Protein AF-A0A1G3PJV2-F1 (afdb_monomer_lite)

Sequence (796 aa):
MKRQSDNILKADDLDDTDLSGDSDLKALQDKSVLAINDAISRATGNKNIELSDLEAEALAISRQMSELENTKLHGILAGANITDENKRNQILANIKSSGQNRDFAEMKKLVKNFIDQENREKSGTAVISTPAATKSEQGVSKDAAFTITFSEDKMQALLAVNPPLGSGKPIALQTITAWCTAKKITGIKTDEIEKSLREMARSKKPVIGKIIAEGKPAEDGKNLEIKFEKEFTDAAAAGFSSQIAGQVCMVKDGDLLISASEPTKGKEGANIFGENIAPKPGSGEITAGDHIMTQKRGNNRLYYSRLTGLAQLDKNTLDVILYQDASFLITVSDDAMKAILSLNPGAGLGKKLVFEDIMQAIAEKKIICNVNENLIRNKTEEANNTSDPLQIDFIFAEGLQPEEGKDGEIEFFVKVKASGQHSEKHDGRIDYRQRENLVKVQKDDKIFSVIPPLPGSKNGQDIYGKIISMREVKSKELNIGKNIRTETDSDSGVLTGYAELEGSIKYDEKTGFIEVARIHEIDAINLQSGNIDFSGDIIVKNNIDDEMIVKLTGDLQVKGNIGSAMITADGNIICEGGIVTKHRGIIICRGNLSAKFIENSIIKCTGDVKVSKAILNSRVISQKAVIAEGEKGIIIGGEIKALNLIRAKSAGSSAGIKTTLQAGYDYISADKLALITEKRLQMEKRLQSTDELIQKLFKMKPSVDQFTEQMKNVYKESLLVQMKLKKKLLEIKMIETKLTAEIEKPVKAEIIIEDKLFNDTLIIIGNVKHTVSNTEDHVKYIRAEGSDRIEKKFLN

Foldseek 3Di:
DVVVVPVVPDDDDDDDDDDDDPVPLVVLLVVLLVLLLVLLCVLQVDPPDDPVSLVVSLVSNVVSVVVVVVVVVVVVCVVVPVPPVVVVVVLVVVLVVVDDFDDPVRSVVVVVVVDEDDEDEEDEEDEDEEDEDEDEDDEDEEDFFFAADDDPVLFFHKDFPDQDDDPPPGCDLCNVVVVCVVRQFPQFQSVQVVVLSVVCVVVVDTRTGGTGGGWFDWFAKAAKDKDFPDDWAACVVVPHDPVAGATKDFDAAFDWTIKMFDIAQTGWIAGRNRGTDGHHTYYAAAAEDPQWDWDDDPRIIIITGRHGAMWGDDPRYTYGWHWFAKDWDWDADPVLFWIKIKTFATGTRHHADDLVVVVVVCVVVLQAAQFASVVSVVVSVVSDPDNDRDIDMDTGHGKFAFQAKEAKDKAFPWPPDDADDFDADPVRDGDLQPGDPFTKDAFFDWGIKIQHIGGTDGWIAGSNGDTHDHDDHYGDDAAEDPQWDWDADPPRRIIITTGRHIAGWDADPVRNYIDGDQEAEAAEADSNNHEEAGEHEYEHNEEHEADHEYHYAEEYHYAYEYELYAEAYVEEYHYVEEYHNLANYEYEEAYEYEYCEYENYHYEYAYEYEYAAEYYQYAYEYAAEYFQHHDHFEYEADHAEYAAEYEGQEYYDPVLREAEYEYNADVVLVVVLVVLVVVLSVLSVVLRVLVVLLVVLCVVPVDPVPDDPVSVVSNSVSSSSNSVSSSVSSVSVVSSVVSVVVSQPQGFHKYWHQAKYAFQYWYHYRHAIDGRHHMDTQWMWTDDPPDSDIDIDHDD

Structure (mmCIF, N/CA/C/O backbone):
data_AF-A0A1G3PJV2-F1
#
_entry.id   AF-A0A1G3PJV2-F1
#
loop_
_atom_site.group_PDB
_atom_site.id
_atom_site.type_symbol
_atom_site.label_atom_id
_atom_site.label_alt_id
_atom_site.label_comp_id
_atom_site.label_asym_id
_atom_site.label_entity_id
_atom_site.label_seq_id
_atom_site.pdbx_PDB_ins_code
_atom_site.Cartn_x
_atom_site.Cartn_y
_atom_site.Cartn_z
_atom_site.occupancy
_atom_site.B_iso_or_equiv
_atom_site.auth_seq_id
_atom_site.auth_comp_id
_atom_site.auth_asym_id
_atom_site.auth_atom_id
_atom_site.pdbx_PDB_model_num
ATOM 1 N N . MET A 1 1 ? -4.368 0.934 21.911 1.00 26.05 1 MET A N 1
ATOM 2 C CA . MET A 1 1 ? -3.712 1.009 23.238 1.00 26.05 1 MET A CA 1
ATOM 3 C C . MET A 1 1 ? -2.731 2.180 23.333 1.00 26.05 1 MET A C 1
ATOM 5 O O . MET A 1 1 ? -3.205 3.267 23.618 1.00 26.05 1 MET A O 1
ATOM 9 N N . LYS A 1 2 ? -1.424 2.048 23.038 1.00 22.08 2 LYS A N 1
ATOM 10 C CA . LYS A 1 2 ? -0.390 3.068 23.377 1.00 22.08 2 LYS A CA 1
ATOM 11 C C . LYS A 1 2 ? -0.522 4.488 22.767 1.00 22.08 2 LYS A C 1
ATOM 13 O O . LYS A 1 2 ? 0.253 5.346 23.152 1.00 22.08 2 LYS A O 1
ATOM 18 N N . ARG A 1 3 ? -1.452 4.730 21.829 1.00 23.89 3 ARG A N 1
ATOM 19 C CA . ARG A 1 3 ? -1.817 6.068 21.292 1.00 23.89 3 ARG A CA 1
ATOM 20 C C . ARG A 1 3 ? -3.200 6.574 21.749 1.00 23.89 3 ARG A C 1
ATOM 22 O O . ARG A 1 3 ? -3.551 7.709 21.472 1.00 23.89 3 ARG A O 1
ATOM 29 N N . GLN A 1 4 ? -4.000 5.744 22.422 1.00 28.31 4 GLN A N 1
ATOM 30 C CA . GLN A 1 4 ? -5.336 6.113 22.925 1.00 28.31 4 GLN A CA 1
ATOM 31 C C . GLN A 1 4 ? -5.295 6.653 24.365 1.00 28.31 4 GLN A C 1
ATOM 33 O O . GLN A 1 4 ? -6.284 7.196 24.840 1.00 28.31 4 GLN A O 1
ATOM 38 N N . SER A 1 5 ? -4.161 6.520 25.059 1.00 27.59 5 SER A N 1
ATOM 39 C CA . SER A 1 5 ? -3.953 7.031 26.419 1.00 27.59 5 SER A CA 1
ATOM 40 C C . SER A 1 5 ? -3.718 8.540 26.500 1.00 27.59 5 SER A C 1
ATOM 42 O O . SER A 1 5 ? -3.803 9.098 27.591 1.00 27.59 5 SER A O 1
ATOM 44 N N . ASP A 1 6 ? -3.397 9.182 25.376 1.00 25.55 6 ASP A N 1
ATOM 45 C CA . ASP A 1 6 ? -2.735 10.491 25.388 1.00 25.55 6 ASP A CA 1
ATOM 46 C C . ASP A 1 6 ? -3.724 11.630 25.066 1.00 25.55 6 ASP A C 1
ATOM 48 O O . ASP A 1 6 ? -3.616 12.717 25.624 1.00 25.55 6 ASP A O 1
ATOM 52 N N . ASN A 1 7 ? -4.772 11.353 24.276 1.00 26.09 7 ASN A N 1
ATOM 53 C CA . ASN A 1 7 ? -5.818 12.322 23.906 1.00 26.09 7 ASN A CA 1
ATOM 54 C C . ASN A 1 7 ? -6.887 12.572 24.994 1.00 26.09 7 ASN A C 1
ATOM 56 O O . ASN A 1 7 ? -7.820 13.333 24.758 1.00 26.09 7 ASN A O 1
ATOM 60 N N . ILE A 1 8 ? -6.780 11.936 26.165 1.00 26.05 8 ILE A N 1
ATOM 61 C CA . ILE A 1 8 ? -7.699 12.144 27.306 1.00 26.05 8 ILE A CA 1
ATOM 62 C C . ILE A 1 8 ? -7.114 13.167 28.308 1.00 26.05 8 ILE A C 1
ATOM 64 O O . ILE A 1 8 ? -7.803 13.623 29.214 1.00 26.05 8 ILE A O 1
ATOM 68 N N . LEU A 1 9 ? -5.859 13.594 28.124 1.00 24.30 9 LEU A N 1
ATOM 69 C CA . LEU A 1 9 ? -5.207 14.610 28.956 1.00 24.30 9 LEU A CA 1
ATOM 70 C C . LEU A 1 9 ? -5.499 16.037 28.462 1.00 24.30 9 LEU A C 1
ATOM 72 O O . LEU A 1 9 ? -4.614 16.737 27.971 1.00 24.30 9 LEU A O 1
ATOM 76 N N . LYS A 1 10 ? -6.741 16.484 28.662 1.00 22.86 10 LYS A N 1
ATOM 77 C CA . LYS A 1 10 ? -7.035 17.896 28.943 1.00 22.86 10 LYS A CA 1
ATOM 78 C C . LYS A 1 10 ? -7.527 17.978 30.382 1.00 22.86 10 LYS A C 1
ATOM 80 O O . LYS A 1 10 ? -8.442 17.249 30.748 1.00 22.86 10 LYS A O 1
ATOM 85 N N . ALA A 1 11 ? -6.851 18.786 31.190 1.00 25.28 11 ALA A N 1
ATOM 86 C CA . ALA A 1 11 ? -7.076 18.893 32.625 1.00 25.28 11 ALA A CA 1
ATOM 87 C C . ALA A 1 11 ? -7.537 20.313 32.962 1.00 25.28 11 ALA A C 1
ATOM 89 O O . ALA A 1 11 ? -6.780 21.098 33.519 1.00 25.28 11 ALA A O 1
ATOM 90 N N . ASP A 1 12 ? -8.784 20.583 32.598 1.00 24.86 12 ASP A N 1
ATOM 91 C CA . ASP A 1 12 ? -9.608 21.701 33.048 1.00 24.86 12 ASP A CA 1
ATOM 92 C C . ASP A 1 12 ? -10.973 21.102 33.463 1.00 24.86 12 ASP A C 1
ATOM 94 O O . ASP A 1 12 ? -11.260 19.954 33.115 1.00 24.86 12 ASP A O 1
ATOM 98 N N . ASP A 1 13 ? -11.780 21.857 34.211 1.00 24.86 13 ASP A N 1
ATOM 99 C CA . ASP A 1 13 ? -13.097 21.484 34.764 1.00 24.86 13 ASP A CA 1
ATOM 100 C C . ASP A 1 13 ? -13.118 20.339 35.814 1.00 24.86 13 ASP A C 1
ATOM 102 O O . ASP A 1 13 ? -13.151 19.150 35.489 1.00 24.86 13 ASP A O 1
ATOM 106 N N . LEU A 1 14 ? -13.198 20.701 37.106 1.00 24.23 14 LEU A N 1
ATOM 107 C CA . LEU A 1 14 ? -14.402 20.516 37.955 1.00 24.23 14 LEU A CA 1
ATOM 108 C C . LEU A 1 14 ? -14.124 20.779 39.453 1.00 24.23 14 LEU A C 1
ATOM 110 O O . LEU A 1 14 ? -13.063 20.429 39.974 1.00 24.23 14 LEU A O 1
ATOM 114 N N . ASP A 1 15 ? -15.115 21.379 40.121 1.00 24.23 15 ASP A N 1
ATOM 115 C CA . ASP A 1 15 ? -15.039 21.967 41.469 1.00 24.23 15 ASP A CA 1
ATOM 116 C C . ASP A 1 15 ? -15.055 20.979 42.657 1.00 24.23 15 ASP A C 1
ATOM 118 O O . ASP A 1 15 ? -15.352 19.787 42.532 1.00 24.23 15 ASP A O 1
ATOM 122 N N . ASP A 1 16 ? -14.767 21.524 43.845 1.00 26.70 16 ASP A N 1
ATOM 123 C CA . ASP A 1 16 ? -14.881 20.863 45.148 1.00 26.70 16 ASP A CA 1
ATOM 124 C C . ASP A 1 16 ? -16.334 20.555 45.557 1.00 26.70 16 ASP A C 1
ATOM 126 O O . ASP A 1 16 ? -17.264 21.321 45.297 1.00 26.70 16 ASP A O 1
ATOM 130 N N . THR A 1 17 ? -16.530 19.464 46.308 1.00 25.28 17 THR A N 1
ATOM 131 C CA . THR A 1 17 ? -17.603 19.350 47.320 1.00 25.28 17 THR A CA 1
ATOM 132 C C . THR A 1 17 ? -17.338 18.199 48.303 1.00 25.28 17 THR A C 1
ATOM 134 O O . THR A 1 17 ? -16.567 17.278 48.023 1.00 25.28 17 THR A O 1
ATOM 137 N N . ASP A 1 18 ? -17.944 18.277 49.489 1.00 25.45 18 ASP A N 1
ATOM 138 C CA . ASP A 1 18 ? -17.549 17.508 50.674 1.00 25.45 18 ASP A CA 1
ATOM 139 C C . ASP A 1 18 ? -17.889 16.009 50.687 1.00 25.45 18 ASP A C 1
ATOM 141 O O . ASP A 1 18 ? -18.985 15.579 50.331 1.00 25.45 18 ASP A O 1
ATOM 145 N N . LEU A 1 19 ? -16.982 15.240 51.302 1.00 23.38 19 LEU A N 1
ATOM 146 C CA . LEU A 1 19 ? -17.306 14.058 52.107 1.00 23.38 19 LEU A CA 1
ATOM 147 C C . LEU A 1 19 ? -16.415 14.061 53.360 1.00 23.38 19 LEU A C 1
ATOM 149 O O . LEU A 1 19 ? -15.185 14.121 53.262 1.00 23.38 19 LEU A O 1
ATOM 153 N N . SER A 1 20 ? -17.046 14.024 54.535 1.00 27.50 20 SER A N 1
ATOM 154 C CA . SER A 1 20 ? -16.408 14.112 55.852 1.00 27.50 20 SER A CA 1
ATOM 155 C C . SER A 1 20 ? -16.080 12.729 56.432 1.00 27.50 20 SER A C 1
ATOM 157 O O . SER A 1 20 ? -16.788 11.755 56.185 1.00 27.50 20 SER A O 1
ATOM 159 N N . GLY A 1 21 ? -14.993 12.627 57.209 1.00 31.58 21 GLY A N 1
ATOM 160 C CA . GLY A 1 21 ? -14.594 11.354 57.831 1.00 31.58 21 GLY A CA 1
ATOM 161 C C . GLY A 1 21 ? -13.248 11.352 58.565 1.00 31.58 21 GLY A C 1
ATOM 162 O O . GLY A 1 21 ? -13.109 10.622 59.537 1.00 31.58 21 GLY A O 1
ATOM 163 N N . ASP A 1 22 ? -12.286 12.183 58.148 1.00 40.31 22 ASP A N 1
ATOM 164 C CA . ASP A 1 22 ? -11.017 12.415 58.866 1.00 40.31 22 ASP A CA 1
ATOM 165 C C . ASP A 1 22 ? -10.432 13.784 58.453 1.00 40.31 22 ASP A C 1
ATOM 167 O O . ASP A 1 22 ? -9.525 13.880 57.622 1.00 40.31 22 ASP A O 1
ATOM 171 N N . SER A 1 23 ? -11.064 14.871 58.920 1.00 39.38 23 SER A N 1
ATOM 172 C CA . SER A 1 23 ? -10.826 16.239 58.420 1.00 39.38 23 SER A CA 1
ATOM 173 C C . SER A 1 23 ? -9.375 16.680 58.567 1.00 39.38 23 SER A C 1
ATOM 175 O O . SER A 1 23 ? -8.793 17.233 57.635 1.00 39.38 23 SER A O 1
ATOM 177 N N . ASP A 1 24 ? -8.790 16.411 59.728 1.00 36.81 24 ASP A N 1
ATOM 178 C CA . ASP A 1 24 ? -7.520 17.004 60.129 1.00 36.81 24 ASP A CA 1
ATOM 179 C C . ASP A 1 24 ? -6.358 16.234 59.498 1.00 36.81 24 ASP A C 1
ATOM 181 O O . ASP A 1 24 ? -5.417 16.846 58.988 1.00 36.81 24 ASP A O 1
ATOM 185 N N . LEU A 1 25 ? -6.456 14.900 59.422 1.00 40.50 25 LEU A N 1
ATOM 186 C CA . LEU A 1 25 ? -5.470 14.074 58.726 1.00 40.50 25 LEU A CA 1
ATOM 187 C C . LEU A 1 25 ? -5.494 14.319 57.210 1.00 40.50 25 LEU A C 1
ATOM 189 O O . LEU A 1 25 ? -4.438 14.304 56.574 1.00 40.50 25 LEU A O 1
ATOM 193 N N . LYS A 1 26 ? -6.675 14.567 56.627 1.00 44.12 26 LYS A N 1
ATOM 194 C CA . LYS A 1 26 ? -6.826 14.929 55.210 1.00 44.12 26 LYS A CA 1
ATOM 195 C C . LYS A 1 26 ? -6.260 16.328 54.938 1.00 44.12 26 LYS A C 1
ATOM 197 O O . LYS A 1 26 ? -5.371 16.463 54.104 1.00 44.12 26 LYS A O 1
ATOM 202 N N . ALA A 1 27 ? -6.645 17.338 55.721 1.00 45.47 27 ALA A N 1
ATOM 203 C CA . ALA A 1 27 ? -6.138 18.706 55.580 1.00 45.47 27 ALA A CA 1
ATOM 204 C C . ALA A 1 27 ? -4.618 18.830 55.822 1.00 45.47 27 ALA A C 1
ATOM 206 O O . ALA A 1 27 ? -3.963 19.667 55.196 1.00 45.47 27 ALA A O 1
ATOM 207 N N . LEU A 1 28 ? -4.035 18.005 56.701 1.00 44.28 28 LEU A N 1
ATOM 208 C CA . LEU A 1 28 ? -2.580 17.902 56.872 1.00 44.28 28 LEU A CA 1
ATOM 209 C C . LEU A 1 28 ? -1.899 17.259 55.656 1.00 44.28 28 LEU A C 1
ATOM 211 O O . LEU A 1 28 ? -0.848 17.743 55.226 1.00 44.28 28 LEU A O 1
ATOM 215 N N . GLN A 1 29 ? -2.493 16.211 55.073 1.00 50.50 29 GLN A N 1
ATOM 216 C CA . GLN A 1 29 ? -1.989 15.608 53.837 1.00 50.50 29 GLN A CA 1
ATOM 217 C C . GLN A 1 29 ? -2.050 16.603 52.671 1.00 50.50 29 GLN A C 1
ATOM 219 O O . GLN A 1 29 ? -1.028 16.808 52.020 1.00 50.50 29 GLN A O 1
ATOM 224 N N . ASP A 1 30 ? -3.180 17.282 52.464 1.00 53.75 30 ASP A N 1
ATOM 225 C CA . ASP A 1 30 ? -3.385 18.216 51.350 1.00 53.75 30 ASP A CA 1
ATOM 226 C C . ASP A 1 30 ? -2.465 19.453 51.443 1.00 53.75 30 ASP A C 1
ATOM 228 O O . ASP A 1 30 ? -1.841 19.842 50.452 1.00 53.75 30 ASP A O 1
ATOM 232 N N . LYS A 1 31 ? -2.268 20.022 52.644 1.00 59.41 31 LYS A N 1
ATOM 233 C CA . LYS A 1 31 ? -1.290 21.110 52.868 1.00 59.41 31 LYS A CA 1
ATOM 234 C C . LYS A 1 31 ? 0.152 20.677 52.599 1.00 59.41 31 LYS A C 1
ATOM 236 O O . LYS A 1 31 ? 0.916 21.433 51.999 1.00 59.41 31 LYS A O 1
ATOM 241 N N . SER A 1 32 ? 0.525 19.468 53.022 1.00 57.12 32 SER A N 1
ATOM 242 C CA . SER A 1 32 ? 1.870 18.922 52.786 1.00 57.12 32 SER A CA 1
ATOM 243 C C . SER A 1 32 ? 2.102 18.647 51.296 1.00 57.12 32 SER A C 1
ATOM 245 O O . SER A 1 32 ? 3.155 18.973 50.754 1.00 57.12 32 SER A O 1
ATOM 247 N N . VAL A 1 33 ? 1.084 18.116 50.614 1.00 57.53 33 VAL A N 1
ATOM 248 C CA . VAL A 1 33 ? 1.043 17.880 49.164 1.00 57.53 33 VAL A CA 1
ATOM 249 C C . VAL A 1 33 ? 1.243 19.175 48.370 1.00 57.53 33 VAL A C 1
ATOM 251 O O . VAL A 1 33 ? 2.050 19.195 47.438 1.00 57.53 33 VAL A O 1
ATOM 254 N N . LEU A 1 34 ? 0.569 20.264 48.755 1.00 63.62 34 LEU A N 1
ATOM 255 C CA . LEU A 1 34 ? 0.704 21.566 48.097 1.00 63.62 34 LEU A CA 1
ATOM 256 C C . LEU A 1 34 ? 2.128 22.132 48.236 1.00 63.62 34 LEU A C 1
ATOM 258 O O . LEU A 1 34 ? 2.752 22.483 47.235 1.00 63.62 34 LEU A O 1
ATOM 262 N N . ALA A 1 35 ? 2.683 22.133 49.452 1.00 64.00 35 ALA A N 1
ATOM 263 C CA . ALA A 1 35 ? 4.033 22.642 49.711 1.00 64.00 35 ALA A CA 1
ATOM 264 C C . ALA A 1 35 ? 5.133 21.856 48.962 1.00 64.00 35 ALA A C 1
ATOM 266 O O . ALA A 1 35 ? 6.071 22.456 48.426 1.00 64.00 35 ALA A O 1
ATOM 267 N N . ILE A 1 36 ? 4.988 20.529 48.851 1.00 61.41 36 ILE A N 1
ATOM 268 C CA . ILE A 1 36 ? 5.878 19.675 48.047 1.00 61.41 36 ILE A CA 1
ATOM 269 C C . ILE A 1 36 ? 5.786 20.033 46.558 1.00 61.41 36 ILE A C 1
ATOM 271 O O . ILE A 1 36 ? 6.814 20.120 45.879 1.00 61.41 36 ILE A O 1
ATOM 275 N N . ASN A 1 37 ? 4.575 20.251 46.037 1.00 62.16 37 ASN A N 1
ATOM 276 C CA . ASN A 1 37 ? 4.371 20.610 44.634 1.00 62.16 37 ASN A CA 1
ATOM 277 C C . ASN A 1 37 ? 5.003 21.962 44.283 1.00 62.16 37 ASN A C 1
ATOM 279 O O . ASN A 1 37 ? 5.644 22.063 43.233 1.00 62.16 37 ASN A O 1
ATOM 283 N N . ASP A 1 38 ? 4.897 22.964 45.154 1.00 69.25 38 ASP A N 1
ATOM 284 C CA . ASP A 1 38 ? 5.538 24.270 44.963 1.00 69.25 38 ASP A CA 1
ATOM 285 C C . ASP A 1 38 ? 7.069 24.157 44.945 1.00 69.25 38 ASP A C 1
ATOM 287 O O . ASP A 1 38 ? 7.718 24.661 44.023 1.00 69.25 38 ASP A O 1
ATOM 291 N N . ALA A 1 39 ? 7.648 23.439 45.915 1.00 64.75 39 ALA A N 1
ATOM 292 C CA . ALA A 1 39 ? 9.092 23.220 46.001 1.00 64.75 39 ALA A CA 1
ATOM 293 C C . ALA A 1 39 ? 9.650 22.480 44.778 1.00 64.75 39 ALA A C 1
ATOM 295 O O . ALA A 1 39 ? 10.654 22.892 44.204 1.00 64.75 39 ALA A O 1
ATOM 296 N N . ILE A 1 40 ? 8.976 21.428 44.300 1.00 63.19 40 ILE A N 1
ATOM 297 C CA . ILE A 1 40 ? 9.436 20.736 43.088 1.00 63.19 40 ILE A CA 1
ATOM 298 C C . ILE A 1 40 ? 9.238 21.614 41.842 1.00 63.19 40 ILE A C 1
ATOM 300 O O . ILE A 1 40 ? 10.027 21.532 40.900 1.00 63.19 40 ILE A O 1
ATOM 304 N N . SER A 1 41 ? 8.215 22.468 41.798 1.00 67.00 41 SER A N 1
ATOM 305 C CA . SER A 1 41 ? 7.962 23.322 40.629 1.00 67.00 41 SER A CA 1
ATOM 306 C C . SER A 1 41 ? 9.047 24.388 40.446 1.00 67.00 41 SER A C 1
ATOM 308 O O . SER A 1 41 ? 9.506 24.579 39.318 1.00 67.00 41 SER A O 1
ATOM 310 N N . ARG A 1 42 ? 9.532 25.002 41.536 1.00 69.00 42 ARG A N 1
ATOM 311 C CA . ARG A 1 42 ? 10.686 25.922 41.503 1.00 69.00 42 ARG A CA 1
ATOM 312 C C . ARG A 1 42 ? 11.961 25.203 41.053 1.00 69.00 42 ARG A C 1
ATOM 314 O O . ARG A 1 42 ? 12.517 25.557 40.009 1.00 69.00 42 ARG A O 1
ATOM 321 N N . ALA A 1 43 ? 12.326 24.122 41.742 1.00 62.03 43 ALA A N 1
ATOM 322 C CA . ALA A 1 43 ? 13.497 23.298 41.448 1.00 62.03 43 ALA A CA 1
ATOM 323 C C . ALA A 1 43 ? 13.584 22.788 39.999 1.00 62.03 43 ALA A C 1
ATOM 325 O O . ALA A 1 43 ? 14.673 22.569 39.470 1.00 62.03 43 ALA A O 1
ATOM 326 N N . THR A 1 44 ? 12.439 22.534 39.355 1.00 57.44 44 THR A N 1
ATOM 327 C CA . THR A 1 44 ? 12.398 21.851 38.052 1.00 57.44 44 THR A CA 1
ATOM 328 C C . THR A 1 44 ? 12.146 22.761 36.853 1.00 57.44 44 THR A C 1
ATOM 330 O O . THR A 1 44 ? 12.412 22.324 35.728 1.00 57.44 44 THR A O 1
ATOM 333 N N . GLY A 1 45 ? 11.687 23.998 37.078 1.00 58.69 45 GLY A N 1
ATOM 334 C CA . GLY A 1 45 ? 11.466 25.004 36.034 1.00 58.69 45 GLY A CA 1
ATOM 335 C C . GLY A 1 45 ? 12.720 25.795 35.638 1.00 58.69 45 GLY A C 1
ATOM 336 O O . GLY A 1 45 ? 12.870 26.153 34.469 1.00 58.69 45 GLY A O 1
ATOM 337 N N . ASN A 1 46 ? 13.646 26.040 36.571 1.00 66.00 46 ASN A N 1
ATOM 338 C CA . ASN A 1 46 ? 14.851 26.834 36.313 1.00 66.00 46 ASN A CA 1
ATOM 339 C C . ASN A 1 46 ? 16.048 25.952 35.899 1.00 66.00 46 ASN A C 1
ATOM 341 O O . ASN A 1 46 ? 16.501 25.097 36.656 1.00 66.00 46 ASN A O 1
ATOM 345 N N . LYS A 1 47 ? 16.598 26.182 34.697 1.00 51.88 47 LYS A N 1
ATOM 346 C CA . LYS A 1 47 ? 17.776 25.457 34.178 1.00 51.88 47 LYS A CA 1
ATOM 347 C C . LYS A 1 47 ? 19.101 25.858 34.844 1.00 51.88 47 LYS A C 1
ATOM 349 O O . LYS A 1 47 ? 20.045 25.074 34.794 1.00 51.88 47 LYS A O 1
ATOM 354 N N . ASN A 1 48 ? 19.163 27.037 35.464 1.00 60.78 48 ASN A N 1
ATOM 355 C CA . ASN A 1 48 ? 20.388 27.639 36.001 1.00 60.78 48 ASN A CA 1
ATOM 356 C C . ASN A 1 48 ? 20.435 27.652 37.543 1.00 60.78 48 ASN A C 1
ATOM 358 O O . ASN A 1 48 ? 21.240 28.380 38.111 1.00 60.78 48 ASN A O 1
ATOM 362 N N . ILE A 1 49 ? 19.594 26.863 38.225 1.00 69.25 49 ILE A N 1
ATOM 363 C CA . ILE A 1 49 ? 19.643 26.693 39.689 1.00 69.25 49 ILE A CA 1
ATOM 364 C C . ILE A 1 49 ? 21.035 26.217 40.140 1.00 69.25 49 ILE A C 1
ATOM 366 O O . ILE A 1 49 ? 21.627 25.337 39.500 1.00 69.25 49 ILE A O 1
ATOM 370 N N . GLU A 1 50 ? 21.559 26.772 41.235 1.00 72.88 50 GLU A N 1
ATOM 371 C CA . GLU A 1 50 ? 22.807 26.303 41.847 1.00 72.88 50 GLU A CA 1
ATOM 372 C C . GLU A 1 50 ? 22.611 24.961 42.572 1.00 72.88 50 GLU A C 1
ATOM 374 O O . GLU A 1 50 ? 21.490 24.527 42.837 1.00 72.88 50 GLU A O 1
ATOM 379 N N . LEU A 1 51 ? 23.701 24.236 42.844 1.00 67.88 51 LEU A N 1
ATOM 380 C CA . LEU A 1 51 ? 23.596 22.918 43.487 1.00 67.88 51 LEU A CA 1
ATOM 381 C C . LEU A 1 51 ? 23.077 23.033 44.932 1.00 67.88 51 LEU A C 1
ATOM 383 O O . LEU A 1 51 ? 22.222 22.251 45.331 1.00 67.88 51 LEU A O 1
ATOM 387 N N . SER A 1 52 ? 23.521 24.067 45.646 1.00 68.12 52 SER A N 1
ATOM 388 C CA . SER A 1 52 ? 23.076 24.487 46.980 1.00 68.12 52 SER A CA 1
ATOM 389 C C . SER A 1 52 ? 21.555 24.654 47.086 1.00 68.12 52 SER A C 1
ATOM 391 O O . SER A 1 52 ? 20.928 24.060 47.964 1.00 68.12 52 SER A O 1
ATOM 393 N N . ASP A 1 53 ? 20.951 25.420 46.174 1.00 70.62 53 ASP A N 1
ATOM 394 C CA . ASP A 1 53 ? 19.500 25.648 46.146 1.00 70.62 53 ASP A CA 1
ATOM 395 C C . ASP A 1 53 ? 18.734 24.348 45.853 1.00 70.62 53 ASP A C 1
ATOM 397 O O . ASP A 1 53 ? 17.717 24.053 46.485 1.00 70.62 53 ASP A O 1
ATOM 401 N N . LEU A 1 54 ? 19.249 23.533 44.922 1.00 69.81 54 LEU A N 1
ATOM 402 C CA . LEU A 1 54 ? 18.650 22.248 44.558 1.00 69.81 54 LEU A CA 1
ATOM 403 C C . LEU A 1 54 ? 18.679 21.255 45.732 1.00 69.81 54 LEU A C 1
ATOM 405 O O . LEU A 1 54 ? 17.697 20.548 45.960 1.00 69.81 54 LEU A O 1
ATOM 409 N N . GLU A 1 55 ? 19.775 21.219 46.495 1.00 69.12 55 GLU A N 1
ATOM 410 C CA . GLU A 1 55 ? 19.899 20.427 47.723 1.00 69.12 55 GLU A CA 1
ATOM 411 C C . GLU A 1 55 ? 18.965 20.934 48.831 1.00 69.12 55 GLU A C 1
ATOM 413 O O . GLU A 1 55 ? 18.308 20.123 49.489 1.00 69.12 55 GLU A O 1
ATOM 418 N N . ALA A 1 56 ? 18.836 22.254 49.006 1.00 71.56 56 ALA A N 1
ATOM 419 C CA . ALA A 1 56 ? 17.927 22.850 49.983 1.00 71.56 56 ALA A CA 1
ATOM 420 C C . ALA A 1 56 ? 16.453 22.511 49.691 1.00 71.56 56 ALA A C 1
ATOM 422 O O . ALA A 1 56 ? 15.740 22.046 50.589 1.00 71.56 56 ALA A O 1
ATOM 423 N N . GLU A 1 57 ? 15.996 22.660 48.441 1.00 71.81 57 GLU A N 1
ATOM 424 C CA . GLU A 1 57 ? 14.632 22.267 48.066 1.00 71.81 57 GLU A CA 1
ATOM 425 C C . GLU A 1 57 ? 14.444 20.742 48.157 1.00 71.81 57 GLU A C 1
ATOM 427 O O . GLU A 1 57 ? 13.442 20.285 48.712 1.00 71.81 57 GLU A O 1
ATOM 432 N N . ALA A 1 58 ? 15.412 19.925 47.718 1.00 63.97 58 ALA A N 1
ATOM 433 C CA . ALA A 1 58 ? 15.318 18.461 47.803 1.00 63.97 58 ALA A CA 1
ATOM 434 C C . ALA A 1 58 ? 15.274 17.936 49.249 1.00 63.97 58 ALA A C 1
ATOM 436 O O . ALA A 1 58 ? 14.585 16.944 49.532 1.00 63.97 58 ALA A O 1
ATOM 437 N N . LEU A 1 59 ? 15.962 18.609 50.175 1.00 69.19 59 LEU A N 1
ATOM 438 C CA . LEU A 1 59 ? 15.909 18.331 51.607 1.00 69.19 59 LEU A CA 1
ATOM 439 C C . LEU A 1 59 ? 14.545 18.708 52.203 1.00 69.19 59 LEU A C 1
ATOM 441 O O . LEU A 1 59 ? 13.986 17.919 52.967 1.00 69.19 59 LEU A O 1
ATOM 445 N N . ALA A 1 60 ? 13.977 19.859 51.826 1.00 67.94 60 ALA A N 1
ATOM 446 C CA . ALA A 1 60 ? 12.633 20.267 52.246 1.00 67.94 60 ALA A CA 1
ATOM 447 C C . ALA A 1 60 ? 11.560 19.273 51.760 1.00 67.94 60 ALA A C 1
ATOM 449 O O . ALA A 1 60 ? 10.778 18.761 52.564 1.00 67.94 60 ALA A O 1
ATOM 450 N N . ILE A 1 61 ? 11.602 18.905 50.474 1.00 64.44 61 ILE A N 1
ATOM 451 C CA . ILE A 1 61 ? 10.725 17.890 49.869 1.00 64.44 61 ILE A CA 1
ATOM 452 C C . ILE A 1 61 ? 10.86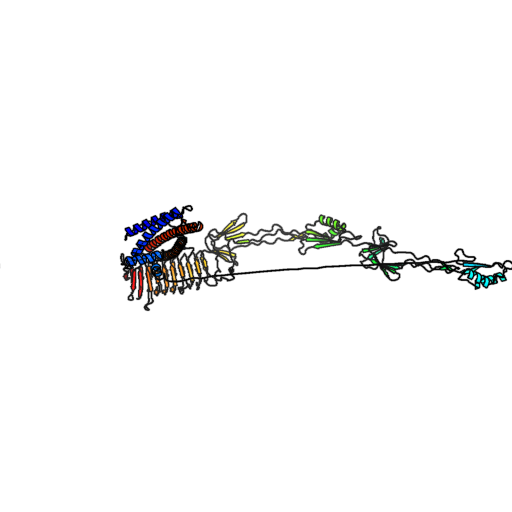0 16.548 50.594 1.00 64.44 61 ILE A C 1
ATOM 454 O O . ILE A 1 61 ? 9.860 15.897 50.882 1.00 64.44 61 ILE A O 1
ATOM 458 N N . SER A 1 62 ? 12.084 16.118 50.914 1.00 62.19 62 SER A N 1
ATOM 459 C CA . SER A 1 62 ? 12.307 14.828 51.578 1.00 62.19 62 SER A CA 1
ATOM 460 C C . SER A 1 62 ? 11.853 14.824 53.045 1.00 62.19 62 SER A C 1
ATOM 462 O O . SER A 1 62 ? 11.441 13.773 53.533 1.00 62.19 62 SER A O 1
ATOM 464 N N . ARG A 1 63 ? 11.844 15.976 53.733 1.00 65.25 63 ARG A N 1
ATOM 465 C CA . ARG A 1 63 ? 11.225 16.122 55.065 1.00 65.25 63 ARG A CA 1
ATOM 466 C C . ARG A 1 63 ? 9.702 15.975 54.988 1.00 65.25 63 ARG A C 1
ATOM 468 O O . ARG A 1 63 ? 9.164 15.075 55.624 1.00 65.25 63 ARG A O 1
ATOM 475 N N . GLN A 1 64 ? 9.034 16.746 54.130 1.00 64.69 64 GLN A N 1
ATOM 476 C CA . GLN A 1 64 ? 7.568 16.697 54.005 1.00 64.69 64 GLN A CA 1
ATOM 477 C C . GLN A 1 64 ? 7.061 15.353 53.445 1.00 64.69 64 GLN A C 1
ATOM 479 O O . GLN A 1 64 ? 6.057 14.819 53.912 1.00 64.69 64 GLN A O 1
ATOM 484 N N . MET A 1 65 ? 7.790 14.737 52.504 1.00 59.09 65 MET A N 1
ATOM 485 C CA . MET A 1 65 ? 7.510 13.366 52.050 1.00 59.09 65 MET A CA 1
ATOM 486 C C . MET A 1 65 ? 7.678 12.338 53.179 1.00 59.09 65 MET A C 1
ATOM 488 O O . MET A 1 65 ? 6.883 11.409 53.278 1.00 59.09 65 MET A O 1
ATOM 492 N N . SER A 1 66 ? 8.678 12.501 54.054 1.00 59.62 66 SER A N 1
ATOM 493 C CA . SER A 1 66 ? 8.861 11.638 55.228 1.00 59.62 66 SER A CA 1
ATOM 494 C C . SER A 1 66 ? 7.704 11.793 56.223 1.00 59.62 66 SER A C 1
ATOM 496 O O . SER A 1 66 ? 7.220 10.799 56.755 1.00 59.62 66 SER A O 1
ATOM 498 N N . GLU A 1 67 ? 7.192 13.001 56.452 1.00 60.94 67 GLU A N 1
ATOM 499 C CA . GLU A 1 67 ? 6.021 13.244 57.314 1.00 60.94 67 GLU A CA 1
ATOM 500 C C . GLU A 1 67 ? 4.749 12.561 56.755 1.00 60.94 67 GLU A C 1
ATOM 502 O O . GLU A 1 67 ? 4.036 11.857 57.483 1.00 60.94 67 GLU A O 1
ATOM 507 N N . LEU A 1 68 ? 4.536 12.653 55.436 1.00 57.09 68 LEU A N 1
ATOM 508 C CA . LEU A 1 68 ? 3.484 11.949 54.681 1.00 57.09 68 LEU A CA 1
ATOM 509 C C . LEU A 1 68 ? 3.631 10.413 54.663 1.00 57.09 68 LEU A C 1
ATOM 511 O O . LEU A 1 68 ? 2.633 9.690 54.635 1.00 57.09 68 LEU A O 1
ATOM 515 N N . GLU A 1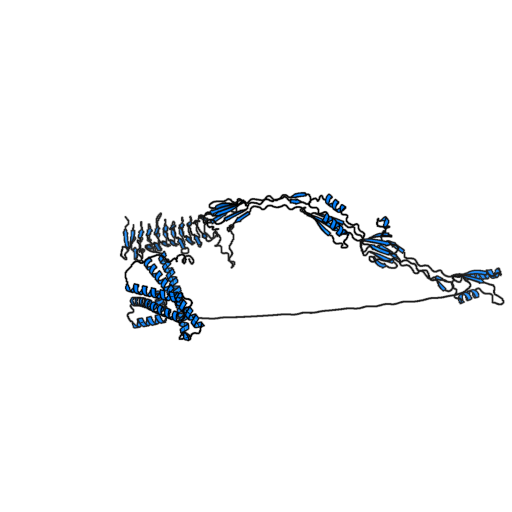 69 ? 4.857 9.888 54.665 1.00 52.75 69 GLU A N 1
ATOM 516 C CA . GLU A 1 69 ? 5.102 8.441 54.698 1.00 52.75 69 GLU A CA 1
ATOM 517 C C . GLU A 1 69 ? 5.035 7.862 56.115 1.00 52.75 69 GLU A C 1
ATOM 519 O O . GLU A 1 69 ? 4.477 6.780 56.294 1.00 52.75 69 GLU A O 1
ATOM 524 N N . ASN A 1 70 ? 5.540 8.563 57.138 1.00 55.69 70 ASN A N 1
ATOM 525 C CA . ASN A 1 70 ? 5.460 8.087 58.522 1.00 55.69 70 ASN A CA 1
ATOM 526 C C . ASN A 1 70 ? 4.002 8.042 59.009 1.00 55.69 70 ASN A C 1
ATOM 528 O O . ASN A 1 70 ? 3.629 7.061 59.650 1.00 55.69 70 ASN A O 1
ATOM 532 N N . THR A 1 71 ? 3.152 9.014 58.650 1.00 57.00 71 THR A N 1
ATOM 533 C CA . THR A 1 71 ? 1.702 8.951 58.945 1.00 57.00 71 THR A CA 1
ATOM 534 C C . THR A 1 71 ? 1.054 7.697 58.345 1.00 57.00 71 THR A C 1
ATOM 536 O O . THR A 1 71 ? 0.366 6.960 59.055 1.00 57.00 71 THR A O 1
ATOM 539 N N . LYS A 1 72 ? 1.350 7.365 57.081 1.00 49.50 72 LYS A N 1
ATOM 540 C CA . LYS A 1 72 ? 0.839 6.139 56.435 1.00 49.50 72 LYS A CA 1
ATOM 541 C C . LYS A 1 72 ? 1.426 4.855 57.034 1.00 49.50 72 LYS A C 1
ATOM 543 O O . LYS A 1 72 ? 0.683 3.903 57.280 1.00 49.50 72 LYS A O 1
ATOM 548 N N . LEU A 1 73 ? 2.724 4.816 57.343 1.00 49.41 73 LEU A N 1
ATOM 549 C CA . LEU A 1 73 ? 3.354 3.631 57.936 1.00 49.41 73 LEU A CA 1
ATOM 550 C C . LEU A 1 73 ? 2.898 3.382 59.385 1.00 49.41 73 LEU A C 1
ATOM 552 O O . LEU A 1 73 ? 2.778 2.226 59.794 1.00 49.41 73 LEU A O 1
ATOM 556 N N . HIS A 1 74 ? 2.587 4.435 60.151 1.00 53.41 74 HIS A N 1
ATOM 557 C CA . HIS A 1 74 ? 2.001 4.295 61.486 1.00 53.41 74 HIS A CA 1
ATOM 558 C C . HIS A 1 74 ? 0.631 3.608 61.442 1.00 53.41 74 HIS A C 1
ATOM 560 O O . HIS A 1 74 ? 0.384 2.743 62.286 1.00 53.41 74 HIS A O 1
ATOM 566 N N . GLY A 1 75 ? -0.199 3.912 60.436 1.00 51.84 75 GLY A N 1
ATOM 567 C CA . GLY A 1 75 ? -1.461 3.210 60.176 1.00 51.84 75 GLY A CA 1
ATOM 568 C C . GLY A 1 75 ? -1.264 1.732 59.813 1.00 51.84 75 GLY A C 1
ATOM 569 O O . GLY A 1 75 ? -1.917 0.864 60.389 1.00 51.84 75 GLY A O 1
ATOM 570 N N . ILE A 1 76 ? -0.301 1.417 58.936 1.00 49.31 76 ILE A N 1
ATOM 571 C CA . ILE A 1 76 ? 0.026 0.026 58.555 1.00 49.31 76 ILE A CA 1
ATOM 572 C C . ILE A 1 76 ? 0.472 -0.798 59.771 1.00 49.31 76 ILE A C 1
ATOM 574 O O . ILE A 1 76 ? 0.027 -1.930 59.958 1.00 49.31 76 ILE A O 1
ATOM 578 N N . LEU A 1 77 ? 1.337 -0.232 60.615 1.00 50.50 77 LEU A N 1
ATOM 579 C CA . LEU A 1 77 ? 1.865 -0.908 61.802 1.00 50.50 77 LEU A CA 1
ATOM 580 C C . LEU A 1 77 ? 0.835 -0.992 62.944 1.00 50.50 77 LEU A C 1
ATOM 582 O O . LEU A 1 77 ? 0.899 -1.924 63.744 1.00 50.50 77 LEU A O 1
ATOM 586 N N . ALA A 1 78 ? -0.134 -0.069 63.005 1.00 48.88 78 ALA A N 1
ATOM 587 C CA . ALA A 1 78 ? -1.302 -0.179 63.881 1.00 48.88 78 ALA A CA 1
ATOM 588 C C . ALA A 1 78 ? -2.233 -1.322 63.434 1.00 48.88 78 ALA A C 1
ATOM 590 O O . ALA A 1 78 ? -2.552 -2.194 64.236 1.00 48.88 78 ALA A O 1
ATOM 591 N N . GLY A 1 79 ? -2.569 -1.400 62.139 1.00 45.00 79 GLY A N 1
ATOM 592 C CA . GLY A 1 79 ? -3.372 -2.493 61.571 1.00 45.00 79 GLY A CA 1
ATOM 593 C C . GLY A 1 79 ? -2.699 -3.876 61.594 1.00 45.00 79 GLY A C 1
ATOM 594 O O . GLY A 1 79 ? -3.352 -4.882 61.326 1.00 45.00 79 GLY A O 1
ATOM 595 N N . ALA A 1 80 ? -1.405 -3.945 61.918 1.00 47.47 80 ALA A N 1
ATOM 596 C CA . ALA A 1 80 ? -0.636 -5.183 62.057 1.00 47.47 80 ALA A CA 1
ATOM 597 C C . ALA A 1 80 ? -0.478 -5.667 63.516 1.00 47.47 80 ALA A C 1
ATOM 599 O O . ALA A 1 80 ? 0.243 -6.637 63.745 1.00 47.47 80 ALA A O 1
ATOM 600 N N . ASN A 1 81 ? -1.104 -5.002 64.501 1.00 44.94 81 ASN A N 1
ATOM 601 C CA . ASN A 1 81 ? -0.970 -5.291 65.940 1.00 44.94 81 ASN A CA 1
ATOM 602 C C . ASN A 1 81 ? 0.486 -5.328 66.464 1.00 44.94 81 ASN A C 1
ATOM 604 O O . ASN A 1 81 ? 0.778 -5.982 67.466 1.00 44.94 81 ASN A O 1
ATOM 608 N N . ILE A 1 82 ? 1.415 -4.596 65.832 1.00 54.00 82 ILE A N 1
ATOM 609 C CA . ILE A 1 82 ? 2.790 -4.458 66.339 1.00 54.00 82 ILE A CA 1
ATOM 610 C C . ILE A 1 82 ? 2.809 -3.356 67.408 1.00 54.00 82 ILE A C 1
ATOM 612 O O . ILE A 1 82 ? 3.005 -2.171 67.112 1.00 54.00 82 ILE A O 1
ATOM 616 N N . THR A 1 83 ? 2.567 -3.782 68.650 1.00 44.28 83 THR A N 1
ATOM 617 C CA . THR A 1 83 ? 2.486 -2.953 69.867 1.00 44.28 83 THR A CA 1
ATOM 618 C C . THR A 1 83 ? 3.831 -2.734 70.571 1.00 44.28 83 THR A C 1
ATOM 620 O O . THR A 1 83 ? 3.950 -1.819 71.378 1.00 44.28 83 THR A O 1
ATOM 623 N N . ASP A 1 84 ? 4.855 -3.536 70.262 1.00 49.28 84 ASP A N 1
ATOM 624 C CA . ASP A 1 84 ? 6.226 -3.367 70.766 1.00 49.28 84 ASP A CA 1
ATOM 625 C C . ASP A 1 84 ? 6.954 -2.278 69.966 1.00 49.28 84 ASP A C 1
ATOM 627 O O . ASP A 1 84 ? 7.359 -2.495 68.821 1.00 49.28 84 ASP A O 1
ATOM 631 N N . GLU A 1 85 ? 7.121 -1.105 70.577 1.00 43.28 85 GLU A N 1
ATOM 632 C CA . GLU A 1 85 ? 7.699 0.078 69.939 1.00 43.28 85 GLU A CA 1
ATOM 633 C C . GLU A 1 85 ? 9.174 -0.102 69.533 1.00 43.28 85 GLU A C 1
ATOM 635 O O . GLU A 1 85 ? 9.597 0.433 68.509 1.00 43.28 85 GLU A O 1
ATOM 640 N N . ASN A 1 86 ? 9.951 -0.926 70.245 1.00 48.78 86 ASN A N 1
ATOM 641 C CA . ASN A 1 86 ? 11.352 -1.175 69.898 1.00 48.78 86 ASN A CA 1
ATOM 642 C C . ASN A 1 86 ? 11.483 -2.122 68.703 1.00 48.78 86 ASN A C 1
ATOM 644 O O . ASN A 1 86 ? 12.225 -1.814 67.771 1.00 48.78 86 ASN A O 1
ATOM 648 N N . LYS A 1 87 ? 10.726 -3.228 68.654 1.00 51.62 87 LYS A N 1
ATOM 649 C CA . LYS A 1 87 ? 10.695 -4.089 67.452 1.00 51.62 87 LYS A CA 1
ATOM 650 C C . LYS A 1 87 ? 10.090 -3.360 66.255 1.00 51.62 87 LYS A C 1
ATOM 652 O O . LYS A 1 87 ? 10.594 -3.500 65.142 1.00 51.62 87 LYS A O 1
ATOM 657 N N . ARG A 1 88 ? 9.055 -2.545 66.487 1.00 47.72 88 ARG A N 1
ATOM 658 C CA . ARG A 1 88 ? 8.471 -1.633 65.495 1.00 47.72 88 ARG A CA 1
ATOM 659 C C . ARG A 1 88 ? 9.555 -0.722 64.925 1.00 47.72 88 ARG A C 1
ATOM 661 O O . ARG A 1 88 ? 9.748 -0.744 63.714 1.00 47.72 88 ARG A O 1
ATOM 668 N N . ASN A 1 89 ? 10.325 -0.037 65.774 1.00 49.06 89 ASN A N 1
ATOM 669 C CA . ASN A 1 89 ? 11.436 0.832 65.375 1.00 49.06 89 ASN A CA 1
ATOM 670 C C . ASN A 1 89 ? 12.607 0.085 64.717 1.00 49.06 89 ASN A C 1
ATOM 672 O O . ASN A 1 89 ? 13.217 0.627 63.802 1.00 49.06 89 ASN A O 1
ATOM 676 N N . GLN A 1 90 ? 12.897 -1.160 65.097 1.00 50.94 90 GLN A N 1
ATOM 677 C CA . GLN A 1 90 ? 13.977 -1.960 64.503 1.00 50.94 90 GLN A CA 1
ATOM 678 C C . GLN A 1 90 ? 13.604 -2.504 63.111 1.00 50.94 90 GLN A C 1
ATOM 680 O O . GLN A 1 90 ? 14.421 -2.479 62.191 1.00 50.94 90 GLN A O 1
ATOM 685 N N . ILE A 1 91 ? 12.347 -2.916 62.912 1.00 51.16 91 ILE A N 1
ATOM 686 C CA . ILE A 1 91 ? 11.808 -3.276 61.590 1.00 51.16 91 ILE A CA 1
ATOM 687 C C . ILE A 1 91 ? 11.647 -2.020 60.721 1.00 51.16 91 ILE A C 1
ATOM 689 O O . ILE A 1 91 ? 12.000 -2.055 59.547 1.00 51.16 91 ILE A O 1
ATOM 693 N N . LEU A 1 92 ? 11.216 -0.889 61.290 1.00 48.03 92 LEU A N 1
ATOM 694 C CA . LEU A 1 92 ? 11.256 0.427 60.638 1.00 48.03 92 LEU A CA 1
ATOM 695 C C . LEU A 1 92 ? 12.677 0.806 60.214 1.00 48.03 92 LEU A C 1
ATOM 697 O O . LEU A 1 92 ? 12.846 1.276 59.097 1.00 48.03 92 LEU A O 1
ATOM 701 N N . ALA A 1 93 ? 13.688 0.595 61.060 1.00 49.12 93 ALA A N 1
ATOM 702 C CA . ALA A 1 93 ? 15.084 0.890 60.746 1.00 49.12 93 ALA A CA 1
ATOM 703 C C . ALA A 1 93 ? 15.609 -0.007 59.619 1.00 49.12 93 ALA A C 1
ATOM 705 O O . ALA A 1 93 ? 16.242 0.502 58.700 1.00 49.12 93 ALA A O 1
ATOM 706 N N . ASN A 1 94 ? 15.280 -1.303 59.629 1.00 47.16 94 ASN A N 1
ATOM 707 C CA . ASN A 1 94 ? 15.648 -2.235 58.560 1.00 47.16 94 ASN A CA 1
ATOM 708 C C . ASN A 1 94 ? 14.885 -1.971 57.250 1.00 47.16 94 ASN A C 1
ATOM 710 O O . ASN A 1 94 ? 15.451 -2.104 56.170 1.00 47.16 94 ASN A O 1
ATOM 714 N N . ILE A 1 95 ? 13.622 -1.538 57.309 1.00 47.94 95 ILE A N 1
ATOM 715 C CA . ILE A 1 95 ? 12.871 -1.121 56.117 1.00 47.94 95 ILE A CA 1
ATOM 716 C C . ILE A 1 95 ? 13.439 0.199 55.574 1.00 47.94 95 ILE A C 1
ATOM 718 O O . ILE A 1 95 ? 13.754 0.263 54.387 1.00 47.94 95 ILE A O 1
ATOM 722 N N . LYS A 1 96 ? 13.668 1.205 56.431 1.00 45.69 96 LYS A N 1
ATOM 723 C CA . LYS A 1 96 ? 14.260 2.506 56.067 1.00 45.69 96 LYS A CA 1
ATOM 724 C C . LYS A 1 96 ? 15.691 2.369 55.528 1.00 45.69 96 LYS A C 1
ATOM 726 O O . LYS A 1 96 ? 16.018 3.039 54.554 1.00 45.69 96 LYS A O 1
ATOM 731 N N . SER A 1 97 ? 16.517 1.473 56.074 1.00 45.34 97 SER A N 1
ATOM 732 C CA . SER A 1 97 ? 17.858 1.180 55.538 1.00 45.34 97 SER A CA 1
ATOM 733 C C . SER A 1 97 ? 17.824 0.366 54.239 1.00 45.34 97 SER A C 1
ATOM 735 O O . SER A 1 97 ? 18.742 0.471 53.429 1.00 45.34 97 SER A O 1
ATOM 737 N N . SER A 1 98 ? 16.747 -0.389 53.993 1.00 42.41 98 SER A N 1
ATOM 738 C CA . SER A 1 98 ? 16.539 -1.128 52.741 1.00 42.41 98 SER A CA 1
ATOM 739 C C . SER A 1 98 ? 15.976 -0.284 51.577 1.00 42.41 98 SER A C 1
ATOM 741 O O . SER A 1 98 ? 15.901 -0.790 50.457 1.00 42.41 98 SER A O 1
ATOM 743 N N . GLY A 1 99 ? 15.622 0.987 51.811 1.00 38.12 99 GLY A N 1
ATOM 744 C CA . GLY A 1 99 ? 15.241 1.966 50.780 1.00 38.12 99 GLY A CA 1
ATOM 745 C C . GLY A 1 99 ? 13.734 2.240 50.638 1.00 38.12 99 GLY A C 1
ATOM 746 O O . GLY A 1 99 ? 12.895 1.378 50.906 1.00 38.12 99 GLY A O 1
ATOM 747 N N . GLN A 1 100 ? 13.405 3.467 50.209 1.00 39.94 100 GLN A N 1
ATOM 748 C CA . GLN A 1 100 ? 12.040 3.931 49.910 1.00 39.94 100 GLN A CA 1
ATOM 749 C C . GLN A 1 100 ? 11.484 3.337 48.598 1.00 39.94 100 GLN A C 1
ATOM 751 O O . GLN A 1 100 ? 12.202 2.697 47.833 1.00 39.94 100 GLN A O 1
ATOM 756 N N . ASN A 1 101 ? 10.190 3.579 48.347 1.00 43.44 101 ASN A N 1
ATOM 757 C CA . ASN A 1 101 ? 9.408 3.107 47.196 1.00 43.44 101 ASN A CA 1
ATOM 758 C C . ASN A 1 101 ? 9.321 1.581 47.031 1.00 43.44 101 ASN A C 1
ATOM 760 O O . ASN A 1 101 ? 9.999 0.957 46.218 1.00 43.44 101 ASN A O 1
ATOM 764 N N . ARG A 1 102 ? 8.374 0.991 47.764 1.00 41.81 102 ARG A N 1
ATOM 765 C CA . ARG A 1 102 ? 7.856 -0.367 47.556 1.00 41.81 102 ARG A CA 1
ATOM 766 C C . ARG A 1 102 ? 6.343 -0.324 47.726 1.00 41.81 102 ARG A C 1
ATOM 768 O O . ARG A 1 102 ? 5.861 0.363 48.624 1.00 41.81 102 ARG A O 1
ATOM 775 N N . ASP A 1 103 ? 5.603 -1.060 46.906 1.00 38.91 103 ASP A N 1
ATOM 776 C CA . ASP A 1 103 ? 4.144 -1.119 47.029 1.00 38.91 103 ASP A CA 1
ATOM 777 C C . ASP A 1 103 ? 3.693 -1.802 48.338 1.00 38.91 103 ASP A C 1
ATOM 779 O O . ASP A 1 103 ? 4.456 -2.547 48.953 1.00 38.91 103 ASP A O 1
ATOM 783 N N . PHE A 1 104 ? 2.443 -1.601 48.765 1.00 38.97 104 PHE A N 1
ATOM 784 C CA . PHE A 1 104 ? 1.876 -2.180 49.992 1.00 38.97 104 PHE A CA 1
ATOM 785 C C . PHE A 1 104 ? 2.038 -3.713 50.064 1.00 38.97 104 PHE A C 1
ATOM 787 O O . PHE A 1 104 ? 2.326 -4.273 51.127 1.00 38.97 104 PHE A O 1
ATOM 794 N N . ALA A 1 105 ? 1.906 -4.404 48.925 1.00 36.47 105 ALA A N 1
ATOM 795 C CA . ALA A 1 105 ? 2.158 -5.843 48.832 1.00 36.47 105 ALA A CA 1
ATOM 796 C C . ALA A 1 105 ? 3.656 -6.190 48.715 1.00 36.47 105 ALA A C 1
ATOM 798 O O . ALA A 1 105 ? 4.081 -7.243 49.196 1.00 36.47 105 ALA A O 1
ATOM 799 N N . GLU A 1 106 ? 4.472 -5.318 48.112 1.00 38.91 106 GLU A N 1
ATOM 800 C CA . GLU A 1 106 ? 5.916 -5.525 47.963 1.00 38.91 106 GLU A CA 1
ATOM 801 C C . GLU A 1 106 ? 6.693 -5.226 49.254 1.00 38.91 106 GLU A C 1
ATOM 803 O O . GLU A 1 106 ? 7.623 -5.966 49.544 1.00 38.91 106 GLU A O 1
ATOM 808 N N . MET A 1 107 ? 6.297 -4.275 50.112 1.00 46.88 107 MET A N 1
ATOM 809 C CA . MET A 1 107 ? 6.893 -4.104 51.453 1.00 46.88 107 MET A CA 1
ATOM 810 C C . MET A 1 107 ? 6.801 -5.405 52.267 1.00 46.88 107 MET A C 1
ATOM 812 O O . MET A 1 107 ? 7.806 -5.885 52.794 1.00 46.88 107 MET A O 1
ATOM 816 N N . LYS A 1 108 ? 5.619 -6.042 52.267 1.00 42.34 108 LYS A N 1
ATOM 817 C CA . LYS A 1 108 ? 5.362 -7.370 52.861 1.00 42.34 108 LYS A CA 1
ATOM 818 C C . LYS A 1 108 ? 6.236 -8.496 52.287 1.00 42.34 108 LYS A C 1
ATOM 820 O O . LYS A 1 108 ? 6.360 -9.546 52.913 1.00 42.34 108 LYS A O 1
ATOM 825 N N . LYS A 1 109 ? 6.803 -8.305 51.093 1.00 41.34 109 LYS A N 1
ATOM 826 C CA . LYS A 1 109 ? 7.490 -9.332 50.296 1.00 41.34 109 LYS A CA 1
ATOM 827 C C . LYS A 1 109 ? 8.998 -9.092 50.188 1.00 41.34 109 LYS A C 1
ATOM 829 O O . LYS A 1 109 ? 9.750 -10.049 50.114 1.00 41.34 109 LYS A O 1
ATOM 834 N N . LEU A 1 110 ? 9.462 -7.848 50.269 1.00 43.50 110 LEU A N 1
ATOM 835 C CA . LEU A 1 110 ? 10.881 -7.486 50.276 1.00 43.50 110 LEU A CA 1
ATOM 836 C C . LEU A 1 110 ? 11.496 -7.542 51.679 1.00 43.50 110 LEU A C 1
ATOM 838 O O . LEU A 1 110 ? 12.678 -7.837 51.785 1.00 43.50 110 LEU A O 1
ATOM 842 N N . VAL A 1 111 ? 10.690 -7.450 52.747 1.00 49.31 111 VAL A N 1
ATOM 843 C CA . VAL A 1 111 ? 11.070 -7.985 54.074 1.00 49.31 111 VAL A CA 1
ATOM 844 C C . VAL A 1 111 ? 11.395 -9.487 53.998 1.00 49.31 111 VAL A C 1
ATOM 846 O O . VAL A 1 111 ? 12.273 -9.963 54.707 1.00 49.31 111 VAL A O 1
ATOM 849 N N . LYS A 1 112 ? 10.717 -10.233 53.113 1.00 42.56 112 LYS A N 1
ATOM 850 C CA . LYS A 1 112 ? 10.915 -11.678 52.902 1.00 42.56 112 LYS A CA 1
ATOM 851 C C . LYS A 1 112 ? 12.020 -12.013 51.881 1.00 42.56 112 LYS A C 1
ATOM 853 O O . LYS A 1 112 ? 12.481 -13.146 51.861 1.00 42.56 112 LYS A O 1
ATOM 858 N N . ASN A 1 113 ? 12.449 -11.052 51.060 1.00 41.81 113 ASN A N 1
ATOM 859 C CA . ASN A 1 113 ? 13.381 -11.260 49.942 1.00 41.81 113 ASN A CA 1
ATOM 860 C C . ASN A 1 113 ? 14.699 -10.473 50.059 1.00 41.81 113 ASN A C 1
ATOM 862 O O . ASN A 1 113 ? 15.501 -10.509 49.131 1.00 41.81 113 ASN A O 1
ATOM 866 N N . PHE A 1 114 ? 14.971 -9.789 51.175 1.00 50.28 114 PHE A N 1
ATOM 867 C CA . PHE A 1 114 ? 16.286 -9.190 51.459 1.00 50.28 114 PHE A CA 1
ATOM 868 C C . PHE A 1 114 ? 17.359 -10.259 51.807 1.00 50.28 114 PHE A C 1
ATOM 870 O O . PHE A 1 114 ? 18.104 -10.109 52.772 1.00 50.28 114 PHE A O 1
ATOM 877 N N . ILE A 1 115 ? 17.374 -11.368 51.042 1.00 44.12 115 ILE A N 1
ATOM 878 C CA . ILE A 1 115 ? 18.020 -12.652 51.354 1.00 44.12 115 ILE A CA 1
ATOM 879 C C . ILE A 1 115 ? 19.070 -13.242 50.208 1.00 44.12 115 ILE A C 1
ATOM 881 O O . ILE A 1 115 ? 19.786 -14.114 50.691 1.00 44.12 115 ILE A O 1
ATOM 885 N N . ASP A 1 116 ? 19.339 -12.829 48.842 1.00 42.53 116 ASP A N 1
ATOM 886 C CA . ASP A 1 116 ? 20.082 -13.580 47.568 1.00 42.53 116 ASP A CA 1
ATOM 887 C C . ASP A 1 116 ? 20.814 -12.933 45.965 1.00 42.53 116 ASP A C 1
ATOM 889 O O . ASP A 1 116 ? 20.040 -12.060 45.589 1.00 42.53 116 ASP A O 1
ATOM 893 N N . GLN A 1 117 ? 22.044 -13.220 44.984 1.00 40.59 117 GLN A N 1
ATOM 894 C CA . GLN A 1 117 ? 22.914 -13.280 43.326 1.00 40.59 117 GLN A CA 1
ATOM 895 C C . GLN A 1 117 ? 23.852 -12.422 41.854 1.00 40.59 117 GLN A C 1
ATOM 897 O O . GLN A 1 117 ? 23.554 -11.236 41.805 1.00 40.59 117 GLN A O 1
ATOM 902 N N . GLU A 1 118 ? 24.869 -12.787 40.667 1.00 38.84 118 GLU A N 1
ATOM 903 C CA . GLU A 1 118 ? 25.754 -12.110 39.178 1.00 38.84 118 GLU A CA 1
ATOM 904 C C . GLU A 1 118 ? 26.885 -12.616 37.678 1.00 38.84 118 GLU A C 1
ATOM 906 O O . GLU A 1 118 ? 27.113 -13.823 37.740 1.00 38.84 118 GLU A O 1
ATOM 911 N N . ASN A 1 119 ? 27.601 -11.992 36.387 1.00 37.41 119 ASN A N 1
ATOM 912 C CA . ASN A 1 119 ? 28.804 -12.333 35.018 1.00 37.41 119 ASN A CA 1
ATOM 913 C C . ASN A 1 119 ? 29.726 -11.597 33.464 1.00 37.41 119 ASN A C 1
ATOM 915 O O . ASN A 1 119 ? 29.734 -10.374 33.560 1.00 37.41 119 ASN A O 1
ATOM 919 N N . ARG A 1 120 ? 30.570 -12.039 32.171 1.00 37.88 120 ARG A N 1
ATOM 920 C CA . ARG A 1 120 ? 31.791 -11.463 30.886 1.00 37.88 120 ARG A CA 1
ATOM 921 C C . ARG A 1 120 ? 32.369 -11.705 29.034 1.00 37.88 120 ARG A C 1
ATOM 923 O O . ARG A 1 120 ? 31.468 -12.257 28.419 1.00 37.88 120 ARG A O 1
ATOM 930 N N . GLU A 1 121 ? 33.599 -11.384 28.055 1.00 46.28 121 GLU A N 1
ATOM 931 C CA . GLU A 1 121 ? 34.168 -11.195 26.282 1.00 46.28 121 GLU A CA 1
ATOM 932 C C . GLU A 1 121 ? 35.733 -11.415 25.146 1.00 46.28 121 GLU A C 1
ATOM 934 O O . GLU A 1 121 ? 36.558 -11.954 25.872 1.00 46.28 121 GLU A O 1
ATOM 939 N N . LYS A 1 122 ? 36.535 -11.231 23.747 1.00 48.75 122 LYS A N 1
ATOM 940 C CA . LYS A 1 122 ? 36.987 -10.815 21.983 1.00 48.75 122 LYS A CA 1
ATOM 941 C C . LYS A 1 122 ? 38.502 -11.068 20.784 1.00 48.75 122 LYS A C 1
ATOM 943 O O . LYS A 1 122 ? 39.315 -11.654 21.485 1.00 48.75 122 LYS A O 1
ATOM 948 N N . SER A 1 123 ? 39.278 -10.888 19.375 1.00 45.97 123 SER A N 1
ATOM 949 C CA . SER A 1 123 ? 39.710 -10.504 17.601 1.00 45.97 123 SER A CA 1
ATOM 950 C C . SER A 1 123 ? 41.200 -10.789 16.377 1.00 45.97 123 SER A C 1
ATOM 952 O O . SER A 1 123 ? 41.996 -11.446 17.036 1.00 45.97 123 SER A O 1
ATOM 954 N N . GLY A 1 124 ? 41.960 -10.640 14.952 1.00 43.75 124 GLY A N 1
ATOM 955 C CA . GLY A 1 124 ? 42.410 -10.212 13.193 1.00 43.75 124 GLY A CA 1
ATOM 956 C C . GLY A 1 124 ? 43.889 -10.482 11.948 1.00 43.75 124 GLY A C 1
ATOM 957 O O . GLY A 1 124 ? 44.697 -11.128 12.601 1.00 43.75 124 GLY A O 1
ATOM 958 N N . THR A 1 125 ? 44.651 -10.302 10.528 1.00 45.62 125 THR A N 1
ATOM 959 C CA . THR A 1 125 ? 45.075 -9.872 8.757 1.00 45.62 125 THR A CA 1
ATOM 960 C C . THR A 1 125 ? 46.521 -10.207 7.497 1.00 45.62 125 THR A C 1
ATOM 962 O O . THR A 1 125 ? 47.269 -10.949 8.122 1.00 45.62 125 THR A O 1
ATOM 965 N N . ALA A 1 126 ? 47.283 -10.027 6.076 1.00 43.69 126 ALA A N 1
ATOM 966 C CA . ALA A 1 126 ? 47.715 -9.580 4.319 1.00 43.69 126 ALA A CA 1
ATOM 967 C C . ALA A 1 126 ? 49.159 -9.920 3.041 1.00 43.69 126 ALA A C 1
ATOM 969 O O . ALA A 1 126 ? 49.932 -10.638 3.664 1.00 43.69 126 ALA A O 1
ATOM 970 N N . VAL A 1 127 ? 49.912 -9.745 1.613 1.00 41.78 127 VAL A N 1
ATOM 971 C CA . VAL A 1 127 ? 50.335 -9.328 -0.165 1.00 41.78 127 VAL A CA 1
ATOM 972 C C . VAL A 1 127 ? 51.794 -9.646 -1.418 1.00 41.78 127 VAL A C 1
ATOM 974 O O . VAL A 1 127 ? 52.591 -10.311 -0.771 1.00 41.78 127 VAL A O 1
ATOM 977 N N . ILE A 1 128 ? 52.534 -9.478 -2.852 1.00 41.91 128 ILE A N 1
ATOM 978 C CA .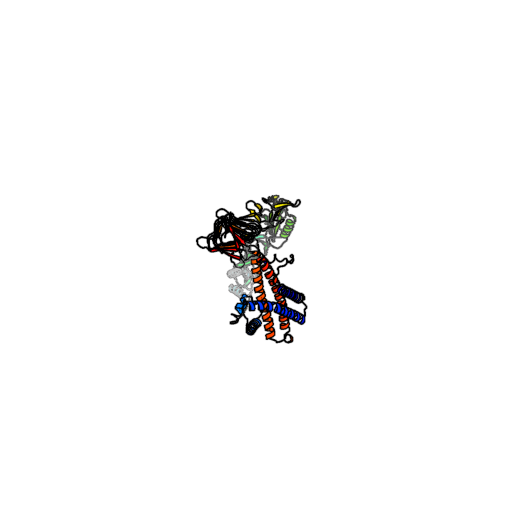 ILE A 1 128 ? 52.885 -9.058 -4.637 1.00 41.91 128 ILE A CA 1
ATOM 979 C C . ILE A 1 128 ? 54.309 -9.265 -5.981 1.00 41.91 128 ILE A C 1
ATOM 981 O O . ILE A 1 128 ? 55.322 -9.675 -5.426 1.00 41.91 128 ILE A O 1
ATOM 985 N N . SER A 1 129 ? 54.625 -9.076 -7.551 1.00 36.62 129 SER A N 1
ATOM 986 C CA . SER A 1 129 ? 55.976 -9.105 -8.850 1.00 36.62 129 SER A CA 1
ATOM 987 C C . SER A 1 129 ? 56.321 -8.950 -10.772 1.00 36.62 129 SER A C 1
ATOM 989 O O . SER A 1 129 ? 55.240 -8.909 -11.349 1.00 36.62 129 SER A O 1
ATOM 991 N N . THR A 1 130 ? 57.525 -8.886 -11.846 1.00 37.91 130 THR A N 1
ATOM 992 C CA . THR A 1 130 ? 57.957 -8.664 -13.663 1.00 37.91 130 THR A CA 1
ATOM 993 C C . THR A 1 130 ? 59.404 -8.784 -14.975 1.00 37.91 130 THR A C 1
ATOM 995 O O . THR A 1 130 ? 60.455 -8.930 -14.359 1.00 37.91 130 THR A O 1
ATOM 998 N N . PRO A 1 131 ? 59.686 -8.694 -16.566 1.00 43.81 131 PRO A N 1
ATOM 999 C CA . PRO A 1 131 ? 60.922 -8.912 -17.941 1.00 43.81 131 PRO A CA 1
ATOM 1000 C C . PRO A 1 131 ? 61.416 -8.381 -19.767 1.00 43.81 131 PRO A C 1
ATOM 1002 O O . PRO A 1 131 ? 60.571 -7.596 -20.182 1.00 43.81 131 PRO A O 1
ATOM 1005 N N . ALA A 1 132 ? 62.525 -8.642 -20.911 1.00 34.78 132 ALA A N 1
ATOM 1006 C CA . ALA A 1 132 ? 63.050 -8.241 -22.663 1.00 34.78 132 ALA A CA 1
ATOM 1007 C C . ALA A 1 132 ? 64.421 -8.693 -23.985 1.00 34.78 132 ALA A C 1
ATOM 1009 O O . ALA A 1 132 ? 65.144 -9.493 -23.403 1.00 34.78 132 ALA A O 1
ATOM 1010 N N . ALA A 1 133 ? 65.143 -8.548 -25.435 1.00 34.41 133 ALA A N 1
ATOM 1011 C CA . ALA A 1 133 ? 65.524 -8.129 -27.212 1.00 34.41 133 ALA A CA 1
ATOM 1012 C C . ALA A 1 133 ? 66.940 -8.469 -28.530 1.00 34.41 133 ALA A C 1
ATOM 1014 O O . ALA A 1 133 ? 67.786 -9.093 -27.905 1.00 34.41 133 ALA A O 1
ATOM 1015 N N . THR A 1 134 ? 67.639 -8.340 -29.995 1.00 35.91 134 THR A N 1
ATOM 1016 C CA . THR A 1 134 ? 67.978 -7.993 -31.808 1.00 35.91 134 THR A CA 1
ATOM 1017 C C . THR A 1 134 ? 69.427 -8.241 -33.099 1.00 35.91 134 THR A C 1
ATOM 1019 O O . THR A 1 134 ? 70.336 -8.677 -32.407 1.00 35.91 134 THR A O 1
ATOM 1022 N N . LYS A 1 135 ? 70.108 -8.123 -34.576 1.00 33.59 135 LYS A N 1
ATOM 1023 C CA . LYS A 1 135 ? 70.395 -7.852 -36.412 1.00 33.59 135 LYS A CA 1
ATOM 1024 C C . LYS A 1 135 ? 71.823 -7.951 -37.769 1.00 33.59 135 LYS A C 1
ATOM 1026 O O . LYS A 1 135 ? 72.872 -7.949 -37.136 1.00 33.59 135 LYS A O 1
ATOM 1031 N N . SER A 1 136 ? 72.081 -7.931 -39.366 1.00 36.31 136 SER A N 1
ATOM 1032 C CA . SER A 1 136 ? 73.385 -7.992 -40.731 1.00 36.31 136 SER A CA 1
ATOM 1033 C C . SER A 1 136 ? 73.681 -7.766 -42.659 1.00 36.31 136 SER A C 1
ATOM 1035 O O . SER A 1 136 ? 72.600 -7.515 -43.185 1.00 36.31 136 SER A O 1
ATOM 1037 N N . GLU A 1 137 ? 74.847 -7.810 -43.774 1.00 30.16 137 GLU A N 1
ATOM 1038 C CA . GLU A 1 137 ? 75.268 -7.958 -45.600 1.00 30.16 137 GLU A CA 1
ATOM 1039 C C . GLU A 1 137 ? 76.592 -7.555 -47.012 1.00 30.16 137 GLU A C 1
ATOM 1041 O O . GLU A 1 137 ? 77.475 -6.832 -46.559 1.00 30.16 137 GLU A O 1
ATOM 1046 N N . GLN A 1 138 ? 76.926 -7.852 -48.570 1.00 29.00 138 GLN A N 1
ATOM 1047 C CA . GLN A 1 138 ? 78.150 -7.541 -49.966 1.00 29.00 138 GLN A CA 1
ATOM 1048 C C . GLN A 1 138 ? 78.497 -7.800 -51.895 1.00 29.00 138 GLN A C 1
ATOM 1050 O O . GLN A 1 138 ? 77.529 -8.366 -52.390 1.00 29.00 138 GLN A O 1
ATOM 1055 N N . GLY A 1 139 ? 79.607 -7.535 -53.048 1.00 27.22 139 GLY A N 1
ATOM 1056 C CA . GLY A 1 139 ? 80.018 -7.739 -54.875 1.00 27.22 139 GLY A CA 1
ATOM 1057 C C . GLY A 1 139 ? 81.374 -7.442 -56.278 1.00 27.22 139 GLY A C 1
ATOM 1058 O O . GLY A 1 139 ? 82.339 -6.888 -55.764 1.00 27.22 139 GLY A O 1
ATOM 1059 N N . VAL A 1 140 ? 81.669 -7.677 -57.858 1.00 16.91 140 VAL A N 1
ATOM 1060 C CA . VAL A 1 140 ? 82.959 -7.529 -59.239 1.00 16.91 140 VAL A CA 1
ATOM 1061 C C . VAL A 1 140 ? 83.225 -7.534 -61.195 1.00 16.91 140 VAL A C 1
ATOM 1063 O O . VAL A 1 140 ? 82.136 -7.563 -61.755 1.00 16.91 140 VAL A O 1
ATOM 1066 N N . SER A 1 141 ? 84.378 -7.484 -62.334 1.00 7.21 141 SER A N 1
ATOM 1067 C CA . SER A 1 141 ? 84.720 -7.449 -64.191 1.00 7.21 141 SER A CA 1
ATOM 1068 C C . SER A 1 141 ? 86.131 -7.525 -65.572 1.00 7.21 141 SER A C 1
ATOM 1070 O O . SER A 1 141 ? 87.206 -7.693 -65.005 1.00 7.21 141 SER A O 1
ATOM 1072 N N . LYS A 1 142 ? 86.367 -7.467 -67.181 1.00 2.36 142 LYS A N 1
ATOM 1073 C CA . LYS A 1 142 ? 87.646 -7.592 -68.571 1.00 2.36 142 LYS A CA 1
ATOM 1074 C C . LYS A 1 142 ? 88.070 -7.151 -70.454 1.00 2.36 142 LYS A C 1
ATOM 1076 O O . LYS A 1 142 ? 87.475 -6.117 -70.723 1.00 2.36 142 LYS A O 1
ATOM 1081 N N . ASP A 1 143 ? 88.974 -7.620 -71.713 1.00 48.19 143 ASP A N 1
ATOM 1082 C CA . ASP A 1 143 ? 89.921 -7.154 -73.286 1.00 48.19 143 ASP A CA 1
ATOM 1083 C C . ASP A 1 143 ? 90.362 -7.612 -75.171 1.00 48.19 143 ASP A C 1
ATOM 1085 O O . ASP A 1 143 ? 89.509 -8.380 -75.597 1.00 48.19 143 ASP A O 1
ATOM 1089 N N . ALA A 1 144 ? 91.424 -7.286 -76.363 1.00 52.59 144 ALA A N 1
ATOM 1090 C CA . ALA A 1 144 ? 91.778 -7.341 -78.223 1.00 52.59 144 ALA A CA 1
ATOM 1091 C C . ALA A 1 144 ? 93.157 -7.549 -79.649 1.00 52.59 144 ALA A C 1
ATOM 1093 O O . ALA A 1 144 ? 94.148 -8.085 -79.163 1.00 52.59 144 ALA A O 1
ATOM 1094 N N . ALA A 1 145 ? 93.420 -7.299 -81.238 1.00 63.91 145 ALA A N 1
ATOM 1095 C CA . ALA A 1 145 ? 94.486 -7.716 -82.748 1.00 63.91 145 ALA A CA 1
ATOM 1096 C C . ALA A 1 145 ? 95.210 -7.066 -84.487 1.00 63.91 145 ALA A C 1
ATOM 1098 O O . ALA A 1 145 ? 95.138 -5.844 -84.458 1.00 63.91 145 ALA A O 1
ATOM 1099 N N . PHE A 1 146 ? 95.926 -7.552 -85.881 1.00 73.88 146 PHE A N 1
ATOM 1100 C CA . PHE A 1 146 ? 96.570 -6.997 -87.589 1.00 73.88 146 PHE A CA 1
ATOM 1101 C C . PHE A 1 146 ? 97.586 -7.479 -89.235 1.00 73.88 146 PHE A C 1
ATOM 1103 O O . PHE A 1 146 ? 98.542 -8.193 -88.935 1.00 73.88 146 PHE A O 1
ATOM 1110 N N . THR A 1 147 ? 97.667 -7.143 -90.822 1.00 70.06 147 THR A N 1
ATOM 1111 C CA . THR A 1 147 ? 98.595 -7.082 -92.483 1.00 70.06 147 THR A CA 1
ATOM 1112 C C . THR A 1 147 ? 98.811 -7.708 -94.348 1.00 70.06 147 THR A C 1
ATOM 1114 O O . THR A 1 147 ? 98.701 -8.922 -94.381 1.00 70.06 147 THR A O 1
ATOM 1117 N N . ILE A 1 148 ? 99.260 -7.222 -95.832 1.00 77.81 148 ILE A N 1
ATOM 1118 C CA . ILE A 1 148 ? 99.186 -7.374 -97.697 1.00 77.81 148 ILE A CA 1
ATOM 1119 C C . ILE A 1 148 ? 98.791 -6.149 -98.825 1.00 77.81 148 ILE A C 1
ATOM 1121 O O . ILE A 1 148 ? 99.030 -5.013 -98.455 1.00 77.81 148 ILE A O 1
ATOM 1125 N N . THR A 1 149 ? 98.314 -6.197 -100.160 1.00 77.38 149 THR A N 1
ATOM 1126 C CA . THR A 1 149 ? 97.492 -5.080 -100.861 1.00 77.38 149 THR A CA 1
ATOM 1127 C C . THR A 1 149 ? 96.012 -5.370 -100.722 1.00 77.38 149 THR A C 1
ATOM 1129 O O . THR A 1 149 ? 95.542 -6.441 -101.104 1.00 77.38 149 THR A O 1
ATOM 1132 N N . PHE A 1 150 ? 95.271 -4.390 -100.225 1.00 81.88 150 PHE A N 1
ATOM 1133 C CA . PHE A 1 150 ? 93.938 -4.622 -99.691 1.00 81.88 150 PHE A CA 1
ATOM 1134 C C . PHE A 1 150 ? 92.896 -3.668 -100.182 1.00 81.88 150 PHE A C 1
ATOM 1136 O O . PHE A 1 150 ? 93.202 -2.542 -100.562 1.00 81.88 150 PHE A O 1
ATOM 1143 N N . SER A 1 151 ? 91.658 -4.117 -100.019 1.00 78.56 151 SER A N 1
ATOM 1144 C CA . SER A 1 151 ? 90.544 -3.226 -99.759 1.00 78.56 151 SER A CA 1
ATOM 1145 C C . SER A 1 151 ? 90.793 -2.390 -98.492 1.00 78.56 151 SER A C 1
ATOM 1147 O O . SER A 1 151 ? 91.453 -2.824 -97.545 1.00 78.56 151 SER A O 1
ATOM 1149 N N . GLU A 1 152 ? 90.268 -1.169 -98.465 1.00 72.88 152 GLU A N 1
ATOM 1150 C CA . GLU A 1 152 ? 90.510 -0.204 -97.379 1.00 72.88 152 GLU A CA 1
ATOM 1151 C C . GLU A 1 152 ? 89.966 -0.684 -96.021 1.00 72.88 152 GLU A C 1
ATOM 1153 O O . GLU A 1 152 ? 90.556 -0.417 -94.975 1.00 72.88 152 GLU A O 1
ATOM 1158 N N . ASP A 1 153 ? 88.895 -1.481 -96.048 1.00 72.88 153 ASP A N 1
ATOM 1159 C CA . ASP A 1 153 ? 88.296 -2.174 -94.899 1.00 72.88 153 ASP A CA 1
ATOM 1160 C C . ASP A 1 153 ? 89.102 -3.397 -94.408 1.00 72.88 153 ASP A C 1
ATOM 1162 O O . ASP A 1 153 ? 88.716 -4.047 -93.434 1.00 72.88 153 ASP A O 1
ATOM 1166 N N . LYS A 1 154 ? 90.213 -3.733 -95.084 1.00 77.94 154 LYS A N 1
ATOM 1167 C CA . LYS A 1 154 ? 91.045 -4.923 -94.850 1.00 77.94 154 LYS A CA 1
ATOM 1168 C C . LYS A 1 154 ? 90.284 -6.262 -94.964 1.00 77.94 154 LYS A C 1
ATOM 1170 O O . LYS A 1 154 ? 90.747 -7.277 -94.441 1.00 77.94 154 LYS A O 1
ATOM 1175 N N . MET A 1 155 ? 89.131 -6.308 -95.633 1.00 81.69 155 MET A N 1
ATOM 1176 C CA . MET A 1 155 ? 88.341 -7.536 -95.811 1.00 81.69 155 MET A CA 1
ATOM 1177 C C . MET A 1 155 ? 88.796 -8.421 -96.968 1.00 81.69 155 MET A C 1
ATOM 1179 O O . MET A 1 155 ? 88.419 -9.591 -97.001 1.00 81.69 155 MET A O 1
ATOM 1183 N N . GLN A 1 156 ? 89.596 -7.908 -97.905 1.00 83.38 156 GLN A N 1
ATOM 1184 C CA . GLN A 1 156 ? 90.047 -8.658 -99.077 1.00 83.38 156 GLN A CA 1
ATOM 1185 C C . GLN A 1 156 ? 91.527 -8.441 -99.353 1.00 83.38 156 GLN A C 1
ATOM 1187 O O . GLN A 1 156 ? 91.959 -7.306 -99.524 1.00 83.38 156 GLN A O 1
ATOM 1192 N N . ALA A 1 157 ? 92.291 -9.528 -99.477 1.00 83.06 157 ALA A N 1
ATOM 1193 C CA . ALA A 1 157 ? 93.658 -9.516 -99.991 1.00 83.06 157 ALA A CA 1
ATOM 1194 C C . ALA A 1 157 ? 93.624 -9.595 -101.518 1.00 83.06 157 ALA A C 1
ATOM 1196 O O . ALA A 1 157 ? 93.324 -10.655 -102.061 1.00 83.06 157 ALA A O 1
ATOM 1197 N N . LEU A 1 158 ? 93.946 -8.510 -102.218 1.00 82.00 158 LEU A N 1
ATOM 1198 C CA . LEU A 1 158 ? 94.007 -8.490 -103.677 1.00 82.00 158 LEU A CA 1
ATOM 1199 C C . LEU A 1 158 ? 95.453 -8.701 -104.121 1.00 82.00 158 LEU A C 1
ATOM 1201 O O . LEU A 1 158 ? 96.316 -7.862 -103.879 1.00 82.00 158 LEU A O 1
ATOM 1205 N N . LEU A 1 159 ? 95.735 -9.822 -104.775 1.00 83.62 159 LEU A N 1
ATOM 1206 C CA . LEU A 1 159 ? 97.063 -10.142 -105.270 1.00 83.62 159 LEU A CA 1
ATOM 1207 C C . LEU A 1 159 ? 97.388 -9.310 -106.513 1.00 83.62 159 LEU A C 1
ATOM 1209 O O . LEU A 1 159 ? 96.791 -9.487 -107.576 1.00 83.62 159 LEU A O 1
ATOM 1213 N N . ALA A 1 160 ? 98.388 -8.444 -106.378 1.00 75.38 160 ALA A N 1
ATOM 1214 C CA . ALA A 1 160 ? 99.164 -7.915 -107.488 1.00 75.38 160 ALA A CA 1
ATOM 1215 C C . ALA A 1 160 ? 100.465 -8.726 -107.615 1.00 75.38 160 ALA A C 1
ATOM 1217 O O . ALA A 1 160 ? 101.514 -8.324 -107.108 1.00 75.38 160 ALA A O 1
ATOM 1218 N N . VAL A 1 161 ? 100.407 -9.888 -108.283 1.00 79.25 161 VAL A N 1
ATOM 1219 C CA . VAL A 1 161 ? 101.632 -10.595 -108.698 1.00 79.25 161 VAL A CA 1
ATOM 1220 C C . VAL A 1 161 ? 10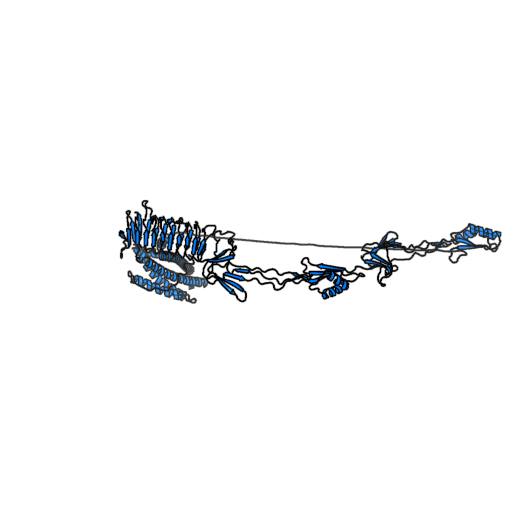2.232 -9.872 -109.890 1.00 79.25 161 VAL A C 1
ATOM 1222 O O . VAL A 1 161 ? 102.032 -10.226 -111.055 1.00 79.25 161 VAL A O 1
ATOM 1225 N N . ASN A 1 162 ? 103.038 -8.871 -109.561 1.00 67.69 162 ASN A N 1
ATOM 1226 C CA . ASN A 1 162 ? 104.148 -8.501 -110.412 1.00 67.69 162 ASN A CA 1
ATOM 1227 C C . ASN A 1 162 ? 105.045 -9.746 -110.571 1.00 67.69 162 ASN A C 1
ATOM 1229 O O . ASN A 1 162 ? 105.421 -10.341 -109.553 1.00 67.69 162 ASN A O 1
ATOM 1233 N N . PRO A 1 163 ? 105.398 -10.171 -111.800 1.00 62.50 163 PRO A N 1
ATOM 1234 C CA . PRO A 1 163 ? 106.490 -11.123 -111.980 1.00 62.50 163 PRO A CA 1
ATOM 1235 C C . PRO A 1 163 ? 107.760 -10.596 -111.280 1.00 62.50 163 PRO A C 1
ATOM 1237 O O . PRO A 1 163 ? 107.946 -9.378 -111.189 1.00 62.50 163 PRO A O 1
ATOM 1240 N N . PRO A 1 164 ? 108.619 -11.485 -110.747 1.00 69.38 164 PRO A N 1
ATOM 1241 C CA . PRO A 1 164 ? 109.761 -11.097 -109.921 1.00 69.38 164 PRO A CA 1
ATOM 1242 C C . PRO A 1 164 ? 110.700 -10.132 -110.654 1.00 69.38 164 PRO A C 1
ATOM 1244 O O . PRO A 1 164 ? 110.982 -10.293 -111.842 1.00 69.38 164 PRO A O 1
ATOM 1247 N N . LEU A 1 165 ? 111.223 -9.146 -109.925 1.00 47.75 165 LEU A N 1
ATOM 1248 C CA . LEU A 1 165 ? 112.173 -8.175 -110.460 1.00 47.75 165 LEU A CA 1
ATOM 1249 C C . LEU A 1 165 ? 113.614 -8.689 -110.304 1.00 47.75 165 LEU A C 1
ATOM 1251 O O . LEU A 1 165 ? 114.097 -8.916 -109.193 1.00 47.75 165 LEU A O 1
ATOM 1255 N N . GLY A 1 166 ? 114.306 -8.855 -111.434 1.00 56.69 166 GLY A N 1
ATOM 1256 C CA . GLY A 1 166 ? 115.704 -9.291 -111.495 1.00 56.69 166 GLY A CA 1
ATOM 1257 C C . GLY A 1 166 ? 115.906 -10.768 -111.135 1.00 56.69 166 GLY A C 1
ATOM 1258 O O . GLY A 1 166 ? 115.081 -11.618 -111.453 1.00 56.69 166 GLY A O 1
ATOM 1259 N N . SER A 1 167 ? 117.012 -11.075 -110.453 1.00 48.84 167 SER A N 1
ATOM 1260 C CA . SER A 1 167 ? 117.330 -12.417 -109.934 1.00 48.84 167 SER A CA 1
ATOM 1261 C C . SER A 1 167 ? 116.551 -12.792 -108.662 1.00 48.84 167 SER A C 1
ATOM 1263 O O . SER A 1 167 ? 116.827 -13.827 -108.047 1.00 48.84 167 SER A O 1
ATOM 1265 N N . GLY A 1 168 ? 115.566 -11.977 -108.261 1.00 57.94 168 GLY A N 1
ATOM 1266 C CA . GLY A 1 168 ? 114.595 -12.344 -107.236 1.00 57.94 168 GLY A CA 1
ATOM 1267 C C . GLY A 1 168 ? 113.924 -13.669 -107.598 1.00 57.94 168 GLY A C 1
ATOM 1268 O O . GLY A 1 168 ? 113.458 -13.853 -108.722 1.00 57.94 168 GLY A O 1
ATOM 1269 N N . LYS A 1 169 ? 113.911 -14.618 -106.656 1.00 63.56 169 LYS A N 1
ATOM 1270 C CA . LYS A 1 169 ? 113.402 -15.975 -106.902 1.00 63.56 169 LYS A CA 1
ATOM 1271 C C . LYS A 1 169 ? 111.961 -15.905 -107.435 1.00 63.56 169 LYS A C 1
ATOM 1273 O O . LYS A 1 169 ? 111.176 -15.126 -106.887 1.00 63.56 169 LYS A O 1
ATOM 1278 N N . PRO A 1 170 ? 111.589 -16.708 -108.455 1.00 56.94 170 PRO A N 1
ATOM 1279 C CA . PRO A 1 170 ? 110.210 -16.768 -108.919 1.00 56.94 170 PRO A CA 1
ATOM 1280 C C . PRO A 1 170 ? 109.308 -17.094 -107.740 1.00 56.94 170 PRO A C 1
ATOM 1282 O O . PRO A 1 170 ? 109.548 -18.059 -107.012 1.00 56.94 170 PRO A O 1
ATOM 1285 N N . ILE A 1 171 ? 108.322 -16.227 -107.520 1.00 72.88 171 ILE A N 1
ATOM 1286 C CA . ILE A 1 171 ? 107.506 -16.269 -106.317 1.00 72.88 171 ILE A CA 1
ATOM 1287 C C . ILE A 1 171 ? 106.588 -17.491 -106.437 1.00 72.88 171 ILE A C 1
ATOM 1289 O O . ILE A 1 171 ? 105.626 -17.518 -107.204 1.00 72.88 171 ILE A O 1
ATOM 1293 N N . ALA A 1 172 ? 106.973 -18.574 -105.764 1.00 77.38 172 ALA A N 1
ATOM 1294 C CA . ALA A 1 172 ? 106.215 -19.812 -105.805 1.00 77.38 172 ALA A CA 1
ATOM 1295 C C . ALA A 1 172 ? 104.854 -19.587 -105.140 1.00 77.38 172 ALA A C 1
ATOM 1297 O O . ALA A 1 172 ? 104.709 -18.689 -104.305 1.00 77.38 172 ALA A O 1
ATOM 1298 N N . LEU A 1 173 ? 103.888 -20.471 -105.408 1.00 77.94 173 LEU A N 1
ATOM 1299 C CA . LEU A 1 173 ? 102.661 -20.540 -104.609 1.00 77.94 173 LEU A CA 1
ATOM 1300 C C . LEU A 1 173 ? 103.013 -20.584 -103.113 1.00 77.94 173 LEU A C 1
ATOM 1302 O O . LEU A 1 173 ? 102.519 -19.770 -102.343 1.00 77.94 173 LEU A O 1
ATOM 1306 N N . GLN A 1 174 ? 103.978 -21.438 -102.751 1.00 75.38 174 GLN A N 1
ATOM 1307 C CA . GLN A 1 174 ? 104.561 -21.535 -101.410 1.00 75.38 174 GLN A CA 1
ATOM 1308 C C . GLN A 1 174 ? 105.211 -20.237 -100.908 1.00 75.38 174 GLN A C 1
ATOM 1310 O O . GLN A 1 174 ? 105.225 -20.008 -99.708 1.00 75.38 174 GLN A O 1
ATOM 1315 N N . THR A 1 175 ? 105.754 -19.376 -101.774 1.00 75.50 175 THR A N 1
ATOM 1316 C CA . THR A 1 175 ? 106.347 -18.096 -101.350 1.00 75.50 175 THR A CA 1
ATOM 1317 C C . THR A 1 175 ? 105.270 -17.057 -101.057 1.00 75.50 175 THR A C 1
ATOM 1319 O O . THR A 1 175 ? 105.382 -16.347 -100.062 1.00 75.50 175 THR A O 1
ATOM 1322 N N . ILE A 1 176 ? 104.202 -16.996 -101.863 1.00 73.69 176 ILE A N 1
ATOM 1323 C CA . ILE A 1 176 ? 103.053 -16.121 -101.584 1.00 73.69 176 ILE A CA 1
ATOM 1324 C C . ILE A 1 176 ? 102.312 -16.615 -100.341 1.00 73.69 176 ILE A C 1
ATOM 1326 O O . ILE A 1 176 ? 102.052 -15.816 -99.447 1.00 73.69 176 ILE A O 1
ATOM 1330 N N . THR A 1 177 ? 102.007 -17.913 -100.238 1.00 73.00 177 THR A N 1
ATOM 1331 C CA . THR A 1 177 ? 101.291 -18.451 -99.073 1.00 73.00 177 THR A CA 1
ATOM 1332 C C . THR A 1 177 ? 102.139 -18.388 -97.809 1.00 73.00 177 THR A C 1
ATOM 1334 O O . THR A 1 177 ? 101.615 -17.964 -96.788 1.00 73.00 177 THR A O 1
ATOM 1337 N N . ALA A 1 178 ? 103.447 -18.677 -97.850 1.00 75.38 178 ALA A N 1
ATOM 1338 C CA . ALA A 1 178 ? 104.318 -18.471 -96.688 1.00 75.38 178 ALA A CA 1
ATOM 1339 C C . ALA A 1 178 ? 104.433 -16.992 -96.296 1.00 75.38 178 ALA A C 1
ATOM 1341 O O . ALA A 1 178 ? 104.466 -16.694 -95.106 1.00 75.38 178 ALA A O 1
ATOM 1342 N N . TRP A 1 179 ? 104.447 -16.058 -97.254 1.00 80.19 179 TRP A N 1
ATOM 1343 C CA . TRP A 1 179 ? 104.420 -14.627 -96.946 1.00 80.19 179 TRP A CA 1
ATOM 1344 C C . TRP A 1 179 ? 103.075 -14.210 -96.326 1.00 80.19 179 TRP A C 1
ATOM 1346 O O . TRP A 1 179 ? 103.064 -13.501 -95.321 1.00 80.19 179 TRP A O 1
ATOM 1356 N N . CYS A 1 180 ? 101.950 -14.711 -96.849 1.00 74.19 180 CYS A N 1
ATOM 1357 C CA . CYS A 1 180 ? 100.617 -14.476 -96.291 1.00 74.19 180 CYS A CA 1
ATOM 1358 C C . CYS A 1 180 ? 100.535 -15.015 -94.854 1.00 74.19 180 CYS A C 1
ATOM 1360 O O . CYS A 1 180 ? 100.180 -14.274 -93.942 1.00 74.19 180 CYS A O 1
ATOM 1362 N N . THR A 1 181 ? 100.979 -16.253 -94.620 1.00 76.44 181 THR A N 1
ATOM 1363 C CA . THR A 1 181 ? 101.090 -16.858 -93.284 1.00 76.44 181 THR A CA 1
ATOM 1364 C C . THR A 1 181 ? 102.024 -16.060 -92.363 1.00 76.44 181 THR A C 1
ATOM 1366 O O . THR A 1 181 ? 101.681 -15.819 -91.208 1.00 76.44 181 THR A O 1
ATOM 1369 N N . ALA A 1 182 ? 103.170 -15.575 -92.857 1.00 75.00 182 ALA A N 1
ATOM 1370 C CA . ALA A 1 182 ? 104.104 -14.749 -92.083 1.00 75.00 182 ALA A CA 1
ATOM 1371 C C . ALA A 1 182 ? 103.534 -13.362 -91.722 1.00 75.00 182 ALA A C 1
ATOM 1373 O O . ALA A 1 182 ? 103.932 -12.776 -90.716 1.00 75.00 182 ALA A O 1
ATOM 1374 N N . LYS A 1 183 ? 102.576 -12.853 -92.504 1.00 75.62 183 LYS A N 1
ATOM 1375 C CA . LYS A 1 183 ? 101.759 -11.670 -92.186 1.00 75.62 183 LYS A CA 1
ATOM 1376 C C . LYS A 1 183 ? 100.459 -11.985 -91.438 1.00 75.62 183 LYS A C 1
ATOM 1378 O O . LYS A 1 183 ? 99.652 -11.086 -91.233 1.00 75.62 183 LYS A O 1
ATOM 1383 N N . LYS A 1 184 ? 100.266 -13.236 -91.002 1.00 77.75 184 LYS A N 1
ATOM 1384 C CA . LYS A 1 184 ? 99.053 -13.732 -90.327 1.00 77.75 184 LYS A CA 1
ATOM 1385 C C . LYS A 1 184 ? 97.764 -13.545 -91.140 1.00 77.75 184 LYS A C 1
ATOM 1387 O O . LYS A 1 184 ? 96.687 -13.411 -90.570 1.00 77.75 184 LYS A O 1
ATOM 1392 N N . ILE A 1 185 ? 97.860 -13.569 -92.467 1.00 81.44 185 ILE A N 1
ATOM 1393 C CA . ILE A 1 185 ? 96.685 -13.578 -93.337 1.00 81.44 185 ILE A CA 1
ATOM 1394 C C . ILE A 1 185 ? 95.967 -14.923 -93.197 1.00 81.44 185 ILE A C 1
ATOM 1396 O O . ILE A 1 185 ? 96.571 -15.993 -93.234 1.00 81.44 185 ILE A O 1
ATOM 1400 N N . THR A 1 186 ? 94.657 -14.841 -93.049 1.00 75.88 186 THR A N 1
ATOM 1401 C CA . THR A 1 186 ? 93.688 -15.914 -92.853 1.00 75.88 186 THR A CA 1
ATOM 1402 C C . THR A 1 186 ? 92.669 -15.880 -93.995 1.00 75.88 186 THR A C 1
ATOM 1404 O O . THR A 1 186 ? 92.609 -14.913 -94.751 1.00 75.88 186 THR A O 1
ATOM 1407 N N . GLY A 1 187 ? 91.904 -16.959 -94.185 1.00 76.75 187 GLY A N 1
ATOM 1408 C CA . GLY A 1 187 ? 90.950 -17.049 -95.302 1.00 76.75 187 GLY A CA 1
ATOM 1409 C C . GLY A 1 187 ? 91.606 -17.135 -96.689 1.00 76.75 187 GLY A C 1
ATOM 1410 O O . GLY A 1 187 ? 90.960 -16.817 -97.685 1.00 76.75 187 GLY A O 1
ATOM 1411 N N . ILE A 1 188 ? 92.883 -17.538 -96.764 1.00 80.25 188 ILE A N 1
ATOM 1412 C CA . ILE A 1 188 ? 93.673 -17.580 -98.004 1.00 80.25 188 ILE A CA 1
ATOM 1413 C C . ILE A 1 188 ? 93.060 -18.565 -99.018 1.00 80.25 188 ILE A C 1
ATOM 1415 O O . ILE A 1 188 ? 93.021 -19.775 -98.794 1.00 80.25 188 ILE A O 1
ATOM 1419 N N . LYS A 1 189 ? 92.656 -18.045 -100.178 1.00 84.69 189 LYS A N 1
ATOM 1420 C CA . LYS A 1 189 ? 92.181 -18.781 -101.355 1.00 84.69 189 LYS A CA 1
ATOM 1421 C C . LYS A 1 189 ? 93.371 -19.236 -102.203 1.00 84.69 189 LYS A C 1
ATOM 1423 O O . LYS A 1 189 ? 93.658 -18.672 -103.259 1.00 84.69 189 LYS A O 1
ATOM 1428 N N . THR A 1 190 ? 94.077 -20.261 -101.725 1.00 80.19 190 THR A N 1
ATOM 1429 C CA . THR A 1 190 ? 95.272 -20.842 -102.370 1.00 80.19 190 THR A CA 1
ATOM 1430 C C . THR A 1 190 ? 95.062 -21.139 -103.860 1.00 80.19 190 THR A C 1
ATOM 1432 O O . THR A 1 190 ? 95.922 -20.811 -104.676 1.00 80.19 190 THR A O 1
ATOM 1435 N N . ASP A 1 191 ? 93.895 -21.665 -104.232 1.00 81.56 191 ASP A N 1
ATOM 1436 C CA . ASP A 1 191 ? 93.540 -21.989 -105.617 1.00 81.56 191 ASP A CA 1
ATOM 1437 C C . ASP A 1 191 ? 93.480 -20.747 -106.522 1.00 81.56 191 ASP A C 1
ATOM 1439 O O . ASP A 1 191 ? 93.867 -20.814 -107.687 1.00 81.56 191 ASP A O 1
ATOM 1443 N N . GLU A 1 192 ? 93.037 -19.596 -106.000 1.00 81.44 192 GLU A N 1
ATOM 1444 C CA . GLU A 1 192 ? 93.012 -18.329 -106.745 1.00 81.44 192 GLU A CA 1
ATOM 1445 C C . GLU A 1 192 ? 94.406 -17.704 -106.854 1.00 81.44 192 GLU A C 1
ATOM 1447 O O . GLU A 1 192 ? 94.727 -17.116 -107.890 1.00 81.44 192 GLU A O 1
ATOM 1452 N N . ILE A 1 193 ? 95.282 -17.899 -105.857 1.00 80.75 193 ILE A N 1
ATOM 1453 C CA . ILE A 1 193 ? 96.714 -17.578 -105.996 1.00 80.75 193 ILE A CA 1
ATOM 1454 C C . ILE A 1 193 ? 97.317 -18.419 -107.123 1.00 80.75 193 ILE A C 1
ATOM 1456 O O . ILE A 1 193 ? 98.020 -17.883 -107.979 1.00 80.75 193 ILE A O 1
ATOM 1460 N N . GLU A 1 194 ? 97.044 -19.726 -107.156 1.00 81.38 194 GLU A N 1
ATOM 1461 C CA . GLU A 1 194 ? 97.628 -20.596 -108.175 1.00 81.38 194 GLU A CA 1
ATOM 1462 C C . GLU A 1 194 ? 97.063 -20.310 -109.573 1.00 81.38 194 GLU A C 1
ATOM 1464 O O . GLU A 1 194 ? 97.831 -20.231 -110.533 1.00 81.38 194 GLU A O 1
ATOM 1469 N N . LYS A 1 195 ? 95.752 -20.064 -109.706 1.00 81.62 195 LYS A N 1
ATOM 1470 C CA . LYS A 1 195 ? 95.150 -19.568 -110.956 1.00 81.62 195 LYS A CA 1
ATOM 1471 C C . LYS A 1 195 ? 95.811 -18.264 -111.401 1.00 81.62 195 LYS A C 1
ATOM 1473 O O . LYS A 1 195 ? 96.236 -18.190 -112.550 1.00 81.62 195 LYS A O 1
ATOM 1478 N N . SER A 1 196 ? 95.989 -17.296 -110.499 1.00 79.56 196 SER A N 1
ATOM 1479 C CA . SER A 1 196 ? 96.637 -16.007 -110.789 1.00 79.56 196 SER A CA 1
ATOM 1480 C C . SER A 1 196 ? 98.103 -16.164 -111.211 1.00 79.56 196 SER A C 1
ATOM 1482 O O . SER A 1 196 ? 98.551 -15.507 -112.149 1.00 79.56 196 SER A O 1
ATOM 1484 N N . LEU A 1 197 ? 98.855 -17.073 -110.581 1.00 79.88 197 LEU A N 1
ATOM 1485 C CA . LEU A 1 197 ? 100.226 -17.409 -110.979 1.00 79.88 197 LEU A CA 1
ATOM 1486 C C . LEU A 1 197 ? 100.277 -18.109 -112.345 1.00 79.88 197 LEU A C 1
ATOM 1488 O O . LEU A 1 197 ? 101.120 -17.763 -113.171 1.00 79.88 197 LEU A O 1
ATOM 1492 N N . ARG A 1 198 ? 99.369 -19.056 -112.619 1.00 79.12 198 ARG A N 1
ATOM 1493 C CA . ARG A 1 198 ? 99.247 -19.734 -113.925 1.00 79.12 198 ARG A CA 1
ATOM 1494 C C . ARG A 1 198 ? 98.816 -18.758 -115.032 1.00 79.12 198 ARG A C 1
ATOM 1496 O O . ARG A 1 198 ? 99.292 -18.866 -116.159 1.00 79.12 198 ARG A O 1
ATOM 1503 N N . GLU A 1 199 ? 97.948 -17.798 -114.722 1.00 75.62 199 GLU A N 1
ATOM 1504 C CA . GLU A 1 199 ? 97.479 -16.724 -115.609 1.00 75.62 199 GLU A CA 1
ATOM 1505 C C . GLU A 1 199 ? 98.597 -15.718 -115.916 1.00 75.62 199 GLU A C 1
ATOM 1507 O O . GLU A 1 199 ? 98.831 -15.404 -117.085 1.00 75.62 199 GLU A O 1
ATOM 1512 N N . MET A 1 200 ? 99.358 -15.291 -114.903 1.00 79.75 200 MET A N 1
ATOM 1513 C CA . MET A 1 200 ? 100.554 -14.454 -115.058 1.00 79.75 200 MET A CA 1
ATOM 1514 C C . MET A 1 200 ? 101.630 -15.177 -115.882 1.00 79.75 200 MET A C 1
ATOM 1516 O O . MET A 1 200 ? 102.138 -14.622 -116.854 1.00 79.75 200 MET A O 1
ATOM 1520 N N . ALA A 1 201 ? 101.909 -16.452 -115.589 1.00 74.25 201 ALA A N 1
ATOM 1521 C CA . ALA A 1 201 ? 102.892 -17.250 -116.325 1.00 74.25 201 ALA A CA 1
ATOM 1522 C C . ALA A 1 201 ? 102.499 -17.504 -117.795 1.00 74.25 201 ALA A C 1
ATOM 1524 O O . ALA A 1 201 ? 103.369 -17.512 -118.667 1.00 74.25 201 ALA A O 1
ATOM 1525 N N . ARG A 1 202 ? 101.201 -17.684 -118.092 1.00 71.62 202 ARG A N 1
ATOM 1526 C CA . ARG A 1 202 ? 100.687 -17.840 -119.467 1.00 71.62 202 ARG A CA 1
ATOM 1527 C C . ARG A 1 202 ? 100.647 -16.524 -120.244 1.00 71.62 202 ARG A C 1
ATOM 1529 O O . ARG A 1 202 ? 101.039 -16.501 -121.405 1.00 71.62 202 ARG A O 1
ATOM 1536 N N . SER A 1 203 ? 100.157 -15.446 -119.631 1.00 73.19 203 SER A N 1
ATOM 1537 C CA . SER A 1 203 ? 99.950 -14.151 -120.302 1.00 73.19 203 SER A CA 1
ATOM 1538 C C . SER A 1 203 ? 101.197 -13.263 -120.344 1.00 73.19 203 SER A C 1
ATOM 1540 O O . SER A 1 203 ? 101.264 -12.349 -121.166 1.00 73.19 203 SER A O 1
ATOM 1542 N N . LYS A 1 204 ? 102.162 -13.507 -119.445 1.00 69.56 204 LYS A N 1
ATOM 1543 C CA . LYS A 1 204 ? 103.342 -12.670 -119.163 1.00 69.56 204 LYS A CA 1
ATOM 1544 C C . LYS A 1 204 ? 103.020 -11.209 -118.810 1.00 69.56 204 LYS A C 1
ATOM 1546 O O . LYS A 1 204 ? 103.898 -10.352 -118.881 1.00 69.56 204 LYS A O 1
ATOM 1551 N N . LYS A 1 205 ? 101.779 -10.921 -118.407 1.00 75.00 205 LYS A N 1
ATOM 1552 C CA . LYS A 1 205 ? 101.345 -9.617 -117.888 1.00 75.00 205 LYS A CA 1
ATOM 1553 C C . LYS A 1 205 ? 101.177 -9.696 -116.365 1.00 75.00 205 LYS A C 1
ATOM 1555 O O . LYS A 1 205 ? 100.879 -10.781 -115.861 1.00 75.00 205 LYS A O 1
ATOM 1560 N N . PRO A 1 206 ? 101.341 -8.586 -115.621 1.00 72.44 206 PRO A N 1
ATOM 1561 C CA . PRO A 1 206 ? 100.996 -8.550 -114.204 1.00 72.44 206 PRO A CA 1
ATOM 1562 C C . PRO A 1 206 ? 99.530 -8.946 -114.009 1.00 72.44 206 PRO A C 1
ATOM 1564 O O . PRO A 1 206 ? 98.649 -8.394 -114.672 1.00 72.44 206 PRO A O 1
ATOM 1567 N N . VAL A 1 207 ? 99.266 -9.883 -113.098 1.00 78.44 207 VAL A N 1
ATOM 1568 C CA . VAL A 1 207 ? 97.898 -10.184 -112.660 1.00 78.44 207 VAL A CA 1
ATOM 1569 C C . VAL A 1 207 ? 97.645 -9.370 -111.398 1.00 78.44 207 VAL A C 1
ATOM 1571 O O . VAL A 1 207 ? 98.343 -9.525 -110.397 1.00 78.44 207 VAL A O 1
ATOM 1574 N N . ILE A 1 208 ? 96.688 -8.450 -111.504 1.00 75.69 208 ILE A N 1
ATOM 1575 C CA . ILE A 1 208 ? 96.372 -7.406 -110.525 1.00 75.69 208 ILE A CA 1
ATOM 1576 C C . ILE A 1 208 ? 94.904 -7.564 -110.122 1.00 75.69 208 ILE A C 1
ATOM 1578 O O . ILE A 1 208 ? 94.062 -7.876 -110.964 1.00 75.69 208 ILE A O 1
ATOM 1582 N N . GLY A 1 209 ? 94.587 -7.336 -108.846 1.00 75.12 209 GLY A N 1
ATOM 1583 C CA . GLY A 1 209 ? 93.200 -7.254 -108.379 1.00 75.12 209 GLY A CA 1
ATOM 1584 C C . GLY A 1 209 ? 92.488 -8.599 -108.193 1.00 75.12 209 GLY A C 1
ATOM 1585 O O . GLY A 1 209 ? 91.278 -8.611 -107.993 1.00 75.12 209 GLY A O 1
ATOM 1586 N N . LYS A 1 210 ? 93.191 -9.740 -108.245 1.00 83.56 210 LYS A N 1
ATOM 1587 C CA . LYS A 1 210 ? 92.580 -11.048 -107.947 1.00 83.56 210 LYS A CA 1
ATOM 1588 C C . LYS A 1 210 ? 92.508 -11.254 -106.438 1.00 83.56 210 LYS A C 1
ATOM 1590 O O . LYS A 1 210 ? 93.531 -11.178 -105.765 1.00 83.56 210 LYS A O 1
ATOM 1595 N N . ILE A 1 211 ? 91.315 -11.499 -105.900 1.00 82.38 211 ILE A N 1
ATOM 1596 C CA . ILE A 1 211 ? 91.117 -11.680 -104.458 1.00 82.38 211 ILE A CA 1
ATOM 1597 C C . ILE A 1 211 ? 91.620 -13.070 -104.049 1.00 82.38 211 ILE A C 1
ATOM 1599 O O . ILE A 1 211 ? 91.150 -14.090 -104.549 1.00 82.38 211 ILE A O 1
ATOM 1603 N N . ILE A 1 212 ? 92.588 -13.097 -103.136 1.00 81.56 212 ILE A N 1
ATOM 1604 C CA . ILE A 1 212 ? 93.292 -14.298 -102.672 1.00 81.56 212 ILE A CA 1
ATOM 1605 C C . ILE A 1 212 ? 93.143 -14.566 -101.175 1.00 81.56 212 ILE A C 1
ATOM 1607 O O . ILE A 1 212 ? 93.674 -15.556 -100.685 1.00 81.56 212 ILE A O 1
ATOM 1611 N N . ALA A 1 213 ? 92.452 -13.703 -100.438 1.00 81.06 213 ALA A N 1
ATOM 1612 C CA . ALA A 1 213 ? 91.971 -13.984 -99.092 1.00 81.06 213 ALA A CA 1
ATOM 1613 C C . ALA A 1 213 ? 90.760 -13.099 -98.795 1.00 81.06 213 ALA A C 1
ATOM 1615 O O . ALA A 1 213 ? 90.716 -11.961 -99.263 1.00 81.06 213 ALA A O 1
ATOM 1616 N N . GLU A 1 214 ? 89.809 -13.611 -98.019 1.00 81.88 214 GLU A N 1
ATOM 1617 C CA . GLU A 1 214 ? 88.597 -12.897 -97.604 1.00 81.88 214 GLU A CA 1
ATOM 1618 C C . GLU A 1 214 ? 88.349 -13.075 -96.104 1.00 81.88 214 GLU A C 1
ATOM 1620 O O . GLU A 1 214 ? 88.474 -14.179 -95.567 1.00 81.88 214 GLU A O 1
ATOM 1625 N N . GLY A 1 215 ? 88.008 -11.972 -95.436 1.00 79.94 215 GLY A N 1
ATOM 1626 C CA . GLY A 1 215 ? 87.581 -11.957 -94.042 1.00 79.94 215 GLY A CA 1
ATOM 1627 C C . GLY A 1 215 ? 86.139 -12.439 -93.879 1.00 79.94 215 GLY A C 1
ATOM 1628 O O . GLY A 1 215 ? 85.366 -12.509 -94.836 1.00 79.94 215 GLY A O 1
ATOM 1629 N N . LYS A 1 216 ? 85.751 -12.742 -92.640 1.00 80.94 216 LYS A N 1
ATOM 1630 C CA . LYS A 1 216 ? 84.357 -13.015 -92.271 1.00 80.94 216 LYS A CA 1
ATOM 1631 C C . LYS A 1 216 ? 83.699 -11.721 -91.781 1.00 80.94 216 LYS A C 1
ATOM 1633 O O . LYS A 1 216 ? 84.203 -11.150 -90.813 1.00 80.94 216 LYS A O 1
ATOM 1638 N N . PRO A 1 217 ? 82.601 -11.250 -92.401 1.00 76.25 217 PRO A N 1
ATOM 1639 C CA . PRO A 1 217 ? 81.879 -10.086 -91.901 1.00 76.25 217 PRO A CA 1
ATOM 1640 C C . PRO A 1 217 ? 81.248 -10.391 -90.536 1.00 76.25 217 PRO A C 1
ATOM 1642 O O . PRO A 1 217 ? 80.968 -11.548 -90.218 1.00 76.25 217 PRO A O 1
ATOM 1645 N N . ALA A 1 218 ? 81.031 -9.346 -89.740 1.00 79.44 218 ALA A N 1
ATOM 1646 C CA . ALA A 1 218 ? 80.310 -9.444 -88.476 1.00 79.44 218 ALA A CA 1
ATOM 1647 C C . ALA A 1 218 ? 78.800 -9.623 -88.712 1.00 79.44 218 ALA A C 1
ATOM 1649 O O . ALA A 1 218 ? 78.264 -9.172 -89.726 1.00 79.44 218 ALA A O 1
ATOM 1650 N N . GLU A 1 219 ? 78.107 -10.252 -87.764 1.00 82.44 219 GLU A N 1
ATOM 1651 C CA . GLU A 1 219 ? 76.641 -10.295 -87.744 1.00 82.44 219 GLU A CA 1
ATOM 1652 C C . GLU A 1 219 ? 76.123 -9.229 -86.774 1.00 82.44 219 GLU A C 1
ATOM 1654 O O . GLU A 1 219 ? 76.302 -9.372 -85.564 1.00 82.44 219 GLU A O 1
ATOM 1659 N N . ASP A 1 220 ? 75.474 -8.177 -87.280 1.00 82.69 220 ASP A N 1
ATOM 1660 C CA . ASP A 1 220 ? 74.857 -7.148 -86.433 1.00 82.69 220 ASP A CA 1
ATOM 1661 C C . ASP A 1 220 ? 73.773 -7.751 -85.508 1.00 82.69 220 ASP A C 1
ATOM 1663 O O . ASP A 1 220 ? 73.104 -8.743 -85.817 1.00 82.69 220 ASP A O 1
ATOM 1667 N N . GLY A 1 221 ? 73.630 -7.160 -84.324 1.00 79.81 221 GLY A N 1
ATOM 1668 C CA . GLY A 1 221 ? 72.697 -7.586 -83.290 1.00 79.81 221 GLY A CA 1
ATOM 1669 C C . GLY A 1 221 ? 71.235 -7.297 -83.627 1.00 79.81 221 GLY A C 1
ATOM 1670 O O . GLY A 1 221 ? 70.911 -6.376 -84.375 1.00 79.81 221 GLY A O 1
ATOM 1671 N N . LYS A 1 222 ? 70.327 -8.079 -83.038 1.00 84.12 222 LYS A N 1
ATOM 1672 C CA . LYS A 1 222 ? 68.884 -7.840 -83.149 1.00 84.12 222 LYS A CA 1
ATOM 1673 C C . LYS A 1 222 ? 68.448 -6.791 -82.134 1.00 84.12 222 LYS A C 1
ATOM 1675 O O . LYS A 1 222 ? 68.789 -6.905 -80.957 1.00 84.12 222 LYS A O 1
ATOM 1680 N N . ASN A 1 223 ? 67.674 -5.815 -82.600 1.00 84.25 223 ASN A N 1
ATOM 1681 C CA . ASN A 1 223 ? 66.979 -4.843 -81.758 1.00 84.25 223 ASN A CA 1
ATOM 1682 C C . ASN A 1 223 ? 65.928 -5.521 -80.862 1.00 84.25 223 ASN A C 1
ATOM 1684 O O . ASN A 1 223 ? 65.537 -6.663 -81.110 1.00 84.25 223 ASN A O 1
ATOM 1688 N N . LEU A 1 224 ? 65.459 -4.789 -79.849 1.00 85.81 224 LEU A N 1
ATOM 1689 C CA . LEU A 1 224 ? 64.336 -5.192 -79.000 1.00 85.81 224 LEU A CA 1
ATOM 1690 C C . LEU A 1 224 ? 63.067 -5.421 -79.840 1.00 85.81 224 LEU A C 1
ATOM 1692 O O . LEU A 1 224 ? 62.691 -4.585 -80.661 1.00 85.81 224 LEU A O 1
ATOM 1696 N N . GLU A 1 225 ? 62.394 -6.544 -79.599 1.00 87.06 225 GLU A N 1
ATOM 1697 C CA . GLU A 1 225 ? 61.129 -6.930 -80.230 1.00 87.06 225 GLU A CA 1
ATOM 1698 C C . GLU A 1 225 ? 60.029 -6.954 -79.160 1.00 87.06 225 GLU A C 1
ATOM 1700 O O . GLU A 1 225 ? 60.184 -7.615 -78.130 1.00 87.06 225 GLU A O 1
ATOM 1705 N N . ILE A 1 226 ? 58.935 -6.217 -79.383 1.00 87.94 226 ILE A N 1
ATOM 1706 C CA . ILE A 1 226 ? 57.789 -6.140 -78.464 1.00 87.94 226 ILE A CA 1
ATOM 1707 C C . ILE A 1 226 ? 56.710 -7.113 -78.935 1.00 87.94 226 ILE A C 1
ATOM 1709 O O . ILE A 1 226 ? 56.188 -6.982 -80.041 1.00 87.94 226 ILE A O 1
ATOM 1713 N N . LYS A 1 227 ? 56.308 -8.033 -78.060 1.00 90.62 227 LYS A N 1
ATOM 1714 C CA . LYS A 1 227 ? 55.074 -8.799 -78.193 1.00 90.62 227 LYS A CA 1
ATOM 1715 C C . LYS A 1 227 ? 54.039 -8.236 -77.226 1.00 90.62 227 LYS A C 1
ATOM 1717 O O . LYS A 1 227 ? 54.230 -8.250 -76.011 1.00 90.62 227 LYS A O 1
ATOM 1722 N N . PHE A 1 228 ? 52.926 -7.761 -77.768 1.00 89.25 228 PHE A N 1
ATOM 1723 C CA . PHE A 1 228 ? 51.778 -7.355 -76.970 1.00 89.25 228 PHE A CA 1
ATOM 1724 C C . PHE A 1 228 ? 51.047 -8.594 -76.429 1.00 89.25 228 PHE A C 1
ATOM 1726 O O . PHE A 1 228 ? 50.861 -9.582 -77.144 1.00 89.25 228 PHE A O 1
ATOM 1733 N N . GLU A 1 229 ? 50.674 -8.556 -75.150 1.00 90.06 229 GLU A N 1
ATOM 1734 C CA . GLU A 1 229 ? 49.902 -9.610 -74.469 1.00 90.06 229 GLU A CA 1
ATOM 1735 C C . GLU A 1 229 ? 48.436 -9.176 -74.244 1.00 90.06 229 GLU A C 1
ATOM 1737 O O . GLU A 1 229 ? 47.586 -9.993 -73.894 1.00 90.06 229 GLU A O 1
ATOM 1742 N N . LYS A 1 230 ? 48.133 -7.899 -74.520 1.00 85.06 230 LYS A N 1
ATOM 1743 C CA . LYS A 1 230 ? 46.795 -7.305 -74.621 1.00 85.06 230 LYS A CA 1
ATOM 1744 C C . LYS A 1 230 ? 46.645 -6.488 -75.905 1.00 85.06 230 LYS A C 1
ATOM 1746 O O . LYS A 1 230 ? 47.635 -6.053 -76.486 1.00 85.06 230 LYS A O 1
ATOM 1751 N N . GLU A 1 231 ? 45.407 -6.235 -76.316 1.00 88.06 231 GLU A N 1
ATOM 1752 C CA . GLU A 1 231 ? 45.095 -5.363 -77.453 1.00 88.06 231 GLU A CA 1
ATOM 1753 C C . GLU A 1 231 ? 45.210 -3.886 -77.047 1.00 88.06 231 GLU A C 1
ATOM 1755 O O . GLU A 1 231 ? 44.430 -3.389 -76.233 1.00 88.06 231 GLU A O 1
ATOM 1760 N N . PHE A 1 232 ? 46.207 -3.193 -77.602 1.00 88.62 232 PHE A N 1
ATOM 1761 C CA . PHE A 1 232 ? 46.406 -1.753 -77.440 1.00 88.62 232 PHE A CA 1
ATOM 1762 C C . PHE A 1 232 ? 45.842 -1.003 -78.658 1.00 88.62 232 PHE A C 1
ATOM 1764 O O . PHE A 1 232 ? 46.237 -1.263 -79.796 1.00 88.62 232 PHE A O 1
ATOM 1771 N N . THR A 1 233 ? 44.951 -0.045 -78.410 1.00 88.12 233 THR A N 1
ATOM 1772 C CA . THR A 1 233 ? 44.263 0.777 -79.424 1.00 88.12 233 THR A CA 1
ATOM 1773 C C . THR A 1 233 ? 44.841 2.193 -79.429 1.00 88.12 233 THR A C 1
ATOM 1775 O O . THR A 1 233 ? 45.337 2.652 -78.408 1.00 88.12 233 THR A O 1
ATOM 1778 N N . ASP A 1 234 ? 44.796 2.914 -80.549 1.00 86.38 234 ASP A N 1
ATOM 1779 C CA . ASP A 1 234 ? 45.185 4.333 -80.576 1.00 86.38 234 ASP A CA 1
ATOM 1780 C C . ASP A 1 234 ? 44.318 5.174 -79.612 1.00 86.38 234 ASP A C 1
ATOM 1782 O O . ASP A 1 234 ? 43.094 5.020 -79.576 1.00 86.38 234 ASP A O 1
ATOM 1786 N N . ALA A 1 235 ? 44.943 6.057 -78.824 1.00 82.31 235 ALA A N 1
ATOM 1787 C CA . ALA A 1 235 ? 44.255 6.835 -77.792 1.00 82.31 235 ALA A CA 1
ATOM 1788 C C . ALA A 1 235 ? 43.133 7.739 -78.339 1.00 82.31 235 ALA A C 1
ATOM 1790 O O . ALA A 1 235 ? 42.078 7.850 -77.709 1.00 82.31 235 ALA A O 1
ATOM 1791 N N . ALA A 1 236 ? 43.311 8.333 -79.524 1.00 80.19 236 ALA A N 1
ATOM 1792 C CA . ALA A 1 236 ? 42.286 9.164 -80.150 1.00 80.19 236 ALA A CA 1
ATOM 1793 C C . ALA A 1 236 ? 41.143 8.308 -80.722 1.00 80.19 236 ALA A C 1
ATOM 1795 O O . ALA A 1 236 ? 39.976 8.682 -80.609 1.00 80.19 236 ALA A O 1
ATOM 1796 N N . ALA A 1 237 ? 41.453 7.125 -81.269 1.00 79.19 237 ALA A N 1
ATOM 1797 C CA . ALA A 1 237 ? 40.436 6.166 -81.716 1.00 79.19 237 ALA A CA 1
ATOM 1798 C C . ALA A 1 237 ? 39.607 5.589 -80.550 1.00 79.19 237 ALA A C 1
ATOM 1800 O O . ALA A 1 237 ? 38.427 5.291 -80.722 1.00 79.19 237 ALA A O 1
ATOM 1801 N N . ALA A 1 238 ? 40.203 5.472 -79.359 1.00 75.06 238 ALA A N 1
ATOM 1802 C CA . ALA A 1 238 ? 39.524 5.078 -78.125 1.00 75.06 238 ALA A CA 1
ATOM 1803 C C . ALA A 1 238 ? 38.756 6.231 -77.432 1.00 75.06 238 ALA A C 1
ATOM 1805 O O . ALA A 1 238 ? 38.156 6.017 -76.380 1.00 75.06 238 ALA A O 1
ATOM 1806 N N . GLY A 1 239 ? 38.736 7.437 -78.017 1.00 74.25 239 GLY A N 1
ATOM 1807 C CA . GLY A 1 239 ? 37.941 8.574 -77.535 1.00 74.25 239 GLY A CA 1
ATOM 1808 C C . GLY A 1 239 ? 38.571 9.390 -76.401 1.00 74.25 239 GLY A C 1
ATOM 1809 O O . GLY A 1 239 ? 37.874 10.192 -75.779 1.00 74.25 239 GLY A O 1
ATOM 1810 N N . PHE A 1 240 ? 39.865 9.214 -76.122 1.00 76.50 240 PHE A N 1
ATOM 1811 C CA . PHE A 1 240 ? 40.580 10.026 -75.135 1.00 76.50 240 PHE A CA 1
ATOM 1812 C C . PHE A 1 240 ? 41.001 11.394 -75.698 1.00 76.50 240 PHE A C 1
ATOM 1814 O O . PHE A 1 240 ? 41.016 11.623 -76.909 1.00 76.50 240 PHE A O 1
ATOM 1821 N N . SER A 1 241 ? 41.337 12.332 -74.807 1.00 70.50 241 SER A N 1
ATOM 1822 C CA . SER A 1 241 ? 41.791 13.669 -75.204 1.00 70.50 241 SER A CA 1
ATOM 1823 C C . SER A 1 241 ? 43.190 13.634 -75.829 1.00 70.50 241 SER A C 1
ATOM 1825 O O . SER A 1 241 ? 43.995 12.746 -75.554 1.00 70.50 241 SER A O 1
ATOM 1827 N N . SER A 1 242 ? 43.531 14.670 -76.601 1.00 67.75 242 SER A N 1
ATOM 1828 C CA . SER A 1 242 ? 44.850 14.850 -77.233 1.00 67.75 242 SER A CA 1
ATOM 1829 C C . SER A 1 242 ? 46.029 15.017 -76.257 1.00 67.75 242 SER A C 1
ATOM 1831 O O . SER A 1 242 ? 47.163 15.202 -76.694 1.00 67.75 242 SER A O 1
ATOM 1833 N N . GLN A 1 243 ? 45.779 14.960 -74.945 1.00 69.25 243 GLN A N 1
ATOM 1834 C CA . GLN A 1 243 ? 46.807 14.898 -73.904 1.00 69.25 243 GLN A CA 1
ATOM 1835 C C . GLN A 1 243 ? 47.328 13.466 -73.689 1.00 69.25 243 GLN A C 1
ATOM 1837 O O . GLN A 1 243 ? 48.424 13.297 -73.160 1.00 69.25 243 GLN A O 1
ATOM 1842 N N . ILE A 1 244 ? 46.579 12.443 -74.122 1.00 75.00 244 ILE A N 1
ATOM 1843 C CA . ILE A 1 244 ? 46.998 11.038 -74.090 1.00 75.00 244 ILE A CA 1
ATOM 1844 C C . ILE A 1 244 ? 47.494 10.654 -75.485 1.00 75.00 244 ILE A C 1
ATOM 1846 O O . ILE A 1 244 ? 46.729 10.627 -76.446 1.00 75.00 244 ILE A O 1
ATOM 1850 N N . ALA A 1 245 ? 48.792 10.381 -75.599 1.00 76.88 245 ALA A N 1
ATOM 1851 C CA . ALA A 1 245 ? 49.455 10.032 -76.852 1.00 76.88 245 ALA A CA 1
ATOM 1852 C C . ALA A 1 245 ? 49.840 8.546 -76.905 1.00 76.88 245 ALA A C 1
ATOM 1854 O O . ALA A 1 245 ? 50.070 7.917 -75.872 1.00 76.88 245 ALA A O 1
ATOM 1855 N N . GLY A 1 246 ? 49.975 8.005 -78.116 1.00 85.19 246 GLY A N 1
ATOM 1856 C CA . GLY A 1 246 ? 50.358 6.612 -78.329 1.00 85.19 246 GLY A CA 1
ATOM 1857 C C . GLY A 1 246 ? 49.180 5.646 -78.200 1.00 85.19 246 GLY A C 1
ATOM 1858 O O . GLY A 1 246 ? 48.038 5.990 -78.508 1.00 85.19 246 GLY A O 1
ATOM 1859 N N . GLN A 1 247 ? 49.473 4.413 -77.789 1.00 89.19 247 GLN A N 1
ATOM 1860 C CA . GLN A 1 247 ? 48.481 3.339 -77.722 1.00 89.19 247 GLN A CA 1
ATOM 1861 C C . GLN A 1 247 ? 48.057 3.071 -76.276 1.00 89.19 247 GLN A C 1
ATOM 1863 O O . GLN A 1 247 ? 48.878 3.153 -75.364 1.00 89.19 247 GLN A O 1
ATOM 1868 N N . VAL A 1 248 ? 46.794 2.701 -76.063 1.00 89.50 248 VAL A N 1
ATOM 1869 C CA . VAL A 1 248 ? 46.197 2.493 -74.740 1.00 89.50 248 VAL A CA 1
ATOM 1870 C C . VAL A 1 248 ? 45.390 1.197 -74.630 1.00 89.50 248 VAL A C 1
ATOM 1872 O O . VAL A 1 248 ? 44.846 0.700 -75.616 1.00 89.50 248 VAL A O 1
ATOM 1875 N N . CYS A 1 249 ? 45.290 0.657 -73.415 1.00 89.31 249 CYS A N 1
ATOM 1876 C CA . CYS A 1 249 ? 44.483 -0.520 -73.085 1.00 89.31 249 CYS A CA 1
ATOM 1877 C C . CYS A 1 249 ? 43.938 -0.427 -71.648 1.00 89.31 249 CYS A C 1
ATOM 1879 O O . CYS A 1 249 ? 44.634 0.059 -70.758 1.00 89.31 249 CYS A O 1
ATOM 1881 N N . MET A 1 250 ? 42.727 -0.931 -71.384 1.00 87.69 250 MET A N 1
ATOM 1882 C CA . MET A 1 250 ? 42.205 -1.040 -70.013 1.00 87.69 250 MET A CA 1
ATOM 1883 C C . MET A 1 250 ? 42.772 -2.272 -69.290 1.00 87.69 250 MET A C 1
ATOM 1885 O O . MET A 1 250 ? 42.791 -3.394 -69.814 1.00 87.69 250 MET A O 1
ATOM 1889 N N . VAL A 1 251 ? 43.238 -2.068 -68.059 1.00 88.81 251 VAL A N 1
ATOM 1890 C CA . VAL A 1 251 ? 43.983 -3.063 -67.276 1.00 88.81 251 VAL A CA 1
ATOM 1891 C C . VAL A 1 251 ? 43.545 -3.094 -65.817 1.00 88.81 251 VAL A C 1
ATOM 1893 O O . VAL A 1 251 ? 43.051 -2.109 -65.273 1.00 88.81 251 VAL A O 1
ATOM 1896 N N . LYS A 1 252 ? 43.739 -4.249 -65.186 1.00 89.69 252 LYS A N 1
ATOM 1897 C CA . LYS A 1 252 ? 43.649 -4.467 -63.744 1.00 89.69 252 LYS A CA 1
ATOM 1898 C C . LYS A 1 252 ? 45.050 -4.604 -63.156 1.00 89.69 252 LYS A C 1
ATOM 1900 O O . LYS A 1 252 ? 46.011 -4.884 -63.873 1.00 89.69 252 LYS A O 1
ATOM 1905 N N . ASP A 1 253 ? 45.147 -4.447 -61.843 1.00 88.81 253 ASP A N 1
ATOM 1906 C CA . ASP A 1 253 ? 46.363 -4.796 -61.108 1.00 88.81 253 ASP A CA 1
ATOM 1907 C C . ASP A 1 253 ? 46.759 -6.266 -61.373 1.00 88.81 253 ASP A C 1
ATOM 1909 O O . ASP A 1 253 ? 45.900 -7.149 -61.442 1.00 88.81 253 ASP A O 1
ATOM 1913 N N . GLY A 1 254 ? 48.052 -6.514 -61.588 1.00 88.69 254 GLY A N 1
ATOM 1914 C CA . GLY A 1 254 ? 48.606 -7.824 -61.938 1.00 88.69 254 GLY A CA 1
ATOM 1915 C C . GLY A 1 254 ? 48.484 -8.258 -63.409 1.00 88.69 254 GLY A C 1
ATOM 1916 O O . GLY A 1 254 ? 49.052 -9.293 -63.764 1.00 88.69 254 GLY A O 1
ATOM 1917 N N . ASP A 1 255 ? 47.801 -7.508 -64.286 1.00 93.44 255 ASP A N 1
ATOM 1918 C CA . ASP A 1 255 ? 47.696 -7.860 -65.713 1.00 93.44 255 ASP A CA 1
ATOM 1919 C C . ASP A 1 255 ? 49.062 -7.813 -66.424 1.00 93.44 255 ASP A C 1
ATOM 1921 O O . ASP A 1 255 ? 49.791 -6.826 -66.329 1.00 93.44 255 ASP A O 1
ATOM 1925 N N . LEU A 1 256 ? 49.389 -8.843 -67.213 1.00 93.19 256 LEU A N 1
ATOM 1926 C CA . LEU A 1 256 ? 50.541 -8.829 -68.124 1.00 93.19 256 LEU A CA 1
ATOM 1927 C C . LEU A 1 256 ? 50.207 -8.005 -69.377 1.00 93.19 256 LEU A C 1
ATOM 1929 O O . LEU A 1 256 ? 49.209 -8.275 -70.041 1.00 93.19 256 LEU A O 1
ATOM 1933 N N . LEU A 1 257 ? 51.043 -7.018 -69.706 1.00 92.50 257 LEU A N 1
ATOM 1934 C CA . LEU A 1 257 ? 50.756 -6.034 -70.756 1.00 92.50 257 LEU A CA 1
ATOM 1935 C C . LEU A 1 257 ? 51.533 -6.318 -72.045 1.00 92.50 257 LEU A C 1
ATOM 1937 O O . LEU A 1 257 ? 50.948 -6.450 -73.122 1.00 92.50 257 LEU A O 1
ATOM 1941 N N . ILE A 1 258 ? 52.856 -6.444 -71.920 1.00 92.38 258 ILE A N 1
ATOM 1942 C CA . ILE A 1 258 ? 53.776 -6.770 -73.015 1.00 92.38 258 ILE A CA 1
ATOM 1943 C C . ILE A 1 258 ? 54.879 -7.722 -72.533 1.00 92.38 258 ILE A C 1
ATOM 1945 O O . ILE A 1 258 ? 55.239 -7.753 -71.349 1.00 92.38 258 ILE A O 1
ATOM 1949 N N . SER A 1 259 ? 55.473 -8.452 -73.473 1.00 90.38 259 SER A N 1
ATOM 1950 C CA . SER A 1 259 ? 56.762 -9.116 -73.308 1.00 90.38 259 SER A CA 1
ATOM 1951 C C . SER A 1 259 ? 57.751 -8.592 -74.355 1.00 90.38 259 SER A C 1
ATOM 1953 O O . SER A 1 259 ? 57.452 -8.562 -75.544 1.00 90.38 259 SER A O 1
ATOM 1955 N N . ALA A 1 260 ? 58.928 -8.138 -73.921 1.00 89.88 260 ALA A N 1
ATOM 1956 C CA . ALA A 1 260 ? 59.946 -7.550 -74.796 1.00 89.88 260 ALA A CA 1
ATOM 1957 C C . ALA A 1 260 ? 61.245 -8.365 -74.757 1.00 89.88 260 ALA A C 1
ATOM 1959 O O . ALA A 1 260 ? 61.678 -8.775 -73.678 1.00 89.88 260 ALA A O 1
ATOM 1960 N N . SER A 1 261 ? 61.873 -8.613 -75.907 1.00 86.69 261 SER A N 1
ATOM 1961 C CA . SER A 1 261 ? 63.169 -9.304 -75.979 1.00 86.69 261 SER A CA 1
ATOM 1962 C C . SER A 1 261 ? 64.340 -8.354 -75.694 1.00 86.69 261 SER A C 1
ATOM 1964 O O . SER A 1 261 ? 64.324 -7.187 -76.078 1.00 86.69 261 SER A O 1
ATOM 1966 N N . GLU A 1 262 ? 65.378 -8.833 -75.007 1.00 82.62 262 GLU A N 1
ATOM 1967 C CA . GLU A 1 262 ? 66.594 -8.038 -74.801 1.00 82.62 262 GLU A CA 1
ATOM 1968 C C . GLU A 1 262 ? 67.442 -7.971 -76.090 1.00 82.62 262 GLU A C 1
ATOM 1970 O O . GLU A 1 262 ? 67.692 -9.021 -76.698 1.00 82.62 262 GLU A O 1
ATOM 1975 N N . PRO A 1 263 ? 67.930 -6.779 -76.499 1.00 84.06 263 PRO A N 1
ATOM 1976 C CA . PRO A 1 263 ? 68.763 -6.642 -77.689 1.00 84.06 263 PRO A CA 1
ATOM 1977 C C . PRO A 1 263 ? 70.023 -7.507 -77.633 1.00 84.06 263 PRO A C 1
ATOM 1979 O O . PRO A 1 263 ? 70.716 -7.575 -76.613 1.00 84.06 263 PRO A O 1
ATOM 1982 N N . THR A 1 264 ? 70.365 -8.152 -78.749 1.00 82.19 264 THR A N 1
ATOM 1983 C CA . THR A 1 264 ? 71.560 -9.003 -78.814 1.00 82.19 264 THR A CA 1
ATOM 1984 C C . THR A 1 264 ? 72.784 -8.206 -79.253 1.00 82.19 264 THR A C 1
ATOM 1986 O O . THR A 1 264 ? 72.690 -7.251 -80.019 1.00 82.19 264 THR A O 1
ATOM 1989 N N . LYS A 1 265 ? 73.976 -8.603 -78.791 1.00 76.25 265 LYS A N 1
ATOM 1990 C CA . LYS A 1 265 ? 75.231 -7.895 -79.103 1.00 76.25 265 LYS A CA 1
ATOM 1991 C C . LYS A 1 265 ? 75.792 -8.168 -80.508 1.00 76.25 265 LYS A C 1
ATOM 1993 O O . LYS A 1 265 ? 76.824 -7.606 -80.838 1.00 76.25 265 LYS A O 1
ATOM 1998 N N . GLY A 1 266 ? 75.137 -9.007 -81.315 1.00 75.94 266 GLY A N 1
ATOM 1999 C CA . GLY A 1 266 ? 75.669 -9.503 -82.591 1.00 75.94 266 GLY A CA 1
ATOM 2000 C C . GLY A 1 266 ? 76.727 -10.606 -82.426 1.00 75.94 266 GLY A C 1
ATOM 2001 O O . GLY A 1 266 ? 76.930 -11.115 -81.320 1.00 75.94 266 GLY A O 1
ATOM 2002 N N . LYS A 1 267 ? 77.391 -10.989 -83.525 1.00 79.81 267 LYS A N 1
ATOM 2003 C CA . LYS A 1 267 ? 78.576 -11.868 -83.529 1.00 79.81 267 LYS A CA 1
ATOM 2004 C C . LYS A 1 267 ? 79.770 -11.189 -84.196 1.00 79.81 267 LYS A C 1
ATOM 2006 O O . LYS A 1 267 ? 79.626 -10.554 -85.237 1.00 79.81 267 LYS A O 1
ATOM 2011 N N . GLU A 1 268 ? 80.947 -11.397 -83.620 1.00 81.06 268 GLU A N 1
ATOM 2012 C CA . GLU A 1 268 ? 82.218 -10.865 -84.113 1.00 81.06 268 GLU A CA 1
ATOM 2013 C C . GLU A 1 268 ? 82.610 -11.436 -85.478 1.00 81.06 268 GLU A C 1
ATOM 2015 O O . GLU A 1 268 ? 82.609 -12.651 -85.699 1.00 81.06 268 GLU A O 1
ATOM 2020 N N . GLY A 1 269 ? 82.953 -10.528 -86.391 1.00 76.06 269 GLY A N 1
ATOM 2021 C CA . GLY A 1 269 ? 83.634 -10.847 -87.637 1.00 76.06 269 GLY A CA 1
ATOM 2022 C C . GLY A 1 269 ? 85.148 -10.837 -87.445 1.00 76.06 269 GLY A C 1
ATOM 2023 O O . GLY A 1 269 ? 85.667 -10.463 -86.394 1.00 76.06 269 GLY A O 1
ATOM 2024 N N . ALA A 1 270 ? 85.883 -11.204 -88.487 1.00 81.44 270 ALA A N 1
ATOM 2025 C CA . ALA A 1 270 ? 87.330 -11.058 -88.509 1.00 81.44 270 ALA A CA 1
ATOM 2026 C C . ALA A 1 270 ? 87.790 -10.706 -89.919 1.00 81.44 270 ALA A C 1
ATOM 2028 O O . ALA A 1 270 ? 87.460 -11.413 -90.875 1.00 81.44 270 ALA A O 1
ATOM 2029 N N . ASN A 1 271 ? 88.571 -9.638 -90.052 1.00 81.69 271 ASN A N 1
ATOM 2030 C CA . ASN A 1 271 ? 89.172 -9.297 -91.334 1.00 81.69 271 ASN A CA 1
ATOM 2031 C C . ASN A 1 271 ? 90.286 -10.295 -91.697 1.00 81.69 271 ASN A C 1
ATOM 2033 O O . ASN A 1 271 ? 90.617 -11.192 -90.915 1.00 81.69 271 ASN A O 1
ATOM 2037 N N . ILE A 1 272 ? 90.892 -10.153 -92.877 1.00 80.50 272 ILE A N 1
ATOM 2038 C CA . ILE A 1 272 ? 91.870 -11.141 -93.359 1.00 80.50 272 ILE A CA 1
ATOM 2039 C C . ILE A 1 272 ? 93.086 -11.325 -92.441 1.00 80.50 272 ILE A C 1
ATOM 2041 O O . ILE A 1 272 ? 93.746 -12.345 -92.559 1.00 80.50 272 ILE A O 1
ATOM 2045 N N . PHE A 1 273 ? 93.385 -10.433 -91.497 1.00 78.12 273 PHE A N 1
ATOM 2046 C CA . PHE A 1 273 ? 94.507 -10.590 -90.554 1.00 78.12 273 PHE A CA 1
ATOM 2047 C C . PHE A 1 273 ? 94.141 -11.205 -89.210 1.00 78.12 273 PHE A C 1
ATOM 2049 O O . PHE A 1 273 ? 94.987 -11.281 -88.316 1.00 78.12 273 PHE A O 1
ATOM 2056 N N . GLY A 1 274 ? 92.870 -11.554 -89.025 1.00 69.62 274 GLY A N 1
ATOM 2057 C CA . GLY A 1 274 ? 92.342 -11.870 -87.706 1.00 69.62 274 GLY A CA 1
ATOM 2058 C C . GLY A 1 274 ? 92.163 -10.639 -86.808 1.00 69.62 274 GLY A C 1
ATOM 2059 O O . GLY A 1 274 ? 92.114 -10.801 -85.592 1.00 69.62 274 GLY A O 1
ATOM 2060 N N . GLU A 1 275 ? 92.068 -9.417 -87.356 1.00 77.56 275 GLU A N 1
ATOM 2061 C CA . GLU A 1 275 ? 91.523 -8.293 -86.577 1.00 77.56 275 GLU A CA 1
ATOM 2062 C C . GLU A 1 275 ? 90.022 -8.494 -86.404 1.00 77.56 275 GLU A C 1
ATOM 2064 O O . GLU A 1 275 ? 89.301 -8.653 -87.391 1.00 77.56 275 GLU A O 1
ATOM 2069 N N . ASN A 1 276 ? 89.567 -8.464 -85.153 1.00 77.19 276 ASN A N 1
ATOM 2070 C CA . ASN A 1 276 ? 88.156 -8.508 -84.793 1.00 77.19 276 ASN A CA 1
ATOM 2071 C C . ASN A 1 276 ? 87.392 -7.340 -85.442 1.00 77.19 276 ASN A C 1
ATOM 2073 O O . ASN A 1 276 ? 87.773 -6.178 -85.285 1.00 77.19 276 ASN A O 1
ATOM 2077 N N . ILE A 1 277 ? 86.306 -7.660 -86.143 1.00 76.50 277 ILE A N 1
ATOM 2078 C CA . ILE A 1 277 ? 85.311 -6.691 -86.596 1.00 76.50 277 ILE A CA 1
ATOM 2079 C C . ILE A 1 277 ? 84.148 -6.759 -85.614 1.00 76.50 277 ILE A C 1
ATOM 2081 O O . ILE A 1 277 ? 83.357 -7.706 -85.635 1.00 76.50 277 ILE A O 1
ATOM 2085 N N . ALA A 1 278 ? 84.040 -5.733 -84.773 1.00 77.56 278 ALA A N 1
ATOM 2086 C CA . ALA A 1 278 ? 82.935 -5.612 -83.838 1.00 77.56 278 ALA A CA 1
ATOM 2087 C C . ALA A 1 278 ? 81.598 -5.478 -84.603 1.00 77.56 278 ALA A C 1
ATOM 2089 O O . ALA A 1 278 ? 81.489 -4.617 -85.482 1.00 77.56 278 ALA A O 1
ATOM 2090 N N . PRO A 1 279 ? 80.576 -6.289 -84.279 1.00 80.06 279 PRO A N 1
ATOM 2091 C CA . PRO A 1 279 ? 79.222 -6.085 -84.778 1.00 80.06 279 PRO A CA 1
ATOM 2092 C C . PRO A 1 279 ? 78.625 -4.819 -84.161 1.00 80.06 279 PRO A C 1
ATOM 2094 O O . PRO A 1 279 ? 78.996 -4.416 -83.053 1.00 80.06 279 PRO A O 1
ATOM 2097 N N . LYS A 1 280 ? 77.630 -4.220 -84.818 1.00 77.81 280 LYS A N 1
ATOM 2098 C CA . LYS A 1 280 ? 76.769 -3.245 -84.141 1.00 77.81 280 LYS A CA 1
ATOM 2099 C C . LYS A 1 280 ? 75.845 -4.015 -83.194 1.00 77.81 280 LYS A C 1
ATOM 2101 O O . LYS A 1 280 ? 75.119 -4.889 -83.669 1.00 77.81 280 LYS A O 1
ATOM 2106 N N . PRO A 1 281 ? 75.833 -3.738 -81.879 1.00 80.25 281 PRO A N 1
ATOM 2107 C CA . PRO A 1 281 ? 74.835 -4.324 -80.996 1.00 80.25 281 PRO A CA 1
ATOM 2108 C C . PRO A 1 281 ? 73.445 -3.799 -81.372 1.00 80.25 281 PRO A C 1
ATOM 2110 O O . PRO A 1 281 ? 73.301 -2.645 -81.782 1.00 80.25 281 PRO A O 1
ATOM 2113 N N . GLY A 1 282 ? 72.424 -4.638 -81.208 1.00 78.44 282 GLY A N 1
ATOM 2114 C CA . GLY A 1 282 ? 71.040 -4.207 -81.354 1.00 78.44 282 GLY A CA 1
ATOM 2115 C C . GLY A 1 282 ? 70.671 -3.168 -80.295 1.00 78.44 282 GLY A C 1
ATOM 2116 O O . GLY A 1 282 ? 71.242 -3.143 -79.202 1.00 78.44 282 GLY A O 1
ATOM 2117 N N . SER A 1 283 ? 69.701 -2.317 -80.614 1.00 76.19 283 SER A N 1
ATOM 2118 C CA . SER A 1 283 ? 69.230 -1.237 -79.746 1.00 76.19 283 SER A CA 1
ATOM 2119 C C . SER A 1 283 ? 67.738 -1.357 -79.413 1.00 76.19 283 SER A C 1
ATOM 2121 O O . SER A 1 283 ? 67.019 -2.203 -79.949 1.00 76.19 283 SER A O 1
ATOM 2123 N N . GLY A 1 284 ? 67.283 -0.508 -78.491 1.00 79.44 284 GLY A N 1
ATOM 2124 C CA . GLY A 1 284 ? 65.907 -0.468 -78.001 1.00 79.44 284 GLY A CA 1
ATOM 2125 C C . GLY A 1 284 ? 65.800 -0.873 -76.532 1.00 79.44 284 GLY A C 1
ATOM 2126 O O . GLY A 1 284 ? 66.397 -1.849 -76.089 1.00 79.44 284 GLY A O 1
ATOM 2127 N N . GLU A 1 285 ? 65.016 -0.106 -75.787 1.00 83.62 285 GLU A N 1
ATOM 2128 C CA . GLU A 1 285 ? 64.644 -0.347 -74.393 1.00 83.62 285 GLU A CA 1
ATOM 2129 C C . GLU A 1 285 ? 63.178 0.070 -74.216 1.00 83.62 285 GLU A C 1
ATOM 2131 O O . GLU A 1 285 ? 62.700 0.937 -74.951 1.00 83.62 285 GLU A O 1
ATOM 2136 N N . ILE A 1 286 ? 62.462 -0.548 -73.272 1.00 87.56 286 ILE A N 1
ATOM 2137 C CA . ILE A 1 286 ? 61.153 -0.066 -72.818 1.00 87.56 286 ILE A CA 1
ATOM 2138 C C . ILE A 1 286 ? 61.285 0.413 -71.377 1.00 87.56 286 ILE A C 1
ATOM 2140 O O . ILE A 1 286 ? 61.565 -0.383 -70.472 1.00 87.56 286 ILE A O 1
ATOM 2144 N N . THR A 1 287 ? 61.058 1.710 -71.193 1.00 90.06 287 THR A N 1
ATOM 2145 C CA . THR A 1 287 ? 61.019 2.389 -69.900 1.00 90.06 287 THR A CA 1
ATOM 2146 C C . THR A 1 287 ? 59.715 2.027 -69.201 1.00 90.06 287 THR A C 1
ATOM 2148 O O . THR A 1 287 ? 58.632 2.309 -69.712 1.00 90.06 287 THR A O 1
ATOM 2151 N N . ALA A 1 288 ? 59.814 1.392 -68.036 1.00 89.75 288 ALA A N 1
ATOM 2152 C CA . ALA A 1 288 ? 58.679 1.182 -67.146 1.00 89.75 288 ALA A CA 1
ATOM 2153 C C . ALA A 1 288 ? 58.448 2.446 -66.304 1.00 89.75 288 ALA A C 1
ATOM 2155 O O . ALA A 1 288 ? 59.398 2.956 -65.709 1.00 89.75 288 ALA A O 1
ATOM 2156 N N . GLY A 1 289 ? 57.209 2.937 -66.264 1.00 88.25 289 GLY A N 1
ATOM 2157 C CA . GLY A 1 289 ? 56.761 3.941 -65.299 1.00 88.25 289 GLY A CA 1
ATOM 2158 C C . GLY A 1 289 ? 56.468 3.345 -63.919 1.00 88.25 289 GLY A C 1
ATOM 2159 O O . GLY A 1 289 ? 56.609 2.138 -63.696 1.00 88.25 289 GLY A O 1
ATOM 2160 N N . ASP A 1 290 ? 56.058 4.201 -62.983 1.00 86.62 290 ASP A N 1
ATOM 2161 C CA . ASP A 1 290 ? 55.942 3.867 -61.556 1.00 86.62 290 ASP A CA 1
ATOM 2162 C C . ASP A 1 290 ? 54.925 2.741 -61.270 1.00 86.62 290 ASP A C 1
ATOM 2164 O O . ASP A 1 290 ? 55.077 1.968 -60.311 1.00 86.62 290 ASP A O 1
ATOM 2168 N N . HIS A 1 291 ? 53.915 2.594 -62.133 1.00 92.00 291 HIS A N 1
ATOM 2169 C CA . HIS A 1 291 ? 52.826 1.627 -61.997 1.00 92.00 291 HIS A CA 1
ATOM 2170 C C . HIS A 1 291 ? 53.082 0.323 -62.765 1.00 92.00 291 HIS A C 1
ATOM 2172 O O . HIS A 1 291 ? 52.161 -0.475 -62.948 1.00 92.00 291 HIS A O 1
ATOM 2178 N N . ILE A 1 292 ? 54.327 0.063 -63.180 1.00 92.56 292 ILE A N 1
ATOM 2179 C CA . ILE A 1 292 ? 54.716 -1.147 -63.912 1.00 92.56 292 ILE A CA 1
ATOM 2180 C C . ILE A 1 292 ? 55.743 -1.977 -63.135 1.00 92.56 292 ILE A C 1
ATOM 2182 O O . ILE A 1 292 ? 56.803 -1.511 -62.728 1.00 92.56 292 ILE A O 1
ATOM 2186 N N . MET A 1 293 ? 55.446 -3.265 -62.964 1.00 91.81 293 MET A N 1
ATOM 2187 C CA . MET A 1 293 ? 56.370 -4.260 -62.424 1.00 91.81 293 MET A CA 1
ATOM 2188 C C . MET A 1 293 ? 57.028 -5.024 -63.574 1.00 91.81 293 MET A C 1
ATOM 2190 O O . MET A 1 293 ? 56.345 -5.669 -64.368 1.00 91.81 293 MET A O 1
ATOM 2194 N N . THR A 1 294 ? 58.361 -5.018 -63.641 1.00 90.94 294 THR A N 1
ATOM 2195 C CA . THR A 1 294 ? 59.098 -5.806 -64.643 1.00 90.94 294 THR A CA 1
ATOM 2196 C C . THR A 1 294 ? 59.659 -7.104 -64.069 1.00 90.94 294 THR A C 1
ATOM 2198 O O . THR A 1 294 ? 60.251 -7.095 -62.990 1.00 90.94 294 THR A O 1
ATOM 2201 N N . GLN A 1 295 ? 59.569 -8.205 -64.819 1.00 91.88 295 GLN A N 1
ATOM 2202 C CA . GLN A 1 295 ? 60.158 -9.499 -64.454 1.00 91.88 295 GLN A CA 1
ATOM 2203 C C . GLN A 1 295 ? 60.966 -10.083 -65.622 1.00 91.88 295 GLN A C 1
ATOM 2205 O O . GLN A 1 295 ? 60.473 -10.167 -66.745 1.00 91.88 295 GLN A O 1
ATOM 2210 N N . LYS A 1 296 ? 62.203 -10.529 -65.378 1.00 87.88 296 LYS A N 1
ATOM 2211 C CA . LYS A 1 296 ? 63.021 -11.196 -66.404 1.00 87.88 296 LYS A CA 1
ATOM 2212 C C . LYS A 1 296 ? 62.715 -12.695 -66.476 1.00 87.88 296 LYS A C 1
ATOM 2214 O O . LYS A 1 296 ? 62.741 -13.381 -65.457 1.00 87.88 296 LYS A O 1
ATOM 2219 N N . ARG A 1 297 ? 62.476 -13.211 -67.684 1.00 86.12 297 ARG A N 1
ATOM 2220 C CA . ARG A 1 297 ? 62.191 -14.625 -67.971 1.00 86.12 297 ARG A CA 1
ATOM 2221 C C . ARG A 1 297 ? 62.949 -15.062 -69.229 1.00 86.12 297 ARG A C 1
ATOM 2223 O O . ARG A 1 297 ? 62.495 -14.858 -70.353 1.00 86.12 297 ARG A O 1
ATOM 2230 N N . GLY A 1 298 ? 64.123 -15.666 -69.036 1.00 84.69 298 GLY A N 1
ATOM 2231 C CA . GLY A 1 298 ? 65.046 -15.976 -70.134 1.00 84.69 298 GLY A CA 1
ATOM 2232 C C . GLY A 1 298 ? 65.592 -14.696 -70.777 1.00 84.69 298 GLY A C 1
ATOM 2233 O O . GLY A 1 298 ? 66.022 -13.789 -70.065 1.00 84.69 298 GLY A O 1
ATOM 2234 N N . ASN A 1 299 ? 65.535 -14.614 -72.109 1.00 80.50 299 ASN A N 1
ATOM 2235 C CA . ASN A 1 299 ? 65.918 -13.417 -72.869 1.00 80.50 299 ASN A CA 1
ATOM 2236 C C . ASN A 1 299 ? 64.822 -12.335 -72.921 1.00 80.50 299 ASN A C 1
ATOM 2238 O O . ASN A 1 299 ? 65.070 -11.273 -73.487 1.00 80.50 299 ASN A O 1
ATOM 2242 N N . ASN A 1 300 ? 63.635 -12.576 -72.352 1.00 85.81 300 ASN A N 1
ATOM 2243 C CA . ASN A 1 300 ? 62.534 -11.614 -72.379 1.00 85.81 300 ASN A CA 1
ATOM 2244 C C . ASN A 1 300 ? 62.339 -10.941 -71.015 1.00 85.81 300 ASN A C 1
ATOM 2246 O O . ASN A 1 300 ? 62.555 -11.541 -69.958 1.00 85.81 300 ASN A O 1
ATOM 2250 N N . ARG A 1 301 ? 61.860 -9.699 -71.047 1.00 89.94 301 ARG A N 1
ATOM 2251 C CA . ARG A 1 301 ? 61.367 -8.938 -69.901 1.00 89.94 301 ARG A CA 1
ATOM 2252 C C . ARG A 1 301 ? 59.852 -8.791 -70.037 1.00 89.94 301 ARG A C 1
ATOM 2254 O O . ARG A 1 301 ? 59.353 -8.359 -71.072 1.00 89.94 301 ARG A O 1
ATOM 2261 N N . LEU A 1 302 ? 59.132 -9.224 -69.012 1.00 93.00 302 LEU A N 1
ATOM 2262 C CA . LEU A 1 302 ? 57.679 -9.154 -68.894 1.00 93.00 302 LEU A CA 1
ATOM 2263 C C . LEU A 1 302 ? 57.311 -7.876 -68.142 1.00 93.00 302 LEU A C 1
ATOM 2265 O O . LEU A 1 302 ? 57.975 -7.557 -67.155 1.00 93.00 302 LEU A O 1
ATOM 2269 N N . TYR A 1 303 ? 56.277 -7.170 -68.595 1.00 93.69 303 TYR A N 1
ATOM 2270 C CA . TYR A 1 303 ? 55.822 -5.905 -68.018 1.00 93.69 303 TYR A CA 1
ATOM 2271 C C . TYR A 1 303 ? 54.380 -6.073 -67.527 1.00 93.69 303 TYR A C 1
ATOM 2273 O O . TYR A 1 303 ? 53.463 -6.250 -68.331 1.00 93.69 303 TYR A O 1
ATOM 2281 N N . TYR A 1 304 ? 54.199 -6.052 -66.208 1.00 93.06 304 TYR A N 1
ATOM 2282 C CA . TYR A 1 304 ? 52.922 -6.235 -65.521 1.00 93.06 304 TYR A CA 1
ATOM 2283 C C . TYR A 1 304 ? 52.403 -4.909 -64.966 1.00 93.06 304 TYR A C 1
ATOM 2285 O O . TYR A 1 304 ? 53.189 -4.104 -64.466 1.00 93.06 304 TYR A O 1
ATOM 2293 N N . SER A 1 305 ? 51.087 -4.714 -64.981 1.00 91.69 305 SER A N 1
ATOM 2294 C CA . SER A 1 305 ? 50.446 -3.618 -64.256 1.00 91.69 305 SER A CA 1
ATOM 2295 C C . SER A 1 305 ? 50.566 -3.794 -62.738 1.00 91.69 305 SER A C 1
ATOM 2297 O O . SER A 1 305 ? 50.505 -4.914 -62.230 1.00 91.69 305 SER A O 1
ATOM 2299 N N . ARG A 1 306 ? 50.685 -2.670 -62.025 1.00 89.06 306 ARG A N 1
ATOM 2300 C CA . ARG A 1 306 ? 50.555 -2.539 -60.562 1.00 89.06 306 ARG A CA 1
ATOM 2301 C C . ARG A 1 306 ? 49.318 -1.725 -60.151 1.00 89.06 306 ARG A C 1
ATOM 2303 O O . ARG A 1 306 ? 49.230 -1.261 -59.015 1.00 89.06 306 ARG A O 1
ATOM 2310 N N . LEU A 1 307 ? 48.423 -1.444 -61.102 1.00 85.62 307 LEU A N 1
ATOM 2311 C CA . LEU A 1 307 ? 47.286 -0.538 -60.942 1.00 85.62 307 LEU A CA 1
ATOM 2312 C C . LEU A 1 307 ? 46.096 -0.983 -61.810 1.00 85.62 307 LEU A C 1
ATOM 2314 O O . LEU A 1 307 ? 46.264 -1.585 -62.871 1.00 85.62 307 LEU A O 1
ATOM 2318 N N . THR A 1 308 ? 44.874 -0.662 -61.388 1.00 84.31 308 THR A N 1
ATOM 2319 C CA . THR A 1 308 ? 43.691 -0.778 -62.256 1.00 84.31 308 THR A CA 1
ATOM 2320 C C . THR A 1 308 ? 43.437 0.567 -62.933 1.00 84.31 308 THR A C 1
ATOM 2322 O O . THR A 1 308 ? 43.326 1.582 -62.250 1.00 84.31 308 THR A O 1
ATOM 2325 N N . GLY A 1 309 ? 43.375 0.595 -64.264 1.00 86.69 309 GLY A N 1
ATOM 2326 C CA . GLY A 1 309 ? 43.277 1.841 -65.022 1.00 86.69 309 GLY A CA 1
ATOM 2327 C C . GLY A 1 309 ? 43.583 1.682 -66.511 1.00 86.69 309 GLY A C 1
ATOM 2328 O O . GLY A 1 309 ? 43.354 0.623 -67.098 1.00 86.69 309 GLY A O 1
ATOM 2329 N N . LEU A 1 310 ? 44.101 2.750 -67.112 1.00 87.62 310 LEU A N 1
ATOM 2330 C CA . LEU A 1 310 ? 44.464 2.851 -68.520 1.00 87.62 310 LEU A CA 1
ATOM 2331 C C . LEU A 1 310 ? 45.983 2.687 -68.675 1.00 87.62 310 LEU A C 1
ATOM 2333 O O . LEU A 1 310 ? 46.748 3.594 -68.350 1.00 87.62 310 LEU A O 1
ATOM 2337 N N . ALA A 1 311 ? 46.431 1.537 -69.175 1.00 89.44 311 ALA A N 1
ATOM 2338 C CA . ALA A 1 311 ? 47.818 1.362 -69.590 1.00 89.44 311 ALA A CA 1
ATOM 2339 C C . ALA A 1 311 ? 48.079 2.165 -70.865 1.00 89.44 311 ALA A C 1
ATOM 2341 O O . ALA A 1 311 ? 47.303 2.061 -71.813 1.00 89.44 311 ALA A O 1
ATOM 2342 N N . GLN A 1 312 ? 49.175 2.921 -70.902 1.00 90.62 312 GLN A N 1
ATOM 2343 C CA . GLN A 1 312 ? 49.576 3.773 -72.019 1.00 90.62 312 GLN A CA 1
ATOM 2344 C C . GLN A 1 312 ? 51.006 3.438 -72.452 1.00 90.62 312 GLN A C 1
ATOM 2346 O O . GLN A 1 312 ? 51.917 3.419 -71.626 1.00 90.62 312 GLN A O 1
ATOM 2351 N N . LEU A 1 313 ? 51.202 3.223 -73.754 1.00 90.12 313 LEU A N 1
ATOM 2352 C CA . LEU A 1 313 ? 52.503 3.102 -74.405 1.00 90.12 313 LEU A CA 1
ATOM 2353 C C . LEU A 1 313 ? 52.712 4.296 -75.351 1.00 90.12 313 LEU A C 1
ATOM 2355 O O . LEU A 1 313 ? 52.193 4.306 -76.470 1.00 90.12 313 LEU A O 1
ATOM 2359 N N . ASP A 1 314 ? 53.496 5.288 -74.918 1.00 88.31 314 ASP A N 1
ATOM 2360 C CA . ASP A 1 314 ? 53.989 6.367 -75.785 1.00 88.31 314 ASP A CA 1
ATOM 2361 C C . ASP A 1 314 ? 55.455 6.109 -76.158 1.00 88.31 314 ASP A C 1
ATOM 2363 O O . ASP A 1 314 ? 56.346 6.136 -75.306 1.00 88.31 314 ASP A O 1
ATOM 2367 N N . LYS A 1 315 ? 55.705 5.879 -77.454 1.00 84.88 315 LYS A N 1
ATOM 2368 C CA . LYS A 1 315 ? 57.011 5.528 -78.048 1.00 84.88 315 LYS A CA 1
ATOM 2369 C C . LYS A 1 315 ? 57.626 4.272 -77.413 1.00 84.88 315 LYS A C 1
ATOM 2371 O O . LYS A 1 315 ? 57.448 3.171 -77.922 1.00 84.88 315 LYS A O 1
ATOM 2376 N N . ASN A 1 316 ? 58.329 4.454 -76.297 1.00 85.94 316 ASN A N 1
ATOM 2377 C CA . ASN A 1 316 ? 59.079 3.442 -75.557 1.00 85.94 316 ASN A CA 1
ATOM 2378 C C . ASN A 1 316 ? 58.779 3.471 -74.046 1.00 85.94 316 ASN A C 1
ATOM 2380 O O . ASN A 1 316 ? 59.373 2.690 -73.307 1.00 85.94 316 ASN A O 1
ATOM 2384 N N . THR A 1 317 ? 57.895 4.353 -73.574 1.00 88.81 317 THR A N 1
ATOM 2385 C CA . THR A 1 317 ? 57.505 4.443 -72.162 1.00 88.81 317 THR A CA 1
ATOM 2386 C C . THR A 1 317 ? 56.150 3.780 -71.969 1.00 88.81 317 THR A C 1
ATOM 2388 O O . THR A 1 317 ? 55.178 4.183 -72.606 1.00 88.81 317 THR A O 1
ATOM 2391 N N . LEU A 1 318 ? 56.099 2.780 -71.089 1.00 90.94 318 LEU A N 1
ATOM 2392 C CA . LEU A 1 318 ? 54.879 2.099 -70.663 1.00 90.94 318 LEU A CA 1
ATOM 2393 C C . LEU A 1 318 ? 54.591 2.459 -69.203 1.00 90.94 318 LEU A C 1
ATOM 2395 O O . LEU A 1 318 ? 55.426 2.186 -68.342 1.00 90.94 318 LEU A O 1
ATOM 2399 N N . ASP A 1 319 ? 53.413 3.011 -68.922 1.00 90.94 319 ASP A N 1
ATOM 2400 C CA . ASP A 1 319 ? 52.896 3.194 -67.557 1.00 90.94 319 ASP A CA 1
ATOM 2401 C C . ASP A 1 319 ? 51.379 2.937 -67.498 1.00 90.94 319 ASP A C 1
ATOM 2403 O O . ASP A 1 319 ? 50.751 2.673 -68.528 1.00 90.94 319 ASP A O 1
ATOM 2407 N N . VAL A 1 320 ? 50.779 2.993 -66.305 1.00 88.19 320 VAL A N 1
ATOM 2408 C CA . VAL A 1 320 ? 49.324 2.880 -66.107 1.00 88.19 320 VAL A CA 1
ATOM 2409 C C . VAL A 1 320 ? 48.790 4.102 -65.375 1.00 88.19 320 VAL A C 1
ATOM 2411 O O . VAL A 1 320 ? 49.154 4.356 -64.231 1.00 88.19 320 VAL A O 1
ATOM 2414 N N . ILE A 1 321 ? 47.881 4.834 -66.018 1.00 85.88 321 ILE A N 1
ATOM 2415 C CA . ILE A 1 321 ? 47.182 5.970 -65.415 1.00 85.88 321 ILE A CA 1
ATOM 2416 C C . ILE A 1 321 ? 45.885 5.471 -64.773 1.00 85.88 321 ILE A C 1
ATOM 2418 O O . ILE A 1 321 ? 45.150 4.677 -65.362 1.00 85.88 321 ILE A O 1
ATOM 2422 N N . LEU A 1 322 ? 45.572 5.953 -63.570 1.00 80.19 322 LEU A N 1
ATOM 2423 C CA . LEU A 1 322 ? 44.317 5.639 -62.886 1.00 80.19 322 LEU A CA 1
ATOM 2424 C C . LEU A 1 322 ? 43.101 6.084 -63.725 1.00 80.19 322 LEU A C 1
ATOM 2426 O O . LEU A 1 322 ? 43.041 7.219 -64.204 1.00 80.19 322 LEU A O 1
ATOM 2430 N N . TYR A 1 323 ? 42.127 5.187 -63.894 1.00 80.81 323 TYR A N 1
ATOM 2431 C CA . TYR A 1 323 ? 40.890 5.459 -64.628 1.00 80.81 323 TYR A CA 1
ATOM 2432 C C . TYR A 1 323 ? 39.701 4.791 -63.933 1.00 80.81 323 TYR A C 1
ATOM 2434 O O . TYR A 1 323 ? 39.577 3.566 -63.942 1.00 80.81 323 TYR A O 1
ATOM 2442 N N . GLN A 1 324 ? 38.826 5.607 -63.348 1.00 80.69 324 GLN A N 1
ATOM 2443 C CA . GLN A 1 324 ? 37.574 5.181 -62.724 1.00 80.69 324 GLN A CA 1
ATOM 2444 C C . GLN A 1 324 ? 36.519 6.272 -62.929 1.00 80.69 324 GLN A C 1
ATOM 2446 O O . GLN A 1 324 ? 36.674 7.372 -62.402 1.00 80.69 324 GLN A O 1
ATOM 2451 N N . ASP A 1 325 ? 35.460 5.979 -63.687 1.00 84.56 325 ASP A N 1
ATOM 2452 C CA . ASP A 1 325 ? 34.314 6.887 -63.838 1.00 84.56 325 ASP A CA 1
ATOM 2453 C C . ASP A 1 325 ? 33.621 7.110 -62.483 1.00 84.56 325 ASP A C 1
ATOM 2455 O O . ASP A 1 325 ? 33.419 6.168 -61.710 1.00 84.56 325 ASP A O 1
ATOM 2459 N N . ALA A 1 326 ? 33.234 8.358 -62.207 1.00 87.81 326 ALA A N 1
ATOM 2460 C CA . ALA A 1 326 ? 32.390 8.683 -61.066 1.00 87.81 326 ALA A CA 1
ATOM 2461 C C . ALA A 1 326 ? 30.994 8.064 -61.235 1.00 87.81 326 ALA A C 1
ATOM 2463 O O . ALA A 1 326 ? 30.498 7.891 -62.350 1.00 87.81 326 ALA A O 1
ATOM 2464 N N . SER A 1 327 ? 30.331 7.746 -60.125 1.00 90.31 327 SER A N 1
ATOM 2465 C CA . SER A 1 327 ? 28.979 7.175 -60.144 1.00 90.31 327 SER A CA 1
ATOM 2466 C C . SER A 1 327 ? 28.154 7.654 -58.958 1.00 90.31 327 SER A C 1
ATOM 2468 O O . SER A 1 327 ? 28.698 8.130 -57.964 1.00 90.31 327 SER A O 1
ATOM 2470 N N . PHE A 1 328 ? 26.832 7.534 -59.053 1.00 93.75 328 PHE A N 1
ATOM 2471 C CA . PHE A 1 328 ? 25.933 7.881 -57.960 1.00 93.75 328 PHE A CA 1
ATOM 2472 C C . PHE A 1 328 ? 24.816 6.852 -57.789 1.00 93.75 328 PHE A C 1
ATOM 2474 O O . PHE A 1 328 ? 24.436 6.156 -58.732 1.00 93.75 328 PHE A O 1
ATOM 2481 N N . LEU A 1 329 ? 24.275 6.773 -56.575 1.00 93.38 329 LEU A N 1
ATOM 2482 C CA . LEU A 1 329 ? 23.128 5.940 -56.236 1.00 93.38 329 LEU A CA 1
ATOM 2483 C C . LEU A 1 329 ? 22.145 6.742 -55.381 1.00 93.38 329 LEU A C 1
ATOM 2485 O O . LEU A 1 329 ? 22.512 7.309 -54.358 1.00 93.38 329 LEU A O 1
ATOM 2489 N N . ILE A 1 330 ? 20.875 6.754 -55.786 1.00 93.56 330 ILE A N 1
ATOM 2490 C CA . ILE A 1 330 ? 19.779 7.306 -54.982 1.00 93.56 330 ILE A CA 1
ATOM 2491 C C . ILE A 1 330 ? 19.105 6.150 -54.247 1.00 93.56 330 ILE A C 1
ATOM 2493 O O . ILE A 1 330 ? 18.478 5.301 -54.893 1.00 93.56 330 ILE A O 1
ATOM 2497 N N . THR A 1 331 ? 19.184 6.135 -52.920 1.00 92.50 331 THR A N 1
ATOM 2498 C CA . THR A 1 331 ? 18.412 5.230 -52.057 1.00 92.50 331 THR A CA 1
ATOM 2499 C C . THR A 1 331 ? 17.302 5.994 -51.334 1.00 92.50 331 THR A C 1
ATOM 2501 O O . THR A 1 331 ? 17.340 7.218 -51.207 1.00 92.50 331 THR A O 1
ATOM 2504 N N . VAL A 1 332 ? 16.268 5.273 -50.909 1.00 91.56 332 VAL A N 1
ATOM 2505 C CA . VAL A 1 332 ? 15.122 5.802 -50.161 1.00 91.56 332 VAL A CA 1
ATOM 2506 C C . VAL A 1 332 ? 14.889 4.869 -48.979 1.00 91.56 332 VAL A C 1
ATOM 2508 O O . VAL A 1 332 ? 15.044 3.658 -49.133 1.00 91.56 332 VAL A O 1
ATOM 2511 N N . SER A 1 333 ? 14.562 5.420 -47.812 1.00 90.50 333 SER A N 1
ATOM 2512 C CA . SER A 1 333 ? 14.260 4.636 -46.611 1.00 90.50 333 SER A CA 1
ATOM 2513 C C . SER A 1 333 ? 12.945 3.854 -46.742 1.00 90.50 333 SER A C 1
ATOM 2515 O O . SER A 1 333 ? 12.031 4.278 -47.448 1.00 90.50 333 SER A O 1
ATOM 2517 N N . ASP A 1 334 ? 12.823 2.726 -46.034 1.00 86.00 334 ASP A N 1
ATOM 2518 C CA . ASP A 1 334 ? 11.650 1.831 -46.111 1.00 86.00 334 ASP A CA 1
ATOM 2519 C C . ASP A 1 334 ? 10.320 2.514 -45.723 1.00 86.00 334 ASP A C 1
ATOM 2521 O O . ASP A 1 334 ? 9.245 2.093 -46.151 1.00 86.00 334 ASP A O 1
ATOM 2525 N N . ASP A 1 335 ? 10.390 3.585 -44.928 1.00 83.62 335 ASP A N 1
ATOM 2526 C CA . ASP A 1 335 ? 9.265 4.429 -44.508 1.00 83.62 335 ASP A CA 1
ATOM 2527 C C . ASP A 1 335 ? 8.922 5.563 -45.497 1.00 83.62 335 ASP A C 1
ATOM 2529 O O . ASP A 1 335 ? 7.974 6.311 -45.263 1.00 83.62 335 ASP A O 1
ATOM 2533 N N . ALA A 1 336 ? 9.683 5.702 -46.590 1.00 87.25 336 ALA A N 1
ATOM 2534 C CA . ALA A 1 336 ? 9.631 6.805 -47.553 1.00 87.25 336 ALA A CA 1
ATOM 2535 C C . ALA A 1 336 ? 9.840 8.218 -46.955 1.00 87.25 336 ALA A C 1
ATOM 2537 O O . ALA A 1 336 ? 9.483 9.215 -47.586 1.00 87.25 336 ALA A O 1
ATOM 2538 N N . MET A 1 337 ? 10.449 8.340 -45.770 1.00 89.31 337 MET A N 1
ATOM 2539 C CA . MET A 1 337 ? 10.674 9.637 -45.114 1.00 89.31 337 MET A CA 1
ATOM 2540 C C . MET A 1 337 ? 12.000 10.312 -45.477 1.00 89.31 337 MET A C 1
ATOM 2542 O O . MET A 1 337 ? 12.144 11.505 -45.216 1.00 89.31 337 MET A O 1
ATOM 2546 N N . LYS A 1 338 ? 12.975 9.605 -46.061 1.00 91.69 338 LYS A N 1
ATOM 2547 C CA . LYS A 1 338 ? 14.288 10.165 -46.429 1.00 91.69 338 LYS A CA 1
ATOM 2548 C C . LYS A 1 338 ? 14.762 9.644 -47.782 1.00 91.69 338 LYS A C 1
ATOM 2550 O O . LYS A 1 338 ? 14.663 8.450 -48.062 1.00 91.69 338 LYS A O 1
ATOM 2555 N N . ALA A 1 339 ? 15.354 10.529 -48.583 1.00 92.25 339 ALA A N 1
ATOM 2556 C CA . ALA A 1 339 ? 16.141 10.159 -49.757 1.00 92.25 339 ALA A CA 1
ATOM 2557 C C . ALA A 1 339 ? 17.626 10.446 -49.517 1.00 92.25 339 ALA A C 1
ATOM 2559 O O . ALA A 1 339 ? 17.995 11.566 -49.152 1.00 92.25 339 ALA A O 1
ATOM 2560 N N . ILE A 1 340 ? 18.468 9.439 -49.739 1.00 93.81 340 ILE A N 1
ATOM 2561 C CA . ILE A 1 340 ? 19.924 9.514 -49.593 1.00 93.81 340 ILE A CA 1
ATOM 2562 C C . ILE A 1 340 ? 20.550 9.441 -50.983 1.00 93.81 340 ILE A C 1
ATOM 2564 O O . ILE A 1 340 ? 20.213 8.566 -51.785 1.00 93.81 340 ILE A O 1
ATOM 2568 N N . LEU A 1 341 ? 21.462 10.366 -51.261 1.00 94.94 341 LEU A N 1
ATOM 2569 C CA . LEU A 1 341 ? 22.293 10.378 -52.454 1.00 94.94 341 LEU A CA 1
ATOM 2570 C C . LEU A 1 341 ? 23.711 9.987 -52.042 1.00 94.94 341 LEU A C 1
ATOM 2572 O O . LEU A 1 341 ? 24.354 10.677 -51.252 1.00 94.94 341 LEU A O 1
ATOM 2576 N N . SER A 1 342 ? 24.159 8.863 -52.585 1.00 93.62 342 SER A N 1
ATOM 2577 C CA . SER A 1 342 ? 25.508 8.328 -52.449 1.00 93.62 342 SER A CA 1
ATOM 2578 C C . SER A 1 342 ? 26.311 8.723 -53.678 1.00 93.62 342 SER A C 1
ATOM 2580 O O . SER A 1 342 ? 25.961 8.313 -54.787 1.00 93.62 342 SER A O 1
ATOM 2582 N N . LEU A 1 343 ? 27.368 9.515 -53.504 1.00 92.75 343 LEU A N 1
ATOM 2583 C CA . LEU A 1 343 ? 28.281 9.908 -54.579 1.00 92.75 343 LEU A CA 1
ATOM 2584 C C . LEU A 1 343 ? 29.609 9.163 -54.441 1.00 92.75 343 LEU A C 1
ATOM 2586 O O . LEU A 1 343 ? 30.272 9.265 -53.413 1.00 92.75 343 LEU A O 1
ATOM 2590 N N . ASN A 1 344 ? 30.019 8.464 -55.495 1.00 90.56 344 ASN A N 1
ATOM 2591 C CA . ASN A 1 344 ? 31.330 7.834 -55.608 1.00 90.56 344 ASN A CA 1
ATOM 2592 C C . ASN A 1 344 ? 32.219 8.720 -56.496 1.00 90.56 344 ASN A C 1
ATOM 2594 O O . ASN A 1 344 ? 31.937 8.819 -57.699 1.00 90.56 344 ASN A O 1
ATOM 2598 N N . PRO A 1 345 ? 33.273 9.356 -55.950 1.00 87.44 345 PRO A N 1
ATOM 2599 C CA . PRO A 1 345 ? 34.224 10.131 -56.739 1.00 87.44 345 PRO A CA 1
ATOM 2600 C C . PRO A 1 345 ? 34.837 9.320 -57.889 1.00 87.44 345 PRO A C 1
ATOM 2602 O O . PRO A 1 345 ? 35.109 8.122 -57.767 1.00 87.44 345 PRO A O 1
ATOM 2605 N N . GLY A 1 346 ? 35.060 9.991 -59.018 1.00 83.81 346 GLY A N 1
ATOM 2606 C CA . GLY A 1 346 ? 35.851 9.453 -60.124 1.00 83.81 346 GLY A CA 1
ATOM 2607 C C . GLY A 1 346 ? 37.341 9.637 -59.850 1.00 83.81 346 GLY A C 1
ATOM 2608 O O . GLY A 1 346 ? 37.732 10.581 -59.165 1.00 83.81 346 GLY A O 1
ATOM 2609 N N . ALA A 1 347 ? 38.184 8.762 -60.396 1.00 77.62 347 ALA A N 1
ATOM 2610 C CA . ALA A 1 347 ? 39.624 8.800 -60.163 1.00 77.62 347 ALA A CA 1
ATOM 2611 C C . ALA A 1 347 ? 40.429 8.912 -61.467 1.00 77.62 347 ALA A C 1
ATOM 2613 O O . ALA A 1 347 ? 40.161 8.226 -62.460 1.00 77.62 347 ALA A O 1
ATOM 2614 N N . GLY A 1 348 ? 41.438 9.788 -61.434 1.00 76.50 348 GLY A N 1
ATOM 2615 C CA . GLY A 1 348 ? 42.324 10.086 -62.556 1.00 76.50 348 GLY A CA 1
ATOM 2616 C C . GLY A 1 348 ? 41.578 10.656 -63.763 1.00 76.50 348 GLY A C 1
ATOM 2617 O O . GLY A 1 348 ? 41.134 11.800 -63.737 1.00 76.50 348 GLY A O 1
ATOM 2618 N N . LEU A 1 349 ? 41.478 9.862 -64.828 1.00 72.31 349 LEU A N 1
ATOM 2619 C CA . LEU A 1 349 ? 40.918 10.263 -66.128 1.00 72.31 349 LEU A CA 1
ATOM 2620 C C . LEU A 1 349 ? 39.440 9.877 -66.342 1.00 72.31 349 LEU A C 1
ATOM 2622 O O . LEU A 1 349 ? 38.918 10.056 -67.444 1.00 72.31 349 LEU A O 1
ATOM 2626 N N . GLY A 1 350 ? 38.773 9.325 -65.325 1.00 75.69 350 GLY A N 1
ATOM 2627 C CA . GLY A 1 350 ? 37.354 8.972 -65.408 1.00 75.69 350 GLY A CA 1
ATOM 2628 C C . GLY A 1 350 ? 36.419 10.181 -65.531 1.00 75.69 350 GLY A C 1
ATOM 2629 O O . GLY A 1 350 ? 36.771 11.315 -65.197 1.00 75.69 350 GLY A O 1
ATOM 2630 N N . LYS A 1 351 ? 35.195 9.935 -66.006 1.00 82.75 351 LYS A N 1
ATOM 2631 C CA . LYS A 1 351 ? 34.139 10.951 -66.103 1.00 82.75 351 LYS A CA 1
ATOM 2632 C C . LYS A 1 351 ? 33.778 11.508 -64.725 1.00 82.75 351 LYS A C 1
ATOM 2634 O O . LYS A 1 351 ? 33.699 10.769 -63.746 1.00 82.75 351 LYS A O 1
ATOM 2639 N N . LYS A 1 352 ? 33.507 12.812 -64.686 1.00 86.12 352 LYS A N 1
ATOM 2640 C CA . LYS A 1 352 ? 32.962 13.526 -63.524 1.00 86.12 352 LYS A CA 1
ATOM 2641 C C . LYS A 1 352 ? 31.439 13.385 -63.453 1.00 86.12 352 LYS A C 1
ATOM 2643 O O . LYS A 1 352 ? 30.792 13.151 -64.471 1.00 86.12 352 LYS A O 1
ATOM 2648 N N . LEU A 1 353 ? 30.880 13.565 -62.259 1.00 89.75 353 LEU A N 1
ATOM 2649 C CA . LEU A 1 353 ? 29.436 13.643 -62.037 1.00 89.75 353 LEU A CA 1
ATOM 2650 C C . LEU A 1 353 ? 28.867 14.908 -62.688 1.00 89.75 353 LEU A C 1
ATOM 2652 O O . LEU A 1 353 ? 29.461 15.983 -62.579 1.00 89.75 353 LEU A O 1
ATOM 2656 N N . VAL A 1 354 ? 27.691 14.792 -63.299 1.00 91.94 354 VAL A N 1
ATOM 2657 C CA . VAL A 1 354 ? 26.931 15.913 -63.863 1.00 91.94 354 VAL A CA 1
ATOM 2658 C C . VAL A 1 354 ? 25.716 16.163 -62.968 1.00 91.94 354 VAL A C 1
ATOM 2660 O O . VAL A 1 354 ? 25.014 15.225 -62.590 1.00 91.94 354 VAL A O 1
ATOM 2663 N N . PHE A 1 355 ? 25.476 17.422 -62.591 1.00 90.50 355 PHE A N 1
ATOM 2664 C CA . PHE A 1 355 ? 24.372 17.785 -61.692 1.00 90.50 355 PHE A CA 1
ATOM 2665 C C . PHE A 1 355 ? 23.008 17.503 -62.338 1.00 90.50 355 PHE A C 1
ATOM 2667 O O . PHE A 1 355 ? 22.082 17.027 -61.685 1.00 90.50 355 PHE A O 1
ATOM 2674 N N . GLU A 1 356 ? 22.907 17.758 -63.638 1.00 91.94 356 GLU A N 1
ATOM 2675 C CA . GLU A 1 356 ? 21.712 17.571 -64.452 1.00 91.94 356 GLU A CA 1
ATOM 2676 C C . GLU A 1 356 ? 21.302 16.087 -64.525 1.00 91.94 356 GLU A C 1
ATOM 2678 O O . GLU A 1 356 ? 20.124 15.781 -64.337 1.00 91.94 356 GLU A O 1
ATOM 2683 N N . ASP A 1 357 ? 22.260 15.162 -64.676 1.00 90.88 357 ASP A N 1
ATOM 2684 C CA . ASP A 1 357 ? 22.016 13.708 -64.670 1.00 90.88 357 ASP A CA 1
ATOM 2685 C C . ASP A 1 357 ? 21.469 13.230 -63.311 1.00 90.88 357 ASP A C 1
ATOM 2687 O O . ASP A 1 357 ? 20.539 12.421 -63.243 1.00 90.88 357 ASP A O 1
ATOM 2691 N N . ILE A 1 358 ? 22.018 13.764 -62.212 1.00 92.44 358 ILE A N 1
ATOM 2692 C CA . ILE A 1 358 ? 21.554 13.480 -60.846 1.00 92.44 358 ILE A CA 1
ATOM 2693 C C . ILE A 1 358 ? 20.121 13.996 -60.656 1.00 92.44 358 ILE A C 1
ATOM 2695 O O . ILE A 1 358 ? 19.260 13.261 -60.168 1.00 92.44 358 ILE A O 1
ATOM 2699 N N . MET A 1 359 ? 19.835 15.233 -61.075 1.00 91.62 359 MET A N 1
ATOM 2700 C CA . MET A 1 359 ? 18.493 15.816 -60.979 1.00 91.62 359 MET A CA 1
ATOM 2701 C C . MET A 1 359 ? 17.468 15.079 -61.850 1.00 91.62 359 MET A C 1
ATOM 2703 O O . MET A 1 359 ? 16.336 14.875 -61.405 1.00 91.62 359 MET A O 1
ATOM 2707 N N . GLN A 1 360 ? 17.850 14.607 -63.042 1.00 91.25 360 GLN A N 1
ATOM 2708 C CA . GLN A 1 360 ? 16.985 13.757 -63.861 1.00 91.25 360 GLN A CA 1
ATOM 2709 C C . GLN A 1 360 ? 16.662 12.440 -63.139 1.00 91.25 360 GLN A C 1
ATOM 2711 O O . GLN A 1 360 ? 15.492 12.074 -63.039 1.00 91.25 360 GLN A O 1
ATOM 2716 N N . ALA A 1 361 ? 17.656 11.763 -62.559 1.00 91.38 361 ALA A N 1
ATOM 2717 C CA . ALA A 1 361 ? 17.435 10.519 -61.818 1.00 91.38 361 ALA A CA 1
ATOM 2718 C C . ALA A 1 361 ? 16.568 10.705 -60.550 1.00 91.38 361 ALA A C 1
ATOM 2720 O O . ALA A 1 361 ? 15.814 9.803 -60.172 1.00 91.38 361 ALA A O 1
ATOM 2721 N N . ILE A 1 362 ? 16.624 11.877 -59.904 1.00 91.88 362 ILE A N 1
ATOM 2722 C CA . ILE A 1 362 ? 15.720 12.261 -58.802 1.00 91.88 362 ILE A CA 1
ATOM 2723 C C . ILE A 1 362 ? 14.281 12.438 -59.318 1.00 91.88 362 ILE A C 1
ATOM 2725 O O . ILE A 1 362 ? 13.339 11.908 -58.717 1.00 91.88 362 ILE A O 1
ATOM 2729 N N . ALA A 1 363 ? 14.107 13.123 -60.453 1.00 88.25 363 ALA A N 1
ATOM 2730 C CA . ALA A 1 363 ? 12.804 13.354 -61.077 1.00 88.25 363 ALA A CA 1
ATOM 2731 C C . ALA A 1 363 ? 12.156 12.057 -61.602 1.00 88.25 363 ALA A C 1
ATOM 2733 O O . ALA A 1 363 ? 10.960 11.839 -61.396 1.00 88.25 363 ALA A O 1
ATOM 2734 N N . GLU A 1 364 ? 12.934 11.151 -62.201 1.00 90.12 364 GLU A N 1
ATOM 2735 C CA . GLU A 1 364 ? 12.479 9.817 -62.624 1.00 90.12 364 GLU A CA 1
ATOM 2736 C C . GLU A 1 364 ? 11.989 8.973 -61.436 1.00 90.12 364 GLU A C 1
ATOM 2738 O O . GLU A 1 364 ? 10.988 8.257 -61.547 1.00 90.12 364 GLU A O 1
ATOM 2743 N N . LYS A 1 365 ? 12.629 9.120 -60.267 1.00 88.12 365 LYS A N 1
ATOM 2744 C CA . LYS A 1 365 ? 12.180 8.525 -58.997 1.00 88.12 365 LYS A CA 1
ATOM 2745 C C . LYS A 1 365 ? 11.012 9.262 -58.329 1.00 88.12 365 LYS A C 1
ATOM 2747 O O . LYS A 1 365 ? 10.498 8.763 -57.333 1.00 88.12 365 LYS A O 1
ATOM 2752 N N . LYS A 1 366 ? 10.544 10.390 -58.881 1.00 89.19 366 LYS A N 1
ATOM 2753 C CA . LYS A 1 366 ? 9.391 11.183 -58.399 1.00 89.19 366 LYS A CA 1
ATOM 2754 C C . LYS A 1 366 ? 9.522 11.681 -56.954 1.00 89.19 366 LYS A C 1
ATOM 2756 O O . LYS A 1 366 ? 8.525 11.816 -56.247 1.00 89.19 366 LYS A O 1
ATOM 2761 N N . ILE A 1 367 ? 10.747 11.954 -56.517 1.00 90.56 367 ILE A N 1
ATOM 2762 C CA . ILE A 1 367 ? 11.029 12.535 -55.202 1.00 90.56 367 ILE A CA 1
ATOM 2763 C C . ILE A 1 367 ? 10.764 14.044 -55.305 1.00 90.56 367 ILE A C 1
ATOM 2765 O O . ILE A 1 367 ? 11.394 14.716 -56.118 1.00 90.56 367 ILE A O 1
ATOM 2769 N N . ILE A 1 368 ? 9.801 14.561 -54.533 1.00 85.44 368 ILE A N 1
ATOM 2770 C CA . ILE A 1 368 ? 9.266 15.927 -54.700 1.00 85.44 368 ILE A CA 1
ATOM 2771 C C . ILE A 1 368 ? 9.177 16.757 -53.412 1.00 85.44 368 ILE A C 1
ATOM 2773 O O . ILE A 1 368 ? 9.159 17.983 -53.495 1.00 85.44 368 ILE A O 1
ATOM 2777 N N . CYS A 1 369 ? 9.120 16.143 -52.225 1.00 80.81 369 CYS A N 1
ATOM 2778 C CA . CYS A 1 369 ? 9.059 16.899 -50.969 1.00 80.81 369 CYS A CA 1
ATOM 2779 C C . CYS A 1 369 ? 10.468 17.326 -50.515 1.00 80.81 369 CYS A C 1
ATOM 2781 O O . CYS A 1 369 ? 11.363 16.490 -50.426 1.00 80.81 369 CYS A O 1
ATOM 2783 N N . ASN A 1 370 ? 10.654 18.614 -50.203 1.00 83.00 370 ASN A N 1
ATOM 2784 C CA . ASN A 1 370 ? 11.858 19.183 -49.572 1.00 83.00 370 ASN A CA 1
ATOM 2785 C C . ASN A 1 370 ? 13.213 18.819 -50.229 1.00 83.00 370 ASN A C 1
ATOM 2787 O O . ASN A 1 370 ? 14.211 18.643 -49.529 1.00 83.00 370 ASN A O 1
ATOM 2791 N N . VAL A 1 371 ? 13.273 18.722 -51.562 1.00 89.31 371 VAL A N 1
ATOM 2792 C CA . VAL A 1 371 ? 14.524 18.464 -52.302 1.00 89.31 371 VAL A CA 1
ATOM 2793 C C . VAL A 1 371 ? 15.488 19.651 -52.167 1.00 89.31 371 VAL A C 1
ATOM 2795 O O . VAL A 1 371 ? 15.192 20.766 -52.593 1.00 89.31 371 VAL A O 1
ATOM 2798 N N . ASN A 1 372 ? 16.669 19.415 -51.594 1.00 90.19 372 ASN A N 1
ATOM 2799 C CA . ASN A 1 372 ? 17.697 20.429 -51.368 1.00 90.19 372 ASN A CA 1
ATOM 2800 C C . ASN A 1 372 ? 18.714 20.469 -52.524 1.00 90.19 372 ASN A C 1
ATOM 2802 O O . ASN A 1 372 ? 19.836 19.969 -52.415 1.00 90.19 372 ASN A O 1
ATOM 2806 N N . GLU A 1 373 ? 18.322 21.098 -53.634 1.00 91.62 373 GLU A N 1
ATOM 2807 C CA . GLU A 1 373 ? 19.152 21.248 -54.843 1.00 91.62 373 GLU A CA 1
ATOM 2808 C C . GLU A 1 373 ? 20.524 21.886 -54.573 1.00 91.62 373 GLU A C 1
ATOM 2810 O O . GLU A 1 373 ? 21.526 21.489 -55.167 1.00 91.62 373 GLU A O 1
ATOM 2815 N N . ASN A 1 374 ? 20.592 22.843 -53.641 1.00 90.19 374 ASN A N 1
ATOM 2816 C CA . ASN A 1 374 ? 21.840 23.515 -53.271 1.00 90.19 374 ASN A CA 1
ATOM 2817 C C . ASN A 1 374 ? 22.827 22.550 -52.597 1.00 90.19 374 ASN A C 1
ATOM 2819 O O . ASN A 1 374 ? 24.020 22.582 -52.892 1.00 90.19 374 ASN A O 1
ATOM 2823 N N . LEU A 1 375 ? 22.340 21.661 -51.724 1.00 90.56 375 LEU A N 1
ATOM 2824 C CA . LEU A 1 375 ? 23.170 20.626 -51.105 1.00 90.56 375 LEU A CA 1
ATOM 2825 C C . LEU A 1 375 ? 23.656 19.608 -52.145 1.00 90.56 375 LEU A C 1
ATOM 2827 O O . LEU A 1 375 ? 24.837 19.263 -52.138 1.00 90.56 375 LEU A O 1
ATOM 2831 N N . ILE A 1 376 ? 22.779 19.186 -53.066 1.00 92.31 376 ILE A N 1
ATOM 2832 C CA . ILE A 1 376 ? 23.138 18.284 -54.172 1.00 92.31 376 ILE A CA 1
ATOM 2833 C C . ILE A 1 376 ? 24.242 18.906 -55.031 1.00 92.31 376 ILE A C 1
ATOM 2835 O O . ILE A 1 376 ? 25.251 18.250 -55.287 1.00 92.31 376 ILE A O 1
ATOM 2839 N N . ARG A 1 377 ? 24.098 20.177 -55.432 1.00 92.69 377 ARG A N 1
ATOM 2840 C CA . ARG A 1 377 ? 25.098 20.899 -56.232 1.00 92.69 377 ARG A CA 1
ATOM 2841 C C . ARG A 1 377 ? 26.445 20.961 -55.518 1.00 92.69 377 ARG A C 1
ATOM 2843 O O . ARG A 1 377 ? 27.435 20.467 -56.052 1.00 92.69 377 ARG A O 1
ATOM 2850 N N . ASN A 1 378 ? 26.460 21.463 -54.283 1.00 90.19 378 ASN A N 1
ATOM 2851 C CA . ASN A 1 378 ? 27.683 21.613 -53.495 1.00 90.19 378 ASN A CA 1
ATOM 2852 C C . ASN A 1 378 ? 28.403 20.269 -53.285 1.00 90.19 378 ASN A C 1
ATOM 2854 O O . ASN A 1 378 ? 29.620 20.196 -53.428 1.00 90.19 378 ASN A O 1
ATOM 2858 N N . LYS A 1 379 ? 27.668 19.184 -52.993 1.00 90.94 379 LYS A N 1
ATOM 2859 C CA . LYS A 1 379 ? 28.262 17.848 -52.824 1.00 90.94 379 LYS A CA 1
ATOM 2860 C C . LYS A 1 379 ? 28.686 17.187 -54.134 1.00 90.94 379 LYS A C 1
ATOM 2862 O O . LYS A 1 379 ? 29.663 16.445 -54.133 1.00 90.94 379 LYS A O 1
ATOM 2867 N N . THR A 1 380 ? 28.028 17.497 -55.250 1.00 91.31 380 THR A N 1
ATOM 2868 C CA . THR A 1 380 ? 28.478 17.077 -56.588 1.00 91.31 380 THR A CA 1
ATOM 2869 C C . THR A 1 380 ? 29.798 17.762 -56.949 1.00 91.31 380 THR A C 1
ATOM 2871 O O . THR A 1 380 ? 30.711 17.114 -57.451 1.00 91.31 380 THR A O 1
ATOM 2874 N N . GLU A 1 381 ? 29.945 19.053 -56.637 1.00 88.69 381 GLU A N 1
ATOM 2875 C CA . GLU A 1 381 ? 31.200 19.795 -56.810 1.00 88.69 381 GLU A CA 1
ATOM 2876 C C . GLU A 1 381 ? 32.309 19.304 -55.860 1.00 88.69 381 GLU A C 1
ATOM 2878 O O . GLU A 1 381 ? 33.461 19.202 -56.277 1.00 88.69 381 GLU A O 1
ATOM 2883 N N . GLU A 1 382 ? 31.978 18.931 -54.622 1.00 87.69 382 GLU A N 1
ATOM 2884 C CA . GLU A 1 382 ? 32.909 18.317 -53.660 1.00 87.69 382 GLU A CA 1
ATOM 2885 C C . GLU A 1 382 ? 33.426 16.954 -54.163 1.00 87.69 382 GLU A C 1
ATOM 2887 O O . GLU A 1 382 ? 34.636 16.763 -54.301 1.00 87.69 382 GLU A O 1
ATOM 2892 N N . ALA A 1 383 ? 32.521 16.045 -54.547 1.00 87.44 383 ALA A N 1
ATOM 2893 C CA . ALA A 1 383 ? 32.849 14.730 -55.110 1.00 87.44 383 ALA A CA 1
ATOM 2894 C C . ALA A 1 383 ? 33.640 14.813 -56.430 1.00 87.44 383 ALA A C 1
ATOM 2896 O O . ALA A 1 383 ? 34.423 13.921 -56.748 1.00 87.44 383 ALA A O 1
ATOM 2897 N N . ASN A 1 384 ? 33.461 15.892 -57.196 1.00 87.56 384 ASN A N 1
ATOM 2898 C CA . ASN A 1 384 ? 34.178 16.141 -58.445 1.00 87.56 384 ASN A CA 1
ATOM 2899 C C . ASN A 1 384 ? 35.566 16.773 -58.267 1.00 87.56 384 ASN A C 1
ATOM 2901 O O . ASN A 1 384 ? 36.310 16.841 -59.248 1.00 87.56 384 ASN A O 1
ATOM 2905 N N . ASN A 1 385 ? 35.907 17.282 -57.081 1.00 84.56 385 ASN A N 1
ATOM 2906 C CA . ASN A 1 385 ? 37.164 17.999 -56.827 1.00 84.56 385 ASN A CA 1
ATOM 2907 C C . ASN A 1 385 ? 38.003 17.396 -55.687 1.00 84.56 385 ASN A C 1
ATOM 2909 O O . ASN A 1 385 ? 39.119 17.856 -55.451 1.00 84.56 385 ASN A O 1
ATOM 2913 N N . THR A 1 386 ? 37.495 16.374 -54.996 1.00 78.62 386 THR A N 1
ATOM 2914 C CA . THR A 1 386 ? 38.265 15.595 -54.021 1.00 78.62 386 THR A CA 1
ATOM 2915 C C . THR A 1 386 ? 39.267 14.651 -54.699 1.00 78.62 386 THR A C 1
ATOM 2917 O O . THR A 1 386 ? 39.026 14.148 -55.795 1.00 78.62 386 THR A O 1
ATOM 2920 N N . SER A 1 387 ? 40.381 14.383 -54.013 1.00 68.50 387 SER A N 1
ATOM 2921 C CA . SER A 1 387 ? 41.315 13.288 -54.333 1.00 68.50 387 SER A CA 1
ATOM 2922 C C . SER A 1 387 ? 41.111 12.064 -53.426 1.00 68.50 387 SER A C 1
ATOM 2924 O O . SER A 1 387 ? 41.863 11.096 -53.521 1.00 68.50 387 SER A O 1
ATOM 2926 N N . ASP A 1 388 ? 40.143 12.127 -52.509 1.00 71.62 388 ASP A N 1
ATOM 2927 C CA . ASP A 1 388 ? 39.780 11.047 -51.594 1.00 71.62 388 ASP A CA 1
ATOM 2928 C C . ASP A 1 388 ? 38.759 10.110 -52.275 1.00 71.62 388 ASP A C 1
ATOM 2930 O O . ASP A 1 388 ? 37.717 10.596 -52.721 1.00 71.62 388 ASP A O 1
ATOM 2934 N N . PRO A 1 389 ? 39.022 8.793 -52.388 1.00 63.97 389 PRO A N 1
ATOM 2935 C CA . PRO A 1 389 ? 38.106 7.840 -53.015 1.00 63.97 389 PRO A CA 1
ATOM 2936 C C . PRO A 1 389 ? 36.900 7.449 -52.138 1.00 63.97 389 PRO A C 1
ATOM 2938 O O . PRO A 1 389 ? 36.126 6.579 -52.541 1.00 63.97 389 PRO A O 1
ATOM 2941 N N . LEU A 1 390 ? 36.739 8.019 -50.937 1.00 78.75 390 LEU A N 1
ATOM 2942 C CA . LEU A 1 390 ? 35.597 7.733 -50.067 1.00 78.75 390 LEU A CA 1
ATOM 2943 C C . LEU A 1 390 ? 34.252 8.174 -50.674 1.00 78.75 390 LEU A C 1
ATOM 2945 O O . LEU A 1 390 ? 34.097 9.273 -51.205 1.00 78.75 390 LEU A O 1
ATOM 2949 N N . GLN A 1 391 ? 33.254 7.301 -50.526 1.00 85.12 391 GLN A N 1
ATOM 2950 C CA . GLN A 1 391 ? 31.856 7.552 -50.871 1.00 85.12 391 GLN A CA 1
ATOM 2951 C C . GLN A 1 391 ? 31.276 8.677 -49.996 1.00 85.12 391 GLN A C 1
ATOM 2953 O O . GLN A 1 391 ? 31.400 8.651 -48.771 1.00 85.12 391 GLN A O 1
ATOM 2958 N N . ILE A 1 392 ? 30.613 9.649 -50.626 1.00 88.62 392 ILE A N 1
ATOM 2959 C CA . ILE A 1 392 ? 29.972 10.787 -49.961 1.00 88.62 392 ILE A CA 1
ATOM 2960 C C . ILE A 1 392 ? 28.460 10.546 -49.917 1.00 88.62 392 ILE A C 1
ATOM 2962 O O . ILE A 1 392 ? 27.761 10.759 -50.908 1.00 88.62 392 ILE A O 1
ATOM 2966 N N . ASP A 1 393 ? 27.960 10.121 -48.757 1.00 92.06 393 ASP A N 1
ATOM 2967 C CA . ASP A 1 393 ? 26.531 9.928 -48.492 1.00 92.06 393 ASP A CA 1
ATOM 2968 C C . ASP A 1 393 ? 25.911 11.161 -47.826 1.00 92.06 393 ASP A C 1
ATOM 2970 O O . ASP A 1 393 ? 26.426 11.671 -46.827 1.00 92.06 393 ASP A O 1
ATOM 2974 N N . PHE A 1 394 ? 24.765 11.621 -48.330 1.00 92.19 394 PHE A N 1
ATOM 2975 C CA . PHE A 1 394 ? 23.971 12.660 -47.670 1.00 92.19 394 PHE A CA 1
ATOM 2976 C C . PHE A 1 394 ? 22.475 12.532 -47.962 1.00 92.19 394 PHE A C 1
ATOM 2978 O O . PHE A 1 394 ? 22.054 12.085 -49.028 1.00 92.19 394 PHE A O 1
ATOM 2985 N N . ILE A 1 395 ? 21.657 12.961 -47.000 1.00 92.62 395 ILE A N 1
ATOM 2986 C CA . ILE A 1 395 ? 20.210 13.093 -47.184 1.00 92.62 395 ILE A CA 1
ATOM 2987 C C . ILE A 1 395 ? 19.951 14.376 -47.980 1.00 92.62 395 ILE A C 1
ATOM 2989 O O . ILE A 1 395 ? 20.431 15.443 -47.598 1.00 92.62 395 ILE A O 1
ATOM 2993 N N . PHE A 1 396 ? 19.198 14.278 -49.076 1.00 91.94 396 PHE A N 1
ATOM 2994 C CA . PHE A 1 396 ? 18.875 15.422 -49.940 1.00 91.94 396 PHE A CA 1
ATOM 2995 C C . PHE A 1 396 ? 17.384 15.779 -49.975 1.00 91.94 396 PHE A C 1
ATOM 2997 O O . PHE A 1 396 ? 17.042 16.846 -50.476 1.00 91.94 396 PHE A O 1
ATOM 3004 N N . ALA A 1 397 ? 16.510 14.912 -49.460 1.00 91.00 397 ALA A N 1
ATOM 3005 C CA . ALA A 1 397 ? 15.078 15.160 -49.326 1.00 91.00 397 ALA A CA 1
ATOM 3006 C C . ALA A 1 397 ? 14.541 14.478 -48.060 1.00 91.00 397 ALA A C 1
ATOM 3008 O O . ALA A 1 397 ? 14.902 13.331 -47.776 1.00 91.00 397 ALA A O 1
ATOM 3009 N N . GLU A 1 398 ? 13.673 15.171 -47.320 1.00 88.88 398 GLU A N 1
ATOM 3010 C CA . GLU A 1 398 ? 13.052 14.676 -46.084 1.00 88.88 398 GLU A CA 1
ATOM 3011 C C . GLU A 1 398 ? 11.542 14.936 -46.071 1.00 88.88 398 GLU A C 1
ATOM 3013 O O . GLU A 1 398 ? 11.087 16.052 -46.324 1.00 88.88 398 GLU A O 1
ATOM 3018 N N . GLY A 1 399 ? 10.765 13.904 -45.748 1.00 86.44 399 GLY A N 1
ATOM 3019 C CA . GLY A 1 399 ? 9.326 14.002 -45.532 1.00 86.44 399 GLY A CA 1
ATOM 3020 C C . GLY A 1 399 ? 8.985 14.749 -44.240 1.00 86.44 399 GLY A C 1
ATOM 3021 O O . GLY A 1 399 ? 9.745 14.755 -43.270 1.00 86.44 399 GLY A O 1
ATOM 3022 N N . LEU A 1 400 ? 7.804 15.359 -44.212 1.00 85.50 400 LEU A N 1
ATOM 3023 C CA . LEU A 1 400 ? 7.265 16.048 -43.044 1.00 85.50 400 LEU A CA 1
ATOM 3024 C C . LEU A 1 400 ? 6.575 15.037 -42.117 1.00 85.50 400 LEU A C 1
ATOM 3026 O O . LEU A 1 400 ? 5.628 14.364 -42.520 1.00 85.50 400 LEU A O 1
ATOM 3030 N N . GLN A 1 401 ? 7.030 14.931 -40.869 1.00 82.12 401 GLN A N 1
ATOM 3031 C CA . GLN A 1 401 ? 6.348 14.140 -39.834 1.00 82.12 401 GLN A CA 1
ATOM 3032 C C . GLN A 1 401 ? 4.972 14.757 -39.492 1.00 82.12 401 GLN A C 1
ATOM 3034 O O . GLN A 1 401 ? 4.852 15.986 -39.503 1.00 82.12 401 GLN A O 1
ATOM 3039 N N . PRO A 1 402 ? 3.938 13.952 -39.173 1.00 80.81 402 PRO A N 1
ATOM 3040 C CA . PRO A 1 402 ? 2.676 14.470 -38.647 1.00 80.81 402 PRO A CA 1
ATOM 3041 C C . PRO A 1 402 ? 2.866 15.117 -37.266 1.00 80.81 402 PRO A C 1
ATOM 3043 O O . PRO A 1 402 ? 3.638 14.642 -36.431 1.00 80.81 402 PRO A O 1
ATOM 3046 N N . GLU A 1 403 ? 2.117 16.185 -36.998 1.00 80.44 403 GLU A N 1
ATOM 3047 C CA . GLU A 1 403 ? 2.049 16.811 -35.674 1.00 80.44 403 GLU A CA 1
ATOM 3048 C C . GLU A 1 403 ? 1.014 16.055 -34.827 1.00 80.44 403 GLU A C 1
ATOM 3050 O O . GLU A 1 403 ? -0.150 16.448 -34.741 1.00 80.44 403 GLU A O 1
ATOM 3055 N N . GLU A 1 404 ? 1.442 14.917 -34.273 1.00 76.44 404 GLU A N 1
ATOM 3056 C CA . GLU A 1 404 ? 0.582 13.933 -33.604 1.00 76.44 404 GLU A CA 1
ATOM 3057 C C . GLU A 1 404 ? -0.131 14.434 -32.340 1.00 76.44 404 GLU A C 1
ATOM 3059 O O . GLU A 1 404 ? 0.423 15.161 -31.511 1.00 76.44 404 GLU A O 1
ATOM 3064 N N . GLY A 1 405 ? -1.366 13.956 -32.165 1.00 75.75 405 GLY A N 1
ATOM 3065 C CA . GLY A 1 405 ? -2.202 14.252 -31.005 1.00 75.75 405 GLY A CA 1
ATOM 3066 C C . GLY A 1 405 ? -1.987 13.301 -29.820 1.00 75.75 405 GLY A C 1
ATOM 3067 O O . GLY A 1 405 ? -1.553 12.152 -29.970 1.00 75.75 405 GLY A O 1
ATOM 3068 N N . LYS A 1 406 ? -2.355 13.763 -28.620 1.00 79.38 406 LYS A N 1
ATOM 3069 C CA . LYS A 1 406 ? -2.292 12.984 -27.372 1.00 79.38 406 LYS A CA 1
ATOM 3070 C C . LYS A 1 406 ? -3.659 12.409 -27.013 1.00 79.38 406 LYS A C 1
ATOM 3072 O O . LYS A 1 406 ? -4.663 13.116 -27.061 1.00 79.38 406 LYS A O 1
ATOM 3077 N N . ASP A 1 407 ? -3.678 11.141 -26.610 1.00 83.31 407 ASP A N 1
ATOM 3078 C CA . ASP A 1 407 ? -4.875 10.506 -26.045 1.00 83.31 407 ASP A CA 1
ATOM 3079 C C . ASP A 1 407 ? -5.241 11.125 -24.690 1.00 83.31 407 ASP A C 1
ATOM 3081 O O . ASP A 1 407 ? -4.379 11.640 -23.978 1.00 83.31 407 ASP A O 1
ATOM 3085 N N . GLY A 1 408 ? -6.517 11.027 -24.322 1.00 81.94 408 GLY A N 1
ATOM 3086 C CA . GLY A 1 408 ? -7.000 11.412 -23.005 1.00 81.94 408 GLY A CA 1
ATOM 3087 C C . GLY A 1 408 ? -6.432 10.513 -21.904 1.00 81.94 408 GLY A C 1
ATOM 3088 O O . GLY A 1 408 ? -6.240 9.301 -22.073 1.00 81.94 408 GLY A O 1
ATOM 3089 N N . GLU A 1 409 ? -6.175 11.107 -20.746 1.00 86.00 409 GLU A N 1
ATOM 3090 C CA . GLU A 1 409 ? -5.551 10.444 -19.601 1.00 86.00 409 GLU A CA 1
ATOM 3091 C C . GLU A 1 409 ? -6.415 10.580 -18.345 1.00 86.00 409 GLU A C 1
ATOM 3093 O O . GLU A 1 409 ? -7.165 11.537 -18.194 1.00 86.00 409 GLU A O 1
ATOM 3098 N N . ILE A 1 410 ? -6.338 9.593 -17.450 1.00 86.06 410 ILE A N 1
ATOM 3099 C CA . ILE A 1 410 ? -6.985 9.637 -16.138 1.00 86.06 410 ILE A CA 1
ATOM 3100 C C . ILE A 1 410 ? -5.864 9.606 -15.104 1.00 86.06 410 ILE A C 1
ATOM 3102 O O . ILE A 1 410 ? -5.232 8.568 -14.902 1.00 86.06 410 ILE A O 1
ATOM 3106 N N . GLU A 1 411 ? -5.615 10.742 -14.464 1.00 87.69 411 GLU A N 1
ATOM 3107 C CA . GLU A 1 411 ? -4.659 10.864 -13.368 1.00 87.69 411 GLU A CA 1
ATOM 3108 C C . GLU A 1 411 ? -5.389 10.637 -12.039 1.00 87.69 411 GLU A C 1
ATOM 3110 O O . GLU A 1 411 ? -6.305 11.385 -11.696 1.00 87.69 411 GLU A O 1
ATOM 3115 N N . PHE A 1 412 ? -4.992 9.616 -11.275 1.00 84.88 412 PHE A N 1
ATOM 3116 C CA . PHE A 1 412 ? -5.518 9.363 -9.930 1.00 84.88 412 PHE A CA 1
ATOM 3117 C C . PHE A 1 412 ? -4.593 9.972 -8.868 1.00 84.88 412 PHE A C 1
ATOM 3119 O O . PHE A 1 412 ? -3.445 9.558 -8.714 1.00 84.88 412 PHE A O 1
ATOM 3126 N N . PHE A 1 413 ? -5.120 10.907 -8.075 1.00 81.12 413 PHE A N 1
ATOM 3127 C CA . PHE A 1 413 ? -4.394 11.588 -6.986 1.00 81.12 413 PHE A CA 1
ATOM 3128 C C . PHE A 1 413 ? -4.338 10.755 -5.694 1.00 81.12 413 PHE A C 1
ATOM 3130 O O . PHE A 1 413 ? -3.663 11.095 -4.722 1.00 81.12 413 PHE A O 1
ATOM 3137 N N . VAL A 1 414 ? -5.028 9.620 -5.710 1.00 78.81 414 VAL A N 1
ATOM 3138 C CA . VAL A 1 414 ? -5.209 8.659 -4.625 1.00 78.81 414 VAL A CA 1
ATOM 3139 C C . VAL A 1 414 ? -4.699 7.289 -5.067 1.00 78.81 414 VAL A C 1
ATOM 3141 O O . VAL A 1 414 ? -4.745 6.942 -6.246 1.00 78.81 414 VAL A O 1
ATOM 3144 N N . LYS A 1 415 ? -4.194 6.476 -4.131 1.00 65.06 415 LYS A N 1
ATOM 3145 C CA . LYS A 1 415 ? -3.532 5.196 -4.452 1.00 65.06 415 LYS A CA 1
ATOM 3146 C C . LYS A 1 415 ? -4.527 4.071 -4.759 1.00 65.06 415 LYS A C 1
ATOM 3148 O O . LYS A 1 415 ? -4.601 3.096 -4.013 1.00 65.06 415 LYS A O 1
ATOM 3153 N N . VAL A 1 416 ? -5.254 4.200 -5.868 1.00 58.66 416 VAL A N 1
ATOM 3154 C CA . VAL A 1 416 ? -6.134 3.166 -6.433 1.00 58.66 416 VAL A CA 1
ATOM 3155 C C . VAL A 1 416 ? -5.291 1.968 -6.888 1.00 58.66 416 VAL A C 1
ATOM 3157 O O . VAL A 1 416 ? -4.844 1.880 -8.027 1.00 58.66 416 VAL A O 1
ATOM 3160 N N . LYS A 1 417 ? -5.013 1.042 -5.965 1.00 49.25 417 LYS A N 1
ATOM 3161 C CA . LYS A 1 417 ? -4.369 -0.237 -6.281 1.00 49.25 417 LYS A CA 1
ATOM 3162 C C . LYS A 1 417 ? -5.395 -1.188 -6.892 1.00 49.25 417 LYS A C 1
ATOM 3164 O O . LYS A 1 417 ? -6.393 -1.499 -6.245 1.00 49.25 417 LYS A O 1
ATOM 3169 N N . ALA A 1 418 ? -5.081 -1.734 -8.066 1.00 40.59 418 ALA A N 1
ATOM 3170 C CA . ALA A 1 418 ? -5.697 -2.972 -8.530 1.00 40.59 418 ALA A CA 1
ATOM 3171 C C . ALA A 1 418 ? -5.512 -4.083 -7.473 1.00 40.59 418 ALA A C 1
ATOM 3173 O O . ALA A 1 418 ? -4.488 -4.147 -6.777 1.00 40.59 418 ALA A O 1
ATOM 3174 N N . SER A 1 419 ? -6.519 -4.942 -7.326 1.00 38.53 419 SER A N 1
ATOM 3175 C CA . SER A 1 419 ? -6.565 -5.963 -6.279 1.00 38.53 419 SER A CA 1
ATOM 3176 C C . SER A 1 419 ? -5.434 -6.993 -6.425 1.00 38.53 419 SER A C 1
ATOM 3178 O O . SER A 1 419 ? -5.205 -7.548 -7.496 1.00 38.53 419 SER A O 1
ATOM 3180 N N . GLY A 1 420 ? -4.722 -7.274 -5.324 1.00 43.84 420 GLY A N 1
ATOM 3181 C CA . GLY A 1 420 ? -3.733 -8.364 -5.249 1.00 43.84 420 GLY A CA 1
ATOM 3182 C C . GLY A 1 420 ? -2.250 -7.975 -5.148 1.00 43.84 420 GLY A C 1
ATOM 3183 O O . GLY A 1 420 ? -1.403 -8.865 -5.100 1.00 43.84 420 GLY A O 1
ATOM 3184 N N . GLN A 1 421 ? -1.886 -6.688 -5.073 1.00 36.62 421 GLN A N 1
ATOM 3185 C CA . GLN A 1 421 ? -0.478 -6.303 -4.867 1.00 36.62 421 GLN A CA 1
ATOM 3186 C C . GLN A 1 421 ? -0.001 -6.490 -3.414 1.00 36.62 421 GLN A C 1
ATOM 3188 O O . GLN A 1 421 ? -0.215 -5.620 -2.566 1.00 36.62 421 GLN A O 1
ATOM 3193 N N . HIS A 1 422 ? 0.720 -7.588 -3.178 1.00 42.41 422 HIS A N 1
ATOM 3194 C CA . HIS A 1 422 ? 1.437 -7.921 -1.943 1.00 42.41 422 HIS A CA 1
ATOM 3195 C C . HIS A 1 422 ? 2.307 -6.773 -1.392 1.00 42.41 422 HIS A C 1
ATOM 3197 O O . HIS A 1 422 ? 2.960 -6.051 -2.147 1.00 42.41 422 HIS A O 1
ATOM 3203 N N . SER A 1 423 ? 2.381 -6.659 -0.062 1.00 38.22 423 SER A N 1
ATOM 3204 C CA . SER A 1 423 ? 3.395 -5.861 0.637 1.00 38.22 423 SER A CA 1
ATOM 3205 C C . SER A 1 423 ? 4.468 -6.774 1.233 1.00 38.22 423 SER A C 1
ATOM 3207 O O . SER A 1 423 ? 4.241 -7.434 2.251 1.00 38.22 423 SER A O 1
ATOM 3209 N N . GLU A 1 424 ? 5.643 -6.814 0.611 1.00 34.50 424 GLU A N 1
ATOM 3210 C CA . GLU A 1 424 ? 6.801 -7.513 1.168 1.00 34.50 424 GLU A CA 1
ATOM 3211 C C . GLU A 1 424 ? 7.395 -6.748 2.359 1.00 34.50 424 GLU A C 1
ATOM 3213 O O . GLU A 1 424 ? 7.343 -5.518 2.433 1.00 34.50 424 GLU A O 1
ATOM 3218 N N . LYS A 1 425 ? 7.979 -7.487 3.307 1.00 41.81 425 LYS A N 1
ATOM 3219 C CA . LYS A 1 425 ? 8.767 -6.919 4.406 1.00 41.81 425 LYS A CA 1
ATOM 3220 C C . LYS A 1 425 ? 10.253 -7.004 4.081 1.00 41.81 425 LYS A C 1
ATOM 3222 O O . LYS A 1 425 ? 10.698 -7.942 3.429 1.00 41.81 425 LYS A O 1
ATOM 3227 N N . HIS A 1 426 ? 11.026 -6.092 4.667 1.00 42.31 426 HIS A N 1
ATOM 3228 C CA . HIS A 1 426 ? 12.490 -5.958 4.561 1.00 42.31 426 HIS A CA 1
ATOM 3229 C C . HIS A 1 426 ? 13.308 -7.178 5.088 1.00 42.31 426 HIS A C 1
ATOM 3231 O O . HIS A 1 426 ? 14.521 -7.098 5.246 1.00 42.31 426 HIS A O 1
ATOM 3237 N N . ASP A 1 427 ? 12.642 -8.298 5.383 1.00 39.09 427 ASP A N 1
ATOM 3238 C CA . ASP A 1 427 ? 13.170 -9.544 5.966 1.00 39.09 427 ASP A CA 1
ATOM 3239 C C . ASP A 1 427 ? 12.644 -10.788 5.198 1.00 39.09 427 ASP A C 1
ATOM 3241 O O . ASP A 1 427 ? 12.554 -11.888 5.735 1.00 39.09 427 ASP A O 1
ATOM 3245 N N . GLY A 1 428 ? 12.171 -10.613 3.954 1.00 43.28 428 GLY A N 1
ATOM 3246 C CA . GLY A 1 428 ? 11.697 -11.687 3.057 1.00 43.28 428 GLY A CA 1
ATOM 3247 C C . GLY A 1 428 ? 10.411 -12.422 3.482 1.00 43.28 428 GLY A C 1
ATOM 3248 O O . GLY A 1 428 ? 9.820 -13.158 2.694 1.00 43.28 428 GLY A O 1
ATOM 3249 N N . ARG A 1 429 ? 9.937 -12.232 4.717 1.00 43.78 429 ARG A N 1
ATOM 3250 C CA . ARG A 1 429 ? 8.724 -12.869 5.249 1.00 43.78 429 ARG A CA 1
ATOM 3251 C C . ARG A 1 429 ? 7.463 -12.130 4.798 1.00 43.78 429 ARG A C 1
ATOM 3253 O O . ARG A 1 429 ? 7.142 -11.062 5.322 1.00 43.78 429 ARG A O 1
ATOM 3260 N N . ILE A 1 430 ? 6.730 -12.738 3.867 1.00 40.91 430 ILE A N 1
ATOM 3261 C CA . ILE A 1 430 ? 5.424 -12.263 3.387 1.00 40.91 430 ILE A CA 1
ATOM 3262 C C . ILE A 1 430 ? 4.410 -12.290 4.541 1.00 40.91 430 ILE A C 1
ATOM 3264 O O . ILE A 1 430 ? 4.080 -13.353 5.068 1.00 40.91 430 ILE A O 1
ATOM 3268 N N . ASP A 1 431 ? 3.891 -11.122 4.928 1.00 45.59 431 ASP A N 1
ATOM 3269 C CA . ASP A 1 431 ? 2.806 -11.028 5.908 1.00 45.59 431 ASP A CA 1
ATOM 3270 C C . ASP A 1 431 ? 1.450 -11.065 5.204 1.00 45.59 431 ASP A C 1
ATOM 3272 O O . ASP A 1 431 ? 0.858 -10.044 4.851 1.00 45.59 431 ASP A O 1
ATOM 3276 N N . TYR A 1 432 ? 0.946 -12.283 5.022 1.00 46.84 432 TYR A N 1
ATOM 3277 C CA . TYR A 1 432 ? -0.341 -12.560 4.389 1.00 46.84 432 TYR A CA 1
ATOM 3278 C C . TYR A 1 432 ? -1.560 -11.926 5.088 1.00 46.84 432 TYR A C 1
ATOM 3280 O O . TYR A 1 432 ? -2.669 -12.091 4.582 1.00 46.84 432 TYR A O 1
ATOM 3288 N N . ARG A 1 433 ? -1.403 -11.226 6.225 1.00 48.16 433 ARG A N 1
ATOM 3289 C CA . ARG A 1 433 ? -2.499 -10.604 6.989 1.00 48.16 433 ARG A CA 1
ATOM 3290 C C . ARG A 1 433 ? -2.717 -9.110 6.678 1.00 48.16 433 ARG A C 1
ATOM 3292 O O . ARG A 1 433 ? -3.629 -8.526 7.258 1.00 48.16 433 ARG A O 1
ATOM 3299 N N . GLN A 1 434 ? -1.934 -8.490 5.784 1.00 47.69 434 GLN A N 1
ATOM 3300 C CA . GLN A 1 434 ? -2.033 -7.060 5.415 1.00 47.69 434 GLN A CA 1
ATOM 3301 C C . GLN A 1 434 ? -2.404 -6.850 3.930 1.00 47.69 434 GLN A C 1
ATOM 3303 O O . GLN A 1 434 ? -1.615 -6.305 3.163 1.00 47.69 434 GLN A O 1
ATOM 3308 N N . ARG A 1 435 ? -3.582 -7.322 3.494 1.00 50.00 435 ARG A N 1
ATOM 3309 C CA . ARG A 1 435 ? -3.955 -7.339 2.062 1.00 50.00 435 ARG A CA 1
ATOM 3310 C C . ARG A 1 435 ? -4.817 -6.152 1.620 1.00 50.00 435 ARG A C 1
ATOM 3312 O O . ARG A 1 435 ? -4.550 -5.582 0.567 1.00 50.00 435 ARG A O 1
ATOM 3319 N N . GLU A 1 436 ? -5.810 -5.754 2.415 1.00 51.50 436 GLU A N 1
ATOM 3320 C CA . GLU A 1 436 ? -6.800 -4.735 2.028 1.00 51.50 436 GLU A CA 1
ATOM 3321 C C . GLU A 1 436 ? -6.594 -3.396 2.755 1.00 51.50 436 GLU A C 1
ATOM 3323 O O . GLU A 1 436 ? -7.311 -3.028 3.685 1.00 51.50 436 GLU A O 1
ATOM 3328 N N . ASN A 1 437 ? -5.623 -2.610 2.277 1.00 51.09 437 ASN A N 1
ATOM 3329 C CA . ASN A 1 437 ? -5.588 -1.174 2.563 1.00 51.09 437 ASN A CA 1
ATOM 3330 C C . ASN A 1 437 ? -6.644 -0.462 1.703 1.00 51.09 437 ASN A C 1
ATOM 3332 O O . ASN A 1 437 ? -6.341 0.014 0.608 1.00 51.09 437 ASN A O 1
ATOM 3336 N N . LEU A 1 438 ? -7.877 -0.389 2.208 1.00 60.94 438 LEU A N 1
ATOM 3337 C CA . LEU A 1 438 ? -8.949 0.408 1.608 1.00 60.94 438 LEU A CA 1
ATOM 3338 C C . LEU A 1 438 ? -8.499 1.867 1.446 1.00 60.94 438 LEU A C 1
ATOM 3340 O O . LEU A 1 438 ? -7.977 2.472 2.387 1.00 60.94 438 LEU A O 1
ATOM 3344 N N . VAL A 1 439 ? -8.693 2.431 0.251 1.00 67.31 439 VAL A N 1
ATOM 3345 C CA . VAL A 1 439 ? -8.220 3.780 -0.087 1.00 67.31 439 VAL A CA 1
ATOM 3346 C C . VAL A 1 439 ? -9.143 4.808 0.564 1.00 67.31 439 VAL A C 1
ATOM 3348 O O . VAL A 1 439 ? -10.216 5.113 0.043 1.00 67.31 439 VAL A O 1
ATOM 3351 N N . LYS A 1 440 ? -8.738 5.289 1.742 1.00 70.69 440 LYS A N 1
ATOM 3352 C CA . LYS A 1 440 ? -9.456 6.311 2.512 1.00 70.69 440 LYS A CA 1
ATOM 3353 C C . LYS A 1 440 ? -9.290 7.686 1.860 1.00 70.69 440 LYS A C 1
ATOM 3355 O O . LYS A 1 440 ? -8.176 8.039 1.480 1.00 70.69 440 LYS A O 1
ATOM 3360 N N . VAL A 1 441 ? -10.377 8.449 1.810 1.00 80.50 441 VAL A N 1
ATOM 3361 C CA . VAL A 1 441 ? -10.412 9.875 1.451 1.00 80.50 441 VAL A CA 1
ATOM 3362 C C . VAL A 1 441 ? -11.164 10.663 2.517 1.00 80.50 441 VAL A C 1
ATOM 3364 O O . VAL A 1 441 ? -12.094 10.143 3.135 1.00 80.50 441 VAL A O 1
ATOM 3367 N N . GLN A 1 442 ? -10.750 11.904 2.737 1.00 84.56 442 GLN A N 1
ATOM 3368 C CA . GLN A 1 442 ? -11.473 12.922 3.492 1.00 84.56 442 GLN A CA 1
ATOM 3369 C C . GLN A 1 442 ? -12.435 13.692 2.579 1.00 84.56 442 GLN A C 1
ATOM 3371 O O . GLN A 1 442 ? -12.368 13.601 1.354 1.00 84.56 442 GLN A O 1
ATOM 3376 N N . LYS A 1 443 ? -13.330 14.486 3.175 1.00 85.56 443 LYS A N 1
ATOM 3377 C CA . LYS A 1 443 ? -14.159 15.422 2.408 1.00 85.56 443 LYS A CA 1
ATOM 3378 C C . LYS A 1 443 ? -13.282 16.465 1.694 1.00 85.56 443 LYS A C 1
ATOM 3380 O O . LYS A 1 443 ? -12.358 17.005 2.289 1.00 85.56 443 LYS A O 1
ATOM 3385 N N . ASP A 1 444 ? -13.644 16.762 0.448 1.00 89.06 444 ASP A N 1
ATOM 3386 C CA . ASP A 1 444 ? -12.974 17.648 -0.511 1.00 89.06 444 ASP A CA 1
ATOM 3387 C C . ASP A 1 444 ? -11.561 17.205 -0.956 1.00 89.06 444 ASP A C 1
ATOM 3389 O O . ASP A 1 444 ? -10.884 17.948 -1.667 1.00 89.06 444 ASP A O 1
ATOM 3393 N N . ASP A 1 445 ? -11.140 15.967 -0.651 1.00 89.44 445 ASP A N 1
ATOM 3394 C CA . ASP A 1 445 ? -9.953 15.360 -1.273 1.00 89.44 445 ASP A CA 1
ATOM 3395 C C . ASP A 1 445 ? -10.139 15.233 -2.795 1.00 89.44 445 ASP A C 1
ATOM 3397 O O . ASP A 1 445 ? -11.174 14.758 -3.277 1.00 89.44 445 ASP A O 1
ATOM 3401 N N . LYS A 1 446 ? -9.099 15.589 -3.561 1.00 89.62 446 LYS A N 1
ATOM 3402 C CA . LYS A 1 446 ? -9.033 15.350 -5.009 1.00 89.62 446 LYS A CA 1
ATOM 3403 C C . LYS A 1 446 ? -8.817 13.856 -5.273 1.00 89.62 446 LYS A C 1
ATOM 3405 O O . LYS A 1 446 ? -7.835 13.283 -4.810 1.00 89.62 446 LYS A O 1
ATOM 3410 N N . ILE A 1 447 ? -9.709 13.234 -6.041 1.00 89.31 447 ILE A N 1
ATOM 3411 C CA . ILE A 1 447 ? -9.694 11.793 -6.342 1.00 89.31 447 ILE A CA 1
ATOM 3412 C C . ILE A 1 447 ? -8.982 11.533 -7.674 1.00 89.31 447 ILE A C 1
ATOM 3414 O O . ILE A 1 447 ? -8.035 10.747 -7.739 1.00 89.31 447 ILE A O 1
ATOM 3418 N N . PHE A 1 448 ? -9.432 12.203 -8.737 1.00 91.19 448 PHE A N 1
ATOM 3419 C CA . PHE A 1 448 ? -8.924 12.038 -10.099 1.00 91.19 448 PHE A CA 1
ATOM 3420 C C . PHE A 1 448 ? -9.045 13.330 -10.917 1.00 91.19 448 PHE A C 1
ATOM 3422 O O . PHE A 1 448 ? -9.849 14.203 -10.587 1.00 91.19 448 PHE A O 1
ATOM 3429 N N . SER A 1 449 ? -8.303 13.410 -12.020 1.00 90.88 449 SER A N 1
ATOM 3430 C CA . SER A 1 449 ? -8.584 14.306 -13.147 1.00 90.88 449 SER A CA 1
ATOM 3431 C C . SER A 1 449 ? -8.616 13.503 -14.446 1.00 90.88 449 SER A C 1
ATOM 3433 O O . SER A 1 449 ? -7.708 12.719 -14.708 1.00 90.88 449 SER A O 1
ATOM 3435 N N . VAL A 1 450 ? -9.649 13.710 -15.262 1.00 89.75 450 VAL A N 1
ATOM 3436 C CA . VAL A 1 450 ? -9.721 13.232 -16.646 1.00 89.75 450 VAL A CA 1
ATOM 3437 C C . VAL A 1 450 ? -9.255 14.367 -17.551 1.00 89.75 450 VAL A C 1
ATOM 3439 O O . VAL A 1 450 ? -9.885 15.424 -17.613 1.00 89.75 450 VAL A O 1
ATOM 3442 N N . ILE A 1 451 ? -8.127 14.154 -18.217 1.00 88.94 451 ILE A N 1
ATOM 3443 C CA . ILE A 1 451 ? -7.507 15.084 -19.155 1.00 88.94 451 ILE A CA 1
ATOM 3444 C C . ILE A 1 451 ? -8.070 14.776 -20.551 1.00 88.94 451 ILE A C 1
ATOM 3446 O O . ILE A 1 451 ? -7.965 13.625 -20.990 1.00 88.94 451 ILE A O 1
ATOM 3450 N N . PRO A 1 452 ? -8.677 15.749 -21.257 1.00 84.06 452 PRO A N 1
ATOM 3451 C CA . PRO A 1 452 ? -9.234 15.516 -22.585 1.00 84.06 452 PRO A CA 1
ATOM 3452 C C . PRO A 1 452 ? -8.129 15.237 -23.622 1.00 84.06 452 PRO A C 1
ATOM 3454 O O . PRO A 1 452 ? -7.000 15.710 -23.466 1.00 84.06 452 PRO A O 1
ATOM 3457 N N . PRO A 1 453 ? -8.431 14.487 -24.698 1.00 84.38 453 PRO A N 1
ATOM 3458 C CA . PRO A 1 453 ? -7.482 14.270 -25.784 1.00 84.38 453 PRO A CA 1
ATOM 3459 C C . PRO A 1 453 ? -7.138 15.589 -26.491 1.00 84.38 453 PRO A C 1
ATOM 3461 O O . PRO A 1 453 ? -8.020 16.388 -26.809 1.00 84.38 453 PRO A O 1
ATOM 3464 N N . LEU A 1 454 ? -5.854 15.790 -26.787 1.00 79.62 454 LEU A N 1
ATOM 3465 C CA . LEU A 1 454 ? -5.360 16.935 -27.555 1.00 79.62 454 LEU A CA 1
ATOM 3466 C C . LEU A 1 454 ? -5.226 16.518 -29.026 1.00 79.62 454 LEU A C 1
ATOM 3468 O O . LEU A 1 454 ? -4.369 15.678 -29.313 1.00 79.62 454 LEU A O 1
ATOM 3472 N N . PRO A 1 455 ? -6.032 17.057 -29.959 1.00 74.94 455 PRO A N 1
ATOM 3473 C CA . PRO A 1 455 ? -5.965 16.674 -31.367 1.00 74.94 455 PRO A CA 1
ATOM 3474 C C . PRO A 1 455 ? -4.621 17.061 -31.995 1.00 74.94 455 PRO A C 1
ATOM 3476 O O . PRO A 1 455 ? -4.008 18.058 -31.611 1.00 74.94 455 PRO A O 1
ATOM 3479 N N . GLY A 1 456 ? -4.185 16.280 -32.986 1.00 73.31 456 GLY A N 1
ATOM 3480 C CA . GLY A 1 456 ? -3.040 16.641 -33.819 1.00 73.31 456 GLY A CA 1
ATOM 3481 C C . GLY A 1 456 ? -3.338 17.878 -34.671 1.00 73.31 456 GLY A C 1
ATOM 3482 O O . GLY A 1 456 ? -4.489 18.130 -35.039 1.00 73.31 456 GLY A O 1
ATOM 3483 N N . SER A 1 457 ? -2.311 18.673 -34.970 1.00 72.81 457 SER A N 1
ATOM 3484 C CA . SER A 1 457 ? -2.469 19.969 -35.647 1.00 72.81 457 SER A CA 1
ATOM 3485 C C . SER A 1 457 ? -2.219 19.929 -37.156 1.00 72.81 457 SER A C 1
ATOM 3487 O O . SER A 1 457 ? -2.749 20.782 -37.872 1.00 72.81 457 SER A O 1
ATOM 3489 N N . LYS A 1 458 ? -1.443 18.959 -37.661 1.00 77.38 458 LYS A N 1
ATOM 3490 C CA . LYS A 1 458 ? -1.155 18.770 -39.095 1.00 77.38 458 LYS A CA 1
ATOM 3491 C C . LYS A 1 458 ? -0.889 17.304 -39.434 1.00 77.38 458 LYS A C 1
ATOM 3493 O O . LYS A 1 458 ? -0.184 16.608 -38.708 1.00 77.38 458 LYS A O 1
ATOM 3498 N N . ASN A 1 459 ? -1.369 16.882 -40.602 1.00 84.00 459 ASN A N 1
ATOM 3499 C CA . ASN A 1 459 ? -0.916 15.653 -41.253 1.00 84.00 459 ASN A CA 1
ATOM 3500 C C . ASN A 1 459 ? 0.526 15.806 -41.766 1.00 84.00 459 ASN A C 1
ATOM 3502 O O . ASN A 1 459 ? 0.941 16.903 -42.140 1.00 84.00 459 ASN A O 1
ATOM 3506 N N . GLY A 1 460 ? 1.252 14.692 -41.822 1.00 83.69 460 GLY A N 1
ATOM 3507 C CA . GLY A 1 460 ? 2.577 14.603 -42.429 1.00 83.69 460 GLY A CA 1
ATOM 3508 C C . GLY A 1 460 ? 2.520 14.354 -43.939 1.00 83.69 460 GLY A C 1
ATOM 3509 O O . GLY A 1 460 ? 1.444 14.215 -44.531 1.00 83.69 460 GLY A O 1
ATOM 3510 N N . GLN A 1 461 ? 3.689 14.258 -44.566 1.00 87.81 461 GLN A N 1
ATOM 3511 C CA . GLN A 1 461 ? 3.844 14.005 -45.996 1.00 87.81 461 GLN A CA 1
ATOM 3512 C C . GLN A 1 461 ? 5.164 13.271 -46.280 1.00 87.81 461 GLN A C 1
ATOM 3514 O O . GLN A 1 461 ? 6.214 13.717 -45.825 1.00 87.81 461 GLN A O 1
ATOM 3519 N N . ASP A 1 462 ? 5.127 12.168 -47.033 1.00 88.31 462 ASP A N 1
ATOM 3520 C CA . ASP A 1 462 ? 6.341 11.438 -47.439 1.00 88.31 462 ASP A CA 1
ATOM 3521 C C . ASP A 1 462 ? 7.108 12.153 -48.576 1.00 88.31 462 ASP A C 1
ATOM 3523 O O . ASP A 1 462 ? 6.632 13.143 -49.145 1.00 88.31 462 ASP A O 1
ATOM 3527 N N . ILE A 1 463 ? 8.303 11.664 -48.940 1.00 89.88 463 ILE A N 1
ATOM 3528 C CA . ILE A 1 463 ? 9.120 12.310 -49.989 1.00 89.88 463 ILE A CA 1
ATOM 3529 C C . ILE A 1 463 ? 8.461 12.314 -51.382 1.00 89.88 463 ILE A C 1
ATOM 3531 O O . ILE A 1 463 ? 8.831 13.126 -52.233 1.00 89.88 463 ILE A O 1
ATOM 3535 N N . TYR A 1 464 ? 7.485 11.431 -51.615 1.00 88.62 464 TYR A N 1
ATOM 3536 C CA . TYR A 1 464 ? 6.708 11.322 -52.853 1.00 88.62 464 TYR A CA 1
ATOM 3537 C C . TYR A 1 464 ? 5.446 12.203 -52.834 1.00 88.62 464 TYR A C 1
ATOM 3539 O O . TYR A 1 464 ? 4.663 12.193 -53.785 1.00 88.62 464 TYR A O 1
ATOM 3547 N N . GLY A 1 465 ? 5.230 12.966 -51.759 1.00 81.25 465 GLY A N 1
ATOM 3548 C CA . GLY A 1 465 ? 4.094 13.867 -51.595 1.00 81.25 465 GLY A CA 1
ATOM 3549 C C . GLY A 1 465 ? 2.819 13.206 -51.058 1.00 81.25 465 GLY A C 1
ATOM 3550 O O . GLY A 1 465 ? 1.783 13.873 -50.985 1.00 81.25 465 GLY A O 1
ATOM 3551 N N . LYS A 1 466 ? 2.854 11.928 -50.667 1.00 85.62 466 LYS A N 1
ATOM 3552 C CA . LYS A 1 466 ? 1.693 11.210 -50.121 1.00 85.62 466 LYS A CA 1
ATOM 3553 C C . LYS A 1 466 ? 1.429 11.658 -48.684 1.00 85.62 466 LYS A C 1
ATOM 3555 O O . LYS A 1 466 ? 2.331 11.677 -47.852 1.00 85.62 466 LYS A O 1
ATOM 3560 N N . ILE A 1 467 ? 0.172 11.983 -48.385 1.00 83.06 467 ILE A N 1
ATOM 3561 C CA . ILE A 1 467 ? -0.249 12.432 -47.052 1.00 83.06 467 ILE A CA 1
ATOM 3562 C C . ILE A 1 467 ? -0.148 11.277 -46.046 1.00 83.06 467 ILE A C 1
ATOM 3564 O O . ILE A 1 467 ? -0.690 10.193 -46.270 1.00 83.06 467 ILE A O 1
ATOM 3568 N N . ILE A 1 468 ? 0.500 11.546 -44.914 1.00 81.38 468 ILE A N 1
ATOM 3569 C CA . ILE A 1 468 ? 0.538 10.687 -43.730 1.00 81.38 468 ILE A CA 1
ATOM 3570 C C . ILE A 1 468 ? -0.487 11.251 -42.746 1.00 81.38 468 ILE A C 1
ATOM 3572 O O . ILE A 1 468 ? -0.285 12.325 -42.181 1.00 81.38 468 ILE A O 1
ATOM 3576 N N . SER A 1 469 ? -1.616 10.559 -42.574 1.00 75.50 469 SER A N 1
ATOM 3577 C CA . SER A 1 469 ? -2.634 10.975 -41.602 1.00 75.50 469 SER A CA 1
ATOM 3578 C C . SER A 1 469 ? -2.064 10.945 -40.189 1.00 75.50 469 SER A C 1
ATOM 3580 O O . SER A 1 469 ? -1.445 9.951 -39.810 1.00 75.50 469 SER A O 1
ATOM 3582 N N . MET A 1 470 ? -2.348 11.982 -39.401 1.00 74.25 470 MET A N 1
ATOM 3583 C CA . MET A 1 470 ? -2.230 11.907 -37.945 1.00 74.25 470 MET A CA 1
ATOM 3584 C C . MET A 1 470 ? -3.132 10.793 -37.388 1.00 74.25 470 MET A C 1
ATOM 3586 O O . MET A 1 470 ? -4.146 10.427 -38.002 1.00 74.25 470 MET A O 1
ATOM 3590 N N . ARG A 1 471 ? -2.776 10.266 -36.218 1.00 75.19 471 ARG A N 1
ATOM 3591 C CA . ARG A 1 471 ? -3.529 9.233 -35.502 1.00 75.19 471 ARG A CA 1
ATOM 3592 C C . ARG A 1 471 ? -4.793 9.817 -34.863 1.00 75.19 471 ARG A C 1
ATOM 3594 O O . ARG A 1 471 ? -4.762 10.885 -34.255 1.00 75.19 471 ARG A O 1
ATOM 3601 N N . GLU A 1 472 ? -5.901 9.077 -34.921 1.00 71.81 472 GLU A N 1
ATOM 3602 C CA . GLU A 1 472 ? -7.097 9.410 -34.137 1.00 71.81 4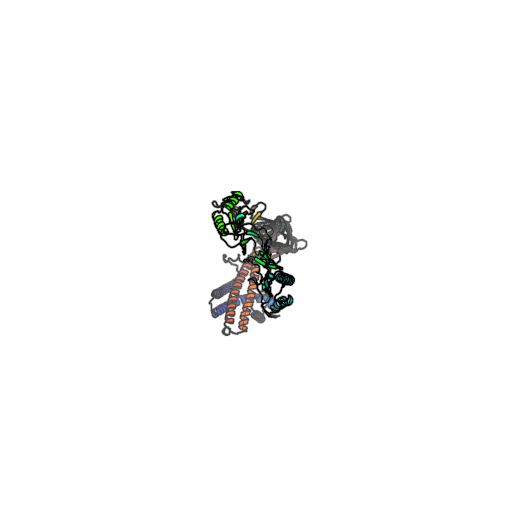72 GLU A CA 1
ATOM 3603 C C . GLU A 1 472 ? -6.795 9.324 -32.633 1.00 71.81 472 GLU A C 1
ATOM 3605 O O . GLU A 1 472 ? -6.403 8.271 -32.119 1.00 71.81 472 GLU A O 1
ATOM 3610 N N . VAL A 1 473 ? -6.997 10.441 -31.931 1.00 76.75 473 VAL A N 1
ATOM 3611 C CA . VAL A 1 473 ? -6.846 10.528 -30.475 1.00 76.75 473 VAL A CA 1
ATOM 3612 C C . VAL A 1 473 ? -8.074 9.981 -29.758 1.00 76.75 473 VAL A C 1
ATOM 3614 O O . VAL A 1 473 ? -9.210 10.231 -30.159 1.00 76.75 473 VAL A O 1
ATOM 3617 N N . LYS A 1 474 ? -7.852 9.233 -28.677 1.00 75.94 474 LYS A N 1
ATOM 3618 C CA . LYS A 1 474 ? -8.921 8.536 -27.945 1.00 75.94 474 LYS A CA 1
ATOM 3619 C C . LYS A 1 474 ? -9.270 9.245 -26.645 1.00 75.94 474 LYS A C 1
ATOM 3621 O O . LYS A 1 474 ? -8.372 9.615 -25.892 1.00 75.94 474 LYS A O 1
ATOM 3626 N N . SER A 1 475 ? -10.561 9.387 -26.345 1.00 76.00 475 SER A N 1
ATOM 3627 C CA . SER A 1 475 ? -11.018 9.746 -25.000 1.00 76.00 475 SER A CA 1
ATOM 3628 C C . SER A 1 475 ? -10.813 8.582 -24.021 1.00 76.00 475 SER A C 1
ATOM 3630 O O . SER A 1 475 ? -10.732 7.412 -24.406 1.00 76.00 475 SER A O 1
ATOM 3632 N N . LYS A 1 476 ? -10.750 8.913 -22.730 1.00 78.56 476 LYS A N 1
ATOM 3633 C CA . LYS A 1 476 ? -11.006 7.987 -21.623 1.00 78.56 476 LYS A CA 1
ATOM 3634 C C . LYS A 1 476 ? -12.109 8.593 -20.770 1.00 78.56 476 LYS A C 1
ATOM 3636 O O . LYS A 1 476 ? -12.125 9.802 -20.565 1.00 78.56 476 LYS A O 1
ATOM 3641 N N . GLU A 1 477 ? -13.006 7.757 -20.274 1.00 81.25 477 GLU A N 1
ATOM 3642 C CA . GLU A 1 477 ? -14.185 8.174 -19.515 1.00 81.25 477 GLU A CA 1
ATOM 3643 C C . GLU A 1 477 ? -14.247 7.402 -18.191 1.00 81.25 477 GLU A C 1
ATOM 3645 O O . GLU A 1 477 ? -13.754 6.276 -18.092 1.00 81.25 477 GLU A O 1
ATOM 3650 N N . LEU A 1 478 ? -14.844 8.017 -17.169 1.00 84.75 478 LEU A N 1
ATOM 3651 C CA . LEU A 1 478 ? -15.134 7.389 -15.880 1.00 84.75 478 LEU A CA 1
ATOM 3652 C C . LEU A 1 478 ? -16.643 7.380 -15.652 1.00 84.75 478 LEU A C 1
ATOM 3654 O O . LEU A 1 478 ? -17.318 8.386 -15.860 1.00 84.75 478 LEU A O 1
ATOM 3658 N N . ASN A 1 479 ? -17.159 6.260 -15.155 1.00 88.25 479 ASN A N 1
ATOM 3659 C CA . ASN A 1 479 ? -18.545 6.136 -14.723 1.00 88.25 479 ASN A CA 1
ATOM 3660 C C . ASN A 1 479 ? -18.647 6.614 -13.269 1.00 88.25 479 ASN A C 1
ATOM 3662 O O . ASN A 1 479 ? -18.405 5.867 -12.321 1.00 88.25 479 ASN A O 1
ATOM 3666 N N . ILE A 1 480 ? -18.944 7.901 -13.096 1.00 89.88 480 ILE A N 1
ATOM 3667 C CA . ILE A 1 480 ? -18.879 8.571 -11.794 1.00 89.88 480 ILE A CA 1
ATOM 3668 C C . ILE A 1 480 ? -20.140 8.246 -10.983 1.00 89.88 480 ILE A C 1
ATOM 3670 O O . ILE A 1 480 ? -21.265 8.536 -11.386 1.00 89.88 480 ILE A O 1
ATOM 3674 N N . GLY A 1 481 ? -19.929 7.584 -9.849 1.00 86.12 481 GLY A N 1
ATOM 3675 C CA . GLY A 1 481 ? -20.947 7.150 -8.905 1.00 86.12 481 GLY A CA 1
ATOM 3676 C C . GLY A 1 481 ? -21.212 8.166 -7.795 1.00 86.12 481 GLY A C 1
ATOM 3677 O O . GLY A 1 481 ? -21.129 9.377 -7.980 1.00 86.12 481 GLY A O 1
ATOM 3678 N N . LYS A 1 482 ? -21.589 7.666 -6.615 1.00 85.38 482 LYS A N 1
ATOM 3679 C CA . LYS A 1 482 ? -22.074 8.507 -5.513 1.00 85.38 482 LYS A CA 1
ATOM 3680 C C . LYS A 1 482 ? -20.948 9.186 -4.733 1.00 85.38 482 LYS A C 1
ATOM 3682 O O . LYS A 1 482 ? -19.853 8.642 -4.585 1.00 85.38 482 LYS A O 1
ATOM 3687 N N . ASN A 1 483 ? -21.300 10.327 -4.139 1.00 89.12 483 ASN A N 1
ATOM 3688 C CA . ASN A 1 483 ? -20.474 11.108 -3.218 1.00 89.12 483 ASN A CA 1
ATOM 3689 C C . ASN A 1 483 ? -19.161 11.631 -3.837 1.00 89.12 483 ASN A C 1
ATOM 3691 O O . ASN A 1 483 ? -18.162 11.802 -3.132 1.00 89.12 483 ASN A O 1
ATOM 3695 N N . ILE A 1 484 ? -19.165 11.863 -5.153 1.00 91.06 484 ILE A N 1
ATOM 3696 C CA . ILE A 1 484 ? -18.081 12.504 -5.899 1.00 91.06 484 ILE A CA 1
ATOM 3697 C C . ILE A 1 484 ? -18.661 13.730 -6.600 1.00 91.06 484 ILE A C 1
ATOM 3699 O O . ILE A 1 484 ? -19.499 13.602 -7.491 1.00 91.06 484 ILE A O 1
ATOM 3703 N N . ARG A 1 485 ? -18.185 14.914 -6.216 1.00 93.44 485 ARG A N 1
ATOM 3704 C CA . ARG A 1 485 ? -18.479 16.171 -6.903 1.00 93.44 485 ARG A CA 1
ATOM 3705 C C . ARG A 1 485 ? -17.529 16.317 -8.081 1.00 93.44 485 ARG A C 1
ATOM 3707 O O . ARG A 1 485 ? -16.337 16.045 -7.950 1.00 93.44 485 ARG A O 1
ATOM 3714 N N . THR A 1 486 ? -18.046 16.764 -9.217 1.00 92.12 486 THR A N 1
ATOM 3715 C CA . THR A 1 486 ? -17.268 16.942 -10.446 1.00 92.12 486 THR A CA 1
ATOM 3716 C C . THR A 1 486 ? -17.198 18.405 -10.843 1.00 92.12 486 THR A C 1
ATOM 3718 O O . THR A 1 486 ? -18.233 19.059 -10.961 1.00 92.12 486 THR A O 1
ATOM 3721 N N . GLU A 1 487 ? -15.993 18.896 -11.095 1.00 92.88 487 GLU A N 1
ATOM 3722 C CA . GLU A 1 487 ? -15.729 20.267 -11.529 1.00 92.88 487 GLU A CA 1
ATOM 3723 C C . GLU A 1 487 ? -14.925 20.210 -12.836 1.00 92.88 487 GLU A C 1
ATOM 3725 O O . GLU A 1 487 ? -13.879 19.560 -12.892 1.00 92.88 487 GLU A O 1
ATOM 3730 N N . THR A 1 488 ? -15.430 20.847 -13.896 1.00 91.56 488 THR A N 1
ATOM 3731 C CA . THR A 1 488 ? -14.758 20.920 -15.203 1.00 91.56 488 THR A CA 1
ATOM 3732 C C . THR A 1 488 ? -14.157 22.304 -15.387 1.00 91.56 488 THR A C 1
ATOM 3734 O O . THR A 1 488 ? -14.865 23.304 -15.275 1.00 91.56 488 THR A O 1
ATOM 3737 N N . ASP A 1 489 ? -12.868 22.359 -15.702 1.00 88.44 489 ASP A N 1
ATOM 3738 C CA . ASP A 1 489 ? -12.189 23.584 -16.126 1.00 88.44 489 ASP A CA 1
ATOM 3739 C C . ASP A 1 489 ? -12.716 24.022 -17.510 1.00 88.44 489 ASP A C 1
ATOM 3741 O O . ASP A 1 489 ? -12.728 23.226 -18.453 1.00 88.44 489 ASP A O 1
ATOM 3745 N N . SER A 1 490 ? -13.175 25.273 -17.632 1.00 81.88 490 SER A N 1
ATOM 3746 C CA . SER A 1 490 ? -13.724 25.831 -18.878 1.00 81.88 490 SER A CA 1
ATOM 3747 C C . SER A 1 490 ? -12.685 26.035 -19.978 1.00 81.88 490 SER A C 1
ATOM 3749 O O . SER A 1 490 ? -13.045 26.033 -21.155 1.00 81.88 490 SER A O 1
ATOM 3751 N N . ASP A 1 491 ? -11.423 26.214 -19.598 1.00 80.19 491 ASP A N 1
ATOM 3752 C CA . ASP A 1 491 ? -10.353 26.668 -20.481 1.00 80.19 491 ASP A CA 1
ATOM 3753 C C . ASP A 1 491 ? -9.472 25.486 -20.910 1.00 80.19 491 ASP A C 1
ATOM 3755 O O . ASP A 1 491 ? -9.022 25.429 -22.056 1.00 80.19 491 ASP A O 1
ATOM 3759 N N . SER A 1 492 ? -9.259 24.510 -20.015 1.00 79.81 492 SER A N 1
ATOM 3760 C CA . SER A 1 492 ? -8.510 23.277 -20.314 1.00 79.81 492 SER A CA 1
ATOM 3761 C C . SER A 1 492 ? -9.379 22.045 -20.599 1.00 79.81 492 SER A C 1
ATOM 3763 O O . SER A 1 492 ? -8.868 21.041 -21.098 1.00 79.81 492 SER A O 1
ATOM 3765 N N . GLY A 1 493 ? -10.678 22.083 -20.278 1.00 82.25 493 GLY A N 1
ATOM 3766 C CA . GLY A 1 493 ? -11.598 20.948 -20.428 1.00 82.25 493 GLY A CA 1
ATOM 3767 C C . GLY A 1 493 ? -11.351 19.784 -19.457 1.00 82.25 493 GLY A C 1
ATOM 3768 O O . GLY A 1 493 ? -11.973 18.732 -19.601 1.00 82.25 493 GLY A O 1
ATOM 3769 N N . VAL A 1 494 ? -10.446 19.937 -18.482 1.00 88.56 494 VAL A N 1
ATOM 3770 C CA . VAL A 1 494 ? -10.103 18.888 -17.511 1.00 88.56 494 VAL A CA 1
ATOM 3771 C C . VAL A 1 494 ? -11.239 18.700 -16.503 1.00 88.56 494 VAL A C 1
ATOM 3773 O O . VAL A 1 494 ? -11.600 19.622 -15.772 1.00 88.56 494 VAL A O 1
ATOM 3776 N N . LEU A 1 495 ? -11.768 17.477 -16.423 1.00 90.62 495 LEU A N 1
ATOM 3777 C CA . LEU A 1 495 ? -12.810 17.076 -15.473 1.00 90.62 495 LEU A CA 1
ATOM 3778 C C . LEU A 1 495 ? -12.167 16.524 -14.196 1.00 90.62 495 LEU A C 1
ATOM 3780 O O . LEU A 1 495 ? -11.551 15.460 -14.220 1.00 90.62 495 LEU A O 1
ATOM 3784 N N . THR A 1 496 ? -12.330 17.205 -13.066 1.00 92.25 496 THR A N 1
ATOM 3785 C CA . THR A 1 496 ? -11.779 16.784 -11.769 1.00 92.25 496 THR A CA 1
ATOM 3786 C C . THR A 1 496 ? -12.867 16.269 -10.830 1.00 92.25 496 THR A C 1
ATOM 3788 O O . THR A 1 496 ? -13.906 16.904 -10.667 1.00 92.25 496 THR A O 1
ATOM 3791 N N . GLY A 1 497 ? -12.613 15.125 -10.188 1.00 91.94 497 GLY A N 1
ATOM 3792 C CA . GLY A 1 497 ? -13.476 14.543 -9.158 1.00 91.94 497 GLY A CA 1
ATOM 3793 C C . GLY A 1 497 ? -12.960 14.804 -7.740 1.00 91.94 497 GLY A C 1
ATOM 3794 O O . GLY A 1 497 ? -11.800 14.506 -7.442 1.00 91.94 497 GLY A O 1
ATOM 3795 N N . TYR A 1 498 ? -13.834 15.293 -6.859 1.00 92.19 498 TYR A N 1
ATOM 3796 C CA . TYR A 1 498 ? -13.584 15.555 -5.437 1.00 92.19 498 TYR A CA 1
ATOM 3797 C C . TYR A 1 498 ? -14.529 14.739 -4.545 1.00 92.19 498 TYR A C 1
ATOM 3799 O O . TYR A 1 498 ? -15.706 14.580 -4.867 1.00 92.19 498 TYR A O 1
ATOM 3807 N N . ALA A 1 499 ? -14.052 14.251 -3.401 1.00 90.81 499 ALA A N 1
ATOM 3808 C CA . ALA A 1 499 ? -14.881 13.513 -2.445 1.00 90.81 499 ALA A CA 1
ATOM 3809 C C . ALA A 1 499 ? -15.874 14.434 -1.710 1.00 90.81 499 ALA A C 1
ATOM 3811 O O . ALA A 1 499 ? -15.486 15.447 -1.135 1.00 90.81 499 ALA A O 1
ATOM 3812 N N . GLU A 1 500 ? -17.159 14.080 -1.647 1.00 88.56 500 GLU A N 1
ATOM 3813 C CA . GLU A 1 500 ? -18.164 14.890 -0.929 1.00 88.56 500 GLU A CA 1
ATOM 3814 C C . GLU A 1 500 ? -18.215 14.614 0.584 1.00 88.56 500 GLU A C 1
ATOM 3816 O O . GLU A 1 500 ? -18.780 15.404 1.344 1.00 88.56 500 GLU A O 1
ATOM 3821 N N . LEU A 1 501 ? -17.617 13.506 1.034 1.00 83.69 501 LEU A N 1
ATOM 3822 C CA . LEU A 1 501 ? -17.585 13.046 2.425 1.00 83.69 501 LEU A CA 1
ATOM 3823 C C . LEU A 1 501 ? -16.358 12.161 2.699 1.00 83.69 501 LEU A C 1
ATOM 3825 O O . LEU A 1 501 ? -15.722 11.671 1.768 1.00 83.69 501 LEU A O 1
ATOM 3829 N N . GLU A 1 502 ? -16.047 11.932 3.978 1.00 79.62 502 GLU A N 1
ATOM 3830 C CA . GLU A 1 502 ? -15.046 10.936 4.387 1.00 79.62 502 GLU A CA 1
ATOM 3831 C C . GLU A 1 502 ? -15.543 9.507 4.096 1.00 79.62 502 GLU A C 1
ATOM 3833 O O . GLU A 1 502 ? -16.671 9.148 4.449 1.00 79.62 502 GLU A O 1
ATOM 3838 N N . GLY A 1 503 ? -14.702 8.673 3.480 1.00 76.38 503 GLY A N 1
ATOM 3839 C CA . GLY A 1 503 ? -15.050 7.285 3.169 1.00 76.38 503 GLY A CA 1
ATOM 3840 C C . GLY A 1 503 ? -13.952 6.506 2.442 1.00 76.38 503 GLY A C 1
ATOM 3841 O O . GLY A 1 503 ? -12.784 6.893 2.434 1.00 76.38 503 GLY A O 1
ATOM 3842 N N . SER A 1 504 ? -14.337 5.386 1.823 1.00 74.62 504 SER A N 1
ATOM 3843 C CA . SER A 1 504 ? -13.475 4.583 0.940 1.00 74.62 504 SER A CA 1
ATOM 3844 C C . SER A 1 504 ? -13.803 4.799 -0.527 1.00 74.62 504 SER A C 1
ATOM 3846 O O . SER A 1 504 ? -14.973 4.791 -0.897 1.00 74.62 504 SER A O 1
ATOM 3848 N N . ILE A 1 505 ? -12.789 4.889 -1.382 1.00 80.31 505 ILE A N 1
ATOM 3849 C CA . ILE A 1 505 ? -13.000 4.766 -2.826 1.00 80.31 505 ILE A CA 1
ATOM 3850 C C . ILE A 1 505 ? -13.286 3.302 -3.163 1.00 80.31 505 ILE A C 1
ATOM 3852 O O . ILE A 1 505 ? -12.485 2.419 -2.845 1.00 80.31 505 ILE A O 1
ATOM 3856 N N . LYS A 1 506 ? -14.392 3.057 -3.867 1.00 77.94 506 LYS A N 1
ATOM 3857 C CA . LYS A 1 506 ? -14.569 1.853 -4.685 1.00 77.94 506 LYS A CA 1
ATOM 3858 C C . LYS A 1 506 ? -14.253 2.222 -6.128 1.00 77.94 506 LYS A C 1
ATOM 3860 O O . LYS A 1 506 ? -14.807 3.193 -6.634 1.00 77.94 506 LYS A O 1
ATOM 3865 N N . TYR A 1 507 ? -13.397 1.439 -6.773 1.00 81.94 507 TYR A N 1
ATOM 3866 C CA . TYR A 1 507 ? -13.092 1.552 -8.196 1.00 81.94 507 TYR A CA 1
ATOM 3867 C C . TYR A 1 507 ? -13.194 0.171 -8.842 1.00 81.94 507 TYR A C 1
ATOM 3869 O O . TYR A 1 507 ? -12.608 -0.784 -8.331 1.00 81.94 507 TYR A O 1
ATOM 3877 N N . ASP A 1 508 ? -13.928 0.070 -9.948 1.00 76.94 508 ASP A N 1
ATOM 3878 C CA . ASP A 1 508 ? -13.945 -1.114 -10.807 1.00 76.94 508 ASP A CA 1
ATOM 3879 C C . ASP A 1 508 ? -13.288 -0.785 -12.150 1.00 76.94 508 ASP A C 1
ATOM 3881 O O . ASP A 1 508 ? -13.869 -0.141 -13.024 1.00 76.94 508 ASP A O 1
ATOM 3885 N N . GLU A 1 509 ? -12.065 -1.282 -12.310 1.00 73.44 509 GLU A N 1
ATOM 3886 C CA . GLU A 1 509 ? -11.223 -1.117 -13.494 1.00 73.44 509 GLU A CA 1
ATOM 3887 C C . GLU A 1 509 ? -11.862 -1.671 -14.781 1.00 73.44 509 GLU A C 1
ATOM 3889 O O . GLU A 1 509 ? -11.527 -1.216 -15.872 1.00 73.44 509 GLU A O 1
ATOM 3894 N N . LYS A 1 510 ? -12.808 -2.619 -14.684 1.00 72.88 510 LYS A N 1
ATOM 3895 C CA . LYS A 1 510 ? -13.478 -3.210 -15.858 1.00 72.88 510 LYS A CA 1
ATOM 3896 C C . LYS A 1 510 ? -14.630 -2.366 -16.388 1.00 72.88 510 LYS A C 1
ATOM 3898 O O . LYS A 1 510 ? -14.947 -2.456 -17.571 1.00 72.88 510 LYS A O 1
ATOM 3903 N N . THR A 1 511 ? -15.282 -1.599 -15.518 1.00 77.88 511 THR A N 1
ATOM 3904 C CA . THR A 1 511 ? -16.436 -0.752 -15.864 1.00 77.88 511 THR A CA 1
ATOM 3905 C C . THR A 1 511 ? -16.102 0.740 -15.831 1.00 77.88 511 THR A C 1
ATOM 3907 O O . THR A 1 511 ? -16.946 1.562 -16.185 1.00 77.88 511 THR A O 1
ATOM 3910 N N . GLY A 1 512 ? -14.891 1.108 -15.399 1.00 79.38 512 GLY A N 1
ATOM 3911 C CA . GLY A 1 512 ? -14.493 2.496 -15.158 1.00 79.38 512 GLY A CA 1
ATOM 3912 C C . GLY A 1 512 ? -15.303 3.165 -14.043 1.00 79.38 512 GLY A C 1
ATOM 3913 O O . GLY A 1 512 ? -15.337 4.392 -13.973 1.00 79.38 512 GLY A O 1
ATOM 3914 N N . PHE A 1 513 ? -16.011 2.389 -13.213 1.00 85.06 513 PHE A N 1
ATOM 3915 C CA . PHE A 1 513 ? -16.912 2.919 -12.193 1.00 85.06 513 PHE A CA 1
ATOM 3916 C C . PHE A 1 513 ? -16.147 3.359 -10.947 1.00 85.06 513 PHE A C 1
ATOM 3918 O O . PHE A 1 513 ? -15.300 2.615 -10.449 1.00 85.06 513 PHE A O 1
ATOM 3925 N N . ILE A 1 514 ? -16.468 4.544 -10.419 1.00 87.56 514 ILE A N 1
ATOM 3926 C CA . ILE A 1 514 ? -15.844 5.084 -9.206 1.00 87.56 514 ILE A CA 1
ATOM 3927 C C . ILE A 1 514 ? -16.862 5.758 -8.278 1.00 87.56 514 ILE A C 1
ATOM 3929 O O . ILE A 1 514 ? -17.599 6.642 -8.700 1.00 87.56 514 ILE A O 1
ATOM 3933 N N . GLU A 1 515 ? -16.895 5.377 -6.999 1.00 87.81 515 GLU A N 1
ATOM 3934 C CA . GLU A 1 515 ? -17.699 6.049 -5.961 1.00 87.81 515 GLU A CA 1
ATOM 3935 C C . GLU A 1 515 ? -16.928 6.189 -4.643 1.00 87.81 515 GLU A C 1
ATOM 3937 O O . GLU A 1 515 ? -16.025 5.397 -4.358 1.00 87.81 515 GLU A O 1
ATOM 3942 N N . VAL A 1 516 ? -17.323 7.150 -3.801 1.00 84.25 516 VAL A N 1
ATOM 3943 C CA . VAL A 1 516 ? -16.875 7.213 -2.400 1.00 84.25 516 VAL A CA 1
ATOM 3944 C C . VAL A 1 516 ? -17.956 6.610 -1.507 1.00 84.25 516 VAL A C 1
ATOM 3946 O O . VAL A 1 516 ? -19.068 7.122 -1.394 1.00 84.25 516 VAL A O 1
ATOM 3949 N N . ALA A 1 517 ? -17.633 5.504 -0.847 1.00 73.31 517 ALA A N 1
ATOM 3950 C CA . ALA A 1 517 ? -18.531 4.750 0.010 1.00 73.31 517 ALA A CA 1
ATOM 3951 C C . ALA A 1 517 ? -18.164 4.911 1.492 1.00 73.31 517 ALA A C 1
ATOM 3953 O O . ALA A 1 517 ? -17.084 4.504 1.932 1.00 73.31 517 ALA A O 1
ATOM 3954 N N . ARG A 1 518 ? -19.110 5.457 2.267 1.00 70.25 518 ARG A N 1
ATOM 3955 C CA . ARG A 1 518 ? -19.058 5.547 3.737 1.00 70.25 518 ARG A CA 1
ATOM 3956 C C . ARG A 1 518 ? -19.204 4.183 4.426 1.00 70.25 518 ARG A C 1
ATOM 3958 O O . ARG A 1 518 ? -18.574 3.943 5.451 1.00 70.25 518 ARG A O 1
ATOM 3965 N N . ILE A 1 519 ? -20.043 3.315 3.856 1.00 76.62 519 ILE A N 1
ATOM 3966 C CA . ILE A 1 519 ? -20.245 1.934 4.306 1.00 76.62 519 ILE A CA 1
ATOM 3967 C C . ILE A 1 519 ? -19.458 1.013 3.377 1.00 76.62 519 ILE A C 1
ATOM 3969 O O . ILE A 1 519 ? -19.658 1.046 2.157 1.00 76.62 519 ILE A O 1
ATOM 3973 N N . HIS A 1 520 ? -18.596 0.175 3.946 1.00 79.75 520 HIS A N 1
ATOM 3974 C CA . HIS A 1 520 ? -17.844 -0.825 3.202 1.00 79.75 520 HIS A CA 1
ATOM 3975 C C . HIS A 1 520 ? -18.433 -2.229 3.420 1.00 79.75 520 HIS A C 1
ATOM 3977 O O . HIS A 1 520 ? -18.514 -2.719 4.547 1.00 79.75 520 HIS A O 1
ATOM 3983 N N . GLU A 1 521 ? -18.871 -2.881 2.340 1.00 84.00 521 GLU A N 1
ATOM 3984 C CA . GLU A 1 521 ? -19.408 -4.246 2.389 1.00 84.00 521 GLU A CA 1
ATOM 3985 C C . GLU A 1 521 ? -18.312 -5.273 2.084 1.00 84.00 521 GLU A C 1
ATOM 3987 O O . GLU A 1 521 ? -17.788 -5.301 0.973 1.00 84.00 521 GLU A O 1
ATOM 3992 N N . ILE A 1 522 ? -18.028 -6.158 3.040 1.00 86.69 522 ILE A N 1
ATOM 3993 C CA . ILE A 1 522 ? -17.094 -7.284 2.897 1.00 86.69 522 ILE A CA 1
ATOM 3994 C C . ILE A 1 522 ? -17.910 -8.580 2.871 1.00 86.69 522 ILE A C 1
ATOM 3996 O O . ILE A 1 522 ? -18.919 -8.696 3.569 1.00 86.69 522 ILE A O 1
ATOM 4000 N N . ASP A 1 523 ? -17.495 -9.576 2.086 1.00 88.62 523 ASP A N 1
ATOM 4001 C CA . ASP A 1 523 ? -18.164 -10.879 2.120 1.00 88.62 523 ASP A CA 1
ATOM 4002 C C . ASP A 1 523 ? -17.891 -11.616 3.446 1.00 88.62 523 ASP A C 1
ATOM 4004 O O . ASP A 1 523 ? -18.796 -11.780 4.261 1.00 88.62 523 ASP A O 1
ATOM 4008 N N . ALA A 1 524 ? -16.631 -11.957 3.719 1.00 91.19 524 ALA A N 1
ATOM 4009 C CA . ALA A 1 524 ? -16.163 -12.532 4.979 1.00 91.19 524 ALA A CA 1
ATOM 4010 C C . ALA A 1 524 ? -14.820 -11.902 5.374 1.00 91.19 524 ALA A C 1
ATOM 4012 O O . ALA A 1 524 ? -14.031 -11.558 4.495 1.00 91.19 524 ALA A O 1
ATOM 4013 N N . ILE A 1 525 ? -14.534 -11.790 6.676 1.00 92.19 525 ILE A N 1
ATOM 4014 C CA . ILE A 1 525 ? -13.208 -11.366 7.157 1.00 92.19 525 ILE A CA 1
ATOM 4015 C C . ILE A 1 525 ? -12.423 -12.611 7.572 1.00 92.19 525 ILE A C 1
ATOM 4017 O O . ILE A 1 525 ? -12.752 -13.256 8.568 1.00 92.19 525 ILE A O 1
ATOM 4021 N N . ASN A 1 526 ? -11.400 -12.954 6.790 1.00 90.38 526 ASN A N 1
ATOM 4022 C CA . ASN A 1 526 ? -10.636 -14.196 6.911 1.00 90.38 526 ASN A CA 1
ATOM 4023 C C . ASN A 1 526 ? -9.201 -14.046 6.356 1.00 90.38 526 ASN A C 1
ATOM 4025 O O . ASN A 1 526 ? -8.744 -12.952 6.030 1.00 90.38 526 ASN A O 1
ATOM 4029 N N . LEU A 1 527 ? -8.464 -15.154 6.206 1.00 83.25 527 LEU A N 1
ATOM 4030 C CA . LEU A 1 527 ? -7.092 -15.147 5.666 1.00 83.25 527 LEU A CA 1
ATOM 4031 C C . LEU A 1 527 ? -6.970 -14.664 4.203 1.00 83.25 527 LEU A C 1
ATOM 4033 O O . LEU A 1 527 ? -5.850 -14.408 3.757 1.00 83.25 527 LEU A O 1
ATOM 4037 N N . GLN A 1 528 ? -8.073 -14.549 3.454 1.00 78.31 528 GLN A N 1
ATOM 4038 C CA . GLN A 1 528 ? -8.091 -14.036 2.082 1.00 78.31 528 GLN A CA 1
ATOM 4039 C C . GLN A 1 528 ? -8.215 -12.506 2.032 1.00 78.31 528 GLN A C 1
ATOM 4041 O O . GLN A 1 528 ? -7.478 -11.903 1.252 1.00 78.31 528 GLN A O 1
ATOM 4046 N N . SER A 1 529 ? -9.064 -11.896 2.873 1.00 78.31 529 SER A N 1
ATOM 4047 C CA . SER A 1 529 ? -9.167 -10.430 3.050 1.00 78.31 529 SER A CA 1
ATOM 4048 C C . SER A 1 529 ? -8.022 -9.863 3.902 1.00 78.31 529 SER A C 1
ATOM 4050 O O . SER A 1 529 ? -7.529 -8.759 3.683 1.00 78.31 529 SER A O 1
ATOM 4052 N N . GLY A 1 530 ? -7.564 -10.637 4.889 1.00 81.62 530 GLY A N 1
ATOM 4053 C CA . GLY A 1 530 ? -6.653 -10.180 5.934 1.00 81.62 530 GLY A CA 1
ATOM 4054 C C . GLY A 1 530 ? -7.343 -9.336 7.013 1.00 81.62 530 GLY A C 1
ATOM 4055 O O . GLY A 1 530 ? -8.567 -9.327 7.149 1.00 81.62 530 GLY A O 1
ATOM 4056 N N . ASN A 1 531 ? -6.519 -8.645 7.804 1.00 87.56 531 ASN A N 1
ATOM 4057 C CA . ASN A 1 531 ? -6.953 -7.760 8.885 1.00 87.56 531 ASN A CA 1
ATOM 4058 C C . ASN A 1 531 ? -7.484 -6.425 8.345 1.00 87.56 531 ASN A C 1
ATOM 4060 O O . ASN A 1 531 ? -6.935 -5.886 7.387 1.00 87.56 531 ASN A O 1
ATOM 4064 N N . ILE A 1 532 ? -8.462 -5.840 9.040 1.00 86.25 532 ILE A N 1
ATOM 4065 C CA . ILE A 1 532 ? -9.128 -4.591 8.643 1.00 86.25 532 ILE A CA 1
ATOM 4066 C C . ILE A 1 532 ? -8.791 -3.451 9.622 1.00 86.25 532 ILE A C 1
ATOM 4068 O O . ILE A 1 532 ? -8.806 -3.634 10.843 1.00 86.25 532 ILE A O 1
ATOM 4072 N N . ASP A 1 533 ? -8.491 -2.262 9.089 1.00 85.19 533 ASP A N 1
ATOM 4073 C CA . ASP A 1 533 ? -8.250 -1.021 9.847 1.00 85.19 533 ASP A CA 1
ATOM 4074 C C . ASP A 1 533 ? -8.940 0.165 9.141 1.00 85.19 533 ASP A C 1
ATOM 4076 O O . ASP A 1 533 ? -8.351 0.893 8.337 1.00 85.19 533 ASP A O 1
ATOM 4080 N N . PHE A 1 534 ? -10.246 0.307 9.367 1.00 79.75 534 PHE A N 1
ATOM 4081 C CA . PHE A 1 534 ? -11.134 1.151 8.567 1.00 79.75 534 PHE A CA 1
ATOM 4082 C C . PHE A 1 534 ? -11.552 2.453 9.268 1.00 79.75 534 PHE A C 1
ATOM 4084 O O . PHE A 1 534 ? -11.493 2.565 10.488 1.00 79.75 534 PHE A O 1
ATOM 4091 N N . SER A 1 535 ? -11.943 3.456 8.479 1.00 76.25 535 SER A N 1
ATOM 4092 C CA . SER A 1 535 ? -12.525 4.709 8.972 1.00 76.25 535 SER A CA 1
ATOM 4093 C C . SER A 1 535 ? -13.920 4.837 8.368 1.00 76.25 535 SER A C 1
ATOM 4095 O O . SER A 1 535 ? -14.032 5.051 7.165 1.00 76.25 535 SER A O 1
ATOM 4097 N N . GLY A 1 536 ? -14.957 4.631 9.181 1.00 79.06 536 GLY A N 1
ATOM 4098 C CA . GLY A 1 536 ? -16.339 4.455 8.725 1.00 79.06 536 GLY A CA 1
ATOM 4099 C C . GLY A 1 536 ? -16.946 3.110 9.134 1.00 79.06 536 GLY A C 1
ATOM 4100 O O . GLY A 1 536 ? -16.419 2.413 10.008 1.00 79.06 536 GLY A O 1
ATOM 4101 N N . ASP A 1 537 ? -18.063 2.774 8.492 1.00 86.88 537 ASP A N 1
ATOM 4102 C CA . ASP A 1 537 ? -18.966 1.680 8.865 1.00 86.88 537 ASP A CA 1
ATOM 4103 C C . ASP A 1 537 ? -18.706 0.419 8.006 1.00 86.88 537 ASP A C 1
ATOM 4105 O O . ASP A 1 537 ? -18.452 0.530 6.804 1.00 86.88 537 ASP A O 1
ATOM 4109 N N . ILE A 1 538 ? -18.786 -0.790 8.580 1.00 90.69 538 ILE A N 1
ATOM 4110 C CA . ILE A 1 538 ? -18.575 -2.066 7.858 1.00 90.69 538 ILE A CA 1
ATOM 4111 C C . ILE A 1 538 ? -19.774 -3.004 7.994 1.00 90.69 538 ILE A C 1
ATOM 4113 O O . ILE A 1 538 ? -20.286 -3.222 9.091 1.00 90.69 538 ILE A O 1
ATOM 4117 N N . ILE A 1 539 ? -20.149 -3.646 6.882 1.00 92.75 539 ILE A N 1
ATOM 4118 C CA . ILE A 1 539 ? -21.093 -4.771 6.854 1.00 92.75 539 ILE A CA 1
ATOM 4119 C C . ILE A 1 539 ? -20.364 -6.021 6.350 1.00 92.75 539 ILE A C 1
ATOM 4121 O O . ILE A 1 539 ? -19.943 -6.073 5.196 1.00 92.75 539 ILE A O 1
ATOM 4125 N N . VAL A 1 540 ? -20.255 -7.047 7.195 1.00 95.25 540 VAL A N 1
ATOM 4126 C CA . VAL A 1 540 ? -19.751 -8.382 6.839 1.00 95.25 540 VAL A CA 1
ATOM 4127 C C . VAL A 1 540 ? -20.937 -9.295 6.523 1.00 95.25 540 VAL A C 1
ATOM 4129 O O . VAL A 1 540 ? -21.812 -9.500 7.371 1.00 95.25 540 VAL A O 1
ATOM 4132 N N . LYS A 1 541 ? -20.995 -9.835 5.301 1.00 94.00 541 LYS A N 1
ATOM 4133 C CA . LYS A 1 541 ? -22.127 -10.649 4.809 1.00 94.00 541 LYS A CA 1
ATOM 4134 C C . LYS A 1 541 ? -22.144 -12.073 5.367 1.00 94.00 541 LYS A C 1
ATOM 4136 O O . LYS A 1 541 ? -23.216 -12.656 5.482 1.00 94.00 541 LYS A O 1
ATOM 4141 N N . ASN A 1 542 ? -20.980 -12.589 5.745 1.00 95.50 542 ASN A N 1
ATOM 4142 C CA . ASN A 1 542 ? -20.761 -13.898 6.345 1.00 95.50 542 ASN A CA 1
ATOM 4143 C C . ASN A 1 542 ? -20.065 -13.733 7.715 1.00 95.50 542 ASN A C 1
ATOM 4145 O O . ASN A 1 542 ? -20.513 -12.935 8.540 1.00 95.50 542 ASN A O 1
ATOM 4149 N N . ASN A 1 543 ? -19.015 -14.512 7.995 1.00 96.38 543 ASN A N 1
ATOM 4150 C CA . ASN A 1 543 ? -18.357 -14.576 9.304 1.00 96.38 543 ASN A CA 1
ATOM 4151 C C . ASN A 1 543 ? -17.138 -13.642 9.420 1.00 96.38 543 ASN A C 1
ATOM 4153 O O . ASN A 1 543 ? -16.569 -13.194 8.421 1.00 96.38 543 ASN A O 1
ATOM 4157 N N . ILE A 1 544 ? -16.693 -13.435 10.663 1.00 96.75 544 ILE A N 1
ATOM 4158 C CA . ILE A 1 544 ? -15.321 -13.023 10.993 1.00 96.75 544 ILE A CA 1
ATOM 4159 C C . ILE A 1 544 ? -14.614 -14.232 11.619 1.00 96.75 544 ILE A C 1
ATOM 4161 O O . ILE A 1 544 ? -15.042 -14.711 12.672 1.00 96.75 544 ILE A O 1
ATOM 4165 N N . ASP A 1 545 ? -13.553 -14.723 10.983 1.00 94.81 545 ASP A N 1
ATOM 4166 C CA . ASP A 1 545 ? -12.872 -15.966 11.371 1.00 94.81 545 ASP A CA 1
ATOM 4167 C C . ASP A 1 545 ? -11.932 -15.817 12.593 1.00 94.81 545 ASP A C 1
ATOM 4169 O O . ASP A 1 545 ? -11.597 -14.716 13.042 1.00 94.81 545 ASP A O 1
ATOM 4173 N N . ASP A 1 546 ? -11.492 -16.957 13.146 1.00 93.31 546 ASP A N 1
ATOM 4174 C CA . ASP A 1 546 ? -10.486 -17.030 14.219 1.00 93.31 546 ASP A CA 1
ATOM 4175 C C . ASP A 1 546 ? -9.195 -16.252 13.845 1.00 93.31 546 ASP A C 1
ATOM 4177 O O . ASP A 1 546 ? -8.716 -16.302 12.714 1.00 93.31 546 ASP A O 1
ATOM 4181 N N . GLU A 1 547 ? -8.589 -15.574 14.829 1.00 89.75 547 GLU A N 1
ATOM 4182 C CA . GLU A 1 547 ? -7.312 -14.834 14.732 1.00 89.75 547 GLU A CA 1
ATOM 4183 C C . GLU A 1 547 ? -7.287 -13.586 13.828 1.00 89.75 547 GLU A C 1
ATOM 4185 O O . GLU A 1 547 ? -6.225 -12.979 13.655 1.00 89.75 547 GLU A O 1
ATOM 4190 N N . MET A 1 548 ? -8.431 -13.150 13.296 1.00 92.38 548 MET A N 1
ATOM 4191 C CA . MET A 1 548 ? -8.534 -11.884 12.560 1.00 92.38 548 MET A CA 1
ATOM 4192 C C . MET A 1 548 ? -8.489 -10.666 13.494 1.00 92.38 548 MET A C 1
ATOM 4194 O O . MET A 1 548 ? -8.964 -10.714 14.631 1.00 92.38 548 MET A O 1
ATOM 4198 N N . ILE A 1 549 ? -7.947 -9.547 13.007 1.00 93.38 549 ILE A N 1
ATOM 4199 C CA . ILE A 1 549 ? -7.953 -8.248 13.694 1.00 93.38 549 ILE A CA 1
ATOM 4200 C C . ILE A 1 549 ? -8.808 -7.266 12.892 1.00 93.38 549 ILE A C 1
ATOM 4202 O O . ILE A 1 549 ? -8.526 -7.008 11.723 1.00 93.38 549 ILE A O 1
ATOM 4206 N N . VAL A 1 550 ? -9.812 -6.678 13.542 1.00 93.56 550 VAL A N 1
ATOM 4207 C CA . VAL A 1 550 ? -10.725 -5.690 12.952 1.00 93.56 550 VAL A CA 1
ATOM 4208 C C . VAL A 1 550 ? -10.736 -4.434 13.818 1.00 93.56 550 VAL A C 1
ATOM 4210 O O . VAL A 1 550 ? -11.084 -4.484 14.997 1.00 93.56 550 VAL A O 1
ATOM 4213 N N . LYS A 1 551 ? -10.347 -3.298 13.240 1.00 92.88 551 LYS A N 1
ATOM 4214 C CA . LYS A 1 551 ? -10.435 -1.971 13.862 1.00 92.88 551 LYS A CA 1
ATOM 4215 C C . LYS A 1 551 ? -11.242 -1.043 12.967 1.00 92.88 551 LYS A C 1
ATOM 4217 O O . LYS A 1 551 ? -11.008 -1.028 11.760 1.00 92.88 551 LYS A O 1
ATOM 4222 N N . LEU A 1 552 ? -12.172 -0.291 13.547 1.00 88.31 552 LEU A N 1
ATOM 4223 C CA . LEU A 1 552 ? -13.033 0.635 12.812 1.00 88.31 552 LEU A CA 1
ATOM 4224 C C . LEU A 1 552 ? -13.565 1.768 13.698 1.00 88.31 552 LEU A C 1
ATOM 4226 O O . LEU A 1 552 ? -13.803 1.581 14.892 1.00 88.31 552 LEU A O 1
ATOM 4230 N N . THR A 1 553 ? -13.727 2.949 13.100 1.00 86.12 553 THR A N 1
ATOM 4231 C CA . THR A 1 553 ? -14.209 4.157 13.795 1.00 86.12 553 THR A CA 1
ATOM 4232 C C . THR A 1 553 ? -15.734 4.317 13.774 1.00 86.12 553 THR A C 1
ATOM 4234 O O . THR A 1 553 ? -16.264 5.100 14.559 1.00 86.12 553 THR A O 1
ATOM 4237 N N . GLY A 1 554 ? -16.432 3.608 12.883 1.00 87.38 554 GLY A N 1
ATOM 4238 C CA . GLY A 1 554 ? -17.893 3.599 12.778 1.00 87.38 554 GLY A CA 1
ATOM 4239 C C . GLY A 1 554 ? -18.527 2.360 13.410 1.00 87.38 554 GLY A C 1
ATOM 4240 O O . GLY A 1 554 ? -18.001 1.800 14.377 1.00 87.38 554 GLY A O 1
ATOM 4241 N N . ASP A 1 555 ? -19.651 1.930 12.844 1.00 93.75 555 ASP A N 1
ATOM 4242 C CA . ASP A 1 555 ? -20.389 0.732 13.255 1.00 93.75 555 ASP A CA 1
ATOM 4243 C C . ASP A 1 555 ? -19.904 -0.538 12.522 1.00 93.75 555 ASP A C 1
ATOM 4245 O O . ASP A 1 555 ? -19.438 -0.493 11.381 1.00 93.75 555 ASP A O 1
ATOM 4249 N N . LEU A 1 556 ? -20.055 -1.701 13.166 1.00 96.88 556 LEU A N 1
ATOM 4250 C CA . LEU A 1 556 ? -19.803 -3.022 12.578 1.00 96.88 556 LEU A CA 1
ATOM 4251 C C . LEU A 1 556 ? -21.070 -3.882 12.594 1.00 96.88 556 LEU A C 1
ATOM 4253 O O . LEU A 1 556 ? -21.524 -4.292 13.660 1.00 96.88 556 LEU A O 1
ATOM 4257 N N . GLN A 1 557 ? -21.577 -4.251 11.421 1.00 97.56 557 GLN A N 1
ATOM 4258 C CA . GLN A 1 557 ? -22.597 -5.288 11.265 1.00 97.56 557 GLN A CA 1
ATOM 4259 C C . GLN A 1 557 ? -21.956 -6.586 10.758 1.00 97.56 557 GLN A C 1
ATOM 4261 O O . GLN A 1 557 ? -21.195 -6.576 9.793 1.00 97.56 557 GLN A O 1
ATOM 4266 N N . VAL A 1 558 ? -22.283 -7.718 11.379 1.00 97.81 558 VAL A N 1
ATOM 4267 C CA . VAL A 1 558 ? -21.860 -9.065 10.966 1.00 97.81 558 VAL A CA 1
ATOM 4268 C C . VAL A 1 558 ? -23.100 -9.939 10.859 1.00 97.81 558 VAL A C 1
ATOM 4270 O O . VAL A 1 558 ? -23.764 -10.190 11.864 1.00 97.81 558 VAL A O 1
ATOM 4273 N N . LYS A 1 559 ? -23.422 -10.404 9.650 1.00 97.06 559 LYS A N 1
ATOM 4274 C CA . LYS A 1 559 ? -24.612 -11.240 9.416 1.00 97.06 559 LYS A CA 1
ATOM 4275 C C . LYS A 1 559 ? -24.410 -12.695 9.853 1.00 97.06 559 LYS A C 1
ATOM 4277 O O . LYS A 1 559 ? -25.354 -13.350 10.291 1.00 97.06 559 LYS A O 1
ATOM 4282 N N . GLY A 1 560 ? -23.177 -13.190 9.757 1.00 96.00 560 GLY A N 1
ATOM 4283 C CA . GLY A 1 560 ? -22.756 -14.478 10.299 1.00 96.00 560 GLY A CA 1
ATOM 4284 C C . GLY A 1 560 ? -22.299 -14.395 11.758 1.00 96.00 560 GLY A C 1
ATOM 4285 O O . GLY A 1 560 ? -22.767 -13.573 12.547 1.00 96.00 560 GLY A O 1
ATOM 4286 N N . ASN A 1 561 ? -21.368 -15.276 12.117 1.00 97.25 561 ASN A N 1
ATOM 4287 C CA . ASN A 1 561 ? -20.791 -15.380 13.456 1.00 97.25 561 ASN A CA 1
ATOM 4288 C C . ASN A 1 561 ? -19.456 -14.628 13.570 1.00 97.25 561 ASN A C 1
ATOM 4290 O O . ASN A 1 561 ? -18.758 -14.404 12.580 1.00 97.25 561 ASN A O 1
ATOM 4294 N N . ILE A 1 562 ? -19.067 -14.315 14.806 1.00 97.75 562 ILE A N 1
ATOM 4295 C CA . ILE A 1 562 ? -17.742 -13.790 15.152 1.00 97.75 562 ILE A CA 1
ATOM 4296 C C . ILE A 1 562 ? -16.967 -14.876 15.907 1.00 97.75 562 ILE A C 1
ATOM 4298 O O . ILE A 1 562 ? -17.359 -15.275 17.005 1.00 97.75 562 ILE A O 1
ATOM 4302 N N . GLY A 1 563 ? -15.872 -15.356 15.316 1.00 94.94 563 GLY A N 1
ATOM 4303 C CA . GLY A 1 563 ? -14.951 -16.318 15.920 1.00 94.94 563 GLY A CA 1
ATOM 4304 C C . GLY A 1 563 ? -13.951 -15.677 16.887 1.00 94.94 563 GLY A C 1
ATOM 4305 O O . GLY A 1 563 ? -14.196 -14.637 17.496 1.00 94.94 563 GLY A O 1
ATOM 4306 N N . SER A 1 564 ? -12.777 -16.292 17.021 1.00 93.69 564 SER A N 1
ATOM 4307 C CA . SER A 1 564 ? -11.680 -15.888 17.920 1.00 93.69 564 SER A CA 1
ATOM 4308 C C . SER A 1 564 ? -10.903 -14.652 17.437 1.00 93.69 564 SER A C 1
ATOM 4310 O O . SER A 1 564 ? -9.672 -14.665 17.402 1.00 93.69 564 SER A O 1
ATOM 4312 N N . ALA A 1 565 ? -11.615 -13.600 17.038 1.00 93.62 565 ALA A N 1
ATOM 4313 C CA . ALA A 1 565 ? -11.075 -12.359 16.493 1.00 93.62 565 ALA A CA 1
ATOM 4314 C C . ALA A 1 565 ? -10.810 -11.292 17.573 1.00 93.62 565 ALA A C 1
ATOM 4316 O O . ALA A 1 565 ? -11.422 -11.284 18.643 1.00 93.62 565 ALA A O 1
ATOM 4317 N N . MET A 1 566 ? -9.915 -10.349 17.277 1.00 95.06 566 MET A N 1
ATOM 4318 C CA . MET A 1 566 ? -9.732 -9.118 18.050 1.00 95.06 566 MET A CA 1
ATOM 4319 C C . MET A 1 566 ? -10.463 -7.970 17.356 1.00 95.06 566 MET A C 1
ATOM 4321 O O . MET A 1 566 ? -10.027 -7.514 16.299 1.00 95.06 566 MET A O 1
ATOM 4325 N N . ILE A 1 567 ? -11.556 -7.492 17.951 1.00 96.69 567 ILE A N 1
ATOM 4326 C CA . ILE A 1 567 ? -12.408 -6.450 17.361 1.00 96.69 567 ILE A CA 1
ATOM 4327 C C . ILE A 1 567 ? -12.370 -5.186 18.220 1.00 96.69 567 ILE A C 1
ATOM 4329 O O . ILE A 1 567 ? -12.431 -5.245 19.449 1.00 96.69 567 ILE A O 1
ATOM 4333 N N . THR A 1 568 ? -12.261 -4.022 17.585 1.00 96.94 568 THR A N 1
ATOM 4334 C CA . THR A 1 568 ? -12.396 -2.713 18.235 1.00 96.94 568 THR A CA 1
ATOM 4335 C C . THR A 1 568 ? -13.215 -1.778 17.351 1.00 96.94 568 THR A C 1
ATOM 4337 O O . THR A 1 568 ? -12.750 -1.391 16.280 1.00 96.94 568 THR A O 1
ATOM 4340 N N . ALA A 1 569 ? -14.411 -1.422 17.819 1.00 95.06 569 ALA A N 1
ATOM 4341 C CA . ALA A 1 569 ? -15.311 -0.460 17.190 1.00 95.06 569 ALA A CA 1
ATOM 4342 C C . ALA A 1 569 ? -15.478 0.779 18.083 1.00 95.06 569 ALA A C 1
ATOM 4344 O O . ALA A 1 569 ? -15.788 0.647 19.274 1.00 95.06 569 ALA A O 1
ATOM 4345 N N . ASP A 1 570 ? -15.298 1.977 17.519 1.00 93.69 570 ASP A N 1
ATOM 4346 C CA . ASP A 1 570 ? -15.699 3.219 18.196 1.00 93.69 570 ASP A CA 1
ATOM 4347 C C . ASP A 1 570 ? -17.227 3.462 18.112 1.00 93.69 570 ASP A C 1
ATOM 4349 O O . ASP A 1 570 ? -17.778 4.153 18.972 1.00 93.69 570 ASP A O 1
ATOM 4353 N N . GLY A 1 571 ? -17.923 2.847 17.148 1.00 92.88 571 GLY A N 1
ATOM 4354 C CA . GLY A 1 571 ? -19.385 2.765 17.073 1.00 92.88 571 GLY A CA 1
ATOM 4355 C C . GLY A 1 571 ? -19.970 1.491 17.702 1.00 92.88 571 GLY A C 1
ATOM 4356 O O . GLY A 1 571 ? -19.398 0.910 18.631 1.00 92.88 571 GLY A O 1
ATOM 4357 N N . ASN A 1 572 ? -21.150 1.086 17.230 1.00 96.94 572 ASN A N 1
ATOM 4358 C CA . ASN A 1 572 ? -21.893 -0.107 17.653 1.00 96.94 572 ASN A CA 1
ATOM 4359 C C . ASN A 1 572 ? -21.343 -1.399 17.013 1.00 96.94 572 ASN A C 1
ATOM 4361 O O . ASN A 1 572 ? -20.700 -1.370 15.964 1.00 96.94 572 ASN A O 1
ATOM 4365 N N . ILE A 1 573 ? -21.663 -2.556 17.605 1.00 98.19 573 ILE A N 1
ATOM 4366 C CA . ILE A 1 573 ? -21.414 -3.882 17.014 1.00 98.19 573 ILE A CA 1
ATOM 4367 C C . ILE A 1 573 ? -22.720 -4.682 16.978 1.00 98.19 573 ILE A C 1
ATOM 4369 O O . ILE A 1 573 ? -23.279 -5.013 18.020 1.00 98.19 573 ILE A O 1
ATOM 4373 N N . ILE A 1 574 ? -23.186 -5.039 15.784 1.00 98.12 574 ILE A N 1
ATOM 4374 C CA . ILE A 1 574 ? -24.401 -5.826 15.550 1.00 98.12 574 ILE A CA 1
ATOM 4375 C C . ILE A 1 574 ? -23.997 -7.181 14.968 1.00 98.12 574 ILE A C 1
ATOM 4377 O O . ILE A 1 574 ? -23.639 -7.279 13.798 1.00 98.12 574 ILE A O 1
ATOM 4381 N N . CYS A 1 575 ? -24.064 -8.241 15.772 1.00 97.62 575 CYS A N 1
ATOM 4382 C CA . CYS A 1 575 ? -23.866 -9.614 15.316 1.00 97.62 575 CYS A CA 1
ATOM 4383 C C . CYS A 1 575 ? -25.229 -10.305 15.166 1.00 97.62 575 CYS A C 1
ATOM 4385 O O . CYS A 1 575 ? -25.906 -10.609 16.148 1.00 97.62 575 CYS A O 1
ATOM 4387 N N . GLU A 1 576 ? -25.652 -10.571 13.931 1.00 96.00 576 GLU A N 1
ATOM 4388 C CA . GLU A 1 576 ? -26.885 -11.323 13.679 1.00 96.00 576 GLU A CA 1
ATOM 4389 C C . GLU A 1 576 ? -26.704 -12.823 13.964 1.00 96.00 576 GLU A C 1
ATOM 4391 O O . GLU A 1 576 ? -27.697 -13.526 14.148 1.00 96.00 576 GLU A O 1
ATOM 4396 N N . GLY A 1 577 ? -25.471 -13.327 14.033 1.00 95.06 577 GLY A N 1
ATOM 4397 C CA . GLY A 1 577 ? -25.131 -14.658 14.533 1.00 95.06 577 GLY A CA 1
ATOM 4398 C C . GLY A 1 577 ? -24.780 -14.673 16.026 1.00 95.06 577 GLY A C 1
ATOM 4399 O O . GLY A 1 577 ? -25.392 -13.987 16.851 1.00 95.06 577 GLY A O 1
ATOM 4400 N N . GLY A 1 578 ? -23.808 -15.511 16.382 1.00 95.38 578 GLY A N 1
ATOM 4401 C CA . GLY A 1 578 ? -23.222 -15.589 17.718 1.00 95.38 578 GLY A CA 1
ATOM 4402 C C . GLY A 1 578 ? -21.754 -15.174 17.766 1.00 95.38 578 GLY A C 1
ATOM 4403 O O . GLY A 1 578 ? -21.053 -15.141 16.754 1.00 95.38 578 GLY A O 1
ATOM 4404 N N . ILE A 1 579 ? -21.289 -14.892 18.980 1.00 97.81 579 ILE A N 1
ATOM 4405 C CA . ILE A 1 579 ? -19.909 -14.526 19.300 1.00 97.81 579 ILE A CA 1
ATOM 4406 C C . ILE A 1 579 ? -19.273 -15.686 20.073 1.00 97.81 579 ILE A C 1
ATOM 4408 O O . ILE A 1 579 ? -19.744 -16.021 21.158 1.00 97.81 579 ILE A O 1
ATOM 4412 N N . VAL A 1 580 ? -18.220 -16.304 19.528 1.00 96.44 580 VAL A N 1
ATOM 4413 C CA . VAL A 1 580 ? -17.591 -17.518 20.084 1.00 96.44 580 VAL A CA 1
ATOM 4414 C C . VAL A 1 580 ? -16.062 -17.399 20.039 1.00 96.44 580 VAL A C 1
ATOM 4416 O O . VAL A 1 580 ? -15.397 -17.996 19.190 1.00 96.44 580 VAL A O 1
ATOM 4419 N N . THR A 1 581 ? -15.474 -16.612 20.949 1.00 91.94 581 THR A N 1
ATOM 4420 C CA . THR A 1 581 ? -14.045 -16.252 20.861 1.00 91.94 581 THR A CA 1
ATOM 4421 C C . THR A 1 581 ? -13.058 -17.206 21.551 1.00 91.94 581 THR A C 1
ATOM 4423 O O . THR A 1 581 ? -11.845 -16.968 21.496 1.00 91.94 581 THR A O 1
ATOM 4426 N N . LYS A 1 582 ? -13.548 -18.274 22.206 1.00 89.38 582 LYS A N 1
ATOM 4427 C CA . LYS A 1 582 ? -12.752 -19.332 22.881 1.00 89.38 582 LYS A CA 1
ATOM 4428 C C . LYS A 1 582 ? -11.666 -18.776 23.825 1.00 89.38 582 LYS A C 1
ATOM 4430 O O . LYS A 1 582 ? -10.556 -19.299 23.890 1.00 89.38 582 LYS A O 1
ATOM 4435 N N . HIS A 1 583 ? -11.962 -17.662 24.492 1.00 75.06 583 HIS A N 1
ATOM 4436 C CA . HIS A 1 583 ? -11.067 -16.839 25.317 1.00 75.06 583 HIS A CA 1
ATOM 4437 C C . HIS A 1 583 ? -9.811 -16.274 24.616 1.00 75.06 583 HIS A C 1
ATOM 4439 O O . HIS A 1 583 ? -9.001 -15.625 25.277 1.00 75.06 583 HIS A O 1
ATOM 4445 N N . ARG A 1 584 ? -9.641 -16.472 23.299 1.00 80.94 584 ARG A N 1
ATOM 4446 C CA . ARG A 1 584 ? -8.518 -15.924 22.512 1.00 80.94 584 ARG A CA 1
ATOM 4447 C C . ARG A 1 584 ? -8.855 -14.569 21.886 1.00 80.94 584 ARG A C 1
ATOM 4449 O O . ARG A 1 584 ? -7.995 -13.695 21.832 1.00 80.94 584 ARG A O 1
ATOM 4456 N N . GLY A 1 585 ? -10.094 -14.390 21.426 1.00 81.88 585 GLY A N 1
ATOM 4457 C CA . GLY A 1 585 ? -10.571 -13.113 20.888 1.00 81.88 585 GLY A CA 1
ATOM 4458 C C . GLY A 1 585 ? -11.146 -12.186 21.964 1.00 81.88 585 GLY A C 1
ATOM 4459 O O . GLY A 1 585 ? -11.773 -12.644 22.924 1.00 81.88 585 GLY A O 1
ATOM 4460 N N . ILE A 1 586 ? -10.951 -10.879 21.786 1.00 93.94 586 ILE A N 1
ATOM 4461 C CA . ILE A 1 586 ? -11.447 -9.813 22.667 1.00 93.94 586 ILE A CA 1
ATOM 4462 C C . ILE A 1 586 ? -12.214 -8.813 21.805 1.00 93.94 586 ILE A C 1
ATOM 4464 O O . ILE A 1 586 ? -11.695 -8.362 20.782 1.00 93.94 586 ILE A O 1
ATOM 4468 N N . ILE A 1 587 ? -13.419 -8.440 22.236 1.00 96.81 587 ILE A N 1
ATOM 4469 C CA . ILE A 1 587 ? -14.254 -7.452 21.545 1.00 96.81 587 ILE A CA 1
ATOM 4470 C C . ILE A 1 587 ? -14.390 -6.198 22.408 1.00 96.81 587 ILE A C 1
ATOM 4472 O O . ILE A 1 587 ? -14.776 -6.266 23.577 1.00 96.81 587 ILE A O 1
ATOM 4476 N N . ILE A 1 588 ? -14.069 -5.051 21.812 1.00 96.69 588 ILE A N 1
ATOM 4477 C CA . ILE A 1 588 ? -14.196 -3.722 22.408 1.00 96.69 588 ILE A CA 1
ATOM 4478 C C . ILE A 1 588 ? -15.174 -2.908 21.556 1.00 96.69 588 ILE A C 1
ATOM 4480 O O . ILE A 1 588 ? -14.981 -2.771 20.350 1.00 96.69 588 ILE A O 1
ATOM 4484 N N . CYS A 1 589 ? -16.212 -2.371 22.190 1.00 95.38 589 CYS A N 1
ATOM 4485 C CA . CYS A 1 589 ? -17.280 -1.596 21.560 1.00 95.38 589 CYS A CA 1
ATOM 4486 C C . CYS A 1 589 ? -17.502 -0.305 22.358 1.00 95.38 589 CYS A C 1
ATOM 4488 O O . CYS A 1 589 ? -17.642 -0.370 23.581 1.00 95.38 589 CYS A O 1
ATOM 4490 N N . ARG A 1 590 ? -17.528 0.869 21.720 1.00 94.50 590 ARG A N 1
ATOM 4491 C CA . ARG A 1 590 ? -17.851 2.133 22.419 1.00 94.50 590 ARG A CA 1
ATOM 4492 C C . ARG A 1 590 ? -19.303 2.574 22.224 1.00 94.50 590 ARG A C 1
ATOM 4494 O O . ARG A 1 590 ? -19.865 3.188 23.129 1.00 94.50 590 ARG A O 1
ATOM 4501 N N . GLY A 1 591 ? -19.932 2.184 21.118 1.00 95.62 591 GLY A N 1
ATOM 4502 C CA . GLY A 1 591 ? -21.386 2.104 21.008 1.00 95.62 591 GLY A CA 1
ATOM 4503 C C . GLY A 1 591 ? -21.944 0.900 21.774 1.00 95.62 591 GLY A C 1
ATOM 4504 O O . GLY A 1 591 ? -21.328 0.393 22.715 1.00 95.62 591 GLY A O 1
ATOM 4505 N N . ASN A 1 592 ? -23.120 0.435 21.367 1.00 97.88 592 ASN A N 1
ATOM 4506 C CA . ASN A 1 592 ? -23.814 -0.716 21.948 1.00 97.88 592 ASN A CA 1
ATOM 4507 C C . ASN A 1 592 ? -23.465 -2.006 21.189 1.00 97.88 592 ASN A C 1
ATOM 4509 O O . ASN A 1 592 ? -23.213 -1.962 19.985 1.00 97.88 592 ASN A O 1
ATOM 4513 N N . LEU A 1 593 ? -23.510 -3.155 21.865 1.00 98.44 593 LEU A N 1
ATOM 4514 C CA . LEU A 1 593 ? -23.308 -4.468 21.249 1.00 98.44 593 LEU A CA 1
ATOM 4515 C C . LEU A 1 593 ? -24.603 -5.287 21.262 1.00 98.44 593 LEU A C 1
ATOM 4517 O O . LEU A 1 593 ? -25.256 -5.402 22.299 1.00 98.44 593 LEU A O 1
ATOM 4521 N N . SER A 1 594 ? -24.948 -5.919 20.141 1.00 98.06 594 SER A N 1
ATOM 4522 C CA . SER A 1 594 ? -26.018 -6.917 20.062 1.00 98.06 594 SER A CA 1
ATOM 4523 C C . SER A 1 594 ? -25.534 -8.237 19.454 1.00 98.06 594 SER A C 1
ATOM 4525 O O . SER A 1 594 ? -24.682 -8.256 18.566 1.00 98.06 594 SER A O 1
ATOM 4527 N N . ALA A 1 595 ? -26.055 -9.356 19.965 1.00 97.88 595 ALA A N 1
ATOM 4528 C CA . ALA A 1 595 ? -25.754 -10.708 19.487 1.00 97.88 595 ALA A CA 1
ATOM 4529 C C . ALA A 1 595 ? -26.949 -11.654 19.698 1.00 97.88 595 ALA A C 1
ATOM 4531 O O . ALA A 1 595 ? -27.744 -11.453 20.621 1.00 97.88 595 ALA A O 1
ATOM 4532 N N . LYS A 1 596 ? -27.062 -12.751 18.931 1.00 97.19 596 LYS A N 1
ATOM 4533 C CA . LYS A 1 596 ? -27.996 -13.831 19.314 1.00 97.19 596 LYS A CA 1
ATOM 4534 C C . LYS A 1 596 ? -27.472 -14.613 20.517 1.00 97.19 596 LYS A C 1
ATOM 4536 O O . LYS A 1 596 ? -28.244 -14.927 21.417 1.00 97.19 596 LYS A O 1
ATOM 4541 N N . PHE A 1 597 ? -26.177 -14.917 20.567 1.00 97.25 597 PHE A N 1
ATOM 4542 C CA . PHE A 1 597 ? -25.546 -15.568 21.720 1.00 97.25 597 PHE A CA 1
ATOM 4543 C C . PHE A 1 597 ? -24.071 -15.188 21.858 1.00 97.25 597 PHE A C 1
ATOM 4545 O O . PHE A 1 597 ? -23.445 -14.745 20.896 1.00 97.25 597 PHE A O 1
ATOM 4552 N N . ILE A 1 598 ? -23.531 -15.346 23.067 1.00 97.88 598 ILE A N 1
ATOM 4553 C CA . ILE A 1 598 ? -22.150 -15.001 23.417 1.00 97.88 598 ILE A CA 1
ATOM 4554 C C . ILE A 1 598 ? -21.571 -16.152 24.242 1.00 97.88 598 ILE A C 1
ATOM 4556 O O . ILE A 1 598 ? -22.067 -16.425 25.330 1.00 97.88 598 ILE A O 1
ATOM 4560 N N . GLU A 1 599 ? -20.549 -16.837 23.735 1.00 96.38 599 GLU A N 1
ATOM 4561 C CA . GLU A 1 599 ? -20.013 -18.068 24.323 1.00 96.38 599 GLU A CA 1
ATOM 4562 C C . GLU A 1 599 ? -18.489 -18.007 24.494 1.00 96.38 599 GLU A C 1
ATOM 4564 O O . GLU A 1 599 ? -17.768 -17.624 23.571 1.00 96.38 599 GLU A O 1
ATOM 4569 N N . ASN A 1 600 ? -17.984 -18.405 25.669 1.00 95.62 600 ASN A N 1
ATOM 4570 C CA . ASN A 1 600 ? -16.551 -18.489 25.987 1.00 95.62 600 ASN A CA 1
ATOM 4571 C C . ASN A 1 600 ? -15.767 -17.210 25.603 1.00 95.62 600 ASN A C 1
ATOM 4573 O O . ASN A 1 600 ? -14.644 -17.284 25.106 1.00 95.62 600 ASN A O 1
ATOM 4577 N N . SER A 1 601 ? -16.372 -16.028 25.771 1.00 96.56 601 SER A N 1
ATOM 4578 C CA . SER A 1 601 ? -15.911 -14.771 25.156 1.00 96.56 601 SER A CA 1
ATOM 4579 C C . SER A 1 601 ? -15.556 -13.678 26.169 1.00 96.56 601 SER A C 1
ATOM 4581 O O . SER A 1 601 ? -16.000 -13.707 27.318 1.00 96.56 601 SER A O 1
ATOM 4583 N N . ILE A 1 602 ? -14.749 -12.697 25.742 1.00 96.50 602 ILE A N 1
ATOM 4584 C CA . ILE A 1 602 ? -14.366 -11.516 26.537 1.00 96.50 602 ILE A CA 1
ATOM 4585 C C . ILE A 1 602 ? -14.811 -10.247 25.802 1.00 96.50 602 ILE A C 1
ATOM 4587 O O . ILE A 1 602 ? -14.339 -9.965 24.699 1.00 96.50 602 ILE A O 1
ATOM 4591 N N . ILE A 1 603 ? -15.706 -9.477 26.425 1.00 97.00 603 ILE A N 1
ATOM 4592 C CA . ILE A 1 603 ? -16.338 -8.292 25.831 1.00 97.00 603 ILE A CA 1
ATOM 4593 C C . ILE A 1 603 ? -16.280 -7.110 26.801 1.00 97.00 603 ILE A C 1
ATOM 4595 O O . ILE A 1 603 ? -16.641 -7.244 27.973 1.00 97.00 603 ILE A O 1
ATOM 4599 N N . LYS A 1 604 ? -15.875 -5.941 26.290 1.00 96.31 604 LYS A N 1
ATOM 4600 C CA . LYS A 1 604 ? -15.971 -4.638 26.966 1.00 96.31 604 LYS A CA 1
ATOM 4601 C C . LYS A 1 604 ? -16.772 -3.663 26.099 1.00 96.31 604 LYS A C 1
ATOM 4603 O O . LYS A 1 604 ? -16.417 -3.438 24.945 1.00 96.31 604 LYS A O 1
ATOM 4608 N N . CYS A 1 605 ? -17.841 -3.096 26.651 1.00 96.25 605 CYS A N 1
ATOM 4609 C CA . CYS A 1 605 ? -18.810 -2.281 25.921 1.00 96.25 605 CYS A CA 1
ATOM 4610 C C . CYS A 1 605 ? -19.134 -0.978 26.673 1.00 96.25 605 CYS A C 1
ATOM 4612 O O . CYS A 1 605 ? -19.589 -1.022 27.811 1.00 96.25 605 CYS A O 1
ATOM 4614 N N . THR A 1 606 ? -18.935 0.196 26.070 1.00 95.75 606 THR A N 1
ATOM 4615 C CA . THR A 1 606 ? -19.328 1.473 26.708 1.00 95.75 606 THR A CA 1
ATOM 4616 C C . THR A 1 606 ? -20.829 1.762 26.556 1.00 95.75 606 THR A C 1
ATOM 4618 O O . THR A 1 606 ? -21.416 2.438 27.400 1.00 95.75 606 THR A O 1
ATOM 4621 N N . GLY A 1 607 ? -21.482 1.207 25.532 1.00 95.75 607 GLY A N 1
ATOM 4622 C CA . GLY A 1 607 ? -22.939 1.120 25.442 1.00 95.75 607 GLY A CA 1
ATOM 4623 C C . GLY A 1 607 ? -23.523 -0.108 26.150 1.00 95.75 607 GLY A C 1
ATOM 4624 O O . GLY A 1 607 ? -22.846 -0.810 26.908 1.00 95.75 607 GLY A O 1
ATOM 4625 N N . ASP A 1 608 ? -24.793 -0.382 25.868 1.00 97.62 608 ASP A N 1
ATOM 4626 C CA . ASP A 1 608 ? -25.497 -1.570 26.357 1.00 97.62 608 ASP A CA 1
ATOM 4627 C C . ASP A 1 608 ? -25.055 -2.839 25.612 1.00 97.62 608 ASP A C 1
ATOM 4629 O O . ASP A 1 608 ? -24.697 -2.780 24.435 1.00 97.62 608 ASP A O 1
ATOM 4633 N N . VAL A 1 609 ? -25.127 -3.999 26.272 1.00 98.44 609 VAL A N 1
ATOM 4634 C CA . VAL A 1 609 ? -24.940 -5.318 25.641 1.00 98.44 609 VAL A CA 1
ATOM 4635 C C . VAL A 1 609 ? -26.267 -6.073 25.638 1.00 98.44 609 VAL A C 1
ATOM 4637 O O . VAL A 1 609 ? -26.779 -6.401 26.706 1.00 98.44 609 VAL A O 1
ATOM 4640 N N . LYS A 1 610 ? -26.817 -6.376 24.456 1.00 98.25 610 LYS A N 1
ATOM 4641 C CA . LYS A 1 610 ? -28.113 -7.057 24.280 1.00 98.25 610 LYS A CA 1
ATOM 4642 C C . LYS A 1 610 ? -27.960 -8.449 23.661 1.00 98.25 610 LYS A C 1
ATOM 4644 O O . LYS A 1 610 ? -27.325 -8.587 22.616 1.00 98.25 610 LYS A O 1
ATOM 4649 N N . VAL A 1 611 ? -28.548 -9.479 24.277 1.00 98.12 611 VAL A N 1
ATOM 4650 C CA . VAL A 1 611 ? -28.352 -10.887 23.870 1.00 98.12 611 VAL A CA 1
ATOM 4651 C C . VAL A 1 611 ? -29.659 -11.681 23.865 1.00 98.12 611 VAL A C 1
ATOM 4653 O O . VAL A 1 611 ? -30.255 -11.895 24.917 1.00 98.12 611 VAL A O 1
ATOM 4656 N N . SER A 1 612 ? -30.097 -12.166 22.696 1.00 96.19 612 SER A N 1
ATOM 4657 C CA . SER A 1 612 ? -31.456 -12.726 22.562 1.00 96.19 612 SER A CA 1
ATOM 4658 C C . SER A 1 612 ? -31.631 -14.175 23.035 1.00 96.19 612 SER A C 1
ATOM 4660 O O . SER A 1 612 ? -32.706 -14.545 23.519 1.00 96.19 612 SER A O 1
ATOM 4662 N N . LYS A 1 613 ? -30.595 -15.016 22.922 1.00 97.06 613 LYS A N 1
ATOM 4663 C CA . LYS A 1 613 ? -30.633 -16.434 23.320 1.00 97.06 613 LYS A CA 1
ATOM 4664 C C . LYS A 1 613 ? -29.896 -16.669 24.637 1.00 97.06 613 LYS A C 1
ATOM 4666 O O . LYS A 1 613 ? -30.547 -16.980 25.632 1.00 97.06 613 LYS A O 1
ATOM 4671 N N . ALA A 1 614 ? -28.566 -16.560 24.655 1.00 97.25 614 ALA A N 1
ATOM 4672 C CA . ALA A 1 614 ? -27.789 -16.877 25.853 1.00 97.25 614 ALA A CA 1
ATOM 4673 C C . ALA A 1 614 ? -26.415 -16.197 25.932 1.00 97.25 614 ALA A C 1
ATOM 4675 O O . ALA A 1 614 ? -25.753 -15.997 24.912 1.00 97.25 614 ALA A O 1
ATOM 4676 N N . ILE A 1 615 ? -25.967 -15.935 27.161 1.00 98.00 615 ILE A N 1
ATOM 4677 C CA . ILE A 1 615 ? -24.567 -15.665 27.503 1.00 98.00 615 ILE A CA 1
ATOM 4678 C C . ILE A 1 615 ? -24.030 -16.888 28.253 1.00 98.00 615 ILE A C 1
ATOM 4680 O O . ILE A 1 615 ? -24.594 -17.281 29.271 1.00 98.00 615 ILE A O 1
ATOM 4684 N N . LEU A 1 616 ? -22.962 -17.496 27.742 1.00 96.56 616 LEU A N 1
ATOM 4685 C CA . LEU A 1 616 ? -22.417 -18.776 28.194 1.00 96.56 616 LEU A CA 1
ATOM 4686 C C . LEU A 1 616 ? -20.926 -18.627 28.536 1.00 96.56 616 LEU A C 1
ATOM 4688 O O . LEU A 1 616 ? -20.140 -18.211 27.681 1.00 96.56 616 LEU A O 1
ATOM 4692 N N . ASN A 1 617 ? -20.526 -18.961 29.767 1.00 95.50 617 ASN A N 1
ATOM 4693 C CA . ASN A 1 617 ? -19.130 -19.008 30.240 1.00 95.50 617 ASN A CA 1
ATOM 4694 C C . ASN A 1 617 ? -18.271 -17.787 29.839 1.00 95.50 617 ASN A C 1
ATOM 4696 O O . ASN A 1 617 ? -17.091 -17.910 29.505 1.00 95.50 617 ASN A O 1
ATOM 4700 N N . SER A 1 618 ? -18.867 -16.594 29.824 1.00 97.00 618 SER A N 1
ATOM 4701 C CA . SER A 1 618 ? -18.263 -15.394 29.231 1.00 97.00 618 SER A CA 1
ATOM 4702 C C . SER A 1 618 ? -17.992 -14.304 30.265 1.00 97.00 61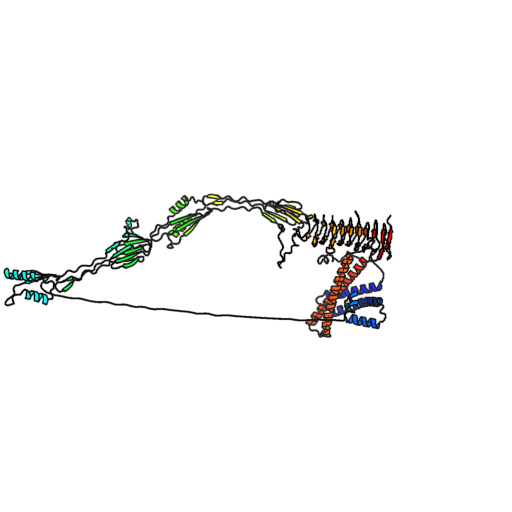8 SER A C 1
ATOM 4704 O O . SER A 1 618 ? -18.644 -14.228 31.307 1.00 97.00 618 SER A O 1
ATOM 4706 N N . ARG A 1 619 ? -17.028 -13.430 29.961 1.00 97.00 619 ARG A N 1
ATOM 4707 C CA . ARG A 1 619 ? -16.779 -12.183 30.689 1.00 97.00 619 ARG A CA 1
ATOM 4708 C C . ARG A 1 619 ? -17.342 -11.027 29.867 1.00 97.00 619 ARG A C 1
ATOM 4710 O O . ARG A 1 619 ? -16.724 -10.615 28.886 1.00 97.00 619 ARG A O 1
ATOM 4717 N N . VAL A 1 620 ? -18.507 -10.521 30.259 1.00 97.88 620 VAL A N 1
ATOM 4718 C CA . VAL A 1 620 ? -19.211 -9.431 29.564 1.00 97.88 620 VAL A CA 1
ATOM 4719 C C . VAL A 1 620 ? -19.275 -8.229 30.491 1.00 97.88 620 VAL A C 1
ATOM 4721 O O . VAL A 1 620 ? -19.825 -8.323 31.584 1.00 97.88 620 VAL A O 1
ATOM 4724 N N . ILE A 1 621 ? -18.697 -7.108 30.066 1.00 97.31 621 ILE A N 1
ATOM 4725 C CA . ILE A 1 621 ? -18.569 -5.894 30.875 1.00 97.31 621 ILE A CA 1
ATOM 4726 C C . ILE A 1 621 ? -19.181 -4.715 30.108 1.00 97.31 621 ILE A C 1
ATOM 4728 O O . ILE A 1 621 ? -18.758 -4.434 28.986 1.00 97.31 621 ILE A O 1
ATOM 4732 N N . SER A 1 622 ? -20.150 -4.023 30.714 1.00 96.56 622 SER A N 1
ATOM 4733 C CA . SER A 1 622 ? -20.808 -2.828 30.167 1.00 96.56 622 SER A CA 1
ATOM 4734 C C . SER A 1 622 ? -20.682 -1.612 31.097 1.00 96.56 622 SER A C 1
ATOM 4736 O O . SER A 1 622 ? -20.785 -1.755 32.313 1.00 96.56 622 SER A O 1
ATOM 4738 N N . GLN A 1 623 ? -20.540 -0.404 30.537 1.00 94.56 623 GLN A N 1
ATOM 4739 C CA . GLN A 1 623 ? -20.660 0.867 31.281 1.00 94.56 623 GLN A CA 1
ATOM 4740 C C . GLN A 1 623 ? -22.127 1.328 31.440 1.00 94.56 623 GLN A C 1
ATOM 4742 O O . GLN A 1 623 ? -22.394 2.388 31.999 1.00 94.56 623 GLN A O 1
ATOM 4747 N N . LYS A 1 624 ? -23.100 0.555 30.949 1.00 94.94 624 LYS A N 1
ATOM 4748 C CA . LYS A 1 624 ? -24.536 0.831 31.080 1.00 94.94 624 LYS A CA 1
ATOM 4749 C C . LYS A 1 624 ? -25.270 -0.417 31.563 1.00 94.94 624 LYS A C 1
ATOM 4751 O O . LYS A 1 624 ? -25.241 -0.679 32.767 1.00 94.94 624 LYS A O 1
ATOM 4756 N N . ALA A 1 625 ? -25.905 -1.174 30.667 1.00 97.06 625 ALA A N 1
ATOM 4757 C CA . ALA A 1 625 ? -26.621 -2.399 30.989 1.00 97.06 625 ALA A CA 1
ATOM 4758 C C . ALA A 1 625 ? -26.109 -3.635 30.229 1.00 97.06 625 ALA A C 1
ATOM 4760 O O . ALA A 1 625 ? -25.694 -3.557 29.072 1.00 97.06 625 ALA A O 1
ATOM 4761 N N . VAL A 1 626 ? -26.226 -4.807 30.860 1.00 98.38 626 VAL A N 1
ATOM 4762 C CA . VAL A 1 626 ? -26.201 -6.104 30.164 1.00 98.38 626 VAL A CA 1
ATOM 4763 C C . VAL A 1 626 ? -27.601 -6.702 30.224 1.00 98.38 626 VAL A C 1
ATOM 4765 O O . VAL A 1 626 ? -28.174 -6.845 31.302 1.00 98.38 626 VAL A O 1
ATOM 4768 N N . ILE A 1 627 ? -28.164 -7.021 29.063 1.00 98.38 627 ILE A N 1
ATOM 4769 C CA . ILE A 1 627 ? -29.571 -7.369 28.896 1.00 98.38 627 ILE A CA 1
ATOM 4770 C C . ILE A 1 627 ? -29.680 -8.657 28.071 1.00 98.38 627 ILE A C 1
ATOM 4772 O O . ILE A 1 627 ? -29.551 -8.651 26.846 1.00 98.38 627 ILE A O 1
ATOM 4776 N N . ALA A 1 628 ? -29.924 -9.774 28.749 1.00 97.06 628 ALA A N 1
ATOM 4777 C CA . ALA A 1 628 ? -30.250 -11.053 28.136 1.00 97.06 628 ALA A CA 1
ATOM 4778 C C . ALA A 1 628 ? -31.784 -11.192 28.023 1.00 97.06 628 ALA A C 1
ATOM 4780 O O . ALA A 1 628 ? -32.425 -11.841 28.846 1.00 97.06 628 ALA A O 1
ATOM 4781 N N . GLU A 1 629 ? -32.380 -10.550 27.014 1.00 88.56 629 GLU A N 1
ATOM 4782 C CA . GLU A 1 629 ? -33.831 -10.519 26.757 1.00 88.56 629 GLU A CA 1
ATOM 4783 C C . GLU A 1 629 ? -34.138 -10.964 25.316 1.00 88.56 629 GLU A C 1
ATOM 4785 O O . GLU A 1 629 ? -33.382 -10.656 24.397 1.00 88.56 629 GLU A O 1
ATOM 4790 N N . GLY A 1 630 ? -35.247 -11.677 25.089 1.00 88.25 630 GLY A N 1
ATOM 4791 C CA . GLY A 1 630 ? -35.643 -12.140 23.750 1.00 88.25 630 GLY A CA 1
ATOM 4792 C C . GLY A 1 630 ? -36.130 -13.588 23.730 1.00 88.25 630 GLY A C 1
ATOM 4793 O O . GLY A 1 630 ? -36.969 -13.969 24.547 1.00 88.25 630 GLY A O 1
ATOM 4794 N N . GLU A 1 631 ? -35.612 -14.394 22.796 1.00 88.06 631 GLU A N 1
ATOM 4795 C CA . GLU A 1 631 ? -35.989 -15.804 22.603 1.00 88.06 631 GLU A CA 1
ATOM 4796 C C . GLU A 1 631 ? -35.852 -16.641 23.882 1.00 88.06 631 GLU A C 1
ATOM 4798 O O . GLU A 1 631 ? -36.795 -17.323 24.279 1.00 88.06 631 GLU A O 1
ATOM 4803 N N . LYS A 1 632 ? -34.674 -16.593 24.518 1.00 93.00 632 LYS A N 1
ATOM 4804 C CA . LYS A 1 632 ? -34.360 -17.377 25.724 1.00 93.00 632 LYS A CA 1
ATOM 4805 C C . LYS A 1 632 ? -33.817 -16.515 26.861 1.00 93.00 632 LYS A C 1
ATOM 4807 O O . LYS A 1 632 ? -34.241 -16.718 27.988 1.00 93.00 632 LYS A O 1
ATOM 4812 N N . GLY A 1 633 ? -32.946 -15.544 26.580 1.00 93.69 633 GLY A N 1
ATOM 4813 C CA . GLY A 1 633 ? -32.452 -14.586 27.577 1.00 93.69 633 GLY A CA 1
ATOM 4814 C C . GLY A 1 633 ? -31.714 -15.189 28.786 1.00 93.69 633 GLY A C 1
ATOM 4815 O O . GLY A 1 633 ? -31.885 -14.699 29.899 1.00 93.69 633 GLY A O 1
ATOM 4816 N N . ILE A 1 634 ? -30.936 -16.264 28.603 1.00 96.38 634 ILE A N 1
ATOM 4817 C CA . ILE A 1 634 ? -30.332 -17.016 29.725 1.00 96.38 634 ILE A CA 1
ATOM 4818 C C . ILE A 1 634 ? -28.855 -16.644 29.939 1.00 96.38 634 ILE A C 1
ATOM 4820 O O . ILE A 1 634 ? -28.092 -16.553 28.979 1.00 96.38 634 ILE A O 1
ATOM 4824 N N . ILE A 1 635 ? -28.417 -16.495 31.191 1.00 97.94 635 ILE A N 1
ATOM 4825 C CA . ILE A 1 635 ? -27.003 -16.324 31.568 1.00 97.94 635 ILE A CA 1
ATOM 4826 C C . ILE A 1 635 ? -26.507 -17.574 32.311 1.00 97.94 635 ILE A C 1
ATOM 4828 O O . ILE A 1 635 ? -26.923 -17.822 33.439 1.00 97.94 635 ILE A O 1
ATOM 4832 N N . ILE A 1 636 ? -25.585 -18.338 31.716 1.00 96.62 636 ILE A N 1
ATOM 4833 C CA . ILE A 1 636 ? -25.001 -19.549 32.317 1.00 96.62 636 ILE A CA 1
ATOM 4834 C C . ILE A 1 636 ? -23.479 -19.416 32.401 1.00 96.62 636 ILE A C 1
ATOM 4836 O O . ILE A 1 636 ? -22.776 -19.584 31.407 1.00 96.62 636 ILE A O 1
ATOM 4840 N N . GLY A 1 637 ? -22.964 -19.188 33.607 1.00 94.12 637 GLY A N 1
ATOM 4841 C CA . GLY A 1 637 ? -21.533 -19.204 33.897 1.00 94.12 637 GLY A CA 1
ATOM 4842 C C . GLY A 1 637 ? -20.771 -17.942 33.486 1.00 94.12 637 GLY A C 1
ATOM 4843 O O . GLY A 1 637 ? -21.085 -17.268 32.505 1.00 94.12 637 GLY A O 1
ATOM 4844 N N . GLY A 1 638 ? -19.708 -17.647 34.236 1.00 95.38 638 GLY A N 1
ATOM 4845 C CA . GLY A 1 638 ? -18.801 -16.532 33.960 1.00 95.38 638 GLY A CA 1
ATOM 4846 C C . GLY A 1 638 ? -19.075 -15.280 34.796 1.00 95.38 638 GLY A C 1
ATOM 4847 O O . GLY A 1 638 ? -19.582 -15.352 35.917 1.00 95.38 638 GLY A O 1
ATOM 4848 N N . GLU A 1 639 ? -18.676 -14.127 34.260 1.00 97.00 639 GLU A N 1
ATOM 4849 C CA . GLU A 1 639 ? -18.633 -12.839 34.959 1.00 97.00 639 GLU A CA 1
ATOM 4850 C C . GLU A 1 639 ? -19.338 -11.760 34.132 1.00 97.00 639 GLU A C 1
ATOM 4852 O O . GLU A 1 639 ? -18.779 -11.229 33.168 1.00 97.00 639 GLU A O 1
ATOM 4857 N N . ILE A 1 640 ? -20.559 -11.412 34.527 1.00 98.12 640 ILE A N 1
ATOM 4858 C CA . ILE A 1 640 ? -21.351 -10.361 33.891 1.00 98.12 640 ILE A CA 1
ATOM 4859 C C . ILE A 1 640 ? -21.285 -9.110 34.756 1.00 98.12 640 ILE A C 1
ATOM 4861 O O . ILE A 1 640 ? -21.569 -9.170 35.952 1.00 98.12 640 ILE A O 1
ATOM 4865 N N . LYS A 1 641 ? -20.894 -7.981 34.164 1.00 96.81 641 LYS A N 1
ATOM 4866 C CA . LYS A 1 641 ? -20.715 -6.710 34.868 1.00 96.81 641 LYS A CA 1
ATOM 4867 C C . LYS A 1 641 ? -21.395 -5.561 34.139 1.00 96.81 641 LYS A C 1
ATOM 4869 O O . LYS A 1 641 ? -21.264 -5.442 32.923 1.00 96.81 641 LYS A O 1
ATOM 4874 N N . ALA A 1 642 ? -22.069 -4.699 34.888 1.00 96.25 642 ALA A N 1
ATOM 4875 C CA . ALA A 1 642 ? -22.735 -3.506 34.383 1.00 96.25 642 ALA A CA 1
ATOM 4876 C C . ALA A 1 642 ? -22.611 -2.349 35.383 1.00 96.25 642 ALA A C 1
ATOM 4878 O O . ALA A 1 642 ? -22.528 -2.579 36.592 1.00 96.25 642 ALA A O 1
ATOM 4879 N N . LEU A 1 643 ? -22.674 -1.107 34.904 1.00 93.56 643 LEU A N 1
ATOM 4880 C CA . LEU A 1 643 ? -22.794 0.053 35.790 1.00 93.56 643 LEU A CA 1
ATOM 4881 C C . LEU A 1 643 ? -24.205 0.138 36.392 1.00 93.56 643 LEU A C 1
ATOM 4883 O O . LEU A 1 643 ? -24.352 0.193 37.608 1.00 93.56 643 LEU A O 1
ATOM 4887 N N . ASN A 1 644 ? -25.241 0.084 35.550 1.00 93.06 644 ASN A N 1
ATOM 4888 C CA . ASN A 1 644 ? -26.611 0.430 35.939 1.00 93.06 644 ASN A CA 1
ATOM 4889 C C . ASN A 1 644 ? -27.515 -0.797 36.125 1.00 93.06 644 ASN A C 1
ATOM 4891 O O . ASN A 1 644 ? -28.238 -0.884 37.113 1.00 93.06 644 ASN A O 1
ATOM 4895 N N . LEU A 1 645 ? -27.505 -1.738 35.175 1.00 96.31 645 LEU A N 1
ATOM 4896 C CA . LEU A 1 645 ? -28.490 -2.824 35.132 1.00 96.31 645 LEU A CA 1
ATOM 4897 C C . LEU A 1 645 ? -27.897 -4.131 34.598 1.00 96.31 645 LEU A C 1
ATOM 4899 O O . LEU A 1 645 ? -27.283 -4.151 33.534 1.00 96.31 645 LEU A O 1
ATOM 4903 N N . ILE A 1 646 ? -28.180 -5.243 35.272 1.00 98.19 646 ILE A N 1
ATOM 4904 C CA . ILE A 1 646 ? -28.162 -6.568 34.637 1.00 98.19 646 ILE A CA 1
ATOM 4905 C C . ILE A 1 646 ? -29.602 -7.076 34.575 1.00 98.19 646 ILE A C 1
ATOM 4907 O O . ILE A 1 646 ? -30.248 -7.207 35.611 1.00 98.19 646 ILE A O 1
ATOM 4911 N N . ARG A 1 647 ? -30.108 -7.367 33.375 1.00 97.88 647 ARG A N 1
ATOM 4912 C CA . ARG A 1 647 ? -31.418 -7.998 33.155 1.00 97.88 647 ARG A CA 1
ATOM 4913 C C . ARG A 1 647 ? -31.226 -9.337 32.450 1.00 97.88 647 ARG A C 1
ATOM 4915 O O . ARG A 1 647 ? -30.470 -9.410 31.484 1.00 97.88 647 ARG A O 1
ATOM 4922 N N . ALA A 1 648 ? -31.915 -10.374 32.905 1.00 97.69 648 ALA A N 1
ATOM 4923 C CA . ALA A 1 648 ? -31.985 -11.666 32.227 1.00 97.69 648 ALA A CA 1
ATOM 4924 C C . ALA A 1 648 ? -33.365 -12.300 32.419 1.00 97.69 648 ALA A C 1
ATOM 4926 O O . ALA A 1 648 ? -34.045 -12.002 33.399 1.00 97.69 648 ALA A O 1
ATOM 4927 N N . LYS A 1 649 ? -33.749 -13.233 31.545 1.00 95.88 649 LYS A N 1
ATOM 4928 C CA . LYS A 1 649 ? -34.872 -14.132 31.841 1.00 95.88 649 LYS A CA 1
ATOM 4929 C C . LYS A 1 649 ? -34.488 -15.112 32.940 1.00 95.88 649 LYS A C 1
ATOM 4931 O O . LYS A 1 649 ? -35.108 -15.116 33.995 1.00 95.88 649 LYS A O 1
ATOM 4936 N N . SER A 1 650 ? -33.408 -15.860 32.745 1.00 95.69 650 SER A N 1
ATOM 4937 C CA . SER A 1 650 ? -32.917 -16.805 33.753 1.00 95.69 650 SER A CA 1
ATOM 4938 C C . SER A 1 650 ? -31.398 -16.684 33.913 1.00 95.69 650 SER A C 1
ATOM 4940 O O . SER A 1 650 ? -30.692 -16.395 32.945 1.00 95.69 650 SER A O 1
ATOM 4942 N N . ALA A 1 651 ? -30.865 -16.898 35.116 1.00 96.69 651 ALA A N 1
ATOM 4943 C CA . ALA A 1 651 ? -29.426 -16.831 35.379 1.00 96.69 651 ALA A CA 1
ATOM 4944 C C . ALA A 1 651 ? -28.945 -17.922 36.346 1.00 96.69 651 ALA A C 1
ATOM 4946 O O . ALA A 1 651 ? -29.652 -18.300 37.278 1.00 96.69 651 ALA A O 1
ATOM 4947 N N . GLY A 1 652 ? -27.726 -18.411 36.122 1.00 94.12 652 GLY A N 1
ATOM 4948 C CA . GLY A 1 652 ? -27.168 -19.572 36.814 1.00 94.12 652 GLY A CA 1
ATOM 4949 C C . GLY A 1 652 ? -27.511 -20.891 36.113 1.00 94.12 652 GLY A C 1
ATOM 4950 O O . GLY A 1 652 ? -27.915 -20.917 34.951 1.00 94.12 652 GLY A O 1
ATOM 4951 N N . SER A 1 653 ? -27.325 -22.013 36.808 1.00 93.06 653 SER A N 1
ATOM 4952 C CA . SER A 1 653 ? -27.700 -23.343 36.318 1.00 93.06 653 SER A CA 1
ATOM 4953 C C . SER A 1 653 ? -27.906 -24.313 37.476 1.00 93.06 653 SER A C 1
ATOM 4955 O O . SER A 1 653 ? -27.137 -24.296 38.435 1.00 93.06 653 SER A O 1
ATOM 4957 N N . SER A 1 654 ? -28.862 -25.234 37.336 1.00 88.69 654 SER A N 1
ATOM 4958 C CA . SER A 1 654 ? -29.056 -26.370 38.250 1.00 88.69 654 SER A CA 1
ATOM 4959 C C . SER A 1 654 ? -27.842 -27.306 38.358 1.00 88.69 654 SER A C 1
ATOM 4961 O O . SER A 1 654 ? -27.769 -28.096 39.293 1.00 88.69 654 SER A O 1
ATOM 4963 N N . ALA A 1 655 ? -26.870 -27.206 37.444 1.00 88.25 655 ALA A N 1
ATOM 4964 C CA . ALA A 1 655 ? -25.585 -27.903 37.520 1.00 88.25 655 ALA A CA 1
ATOM 4965 C C . ALA A 1 655 ? -24.510 -27.149 38.342 1.00 88.25 655 ALA A C 1
ATOM 4967 O O . ALA A 1 655 ? -23.340 -27.522 38.296 1.00 88.25 655 ALA A O 1
ATOM 4968 N N . GLY A 1 656 ? -24.865 -26.068 39.052 1.00 82.62 656 GLY A N 1
ATOM 4969 C CA . GLY A 1 656 ? -23.938 -25.314 39.912 1.00 82.62 656 GLY A CA 1
ATOM 4970 C C . GLY A 1 656 ? -22.857 -24.535 39.149 1.00 82.62 656 GLY A C 1
ATOM 4971 O O . GLY A 1 656 ? -21.786 -24.252 39.689 1.00 82.62 656 GLY A O 1
ATOM 4972 N N . ILE A 1 657 ? -23.093 -24.206 37.872 1.00 92.62 657 ILE A N 1
ATOM 4973 C CA . ILE A 1 657 ? -22.109 -23.502 37.037 1.00 92.62 657 ILE A CA 1
ATOM 4974 C C . ILE A 1 657 ? -21.920 -22.078 37.573 1.00 92.62 657 ILE A C 1
ATOM 4976 O O . ILE A 1 657 ? -22.806 -21.227 37.445 1.00 92.62 657 ILE A O 1
ATOM 4980 N N . LYS A 1 658 ? -20.737 -21.822 38.148 1.00 93.75 658 LYS A N 1
ATOM 4981 C CA . LYS A 1 658 ? -20.376 -20.563 38.810 1.00 93.75 658 LYS A CA 1
ATOM 4982 C C . LYS A 1 658 ? -20.680 -19.349 37.927 1.00 93.75 658 LYS A C 1
ATOM 4984 O O . LYS A 1 658 ? -19.967 -19.056 36.965 1.00 93.75 658 LYS A O 1
ATOM 4989 N N . THR A 1 659 ? -21.718 -18.620 38.318 1.00 96.56 659 THR A N 1
ATOM 4990 C CA . THR A 1 659 ? -22.228 -17.435 37.626 1.00 96.56 659 THR A CA 1
ATOM 4991 C C . THR A 1 659 ? -22.095 -16.238 38.560 1.00 96.56 659 THR A C 1
ATOM 4993 O O . THR A 1 659 ? -22.450 -16.325 39.732 1.00 96.56 659 THR A O 1
ATOM 4996 N N . THR A 1 660 ? -21.531 -15.128 38.085 1.00 97.88 660 THR A N 1
ATOM 4997 C CA . THR A 1 660 ? -21.388 -13.890 38.867 1.00 97.88 660 THR A CA 1
ATOM 4998 C C . THR A 1 660 ? -22.008 -12.722 38.114 1.00 97.88 660 THR A C 1
ATOM 5000 O O . THR A 1 660 ? -21.614 -12.447 36.982 1.00 97.88 660 THR A O 1
ATOM 5003 N N . LEU A 1 661 ? -22.954 -12.032 38.754 1.00 97.75 661 LEU A N 1
ATOM 5004 C CA . LEU A 1 661 ? -23.634 -10.846 38.235 1.00 97.75 661 LEU A CA 1
ATOM 5005 C C . LEU A 1 661 ? -23.246 -9.646 39.111 1.00 97.75 661 LEU A C 1
ATOM 5007 O O . LEU A 1 661 ? -23.559 -9.634 40.300 1.00 97.75 661 LEU A O 1
ATOM 5011 N N . GLN A 1 662 ? -22.555 -8.653 38.546 1.00 95.88 662 GLN A N 1
ATOM 5012 C CA . GLN A 1 662 ? -22.129 -7.441 39.251 1.00 95.88 662 GLN A CA 1
ATOM 5013 C C . GLN A 1 662 ? -22.720 -6.176 38.616 1.00 95.88 662 GLN A C 1
ATOM 5015 O O . GLN A 1 662 ? -22.235 -5.716 37.585 1.00 95.88 662 GLN A O 1
ATOM 5020 N N . ALA A 1 663 ? -23.723 -5.582 39.260 1.00 94.50 663 ALA A N 1
ATOM 5021 C CA . ALA A 1 663 ? -24.184 -4.229 38.942 1.00 94.50 663 ALA A CA 1
ATOM 5022 C C . ALA A 1 663 ? -23.404 -3.190 39.777 1.00 94.50 663 ALA A C 1
ATOM 5024 O O . ALA A 1 663 ? -22.760 -3.541 40.769 1.00 94.50 663 ALA A O 1
ATOM 5025 N N . GLY A 1 664 ? -23.438 -1.910 39.401 1.00 91.00 664 GLY A N 1
ATOM 5026 C CA . GLY A 1 664 ? -22.686 -0.852 40.086 1.00 91.00 664 GLY A CA 1
ATOM 5027 C C . GLY A 1 664 ? -21.179 -0.916 39.829 1.00 91.00 664 GLY A C 1
ATOM 5028 O O . GLY A 1 664 ? -20.401 -0.567 40.711 1.00 91.00 664 GLY A O 1
ATOM 5029 N N . TYR A 1 665 ? -20.753 -1.417 38.664 1.00 89.31 665 TYR A N 1
ATOM 5030 C CA . TYR A 1 665 ? -19.342 -1.550 38.299 1.00 89.31 665 TYR A CA 1
ATOM 5031 C C . TYR A 1 665 ? -18.944 -0.573 37.189 1.00 89.31 665 TYR A C 1
ATOM 5033 O O . TYR A 1 665 ? -19.183 -0.831 36.009 1.00 89.31 665 TYR A O 1
ATOM 5041 N N . ASP A 1 666 ? -18.286 0.524 37.570 1.00 89.06 666 ASP A N 1
ATOM 5042 C CA . ASP A 1 666 ? -17.592 1.406 36.631 1.00 89.06 666 ASP A CA 1
ATOM 5043 C C . ASP A 1 666 ? -16.312 0.722 36.131 1.00 89.06 666 ASP A C 1
ATOM 5045 O O . ASP A 1 666 ? -15.280 0.704 36.811 1.00 89.06 666 ASP A O 1
ATOM 5049 N N . TYR A 1 667 ? -16.373 0.135 34.933 1.00 86.44 667 TYR A N 1
ATOM 5050 C CA . TYR A 1 667 ? -15.200 -0.512 34.349 1.00 86.44 667 TYR A CA 1
ATOM 5051 C C . TYR A 1 667 ? -14.228 0.497 33.740 1.00 86.44 667 TYR A C 1
ATOM 5053 O O . TYR A 1 667 ? -13.034 0.212 33.680 1.00 86.44 667 TYR A O 1
ATOM 5061 N N . ILE A 1 668 ? -14.711 1.659 33.290 1.00 86.88 668 ILE A N 1
ATOM 5062 C CA . ILE A 1 668 ? -13.869 2.683 32.670 1.00 86.88 668 ILE A CA 1
ATOM 5063 C C . ILE A 1 668 ? -12.918 3.265 33.712 1.00 86.88 668 ILE A C 1
ATOM 5065 O O . ILE A 1 668 ? -11.709 3.295 33.478 1.00 86.88 668 ILE A O 1
ATOM 5069 N N . SER A 1 669 ? -13.420 3.682 34.872 1.00 85.56 669 SER A N 1
ATOM 5070 C CA . SER A 1 669 ? -12.566 4.202 35.938 1.00 85.56 669 SER A CA 1
ATOM 5071 C C . SER A 1 669 ? -11.775 3.098 36.651 1.00 85.56 669 SER A C 1
ATOM 5073 O O . SER A 1 669 ? -10.632 3.353 37.031 1.00 85.56 669 SER A O 1
ATOM 5075 N N . ALA A 1 670 ? -12.254 1.845 36.691 1.00 85.25 670 ALA A N 1
ATOM 5076 C CA . ALA A 1 670 ? -11.435 0.708 37.134 1.00 85.25 670 ALA A CA 1
ATOM 5077 C C . ALA A 1 670 ? -10.261 0.380 36.178 1.00 85.25 670 ALA A C 1
ATOM 5079 O O . ALA A 1 670 ? -9.141 0.158 36.643 1.00 85.25 670 ALA A O 1
ATOM 5080 N N . ASP A 1 671 ? -10.472 0.392 34.855 1.00 84.69 671 ASP A N 1
ATOM 5081 C CA . ASP A 1 671 ? -9.405 0.214 33.854 1.00 84.69 671 ASP A CA 1
ATOM 5082 C C . ASP A 1 671 ? -8.409 1.391 33.884 1.00 84.69 671 ASP A C 1
ATOM 5084 O O . ASP A 1 671 ? -7.195 1.171 33.822 1.00 84.69 671 ASP A O 1
ATOM 5088 N N . LYS A 1 672 ? -8.895 2.641 34.017 1.00 85.00 672 LYS A N 1
ATOM 5089 C CA . LYS A 1 672 ? -8.039 3.830 34.216 1.00 85.00 672 LYS A CA 1
ATOM 5090 C C . LYS A 1 672 ? -7.166 3.666 35.461 1.00 85.00 672 LYS A C 1
ATOM 5092 O O . LYS A 1 672 ? -5.959 3.886 35.378 1.00 85.00 672 LYS A O 1
ATOM 5097 N N . LEU A 1 673 ? -7.765 3.281 36.592 1.00 84.75 673 LEU A N 1
ATOM 5098 C CA . LEU A 1 673 ? -7.067 3.096 37.863 1.00 84.75 673 LEU A CA 1
ATOM 5099 C C . LEU A 1 673 ? -5.971 2.034 37.726 1.00 84.75 673 LEU A C 1
ATOM 5101 O O . LEU A 1 673 ? -4.822 2.314 38.049 1.00 84.75 673 LEU A O 1
ATOM 5105 N N . ALA A 1 674 ? -6.280 0.871 37.143 1.00 83.44 674 ALA A N 1
ATOM 5106 C CA . ALA A 1 674 ? -5.294 -0.185 36.906 1.00 83.44 674 ALA A CA 1
ATOM 5107 C C . ALA A 1 674 ? -4.105 0.289 36.042 1.00 83.44 674 ALA A C 1
ATOM 5109 O O . ALA A 1 674 ? -2.950 0.029 36.384 1.00 83.44 674 ALA A O 1
ATOM 5110 N N . LEU A 1 675 ? -4.366 1.038 34.962 1.00 85.25 675 LEU A N 1
ATOM 5111 C CA . LEU A 1 675 ? -3.324 1.619 34.103 1.00 85.25 675 LEU A CA 1
ATOM 5112 C C . LEU A 1 675 ? -2.472 2.673 34.835 1.00 85.25 675 LEU A C 1
ATOM 5114 O O . LEU A 1 675 ? -1.269 2.786 34.593 1.00 85.25 675 LEU A O 1
ATOM 5118 N N . ILE A 1 676 ? -3.084 3.471 35.710 1.00 81.50 676 ILE A N 1
ATOM 5119 C CA . ILE A 1 676 ? -2.395 4.512 36.482 1.00 81.50 676 ILE A CA 1
ATOM 5120 C C . ILE A 1 676 ? -1.554 3.889 37.601 1.00 81.50 676 ILE A C 1
ATOM 5122 O O . ILE A 1 676 ? -0.404 4.291 37.772 1.00 81.50 676 ILE A O 1
ATOM 5126 N N . THR A 1 677 ? -2.044 2.846 38.270 1.00 82.12 677 THR A N 1
ATOM 5127 C CA . THR A 1 677 ? -1.257 2.061 39.229 1.00 82.12 677 THR A CA 1
ATOM 5128 C C . THR A 1 677 ? -0.096 1.325 38.549 1.00 82.12 677 THR A C 1
ATOM 5130 O O . THR A 1 677 ? 1.001 1.289 39.103 1.00 82.12 677 THR A O 1
ATOM 5133 N N . GLU A 1 678 ? -0.247 0.817 37.318 1.00 84.56 678 GLU A N 1
ATOM 5134 C CA . GLU A 1 678 ? 0.900 0.272 36.572 1.00 84.56 678 GLU A CA 1
ATOM 5135 C C . GLU A 1 678 ? 1.962 1.357 36.306 1.00 84.56 678 GLU A C 1
ATOM 5137 O O . GLU A 1 678 ? 3.149 1.155 36.582 1.00 84.56 678 GLU A O 1
ATOM 5142 N N . LYS A 1 679 ? 1.540 2.547 35.849 1.00 82.94 679 LYS A N 1
ATOM 5143 C CA . LYS A 1 679 ? 2.431 3.708 35.671 1.00 82.94 679 LYS A CA 1
ATOM 5144 C C . LYS A 1 679 ? 3.106 4.116 36.986 1.00 82.94 679 LYS A C 1
ATOM 5146 O O . LYS A 1 679 ? 4.306 4.393 36.967 1.00 82.94 679 LYS A O 1
ATOM 5151 N N . ARG A 1 680 ? 2.385 4.100 38.118 1.00 85.69 680 ARG A N 1
ATOM 5152 C CA . ARG A 1 680 ? 2.951 4.328 39.458 1.00 85.69 680 ARG A CA 1
ATOM 5153 C C . ARG A 1 680 ? 4.096 3.357 39.719 1.00 85.69 680 ARG A C 1
ATOM 5155 O O . ARG A 1 680 ? 5.214 3.807 39.934 1.00 85.69 680 ARG A O 1
ATOM 5162 N N . LEU A 1 681 ? 3.854 2.050 39.625 1.00 83.69 681 LEU A N 1
ATOM 5163 C CA . LEU A 1 681 ? 4.854 1.016 39.923 1.00 83.69 681 LEU A CA 1
ATOM 5164 C C . LEU A 1 681 ? 6.102 1.115 39.025 1.00 83.69 681 LEU A C 1
ATOM 5166 O O . LEU A 1 681 ? 7.222 0.914 39.499 1.00 83.69 681 LEU A O 1
ATOM 5170 N N . GLN A 1 682 ? 5.939 1.467 37.744 1.00 83.44 682 GLN A N 1
ATOM 5171 C CA . GLN A 1 682 ? 7.069 1.727 36.840 1.00 83.44 682 GLN A CA 1
ATOM 5172 C C . GLN A 1 682 ? 7.885 2.962 37.272 1.00 83.44 682 GLN A C 1
ATOM 5174 O O . GLN A 1 682 ? 9.118 2.944 37.242 1.00 83.44 682 GLN A O 1
ATOM 5179 N N . MET A 1 683 ? 7.214 4.037 37.696 1.00 84.62 683 MET A N 1
ATOM 5180 C CA . MET A 1 683 ? 7.868 5.264 38.159 1.00 84.62 683 MET A CA 1
ATOM 5181 C C . MET A 1 683 ? 8.492 5.126 39.553 1.00 84.62 683 MET A C 1
ATOM 5183 O O . MET A 1 683 ? 9.556 5.699 39.792 1.00 84.62 683 MET A O 1
ATOM 5187 N N . GLU A 1 684 ? 7.895 4.335 40.446 1.00 83.69 684 GLU A N 1
ATOM 5188 C CA . GLU A 1 684 ? 8.430 4.075 41.784 1.00 83.69 684 GLU A CA 1
ATOM 5189 C C . GLU A 1 684 ? 9.763 3.320 41.704 1.00 83.69 684 GLU A C 1
ATOM 5191 O O . GLU A 1 684 ? 10.735 3.738 42.337 1.00 83.69 684 GLU A O 1
ATOM 5196 N N . LYS A 1 685 ? 9.853 2.318 40.815 1.00 85.69 685 LYS A N 1
ATOM 5197 C CA . LYS A 1 685 ? 11.098 1.595 40.496 1.00 85.69 685 LYS A CA 1
ATOM 5198 C C . LYS A 1 685 ? 12.176 2.512 39.910 1.00 85.69 685 LYS A C 1
ATOM 5200 O O . LYS A 1 685 ? 13.338 2.416 40.296 1.00 85.69 685 LYS A O 1
ATOM 5205 N N . ARG A 1 686 ? 11.806 3.455 39.032 1.00 85.62 686 ARG A N 1
ATOM 5206 C CA . ARG A 1 686 ? 12.757 4.442 38.490 1.00 85.62 686 ARG A CA 1
ATOM 5207 C C . ARG A 1 686 ? 13.280 5.404 39.565 1.00 85.62 686 ARG A C 1
ATOM 5209 O O . ARG A 1 686 ? 14.452 5.781 39.505 1.00 85.62 686 ARG A O 1
ATOM 5216 N N . LEU A 1 687 ? 12.453 5.790 40.542 1.00 87.50 687 LEU A N 1
ATOM 5217 C CA . LEU A 1 687 ? 12.921 6.584 41.681 1.00 87.50 687 LEU A CA 1
ATOM 5218 C C . LEU A 1 687 ? 13.929 5.783 42.514 1.00 87.50 687 LEU A C 1
ATOM 5220 O O . LEU A 1 687 ? 15.028 6.279 42.729 1.00 87.50 687 LEU A O 1
ATOM 5224 N N . GLN A 1 688 ? 13.615 4.527 42.862 1.00 83.69 688 GLN A N 1
ATOM 5225 C CA . GLN A 1 688 ? 14.520 3.652 43.620 1.00 83.69 688 GLN A CA 1
ATOM 5226 C C . GLN A 1 688 ? 15.905 3.548 42.953 1.00 83.69 688 GLN A C 1
ATOM 5228 O O . GLN A 1 688 ? 16.923 3.758 43.607 1.00 83.69 688 GLN A O 1
ATOM 5233 N N . SER A 1 689 ? 15.968 3.312 41.635 1.00 83.44 689 SER A N 1
ATOM 5234 C CA . SER A 1 689 ? 17.250 3.274 40.910 1.00 83.44 689 SER A CA 1
ATOM 5235 C C . SER A 1 689 ? 18.000 4.615 40.915 1.00 83.44 689 SER A C 1
ATOM 5237 O O . SER A 1 689 ? 19.227 4.624 40.853 1.00 83.44 689 SER A O 1
ATOM 5239 N N . THR A 1 690 ? 17.289 5.744 41.002 1.00 84.81 690 THR A N 1
ATOM 5240 C CA . THR A 1 690 ? 17.890 7.087 41.109 1.00 84.81 690 THR A CA 1
ATOM 5241 C C . THR A 1 690 ? 18.446 7.323 42.519 1.00 84.81 690 THR A C 1
ATOM 5243 O O . THR A 1 690 ? 19.578 7.781 42.670 1.00 84.81 690 THR A O 1
ATOM 5246 N N . ASP A 1 691 ? 17.699 6.927 43.551 1.00 85.31 691 ASP A N 1
ATOM 5247 C CA . ASP A 1 691 ? 18.125 6.989 44.953 1.00 85.31 691 ASP A CA 1
ATOM 5248 C C . ASP A 1 691 ? 19.363 6.111 45.194 1.00 85.31 691 ASP A C 1
ATOM 5250 O O . ASP A 1 691 ? 20.318 6.528 45.850 1.00 85.31 691 ASP A O 1
ATOM 5254 N N . GLU A 1 692 ? 19.404 4.919 44.594 1.00 86.00 692 GLU A N 1
ATOM 5255 C CA . GLU A 1 692 ? 20.574 4.043 44.618 1.00 86.00 692 GLU A CA 1
ATOM 5256 C C . GLU A 1 692 ? 21.812 4.654 43.946 1.00 86.00 692 GLU A C 1
ATOM 5258 O O . GLU A 1 692 ? 22.925 4.409 44.411 1.00 86.00 692 GLU A O 1
ATOM 5263 N N . LEU A 1 693 ? 21.658 5.416 42.855 1.00 86.75 693 LEU A N 1
ATOM 5264 C CA . LEU A 1 693 ? 22.778 6.115 42.208 1.00 86.75 693 LEU A CA 1
ATOM 5265 C C . LEU A 1 693 ? 23.333 7.214 43.119 1.00 86.75 693 LEU A C 1
ATOM 5267 O O . LEU A 1 693 ? 24.544 7.272 43.331 1.00 86.75 693 LEU A O 1
ATOM 5271 N N . ILE A 1 694 ? 22.457 8.010 43.736 1.00 86.19 694 ILE A N 1
ATOM 5272 C CA . ILE A 1 694 ? 22.846 9.032 44.718 1.00 86.19 694 ILE A CA 1
ATOM 5273 C C . ILE A 1 694 ? 23.584 8.383 45.904 1.00 86.19 694 ILE A C 1
ATOM 5275 O O . ILE A 1 694 ? 24.675 8.820 46.270 1.00 86.19 694 ILE A O 1
ATOM 5279 N N . GLN A 1 695 ? 23.066 7.277 46.450 1.00 85.38 695 GLN A N 1
ATOM 5280 C CA . GLN A 1 695 ? 23.751 6.521 47.506 1.00 85.38 695 GLN A CA 1
ATOM 5281 C C . GLN A 1 695 ? 25.107 5.948 47.063 1.00 85.38 695 GLN A C 1
ATOM 5283 O O . GLN A 1 695 ? 26.023 5.867 47.881 1.00 85.38 695 GLN A O 1
ATOM 5288 N N . LYS A 1 696 ? 25.261 5.527 45.800 1.00 85.00 696 LYS A N 1
ATOM 5289 C CA . LYS A 1 696 ? 26.540 5.026 45.261 1.00 85.00 696 LYS A CA 1
ATOM 5290 C C . LYS A 1 696 ? 27.590 6.145 45.199 1.00 85.00 696 LYS A C 1
ATOM 5292 O O . LYS A 1 696 ? 28.732 5.891 45.570 1.00 85.00 696 LYS A O 1
ATOM 5297 N N . LEU A 1 697 ? 27.207 7.378 44.848 1.00 84.94 697 LEU A N 1
ATOM 5298 C CA . LEU A 1 697 ? 28.105 8.543 44.888 1.00 84.94 697 LEU A CA 1
ATOM 5299 C C . LEU A 1 697 ? 28.573 8.853 46.321 1.00 84.94 697 LEU A C 1
ATOM 5301 O O . LEU A 1 697 ? 29.777 8.914 46.564 1.00 84.94 697 LEU A O 1
ATOM 5305 N N . PHE A 1 698 ? 27.654 8.925 47.291 1.00 81.25 698 PHE A N 1
ATOM 5306 C CA . PHE A 1 698 ? 28.018 9.149 48.701 1.00 81.25 698 PHE A CA 1
ATOM 5307 C C . PHE A 1 698 ? 28.835 8.000 49.327 1.00 81.25 698 PHE A C 1
ATOM 5309 O O . PHE A 1 698 ? 29.637 8.227 50.231 1.00 81.25 698 PHE A O 1
ATOM 5316 N N . LYS A 1 699 ? 28.698 6.763 48.823 1.00 83.06 699 LYS A N 1
ATOM 5317 C CA . LYS A 1 699 ? 29.566 5.628 49.196 1.00 83.06 699 LYS A CA 1
ATOM 5318 C C . LYS A 1 699 ? 30.974 5.718 48.593 1.00 83.06 699 LYS A C 1
ATOM 5320 O O . LYS A 1 699 ? 31.904 5.178 49.183 1.00 83.06 699 LYS A O 1
ATOM 5325 N N . MET A 1 700 ? 31.149 6.387 47.450 1.00 81.38 700 MET A N 1
ATOM 5326 C CA . MET A 1 700 ? 32.473 6.665 46.872 1.00 81.38 700 MET A CA 1
ATOM 5327 C C . MET A 1 700 ? 33.169 7.852 47.553 1.00 81.38 700 MET A C 1
ATOM 5329 O O . MET A 1 700 ? 34.395 7.853 47.670 1.00 81.38 700 MET A O 1
ATOM 5333 N N . LYS A 1 701 ? 32.403 8.863 47.982 1.00 83.19 701 LYS A N 1
ATOM 5334 C CA . LYS A 1 701 ? 32.895 10.103 48.597 1.00 83.19 701 LYS A CA 1
ATOM 5335 C C . LYS A 1 701 ? 31.901 10.620 49.655 1.00 83.19 701 LYS A C 1
ATOM 5337 O O . LYS A 1 701 ? 30.778 10.941 49.284 1.00 83.19 701 LYS A O 1
ATOM 5342 N N . PRO A 1 702 ? 32.282 10.756 50.941 1.00 78.81 702 PRO A N 1
ATOM 5343 C CA . PRO A 1 702 ? 31.333 11.114 52.003 1.00 78.81 702 PRO A CA 1
ATOM 5344 C C . PRO A 1 702 ? 30.660 12.496 51.914 1.00 78.81 702 PRO A C 1
ATOM 5346 O O . PRO A 1 702 ? 29.617 12.674 52.536 1.00 78.81 702 PRO A O 1
ATOM 5349 N N . SER A 1 703 ? 31.218 13.470 51.180 1.00 79.25 703 SER A N 1
ATOM 5350 C CA . SER A 1 703 ? 30.586 14.784 50.959 1.00 79.25 703 SER A CA 1
ATOM 5351 C C . SER A 1 703 ? 30.721 15.265 49.513 1.00 79.25 703 SER A C 1
ATOM 5353 O O . SER A 1 703 ? 31.635 14.860 48.787 1.00 79.25 703 SER A O 1
ATOM 5355 N N . VAL A 1 704 ? 29.810 16.157 49.113 1.00 77.38 704 VAL A N 1
ATOM 5356 C CA . VAL A 1 704 ? 29.719 16.738 47.762 1.00 77.38 704 VAL A CA 1
ATOM 5357 C C . VAL A 1 704 ? 30.956 17.580 47.416 1.00 77.38 704 VAL A C 1
ATOM 5359 O O . VAL A 1 704 ? 31.380 17.611 46.263 1.00 77.38 704 VAL A O 1
ATOM 5362 N N . ASP A 1 705 ? 31.621 18.174 48.410 1.00 78.75 705 ASP A N 1
ATOM 5363 C CA . ASP A 1 705 ? 32.888 18.906 48.233 1.00 78.75 705 ASP A CA 1
ATOM 5364 C C . ASP A 1 705 ? 34.019 18.005 47.715 1.00 78.75 705 ASP A C 1
ATOM 5366 O O . ASP A 1 705 ? 34.949 18.470 47.059 1.00 78.75 705 ASP A O 1
ATOM 5370 N N . GLN A 1 706 ? 33.939 16.700 48.003 1.00 77.94 706 GLN A N 1
ATOM 5371 C CA . GLN A 1 706 ? 34.924 15.701 47.588 1.00 77.94 706 GLN A CA 1
ATOM 5372 C C . GLN A 1 706 ? 34.579 15.033 46.245 1.00 77.94 706 GLN A C 1
ATOM 5374 O O . GLN A 1 706 ? 35.328 14.160 45.791 1.00 77.94 706 GLN A O 1
ATOM 5379 N N . PHE A 1 707 ? 33.454 15.399 45.621 1.00 85.12 707 PHE A N 1
ATOM 5380 C CA . PHE A 1 707 ? 33.068 14.932 44.290 1.00 85.12 707 PHE A CA 1
ATOM 5381 C C . PHE A 1 707 ? 33.927 15.616 43.216 1.00 85.12 707 PHE A C 1
ATOM 5383 O O . PHE A 1 707 ? 34.188 16.817 43.275 1.00 85.12 707 PHE A O 1
ATOM 5390 N N . THR A 1 708 ? 34.317 14.870 42.179 1.00 85.19 708 THR A N 1
ATOM 5391 C CA . THR A 1 708 ? 34.835 15.477 40.941 1.00 85.19 708 THR A CA 1
ATOM 5392 C C . THR A 1 708 ? 33.718 16.238 40.221 1.00 85.19 708 THR A C 1
ATOM 5394 O O . THR A 1 708 ? 32.544 15.937 40.421 1.00 85.19 708 THR A O 1
ATOM 5397 N N . GLU A 1 709 ? 34.040 17.165 39.315 1.00 81.81 709 GLU A N 1
ATOM 5398 C CA . GLU A 1 709 ? 33.011 17.884 38.536 1.00 81.81 709 GLU A CA 1
ATOM 5399 C C . GLU A 1 709 ? 32.085 16.938 37.745 1.00 81.81 709 GLU A C 1
ATOM 5401 O O . GLU A 1 709 ? 30.886 17.182 37.627 1.00 81.81 709 GLU A O 1
ATOM 5406 N N . GLN A 1 710 ? 32.599 15.791 37.287 1.00 80.75 710 GLN A N 1
ATOM 5407 C CA . GLN A 1 710 ? 31.775 14.734 36.689 1.00 80.75 710 GLN A CA 1
ATOM 5408 C C . GLN A 1 710 ? 30.794 14.122 37.705 1.00 80.75 710 GLN A C 1
ATOM 5410 O O . GLN A 1 710 ? 29.616 13.961 37.394 1.00 80.75 710 GLN A O 1
ATOM 5415 N N . MET A 1 711 ? 31.243 13.827 38.930 1.00 77.25 711 MET A N 1
ATOM 5416 C CA . MET A 1 711 ? 30.376 13.333 40.009 1.00 77.25 711 MET A CA 1
ATOM 5417 C C . MET A 1 711 ? 29.349 14.385 40.457 1.00 77.25 711 MET A C 1
ATOM 5419 O O . MET A 1 711 ? 28.194 14.028 40.670 1.00 77.25 711 MET A O 1
ATOM 5423 N N . LYS A 1 712 ? 29.721 15.672 40.539 1.00 80.62 712 LYS A N 1
ATOM 5424 C CA . LYS A 1 712 ? 28.794 16.780 40.844 1.00 80.62 712 LYS A CA 1
ATOM 5425 C C . LYS A 1 712 ? 27.710 16.922 39.778 1.00 80.62 712 LYS A C 1
ATOM 5427 O O . LYS A 1 712 ? 26.542 17.063 40.128 1.00 80.62 712 LYS A O 1
ATOM 5432 N N . ASN A 1 713 ? 28.066 16.818 38.497 1.00 81.12 713 ASN A N 1
ATOM 5433 C CA . ASN A 1 713 ? 27.094 16.854 37.403 1.00 81.12 713 ASN A CA 1
ATOM 5434 C C . ASN A 1 713 ? 26.132 15.658 37.459 1.00 81.12 713 ASN A C 1
ATOM 5436 O O . ASN A 1 713 ? 24.920 15.863 37.468 1.00 81.12 713 ASN A O 1
ATOM 5440 N N . VAL A 1 714 ? 26.640 14.427 37.605 1.00 83.38 714 VAL A N 1
ATOM 5441 C CA . VAL A 1 714 ? 25.790 13.227 37.748 1.00 83.38 714 VAL A CA 1
ATOM 5442 C C . VAL A 1 714 ? 24.905 13.309 38.999 1.00 83.38 714 VAL A C 1
ATOM 5444 O O . VAL A 1 714 ? 23.744 12.903 38.953 1.00 83.38 714 VAL A O 1
ATOM 5447 N N . TYR A 1 715 ? 25.406 13.871 40.103 1.00 83.50 715 TYR A N 1
ATOM 5448 C CA . TYR A 1 715 ? 24.624 14.120 41.315 1.00 83.50 715 TYR A CA 1
ATOM 5449 C C . TYR A 1 715 ? 23.502 15.140 41.075 1.00 83.50 715 TYR A C 1
ATOM 5451 O O . TYR A 1 715 ? 22.344 14.835 41.354 1.00 83.50 715 TYR A O 1
ATOM 5459 N N . LYS A 1 716 ? 23.815 16.303 40.486 1.00 81.19 716 LYS A N 1
ATOM 5460 C CA . LYS A 1 716 ? 22.851 17.366 40.159 1.00 81.19 716 LYS A CA 1
ATOM 5461 C C . LYS A 1 716 ? 21.752 16.873 39.215 1.00 81.19 716 LYS A C 1
ATOM 5463 O O . LYS A 1 716 ? 20.572 17.127 39.454 1.00 81.19 716 LYS A O 1
ATOM 5468 N N . GLU A 1 717 ? 22.118 16.124 38.174 1.00 82.50 717 GLU A N 1
ATOM 5469 C CA . GLU A 1 717 ? 21.157 15.501 37.259 1.00 82.50 717 GLU A CA 1
ATOM 5470 C C . GLU A 1 717 ? 20.301 14.442 37.961 1.00 82.50 717 GLU A C 1
ATOM 5472 O O . GLU A 1 717 ? 19.080 14.436 37.792 1.00 82.50 717 GLU A O 1
ATOM 5477 N N . SER A 1 718 ? 20.904 13.586 38.794 1.00 80.81 718 SER A N 1
ATOM 5478 C CA . SER A 1 718 ? 20.172 12.569 39.563 1.00 80.81 718 SER A CA 1
ATOM 5479 C C . SER A 1 718 ? 19.186 13.201 40.545 1.00 80.81 718 SER A C 1
ATOM 5481 O O . SER A 1 718 ? 18.050 12.744 40.637 1.00 80.81 718 SER A O 1
ATOM 5483 N N . LEU A 1 719 ? 19.573 14.282 41.228 1.00 80.62 719 LEU A N 1
ATOM 5484 C CA . LEU A 1 719 ? 18.722 15.026 42.157 1.00 80.62 719 LEU A CA 1
ATOM 5485 C C . LEU A 1 719 ? 17.542 15.682 41.419 1.00 80.62 719 LEU A C 1
ATOM 5487 O O . LEU A 1 719 ? 16.383 15.498 41.794 1.00 80.62 719 LEU A O 1
ATOM 5491 N N . LEU A 1 720 ? 17.810 16.336 40.284 1.00 78.69 720 LEU A N 1
ATOM 5492 C CA . LEU A 1 720 ? 16.781 16.921 39.421 1.00 78.69 720 LEU A CA 1
ATOM 5493 C C . LEU A 1 720 ? 15.814 15.860 38.854 1.00 78.69 720 LEU A C 1
ATOM 5495 O O . LEU A 1 720 ? 14.613 16.115 38.732 1.00 78.69 720 LEU A O 1
ATOM 5499 N N . VAL A 1 721 ? 16.307 14.662 38.519 1.00 82.69 721 VAL A N 1
ATOM 5500 C CA . VAL A 1 721 ? 15.477 13.513 38.115 1.00 82.69 721 VAL A CA 1
ATOM 5501 C C . VAL A 1 721 ? 14.656 12.988 39.295 1.00 82.69 721 VAL A C 1
ATOM 5503 O O . VAL A 1 721 ? 13.454 12.776 39.133 1.00 82.69 721 VAL A O 1
ATOM 5506 N N . GLN A 1 722 ? 15.254 12.839 40.480 1.00 83.12 722 GLN A N 1
ATOM 5507 C CA . GLN A 1 722 ? 14.583 12.391 41.703 1.00 83.12 722 GLN A CA 1
ATOM 5508 C C . GLN A 1 722 ? 13.386 13.296 42.037 1.00 83.12 722 GLN A C 1
ATOM 5510 O O . GLN A 1 722 ? 12.278 12.805 42.255 1.00 83.12 722 GLN A O 1
ATOM 5515 N N . MET A 1 723 ? 13.577 14.617 42.002 1.00 75.62 723 MET A N 1
ATOM 5516 C CA . MET A 1 723 ? 12.521 15.606 42.248 1.00 75.62 723 MET A CA 1
ATOM 5517 C C . MET A 1 723 ? 11.403 15.510 41.198 1.00 75.62 723 MET A C 1
ATOM 5519 O O . MET A 1 723 ? 10.230 15.385 41.554 1.00 75.62 723 MET A O 1
ATOM 5523 N N . LYS A 1 724 ? 11.751 15.463 39.901 1.00 80.81 724 LYS A N 1
ATOM 5524 C CA . LYS A 1 724 ? 10.779 15.308 38.794 1.00 80.81 724 LYS A CA 1
ATOM 5525 C C . LYS A 1 724 ? 9.956 14.020 38.900 1.00 80.81 724 LYS A C 1
ATOM 5527 O O . LYS A 1 724 ? 8.784 14.017 38.528 1.00 80.81 724 LYS A O 1
ATOM 5532 N N . LEU A 1 725 ? 10.547 12.937 39.406 1.00 80.75 725 LEU A N 1
ATOM 5533 C CA . LEU A 1 725 ? 9.848 11.677 39.661 1.00 80.75 725 LEU A CA 1
ATOM 5534 C C . LEU A 1 725 ? 8.951 11.763 40.906 1.00 80.75 725 LEU A C 1
ATOM 5536 O O . LEU A 1 725 ? 7.801 11.337 40.828 1.00 80.75 725 LEU A O 1
ATOM 5540 N N . LYS A 1 726 ? 9.420 12.363 42.012 1.00 80.56 726 LYS A N 1
ATOM 5541 C CA . LYS A 1 726 ? 8.626 12.567 43.240 1.00 80.56 726 LYS A CA 1
ATOM 5542 C C . LYS A 1 726 ? 7.348 13.382 42.976 1.00 80.56 726 LYS A C 1
ATOM 5544 O O . LYS A 1 726 ? 6.278 12.932 43.378 1.00 80.56 726 LYS A O 1
ATOM 5549 N N . LYS A 1 727 ? 7.414 14.489 42.215 1.00 78.31 727 LYS A N 1
ATOM 5550 C CA . LYS A 1 727 ? 6.219 15.282 41.833 1.00 78.31 727 LYS A CA 1
ATOM 5551 C C . LYS A 1 727 ? 5.219 14.457 41.027 1.00 78.31 727 LYS A C 1
ATOM 5553 O O . LYS A 1 727 ? 4.063 14.353 41.414 1.00 78.31 727 LYS A O 1
ATOM 5558 N N . LYS A 1 728 ? 5.671 13.791 39.962 1.00 78.06 728 LYS A N 1
ATOM 5559 C CA . LYS A 1 728 ? 4.787 12.969 39.119 1.00 78.06 728 LYS A CA 1
ATOM 5560 C C . LYS A 1 728 ? 4.171 11.776 39.852 1.00 78.06 728 LYS A C 1
ATOM 5562 O O . LYS A 1 728 ? 3.049 11.390 39.549 1.00 78.06 728 LYS A O 1
ATOM 5567 N N . LEU A 1 729 ? 4.874 11.195 40.825 1.00 80.50 729 LEU A N 1
ATOM 5568 C CA . LEU A 1 729 ? 4.318 10.149 41.690 1.00 80.50 729 LEU A CA 1
ATOM 5569 C C . LEU A 1 729 ? 3.230 10.679 42.629 1.00 80.50 729 LEU A C 1
ATOM 5571 O O . LEU A 1 729 ? 2.276 9.960 42.915 1.00 80.50 729 LEU A O 1
ATOM 5575 N N . LEU A 1 730 ? 3.357 11.921 43.091 1.00 76.94 730 LEU A N 1
ATOM 5576 C CA . LEU A 1 730 ? 2.360 12.599 43.914 1.00 76.94 730 LEU A CA 1
ATOM 5577 C C . LEU A 1 730 ? 1.134 13.009 43.074 1.00 76.94 730 LEU A C 1
ATOM 5579 O O . LEU A 1 730 ? 0.016 12.684 43.466 1.00 76.94 730 LEU A O 1
ATOM 5583 N N . GLU A 1 731 ? 1.330 13.577 41.877 1.00 77.62 731 GLU A N 1
ATOM 5584 C CA . GLU A 1 731 ? 0.269 13.814 40.877 1.00 77.62 731 GLU A CA 1
ATOM 5585 C C . GLU A 1 731 ? -0.526 12.524 40.589 1.00 77.62 731 GLU A C 1
ATOM 5587 O O . GLU A 1 731 ? -1.755 12.505 40.666 1.00 77.62 731 GLU A O 1
ATOM 5592 N N . ILE A 1 732 ? 0.175 11.412 40.331 1.00 78.44 732 ILE A N 1
ATOM 5593 C CA . ILE A 1 732 ? -0.430 10.090 40.106 1.00 78.44 732 ILE A CA 1
ATOM 5594 C C . ILE A 1 732 ? -1.246 9.623 41.320 1.00 78.44 732 ILE A C 1
ATOM 5596 O O . ILE A 1 732 ? -2.383 9.192 41.143 1.00 78.44 732 ILE A O 1
ATOM 5600 N N . LYS A 1 733 ? -0.718 9.751 42.545 1.00 77.50 733 LYS A N 1
ATOM 5601 C CA . LYS A 1 733 ? -1.412 9.338 43.781 1.00 77.50 733 LYS A CA 1
ATOM 5602 C C . LYS A 1 733 ? -2.675 10.167 44.056 1.00 77.50 733 LYS A C 1
ATOM 5604 O O . LYS A 1 733 ? -3.654 9.624 44.572 1.00 77.50 733 LYS A O 1
ATOM 5609 N N . MET A 1 734 ? -2.707 11.443 43.661 1.00 76.81 734 MET A N 1
ATOM 5610 C CA . MET A 1 734 ? -3.935 12.251 43.697 1.00 76.81 734 MET A CA 1
ATOM 5611 C C . MET A 1 734 ? -4.984 11.730 42.701 1.00 76.81 734 MET A C 1
ATOM 5613 O O . MET A 1 734 ? -6.157 11.622 43.056 1.00 76.81 734 MET A O 1
ATOM 5617 N N . ILE A 1 735 ? -4.578 11.349 41.482 1.00 79.06 735 ILE A N 1
ATOM 5618 C CA . ILE A 1 735 ? -5.499 10.795 40.474 1.00 79.06 735 ILE A CA 1
ATOM 5619 C C . ILE A 1 735 ? -6.001 9.396 40.877 1.00 79.06 735 ILE A C 1
ATOM 5621 O O . ILE A 1 735 ? -7.194 9.135 40.739 1.00 79.06 735 ILE A O 1
ATOM 5625 N N . GLU A 1 736 ? -5.143 8.523 41.427 1.00 78.00 736 GLU A N 1
ATOM 5626 C CA . GLU A 1 736 ? -5.565 7.233 42.007 1.00 78.00 736 GLU A CA 1
ATOM 5627 C C . GLU A 1 736 ? -6.666 7.455 43.059 1.00 78.00 736 GLU A C 1
ATOM 5629 O O . GLU A 1 736 ? -7.724 6.837 42.969 1.00 78.00 736 GLU A O 1
ATOM 5634 N N . THR A 1 737 ? -6.462 8.402 43.985 1.00 76.62 737 THR A N 1
ATOM 5635 C CA . THR A 1 737 ? -7.415 8.719 45.068 1.00 76.62 737 THR A CA 1
ATOM 5636 C C . THR A 1 737 ? -8.752 9.262 44.540 1.00 76.62 737 THR A C 1
ATOM 5638 O O . THR A 1 737 ? -9.815 8.885 45.038 1.00 76.62 737 THR A O 1
ATOM 5641 N N . LYS A 1 738 ? -8.728 10.119 43.506 1.00 79.12 738 LYS A N 1
ATOM 5642 C CA . LYS A 1 738 ? -9.953 10.616 42.852 1.00 79.12 738 LYS A CA 1
ATOM 5643 C C . LYS A 1 738 ? -10.721 9.487 42.147 1.00 79.12 738 LYS A C 1
ATOM 5645 O O . LYS A 1 738 ? -11.942 9.427 42.267 1.00 79.12 738 LYS A O 1
ATOM 5650 N N . LEU A 1 739 ? -10.025 8.573 41.464 1.00 79.06 739 LEU A N 1
ATOM 5651 C CA . LEU A 1 739 ? -10.648 7.436 40.772 1.00 79.06 739 LEU A CA 1
ATOM 5652 C C . LEU A 1 739 ? -11.205 6.380 41.737 1.00 79.06 739 LEU A C 1
ATOM 5654 O O . LEU A 1 739 ? -12.283 5.853 41.477 1.00 79.06 739 LEU A O 1
ATOM 5658 N N . THR A 1 740 ? -10.536 6.082 42.858 1.00 78.50 740 THR A N 1
ATOM 5659 C CA . THR A 1 740 ? -11.106 5.177 43.875 1.00 78.50 740 THR A CA 1
ATOM 5660 C C . THR A 1 740 ? -12.384 5.755 44.472 1.00 78.50 740 THR A C 1
ATOM 5662 O O . THR A 1 740 ? -13.392 5.057 44.528 1.00 78.50 740 THR A O 1
ATOM 5665 N N . ALA A 1 741 ? -12.385 7.049 44.813 1.00 78.00 741 ALA A N 1
ATOM 5666 C CA . ALA A 1 741 ? -13.578 7.725 45.317 1.00 78.00 741 ALA A CA 1
ATOM 5667 C C . ALA A 1 741 ? -14.714 7.776 44.277 1.00 78.00 741 ALA A C 1
ATOM 5669 O O . ALA A 1 741 ? -15.880 7.726 44.650 1.00 78.00 741 ALA A O 1
ATOM 5670 N N . GLU A 1 742 ? -14.403 7.854 42.977 1.00 79.69 742 GLU A N 1
ATOM 5671 C CA . GLU A 1 742 ? -15.398 7.770 41.901 1.00 79.69 742 GLU A CA 1
ATOM 5672 C C . GLU A 1 742 ? -16.039 6.376 41.800 1.00 79.69 742 GLU A C 1
ATOM 5674 O O . GLU A 1 742 ? -17.263 6.283 41.733 1.00 79.69 742 GLU A O 1
ATOM 5679 N N . ILE A 1 743 ? -15.235 5.309 41.862 1.00 80.12 743 ILE A N 1
ATOM 5680 C CA . ILE A 1 743 ? -15.698 3.908 41.812 1.00 80.12 743 ILE A CA 1
ATOM 5681 C C . ILE A 1 743 ? -16.540 3.536 43.047 1.00 80.12 743 ILE A C 1
ATOM 5683 O O . ILE A 1 743 ? -17.439 2.702 42.953 1.00 80.12 743 ILE A O 1
ATOM 5687 N N . GLU A 1 744 ? -16.267 4.143 44.205 1.00 73.62 744 GLU A N 1
ATOM 5688 C CA . GLU A 1 744 ? -16.983 3.877 45.461 1.00 73.62 744 GLU A CA 1
ATOM 5689 C C . GLU A 1 744 ? -18.306 4.656 45.612 1.00 73.62 744 GLU A C 1
ATOM 5691 O O . GLU A 1 744 ? -19.076 4.375 46.537 1.00 73.62 744 GLU A O 1
ATOM 5696 N N . LYS A 1 745 ? -18.627 5.590 44.697 1.00 75.00 745 LYS A N 1
ATOM 5697 C CA . LYS A 1 745 ? -19.905 6.329 44.714 1.00 75.00 745 LYS A CA 1
ATOM 5698 C C . LYS A 1 745 ? -21.105 5.365 44.647 1.00 75.00 745 LYS A C 1
ATOM 5700 O O . LYS A 1 745 ? -21.115 4.443 43.829 1.00 75.00 745 LYS A O 1
ATOM 5705 N N . PRO A 1 746 ? -22.166 5.576 45.450 1.00 67.56 746 PRO A N 1
ATOM 5706 C CA . PRO A 1 746 ? -23.347 4.717 45.435 1.00 67.56 746 PRO A CA 1
ATOM 5707 C C . PRO A 1 746 ? -24.178 4.918 44.155 1.00 67.56 746 PRO A C 1
ATOM 5709 O O . PRO A 1 746 ? -25.046 5.786 44.079 1.00 67.56 746 PRO A O 1
ATOM 5712 N N . VAL A 1 747 ? -23.930 4.084 43.143 1.00 74.50 747 VAL A N 1
ATOM 5713 C CA . VAL A 1 747 ? -24.737 4.019 41.914 1.00 74.50 747 VAL A CA 1
ATOM 5714 C C . VAL A 1 747 ? -26.102 3.385 42.210 1.00 74.50 747 VAL A C 1
ATOM 5716 O O . VAL A 1 747 ? -26.179 2.360 42.892 1.00 74.50 747 VAL A O 1
ATOM 5719 N N . LYS A 1 748 ? -27.187 3.947 41.651 1.00 84.19 748 LYS A N 1
ATOM 5720 C CA . LYS A 1 748 ? -28.515 3.306 41.641 1.00 84.19 748 LYS A CA 1
ATOM 5721 C C . LYS A 1 748 ? -28.516 2.142 40.645 1.00 84.19 748 LYS A C 1
ATOM 5723 O O . LYS A 1 748 ? -28.908 2.295 39.492 1.00 84.19 748 LYS A O 1
ATOM 5728 N N . ALA A 1 749 ? -27.999 1.008 41.107 1.00 91.06 749 ALA A N 1
ATOM 5729 C CA . ALA A 1 749 ? -27.710 -0.168 40.303 1.00 91.06 749 ALA A CA 1
ATOM 5730 C C . ALA A 1 749 ? -28.607 -1.362 40.670 1.00 91.06 749 ALA A C 1
ATOM 5732 O O . ALA A 1 749 ? -28.844 -1.633 41.851 1.00 91.06 749 ALA A O 1
ATOM 5733 N N . GLU A 1 750 ? -29.080 -2.088 39.655 1.00 95.19 750 GLU A N 1
ATOM 5734 C CA . GLU A 1 750 ? -30.093 -3.140 39.800 1.00 95.19 750 GLU A CA 1
ATOM 5735 C C . GLU A 1 750 ? -29.711 -4.443 39.077 1.00 95.19 750 GLU A C 1
ATOM 5737 O O . GLU A 1 750 ? -29.040 -4.435 38.042 1.00 95.19 750 GLU A O 1
ATOM 5742 N N . ILE A 1 751 ? -30.186 -5.577 39.595 1.00 97.12 751 ILE A N 1
ATOM 5743 C CA . ILE A 1 751 ? -30.122 -6.884 38.924 1.00 97.12 751 ILE A CA 1
ATOM 5744 C C . ILE A 1 751 ? -31.538 -7.467 38.890 1.00 97.12 751 ILE A C 1
ATOM 5746 O O . ILE A 1 751 ? -32.170 -7.586 39.934 1.00 97.12 751 ILE A O 1
ATOM 5750 N N . ILE A 1 752 ? -32.048 -7.802 37.703 1.00 97.06 752 ILE A N 1
ATOM 5751 C CA . ILE A 1 752 ? -33.439 -8.215 37.454 1.00 97.06 752 ILE A CA 1
ATOM 5752 C C . ILE A 1 752 ? -33.446 -9.558 36.717 1.00 97.06 752 ILE A C 1
ATOM 5754 O O . ILE A 1 752 ? -32.867 -9.668 35.636 1.00 97.06 752 ILE A O 1
ATOM 5758 N N . ILE A 1 753 ? -34.121 -10.557 37.285 1.00 96.94 753 ILE A N 1
ATOM 5759 C CA . ILE A 1 753 ? -34.287 -11.900 36.724 1.00 96.94 753 ILE A CA 1
ATOM 5760 C C . ILE A 1 753 ? -35.786 -12.181 36.556 1.00 96.94 753 ILE A C 1
ATOM 5762 O O . ILE A 1 753 ? -36.525 -12.239 37.537 1.00 96.94 753 ILE A O 1
ATOM 5766 N N . GLU A 1 754 ? -36.238 -12.304 35.309 1.00 94.62 754 GLU A N 1
ATOM 5767 C CA . GLU A 1 754 ? -37.667 -12.284 34.949 1.00 94.62 754 GLU A CA 1
ATOM 5768 C C . GLU A 1 754 ? -38.374 -13.644 35.067 1.00 94.62 754 GLU A C 1
ATOM 5770 O O . GLU A 1 754 ? -39.597 -13.679 35.134 1.00 94.62 754 GLU A O 1
ATOM 5775 N N . ASP A 1 755 ? -37.623 -14.745 35.099 1.00 93.88 755 ASP A N 1
ATOM 5776 C CA . ASP A 1 755 ? -38.073 -16.127 35.309 1.00 93.88 755 ASP A CA 1
ATOM 5777 C C . ASP A 1 755 ? -37.293 -16.736 36.486 1.00 93.88 755 ASP A C 1
ATOM 5779 O O . ASP A 1 755 ? -37.793 -16.676 37.605 1.00 93.88 755 ASP A O 1
ATOM 5783 N N . LYS A 1 756 ? -36.067 -17.254 36.287 1.00 94.50 756 LYS A N 1
ATOM 5784 C CA . LYS A 1 756 ? -35.371 -18.086 37.296 1.00 94.50 756 LYS A CA 1
ATOM 5785 C C . LYS A 1 756 ? -33.926 -17.722 37.585 1.00 94.50 756 LYS A C 1
ATOM 5787 O O . LYS A 1 756 ? -33.078 -17.713 36.694 1.00 94.50 756 LYS A O 1
ATOM 5792 N N . LEU A 1 757 ? -33.618 -17.544 38.863 1.00 96.19 757 LEU A N 1
ATOM 5793 C CA . LEU A 1 757 ? -32.265 -17.407 39.384 1.00 96.19 757 LEU A CA 1
ATOM 5794 C C . LEU A 1 757 ? -31.866 -18.676 40.138 1.00 96.19 757 LEU A C 1
ATOM 5796 O O . LEU A 1 757 ? -32.405 -18.962 41.201 1.00 96.19 757 LEU A O 1
ATOM 5800 N N . PHE A 1 758 ? -30.917 -19.441 39.604 1.00 95.38 758 PHE A N 1
ATOM 5801 C CA . PHE A 1 758 ? -30.444 -20.666 40.249 1.00 95.38 758 PHE A CA 1
ATOM 5802 C C . PHE A 1 758 ? -29.514 -20.378 41.439 1.00 95.38 758 PHE A C 1
ATOM 5804 O O . PHE A 1 758 ? -28.817 -19.356 41.480 1.00 95.38 758 PHE A O 1
ATOM 5811 N N . ASN A 1 759 ? -29.470 -21.330 42.375 1.00 90.88 759 ASN A N 1
ATOM 5812 C CA . ASN A 1 759 ? -28.534 -21.346 43.502 1.00 90.88 759 ASN A CA 1
ATOM 5813 C C . ASN A 1 759 ? -27.062 -21.261 43.062 1.00 90.88 759 ASN A C 1
ATOM 5815 O O . ASN A 1 759 ? -26.715 -21.493 41.904 1.00 90.88 759 ASN A O 1
ATOM 5819 N N . ASP A 1 760 ? -26.204 -20.878 44.009 1.00 91.62 760 ASP A N 1
ATOM 5820 C CA . ASP A 1 760 ? -24.760 -20.649 43.840 1.00 91.62 760 ASP A CA 1
ATOM 5821 C C . ASP A 1 760 ? -24.393 -19.518 42.857 1.00 91.62 760 ASP A C 1
ATOM 5823 O O . ASP A 1 760 ? -23.213 -19.233 42.622 1.00 91.62 760 ASP A O 1
ATOM 5827 N N . THR A 1 761 ? -25.390 -18.792 42.340 1.00 95.06 761 THR A N 1
ATOM 5828 C CA . THR A 1 761 ? -25.175 -17.522 41.643 1.00 95.06 761 THR A CA 1
ATOM 5829 C C . THR A 1 761 ? -24.721 -16.454 42.641 1.00 95.06 761 THR A C 1
ATOM 5831 O O . THR A 1 761 ? -25.332 -16.252 43.692 1.00 95.06 761 THR A O 1
ATOM 5834 N N . LEU A 1 762 ? -23.641 -15.748 42.307 1.00 96.25 762 LEU A N 1
ATOM 5835 C CA . LEU A 1 762 ? -23.098 -14.651 43.105 1.00 96.25 762 LEU A CA 1
ATOM 5836 C C . LEU A 1 762 ? -23.617 -13.308 42.579 1.00 96.25 762 LEU A C 1
ATOM 5838 O O . LEU A 1 762 ? -23.223 -12.858 41.503 1.00 96.25 762 LEU A O 1
ATOM 5842 N N . ILE A 1 763 ? -24.468 -12.663 43.369 1.00 95.56 763 ILE A N 1
ATOM 5843 C CA . ILE A 1 763 ? -24.987 -11.313 43.149 1.00 95.56 763 ILE A CA 1
ATOM 5844 C C . ILE A 1 763 ? -24.044 -10.310 43.822 1.00 95.56 763 ILE A C 1
ATOM 5846 O O . ILE A 1 763 ? -23.643 -10.480 44.975 1.00 95.56 763 ILE A O 1
ATOM 5850 N N . ILE A 1 764 ? -23.670 -9.255 43.104 1.00 93.94 764 ILE A N 1
ATOM 5851 C CA . ILE A 1 764 ? -22.829 -8.165 43.605 1.00 93.94 764 ILE A CA 1
ATOM 5852 C C . ILE A 1 764 ? -23.459 -6.840 43.173 1.00 93.94 764 ILE A C 1
ATOM 5854 O O . ILE A 1 764 ? -23.813 -6.680 42.005 1.00 93.94 764 ILE A O 1
ATOM 5858 N N . ILE A 1 765 ? -23.590 -5.881 44.091 1.00 90.62 765 ILE A N 1
ATOM 5859 C CA . ILE A 1 765 ? -24.056 -4.526 43.766 1.00 90.62 765 ILE A CA 1
ATOM 5860 C C . ILE A 1 765 ? -23.082 -3.521 44.383 1.00 90.62 765 ILE A C 1
ATOM 5862 O O . ILE A 1 765 ? -22.973 -3.398 45.605 1.00 90.62 765 ILE A O 1
ATOM 5866 N N . GLY A 1 766 ? -22.312 -2.855 43.519 1.00 84.00 766 GLY A N 1
ATOM 5867 C CA . GLY A 1 766 ? -21.125 -2.094 43.903 1.00 84.00 766 GLY A CA 1
ATOM 5868 C C . GLY A 1 766 ? -20.065 -3.010 44.523 1.00 84.00 766 GLY A C 1
ATOM 5869 O O . GLY A 1 766 ? -19.497 -3.877 43.849 1.00 84.00 766 GLY A O 1
ATOM 5870 N N . ASN A 1 767 ? -19.826 -2.821 45.822 1.00 80.69 767 ASN A N 1
ATOM 5871 C CA . ASN A 1 767 ? -18.910 -3.602 46.657 1.00 80.69 767 ASN A CA 1
ATOM 5872 C C . ASN A 1 767 ? -19.604 -4.707 47.491 1.00 80.69 767 ASN A C 1
ATOM 5874 O O . ASN A 1 767 ? -18.930 -5.648 47.921 1.00 80.69 767 ASN A O 1
ATOM 5878 N N . VAL A 1 768 ? -20.924 -4.627 47.705 1.00 87.50 768 VAL A N 1
ATOM 5879 C CA . VAL A 1 768 ? -21.698 -5.581 48.524 1.00 87.50 768 VAL A CA 1
ATOM 5880 C C . VAL A 1 768 ? -21.925 -6.885 47.754 1.00 87.50 768 VAL A C 1
ATOM 5882 O O . VAL A 1 768 ? -22.174 -6.855 46.550 1.00 87.50 768 VAL A O 1
ATOM 5885 N N . LYS A 1 769 ? -21.858 -8.035 48.439 1.00 91.44 769 LYS A N 1
ATOM 5886 C CA . LYS A 1 769 ? -21.988 -9.381 47.849 1.00 91.44 769 LYS A CA 1
ATOM 5887 C C . LYS A 1 769 ? -23.090 -10.193 48.527 1.00 91.44 769 LYS A C 1
ATOM 5889 O O . LYS A 1 769 ? -23.228 -10.143 49.746 1.00 91.44 769 LYS A O 1
ATOM 5894 N N . HIS A 1 770 ? -23.811 -10.986 47.744 1.00 92.25 770 HIS A N 1
ATOM 5895 C CA . HIS A 1 770 ? -24.854 -11.905 48.190 1.00 92.25 770 HIS A CA 1
ATOM 5896 C C . HIS A 1 770 ? -24.808 -13.186 47.342 1.00 92.25 770 HIS A C 1
ATOM 5898 O O . HIS A 1 770 ? -24.866 -13.117 46.116 1.00 92.25 770 HIS A O 1
ATOM 5904 N N . THR A 1 771 ? -24.689 -14.353 47.975 1.00 92.44 771 THR A N 1
ATOM 5905 C CA . THR A 1 771 ? -24.780 -15.649 47.281 1.00 92.44 771 THR A CA 1
ATOM 5906 C C . THR A 1 771 ? -26.202 -16.181 47.398 1.00 92.44 771 THR A C 1
ATOM 5908 O O . THR A 1 771 ? -26.762 -16.201 48.493 1.00 92.44 771 THR A O 1
ATOM 5911 N N . VAL A 1 772 ? -26.762 -16.630 46.279 1.00 92.44 772 VAL A N 1
ATOM 5912 C CA . VAL A 1 772 ? -28.116 -17.185 46.195 1.00 92.44 772 VAL A CA 1
ATOM 5913 C C . VAL A 1 772 ? -28.124 -18.615 46.747 1.00 92.44 772 VAL A C 1
ATOM 5915 O O . VAL A 1 772 ? -27.554 -19.516 46.133 1.00 92.44 772 VAL A O 1
ATOM 5918 N N . SER A 1 773 ? -28.754 -18.840 47.903 1.00 88.50 773 SER A N 1
ATOM 5919 C CA . SER A 1 773 ? -28.729 -20.150 48.585 1.00 88.50 773 SER A CA 1
ATOM 5920 C C . SER A 1 773 ? -29.665 -21.202 47.980 1.00 88.50 773 SER A C 1
ATOM 5922 O O . SER A 1 773 ? -29.369 -22.388 48.042 1.00 88.50 773 SER A O 1
ATOM 5924 N N . ASN A 1 774 ? -30.802 -20.781 47.424 1.00 90.44 774 ASN A N 1
ATOM 5925 C CA . ASN A 1 774 ? -31.838 -21.635 46.831 1.00 90.44 774 ASN A CA 1
ATOM 5926 C C . ASN A 1 774 ? -32.237 -21.051 45.472 1.00 90.44 774 ASN A C 1
ATOM 5928 O O . ASN A 1 774 ? -32.083 -19.853 45.274 1.00 90.44 774 ASN A O 1
ATOM 5932 N N . THR A 1 775 ? -32.780 -21.856 44.556 1.00 92.56 775 THR A N 1
ATOM 5933 C CA . THR A 1 775 ? -33.346 -21.302 43.311 1.00 92.56 775 THR A CA 1
ATOM 5934 C C . THR A 1 775 ? -34.533 -20.385 43.633 1.00 92.56 775 THR A C 1
ATOM 5936 O O . THR A 1 775 ? -35.358 -20.724 44.481 1.00 92.56 775 THR A O 1
ATOM 5939 N N . GLU A 1 776 ? -34.604 -19.229 42.972 1.00 93.19 776 GLU A N 1
ATOM 5940 C CA . GLU A 1 776 ? -35.606 -18.188 43.207 1.00 93.19 776 GLU A CA 1
ATOM 5941 C C . GLU A 1 776 ? -36.283 -17.755 41.900 1.00 93.19 776 GLU A C 1
ATOM 5943 O O . GLU A 1 776 ? -35.605 -17.522 40.897 1.00 93.19 776 GLU A O 1
ATOM 5948 N N . ASP A 1 777 ? -37.605 -17.592 41.930 1.00 93.06 777 ASP A N 1
ATOM 5949 C CA . ASP A 1 777 ? -38.399 -17.140 40.785 1.00 93.06 777 ASP A CA 1
ATOM 5950 C C . ASP A 1 777 ? -38.702 -15.628 40.861 1.00 93.06 777 ASP A C 1
ATOM 5952 O O . ASP A 1 777 ? -38.946 -15.095 41.947 1.00 93.06 777 ASP A O 1
ATOM 5956 N N . HIS A 1 778 ? -38.719 -14.948 39.708 1.00 93.69 778 HIS A N 1
ATOM 5957 C CA . HIS A 1 778 ? -39.169 -13.556 39.525 1.00 93.69 778 HIS A CA 1
ATOM 5958 C C . HIS A 1 778 ? -38.543 -12.540 40.512 1.00 93.69 778 HIS A C 1
ATOM 5960 O O . HIS A 1 778 ? -39.240 -11.920 41.320 1.00 93.69 778 HIS A O 1
ATOM 5966 N N . VAL A 1 779 ? -37.218 -12.346 40.468 1.00 95.25 779 VAL A N 1
ATOM 5967 C CA . VAL A 1 779 ? -36.474 -11.570 41.484 1.00 95.25 779 VAL A CA 1
ATOM 5968 C C . VAL A 1 779 ? -35.783 -10.316 40.952 1.00 95.25 779 VAL A C 1
ATOM 5970 O O . VAL A 1 779 ? -35.198 -10.293 39.871 1.00 95.25 779 VAL A O 1
ATOM 5973 N N . LYS A 1 780 ? -35.775 -9.268 41.777 1.00 94.75 780 LYS A N 1
ATOM 5974 C CA . LYS A 1 780 ? -35.005 -8.036 41.599 1.00 94.75 780 LYS A CA 1
ATOM 5975 C C . LYS A 1 780 ? -34.160 -7.757 42.841 1.00 94.75 780 LYS A C 1
ATOM 5977 O O . LYS A 1 780 ? -34.682 -7.706 43.952 1.00 94.75 780 LYS A O 1
ATOM 5982 N N . TYR A 1 781 ? -32.873 -7.500 42.640 1.00 93.88 781 TYR A N 1
ATOM 5983 C CA . TYR A 1 781 ? -31.947 -7.056 43.675 1.00 93.88 781 TYR A CA 1
ATOM 5984 C C . TYR A 1 781 ? -31.513 -5.608 43.445 1.00 93.88 781 TYR A C 1
ATOM 5986 O O . TYR A 1 781 ? -31.237 -5.207 42.312 1.00 93.88 781 TYR A O 1
ATOM 5994 N N . ILE A 1 782 ? -31.415 -4.847 44.533 1.00 91.19 782 ILE A N 1
ATOM 5995 C CA . ILE A 1 782 ? -30.891 -3.472 44.578 1.00 91.19 782 ILE A CA 1
ATOM 5996 C C . ILE A 1 782 ? -29.990 -3.310 45.812 1.00 91.19 782 ILE A C 1
ATOM 5998 O O . ILE A 1 782 ? -30.109 -4.082 46.763 1.00 91.19 782 ILE A O 1
ATOM 6002 N N . ARG A 1 783 ? -29.104 -2.308 45.854 1.00 83.50 783 ARG A N 1
ATOM 6003 C CA . ARG A 1 783 ? -28.467 -1.919 47.129 1.00 83.50 783 ARG A CA 1
ATOM 6004 C C . ARG A 1 783 ? -29.479 -1.134 47.966 1.00 83.50 783 ARG A C 1
ATOM 6006 O O . ARG A 1 783 ? -30.111 -0.219 47.445 1.00 83.50 783 ARG A O 1
ATOM 6013 N N . ALA A 1 784 ? -29.627 -1.488 49.239 1.00 75.19 784 ALA A N 1
ATOM 6014 C CA . ALA A 1 784 ? -30.481 -0.750 50.165 1.00 75.19 784 ALA A CA 1
ATOM 6015 C C . ALA A 1 784 ? -29.845 0.615 50.488 1.00 75.19 784 ALA A C 1
ATOM 6017 O O . ALA A 1 784 ? -28.659 0.680 50.829 1.00 75.19 784 ALA A O 1
ATOM 6018 N N . GLU A 1 785 ? -30.609 1.706 50.364 1.00 69.50 785 GLU A N 1
ATOM 6019 C CA . GLU A 1 785 ? -30.079 3.066 50.538 1.00 69.50 785 GLU A CA 1
ATOM 6020 C C . GLU A 1 785 ? -29.478 3.244 51.948 1.00 69.50 785 GLU A C 1
ATOM 6022 O O . GLU A 1 785 ? -30.074 2.868 52.955 1.00 69.50 785 GLU A O 1
ATOM 6027 N N . GLY A 1 786 ? -28.250 3.770 52.016 1.00 64.69 786 GLY A N 1
ATOM 6028 C CA . GLY A 1 786 ? -27.533 3.986 53.277 1.00 64.69 786 GLY A CA 1
ATOM 6029 C C . GLY A 1 786 ? -26.983 2.733 53.979 1.00 64.69 786 GLY A C 1
ATOM 6030 O O . GLY A 1 786 ? -26.585 2.845 55.136 1.00 64.69 786 GLY A O 1
ATOM 6031 N N . SER A 1 787 ? -26.934 1.553 53.340 1.00 63.22 787 SER A N 1
ATOM 6032 C CA . SER A 1 787 ? -26.386 0.347 53.988 1.00 63.22 787 SER A CA 1
ATOM 6033 C C . SER A 1 787 ? -25.556 -0.578 53.085 1.00 63.22 787 SER A C 1
ATOM 6035 O O . SER A 1 787 ? -25.677 -0.597 51.857 1.00 63.22 787 SER A O 1
ATOM 6037 N N . ASP A 1 788 ? -24.740 -1.419 53.724 1.00 72.06 788 ASP A N 1
ATOM 6038 C CA . ASP A 1 788 ? -23.976 -2.499 53.084 1.00 72.06 788 ASP A CA 1
ATOM 6039 C C . ASP A 1 788 ? -24.787 -3.799 52.981 1.00 72.06 788 ASP A C 1
ATOM 6041 O O . ASP A 1 788 ? -24.306 -4.900 53.257 1.00 72.06 788 ASP A O 1
ATOM 6045 N N . ARG A 1 789 ? -26.061 -3.670 52.598 1.00 81.62 789 ARG A N 1
ATOM 6046 C CA . ARG A 1 789 ? -26.968 -4.793 52.349 1.00 81.62 789 ARG A CA 1
ATOM 6047 C C . ARG A 1 789 ? -27.581 -4.690 50.960 1.00 81.62 789 ARG A C 1
ATOM 6049 O O . ARG A 1 789 ? -27.871 -3.607 50.453 1.00 81.62 789 ARG A O 1
ATOM 6056 N N . ILE A 1 790 ? -27.784 -5.854 50.357 1.00 86.38 790 ILE A N 1
ATOM 6057 C CA . ILE A 1 790 ? -28.563 -6.005 49.133 1.00 86.38 790 ILE A CA 1
ATOM 6058 C C . ILE A 1 790 ? -30.009 -6.299 49.546 1.00 86.38 790 ILE A C 1
ATOM 6060 O O . ILE A 1 790 ? -30.272 -7.218 50.320 1.00 86.38 790 ILE A O 1
ATOM 6064 N N . GLU A 1 791 ? -30.935 -5.499 49.033 1.00 88.00 791 GLU A N 1
ATOM 6065 C CA . GLU A 1 791 ? -32.376 -5.691 49.151 1.00 88.00 791 GLU A CA 1
ATOM 6066 C C . GLU A 1 791 ? -32.854 -6.617 48.029 1.00 88.00 791 GLU A C 1
ATOM 6068 O O . GLU A 1 791 ? -32.553 -6.379 46.858 1.00 88.00 791 GLU A O 1
ATOM 6073 N N . LYS A 1 792 ? -33.635 -7.643 48.380 1.00 89.12 792 LYS A N 1
ATOM 6074 C CA . LYS A 1 792 ? -34.361 -8.497 47.434 1.00 89.12 792 LYS A CA 1
ATOM 6075 C C . LYS A 1 792 ? -35.825 -8.065 47.379 1.00 89.12 792 LYS A C 1
ATOM 6077 O O . LYS A 1 792 ? -36.460 -7.899 48.418 1.00 89.12 792 LYS A O 1
ATOM 6082 N N . LYS A 1 793 ? -36.368 -7.940 46.172 1.00 89.56 793 LYS A N 1
ATOM 6083 C CA . LYS A 1 793 ? -37.785 -7.689 45.882 1.00 89.56 793 LYS A CA 1
ATOM 6084 C C . LYS A 1 793 ? -38.258 -8.723 44.866 1.00 89.56 793 LYS A C 1
ATOM 6086 O O . LYS A 1 793 ? -37.507 -9.078 43.962 1.00 89.56 793 LYS A O 1
ATOM 6091 N N . PHE A 1 794 ? -39.478 -9.218 45.024 1.00 84.62 794 PHE A N 1
ATOM 6092 C CA . PHE A 1 794 ? -40.115 -10.037 43.995 1.00 84.62 794 PHE A CA 1
ATOM 6093 C C . PHE A 1 794 ? -40.760 -9.125 42.946 1.00 84.62 794 PHE A C 1
ATOM 6095 O O . PHE A 1 794 ? -41.133 -7.989 43.250 1.00 84.62 794 PHE A O 1
ATOM 6102 N N . LEU A 1 795 ? -40.837 -9.608 41.711 1.00 79.12 795 LEU A N 1
ATOM 6103 C CA . LEU A 1 795 ? -41.588 -8.987 40.627 1.00 79.12 795 LEU A CA 1
ATOM 6104 C C . LEU A 1 795 ? -43.027 -9.528 40.670 1.00 79.12 795 LEU A C 1
ATOM 6106 O O . LEU A 1 795 ? -43.218 -10.722 40.906 1.00 79.12 795 LEU A O 1
ATOM 6110 N N . ASN A 1 796 ? -44.006 -8.646 40.459 1.00 58.47 796 ASN A N 1
ATOM 6111 C CA . ASN A 1 796 ? -45.430 -8.985 40.325 1.00 58.47 796 ASN A CA 1
ATOM 6112 C C . ASN A 1 796 ? -45.818 -9.127 38.848 1.00 58.47 796 ASN A C 1
ATOM 6114 O O . ASN A 1 796 ? -45.214 -8.389 38.034 1.00 58.47 796 ASN A O 1
#

Secondary structure (DSSP, 8-state):
-TTTSSTT------------S-HHHHHHHHHHHHHHHHHHHHHHH-TT--HHHHHHHHHHHHHHHHHHHHHHHHHHHHTTT---HHHHHHHHHHHHHT-S---HHHHHHHTTTTT--------------------------------SSB-TTS-EEEEEEPPPPTTSPP--HHHHHHHHHHTT--SB-HHHHHHHHHHHHHH-S-EEEEEEEEPBPPBPPPPP-EEESS--EETTTTT--TTS-SEEEEE-TT-EEEEEEPPP--B-EE-TT--EEPPPPP----EE-TTEEEEEETTEEEEEESSSEEEEEETTEEEEEEEE--EEEEEE-TTSSEEEEEEE--EETSPPP-HHHHHHHHHHTT--SS--HHHHHHHHHHHHH------EEEEEEEPBPPBPPBPPEEEESS--PPTT-----TTS---TT------EE-TT-EEEEEEPPB--SB-EE-TT--EEPPPPP-----EE-TTEEEEE-TTT--EEEEESSSEEEEEETTTTEEEEESEEEES-BSTTT--EEESSEEEESS-B-TT-EEEESS-EEESS-B-S-EEEESS-EEESSEEE-TTT-EEEESS-EEEEEEES-EEEESS-EEEEEEEEEEEEEESSEEEE-SS--EEEEEEEEESSEEEEEEES-TT---EEEEES--HHHHHHHHHHHHHHHHHHHHHHHHHHHHHHHHHH-SSGGGS-HHHHHHHHHHHHHHHHHHHHHHHHHHHHHHHHHHHTS----EEEEEEEE-TT-EEEETTEEEE--S-EEEEEEEEPTTSS-EEEEE--

pLDDT: mean 77.23, std 18.85, range [2.36, 98.44]

Radius of gyration: 67.44 Å; chains: 1; bounding box: 163×56×191 Å